Protein AF-0000000070115466 (afdb_homodimer)

InterPro domains:
  IPR029063 S-adenosyl-L-methionine-dependent methyltransferase superfamily [G3DSA:3.40.50.150] (13-193)
  IPR029063 S-adenosyl-L-methionine-dependent methyltransferase superfamily [SSF53335] (22-147)

Structure (mmCIF, N/CA/C/O backbone):
data_AF-0000000070115466-model_v1
#
loop_
_entity.id
_entity.type
_entity.pdbx_description
1 polymer 'Methyltransferase family protein'
#
loop_
_atom_site.group_PDB
_atom_site.id
_atom_site.type_symbol
_atom_site.label_atom_id
_atom_site.label_alt_id
_atom_site.label_comp_id
_atom_site.label_asym_id
_atom_site.label_entity_id
_atom_site.label_seq_id
_atom_site.pdbx_PDB_ins_code
_atom_site.Cartn_x
_atom_site.Cartn_y
_atom_site.Cartn_z
_atom_site.occupancy
_atom_site.B_iso_or_equiv
_atom_site.auth_seq_id
_atom_site.auth_comp_id
_atom_site.auth_asym_id
_atom_site.auth_atom_id
_atom_site.pdbx_PDB_model_num
ATOM 1 N N . MET A 1 1 ? -2.898 -36.812 -26.5 1 78.31 1 MET A N 1
ATOM 2 C CA . MET A 1 1 ? -4.352 -36.719 -26.578 1 78.31 1 MET A CA 1
ATOM 3 C C . MET A 1 1 ? -4.914 -36 -25.344 1 78.31 1 MET A C 1
ATOM 5 O O . MET A 1 1 ? -4.5 -36.281 -24.219 1 78.31 1 MET A O 1
ATOM 9 N N . ILE A 1 2 ? -5.73 -35.031 -25.594 1 93.19 2 ILE A N 1
ATOM 10 C CA . ILE A 1 2 ? -6.391 -34.219 -24.562 1 93.19 2 ILE A CA 1
ATOM 11 C C . ILE A 1 2 ? -7.605 -34.969 -24.031 1 93.19 2 ILE A C 1
ATOM 13 O O . ILE A 1 2 ? -8.352 -35.594 -24.797 1 93.19 2 ILE A O 1
ATOM 17 N N . GLN A 1 3 ? -7.77 -35.094 -22.781 1 96.62 3 GLN A N 1
ATOM 18 C CA . GLN A 1 3 ? -8.969 -35.656 -22.156 1 96.62 3 GLN A CA 1
ATOM 19 C C . GLN A 1 3 ? -9.859 -34.531 -21.625 1 96.62 3 GLN A C 1
ATOM 21 O O . GLN A 1 3 ? -9.43 -33.719 -20.797 1 96.62 3 GLN A O 1
ATOM 26 N N . LEU A 1 4 ? -11.078 -34.5 -22.109 1 96.62 4 LEU A N 1
ATOM 27 C CA . LEU A 1 4 ? -12.055 -33.531 -21.609 1 96.62 4 LEU A CA 1
ATOM 28 C C . LEU A 1 4 ? -12.75 -34.062 -20.359 1 96.62 4 LEU A C 1
ATOM 30 O O . LEU A 1 4 ? -13.359 -35.156 -20.391 1 96.62 4 LEU A O 1
ATOM 34 N N . ILE A 1 5 ? -12.727 -33.344 -19.266 1 95.25 5 ILE A N 1
ATOM 35 C CA . ILE A 1 5 ? -13.242 -33.906 -18.016 1 95.25 5 ILE A CA 1
ATOM 36 C C . ILE A 1 5 ? -14.508 -33.125 -17.609 1 95.25 5 ILE A C 1
ATOM 38 O O . ILE A 1 5 ? -15.133 -33.469 -16.594 1 95.25 5 ILE A O 1
ATOM 42 N N . GLY A 1 6 ? -14.844 -32.188 -18.312 1 93.94 6 GLY A N 1
ATOM 43 C CA . GLY A 1 6 ? -16.016 -31.391 -18.016 1 93.94 6 GLY A CA 1
ATOM 44 C C . GLY A 1 6 ? -15.672 -29.984 -17.547 1 93.94 6 GLY A C 1
ATOM 45 O O . GLY A 1 6 ? -14.711 -29.781 -16.812 1 93.94 6 GLY A O 1
ATOM 46 N N . GLY A 1 7 ? -16.438 -29 -18.016 1 91.12 7 GLY A N 1
ATOM 47 C CA . GLY A 1 7 ? -16.234 -27.609 -17.641 1 91.12 7 GLY A CA 1
ATOM 48 C C . GLY A 1 7 ? -15.227 -26.891 -18.5 1 91.12 7 GLY A C 1
ATOM 49 O O . GLY A 1 7 ? -14.703 -25.844 -18.125 1 91.12 7 GLY A O 1
ATOM 50 N N . GLU A 1 8 ? -14.883 -27.469 -19.594 1 91.62 8 GLU A N 1
ATOM 51 C CA . GLU A 1 8 ? -13.922 -26.828 -20.5 1 91.62 8 GLU A CA 1
ATOM 52 C C . GLU A 1 8 ? -14.516 -25.562 -21.125 1 91.62 8 GLU A C 1
ATOM 54 O O . GLU A 1 8 ? -15.734 -25.438 -21.234 1 91.62 8 GLU A O 1
ATOM 59 N N . MET A 1 9 ? -13.625 -24.672 -21.453 1 90.62 9 MET A N 1
ATOM 60 C CA . MET A 1 9 ? -14 -23.438 -22.141 1 90.62 9 MET A CA 1
ATOM 61 C C . MET A 1 9 ? -13.602 -23.484 -23.609 1 90.62 9 MET A C 1
ATOM 63 O O . MET A 1 9 ? -12.461 -23.156 -23.953 1 90.62 9 MET A O 1
ATOM 67 N N . PRO A 1 10 ? -14.477 -23.875 -24.422 1 90.44 10 PRO A N 1
ATOM 68 C CA . PRO A 1 10 ? -14.133 -24.266 -25.797 1 90.44 10 PRO A CA 1
ATOM 69 C C . PRO A 1 10 ? -13.555 -23.109 -26.609 1 90.44 10 PRO A C 1
ATOM 71 O O . PRO A 1 10 ? -12.672 -23.312 -27.438 1 90.44 10 PRO A O 1
ATOM 74 N N . GLU A 1 11 ? -13.984 -21.859 -26.391 1 87.75 11 GLU A N 1
ATOM 75 C CA . GLU A 1 11 ? -13.555 -20.766 -27.266 1 87.75 11 GLU A CA 1
ATOM 76 C C . GLU A 1 11 ? -12.805 -19.703 -26.469 1 87.75 11 GLU A C 1
ATOM 78 O O . GLU A 1 11 ? -12.562 -18.609 -26.984 1 87.75 11 GLU A O 1
ATOM 83 N N . TYR A 1 12 ? -12.398 -20.109 -25.328 1 86.75 12 TYR A N 1
ATOM 84 C CA . TYR A 1 12 ? -11.758 -19.109 -24.5 1 86.75 12 TYR A CA 1
ATOM 85 C C . TYR A 1 12 ? -10.266 -19.391 -24.344 1 86.75 12 TYR A C 1
ATOM 87 O O . TYR A 1 12 ? -9.875 -20.484 -23.938 1 86.75 12 TYR A O 1
ATOM 95 N N . ALA A 1 13 ? -9.477 -18.391 -24.719 1 87.5 13 ALA A N 1
ATOM 96 C CA . ALA A 1 13 ? -8.039 -18.438 -24.453 1 87.5 13 ALA A CA 1
ATOM 97 C C . ALA A 1 13 ? -7.652 -17.484 -23.328 1 87.5 13 ALA A C 1
ATOM 99 O O . ALA A 1 13 ? -8.156 -16.359 -23.25 1 87.5 13 ALA A O 1
ATOM 100 N N . GLU A 1 14 ? -6.828 -17.984 -22.453 1 86.88 14 GLU A N 1
ATOM 101 C CA . GLU A 1 14 ? -6.391 -17.125 -21.359 1 86.88 14 GLU A CA 1
ATOM 102 C C . GLU A 1 14 ? -5.734 -15.852 -21.875 1 86.88 14 GLU A C 1
ATOM 104 O O . GLU A 1 14 ? -4.871 -15.906 -22.75 1 86.88 14 GLU A O 1
ATOM 109 N N . GLU A 1 15 ? -6.047 -14.734 -21.297 1 76.88 15 GLU A N 1
ATOM 110 C CA . GLU A 1 15 ? -5.531 -13.445 -21.75 1 76.88 15 GLU A CA 1
ATOM 111 C C . GLU A 1 15 ? -4.262 -13.062 -20.984 1 76.88 15 GLU A C 1
ATOM 113 O O . GLU A 1 15 ? -3.373 -12.414 -21.531 1 76.88 15 GLU A O 1
ATOM 118 N N . LEU A 1 16 ? -4.254 -13.477 -19.797 1 80.81 16 LEU A N 1
ATOM 119 C CA . LEU A 1 16 ? -3.074 -13.172 -19 1 80.81 16 LEU A CA 1
ATOM 120 C C . LEU A 1 16 ? -1.989 -14.227 -19.203 1 80.81 16 LEU A C 1
ATOM 122 O O . LEU A 1 16 ? -2.293 -15.398 -19.453 1 80.81 16 LEU A O 1
ATOM 126 N N . PRO A 1 17 ? -0.834 -13.828 -19.094 1 87.5 17 PRO A N 1
ATOM 127 C CA . PRO A 1 17 ? 0.255 -14.789 -19.297 1 87.5 17 PRO A CA 1
ATOM 128 C C . PRO A 1 17 ? 0.232 -15.93 -18.281 1 87.5 17 PRO A C 1
ATOM 130 O O . PRO A 1 17 ? -0.164 -15.727 -17.125 1 87.5 17 PRO A O 1
ATOM 133 N N . PRO A 1 18 ? 0.605 -17.094 -18.734 1 94.38 18 PRO A N 1
ATOM 134 C CA . PRO A 1 18 ? 0.718 -18.219 -17.797 1 94.38 18 PRO A CA 1
ATOM 135 C C . PRO A 1 18 ? 1.887 -18.062 -16.828 1 94.38 18 PRO A C 1
ATOM 137 O O . PRO A 1 18 ? 2.783 -17.25 -17.062 1 94.38 18 PRO A O 1
ATOM 140 N N . ALA A 1 19 ? 1.821 -18.812 -15.734 1 97 19 ALA A N 1
ATOM 141 C CA . ALA A 1 19 ? 2.906 -18.781 -14.758 1 97 19 ALA A CA 1
ATOM 142 C C . ALA A 1 19 ? 4.176 -19.406 -15.328 1 97 19 ALA A C 1
ATOM 144 O O . ALA A 1 19 ? 4.109 -20.406 -16.062 1 97 19 ALA A O 1
ATOM 145 N N . GLY A 1 20 ? 5.273 -18.844 -15.047 1 97.56 20 GLY A N 1
ATOM 146 C CA . GLY A 1 20 ? 6.551 -19.359 -15.516 1 97.56 20 GLY A CA 1
ATOM 147 C C . GLY A 1 20 ? 7.727 -18.5 -15.102 1 97.56 20 GLY A C 1
ATOM 148 O O . GLY A 1 20 ? 7.711 -17.891 -14.031 1 97.56 20 GLY A O 1
ATOM 149 N N . GLY A 1 21 ? 8.828 -18.562 -15.938 1 95.5 21 GLY A N 1
ATOM 150 C CA . GLY A 1 21 ? 10.055 -17.844 -15.625 1 95.5 21 GLY A CA 1
ATOM 151 C C . GLY A 1 21 ? 11.133 -18.734 -15.031 1 95.5 21 GLY A C 1
ATOM 152 O O . GLY A 1 21 ? 10.875 -19.891 -14.688 1 95.5 21 GLY A O 1
ATOM 153 N N . PRO A 1 22 ? 12.258 -18.172 -14.953 1 95.31 22 PRO A N 1
ATOM 154 C CA . PRO A 1 22 ? 13.422 -18.969 -14.578 1 95.31 22 PRO A CA 1
ATOM 155 C C . PRO A 1 22 ? 13.328 -19.5 -13.148 1 95.31 22 PRO A C 1
ATOM 157 O O . PRO A 1 22 ? 13.75 -20.641 -12.875 1 95.31 22 PRO A O 1
ATOM 160 N N . LEU A 1 23 ? 12.812 -18.75 -12.25 1 97.12 23 LEU A N 1
ATOM 161 C CA . LEU A 1 23 ? 12.781 -19.188 -10.859 1 97.12 23 LEU A CA 1
ATOM 162 C C . LEU A 1 23 ? 11.781 -20.328 -10.672 1 97.12 23 LEU A C 1
ATOM 164 O O . LEU A 1 23 ? 12.086 -21.312 -10.008 1 97.12 23 LEU A O 1
ATOM 168 N N . LEU A 1 24 ? 10.609 -20.156 -11.258 1 97.56 24 LEU A N 1
ATOM 169 C CA . LEU A 1 24 ? 9.609 -21.219 -11.125 1 97.56 24 LEU A CA 1
ATOM 170 C C . LEU A 1 24 ? 10.07 -22.484 -11.828 1 97.56 24 LEU A C 1
ATOM 172 O O . LEU A 1 24 ? 9.844 -23.594 -11.336 1 97.56 24 LEU A O 1
ATOM 176 N N . ARG A 1 25 ? 10.742 -22.328 -12.969 1 95.56 25 ARG A N 1
ATOM 177 C CA . ARG A 1 25 ? 11.32 -23.484 -13.664 1 95.56 25 ARG A CA 1
ATOM 178 C C . ARG A 1 25 ? 12.359 -24.172 -12.789 1 95.56 25 ARG A C 1
ATOM 180 O O . ARG A 1 25 ? 12.383 -25.406 -12.711 1 95.56 25 ARG A O 1
ATOM 187 N N . HIS A 1 26 ? 13.172 -23.359 -12.172 1 94.56 26 HIS A N 1
ATOM 188 C CA . HIS A 1 26 ? 14.195 -23.891 -11.281 1 94.56 26 HIS A CA 1
ATOM 189 C C . HIS A 1 26 ? 13.586 -24.688 -10.141 1 94.56 26 HIS A C 1
ATOM 191 O O . HIS A 1 26 ? 14.047 -25.781 -9.828 1 94.56 26 HIS A O 1
ATOM 197 N N . LEU A 1 27 ? 12.547 -24.219 -9.5 1 94.94 27 LEU A N 1
ATOM 198 C CA . LEU A 1 27 ? 11.891 -24.906 -8.391 1 94.94 27 LEU A CA 1
ATOM 199 C C . LEU A 1 27 ? 11.188 -26.172 -8.867 1 94.94 27 LEU A C 1
ATOM 201 O O . LEU A 1 27 ? 11.258 -27.203 -8.211 1 94.94 27 LEU A O 1
ATOM 205 N N . ALA A 1 28 ? 10.516 -26.031 -9.984 1 93.75 28 ALA A N 1
ATOM 206 C CA . ALA A 1 28 ? 9.805 -27.172 -10.555 1 93.75 28 ALA A CA 1
ATOM 207 C C . ALA A 1 28 ? 10.766 -28.328 -10.836 1 93.75 28 ALA A C 1
ATOM 209 O O . ALA A 1 28 ? 10.438 -29.484 -10.602 1 93.75 28 ALA A O 1
ATOM 210 N N . ALA A 1 29 ? 11.914 -28 -11.273 1 90.88 29 ALA A N 1
ATOM 211 C CA . ALA A 1 29 ? 12.914 -29 -11.641 1 90.88 29 ALA A CA 1
ATOM 212 C C . ALA A 1 29 ? 13.438 -29.734 -10.414 1 90.88 29 ALA A C 1
ATOM 214 O O . ALA A 1 29 ? 14.07 -30.781 -10.539 1 90.88 29 ALA A O 1
ATOM 215 N N . ARG A 1 30 ? 13.125 -29.281 -9.281 1 92.25 30 ARG A N 1
ATOM 216 C CA . ARG A 1 30 ? 13.609 -29.891 -8.055 1 92.25 30 ARG A CA 1
ATOM 217 C C . ARG A 1 30 ? 12.672 -30.984 -7.574 1 92.25 30 ARG A C 1
ATOM 219 O O . ARG A 1 30 ? 13.008 -31.75 -6.668 1 92.25 30 ARG A O 1
ATOM 226 N N . VAL A 1 31 ? 11.516 -31.078 -8.148 1 95.06 31 VAL A N 1
ATOM 227 C CA . VAL A 1 31 ? 10.602 -32.156 -7.812 1 95.06 31 VAL A CA 1
ATOM 228 C C . VAL A 1 31 ? 11.25 -33.5 -8.18 1 95.06 31 VAL A C 1
ATOM 230 O O . VAL A 1 31 ? 11.812 -33.656 -9.266 1 95.06 31 VAL A O 1
ATOM 233 N N . PRO A 1 32 ? 11.141 -34.469 -7.367 1 93.62 32 PRO A N 1
ATOM 234 C CA . PRO A 1 32 ? 11.844 -35.75 -7.59 1 93.62 32 PRO A CA 1
ATOM 235 C C . PRO A 1 32 ? 11.398 -36.438 -8.875 1 93.62 32 PRO A C 1
ATOM 237 O O . PRO A 1 32 ? 10.219 -36.406 -9.227 1 93.62 32 PRO A O 1
ATOM 240 N N . THR A 1 33 ? 12.367 -37.062 -9.516 1 94.94 33 THR A N 1
ATOM 241 C CA . THR A 1 33 ? 12.047 -37.906 -10.656 1 94.94 33 THR A CA 1
ATOM 242 C C . THR A 1 33 ? 11.211 -39.125 -10.227 1 94.94 33 THR A C 1
ATOM 244 O O . THR A 1 33 ? 11.266 -39.531 -9.07 1 94.94 33 THR A O 1
ATOM 247 N N . GLY A 1 34 ? 10.438 -39.531 -11.094 1 96.12 34 GLY A N 1
ATOM 248 C CA . GLY A 1 34 ? 9.555 -40.656 -10.789 1 96.12 34 GLY A CA 1
ATOM 249 C C . GLY A 1 34 ? 8.219 -40.219 -10.219 1 96.12 34 GLY A C 1
ATOM 250 O O . GLY A 1 34 ? 7.316 -41.031 -10.055 1 96.12 34 GLY A O 1
ATOM 251 N N . SER A 1 35 ? 8.102 -38.969 -9.992 1 96.44 35 SER A N 1
ATOM 252 C CA . SER A 1 35 ? 6.883 -38.438 -9.391 1 96.44 35 SER A CA 1
ATOM 253 C C . SER A 1 35 ? 5.762 -38.312 -10.414 1 96.44 35 SER A C 1
ATOM 255 O O . SER A 1 35 ? 6.016 -38.094 -11.602 1 96.44 35 SER A O 1
ATOM 257 N N . ARG A 1 36 ? 4.555 -38.594 -9.922 1 98.06 36 ARG A N 1
ATOM 258 C CA . ARG A 1 36 ? 3.346 -38.188 -10.633 1 98.06 36 ARG A CA 1
ATOM 259 C C . ARG A 1 36 ? 2.92 -36.781 -10.227 1 98.06 36 ARG A C 1
ATOM 261 O O . ARG A 1 36 ? 2.635 -36.5 -9.055 1 98.06 36 ARG A O 1
ATOM 268 N N . ILE A 1 37 ? 2.867 -35.906 -11.258 1 98.25 37 ILE A N 1
ATOM 269 C CA . ILE A 1 37 ? 2.701 -34.469 -10.945 1 98.25 37 ILE A CA 1
ATOM 270 C C . ILE A 1 37 ? 1.421 -33.969 -11.586 1 98.25 37 ILE A C 1
ATOM 272 O O . ILE A 1 37 ? 1.152 -34.219 -12.766 1 98.25 37 ILE A O 1
ATOM 276 N N . LEU A 1 38 ? 0.608 -33.281 -10.773 1 98.62 38 LEU A N 1
ATOM 277 C CA . LEU A 1 38 ? -0.468 -32.469 -11.312 1 98.62 38 LEU A CA 1
ATOM 278 C C . LEU A 1 38 ? -0.023 -31 -11.453 1 98.62 38 LEU A C 1
ATOM 280 O O . LEU A 1 38 ? 0.347 -30.359 -10.469 1 98.62 38 LEU A O 1
ATOM 284 N N . LEU A 1 39 ? 0.036 -30.531 -12.648 1 98.56 39 LEU A N 1
ATOM 285 C CA . LEU A 1 39 ? 0.272 -29.125 -12.93 1 98.56 39 LEU A CA 1
ATOM 286 C C . LEU A 1 39 ? -1.045 -28.391 -13.148 1 98.56 39 LEU A C 1
ATOM 288 O O . LEU A 1 39 ? -1.637 -28.469 -14.227 1 98.56 39 LEU A O 1
ATOM 292 N N . ALA A 1 40 ? -1.477 -27.672 -12.117 1 98.12 40 ALA A N 1
ATOM 293 C CA . ALA A 1 40 ? -2.818 -27.094 -12.102 1 98.12 40 ALA A CA 1
ATOM 294 C C . ALA A 1 40 ? -2.801 -25.656 -12.609 1 98.12 40 ALA A C 1
ATOM 296 O O . ALA A 1 40 ? -2.178 -24.781 -12 1 98.12 40 ALA A O 1
ATOM 297 N N . GLY A 1 41 ? -3.52 -25.391 -13.695 1 96.38 41 GLY A N 1
ATOM 298 C CA . GLY A 1 41 ? -3.602 -24.062 -14.266 1 96.38 41 GLY A CA 1
ATOM 299 C C . GLY A 1 41 ? -2.617 -23.828 -15.391 1 96.38 41 GLY A C 1
ATOM 300 O O . GLY A 1 41 ? -1.885 -24.734 -15.781 1 96.38 41 GLY A O 1
ATOM 301 N N . PRO A 1 42 ? -2.67 -22.656 -15.969 1 95.69 42 PRO A N 1
ATOM 302 C CA . PRO A 1 42 ? -1.794 -22.344 -17.094 1 95.69 42 PRO A CA 1
ATOM 303 C C . PRO A 1 42 ? -0.341 -22.141 -16.672 1 95.69 42 PRO A C 1
ATOM 305 O O . PRO A 1 42 ? -0.066 -21.375 -15.742 1 95.69 42 PRO A O 1
ATOM 308 N N . HIS A 1 43 ? 0.573 -22.844 -17.328 1 97.62 43 HIS A N 1
ATOM 309 C CA . HIS A 1 43 ? 2.014 -22.688 -17.156 1 97.62 43 HIS A CA 1
ATOM 310 C C . HIS A 1 43 ? 2.727 -22.562 -18.484 1 97.62 43 HIS A C 1
ATOM 312 O O . HIS A 1 43 ? 2.262 -23.109 -19.5 1 97.62 43 HIS A O 1
ATOM 318 N N . GLU A 1 44 ? 3.803 -21.859 -18.469 1 97.12 44 GLU A N 1
ATOM 319 C CA . GLU A 1 44 ? 4.586 -21.672 -19.688 1 97.12 44 GLU A CA 1
ATOM 320 C C . GLU A 1 44 ? 5.086 -23 -20.234 1 97.12 44 GLU A C 1
ATOM 322 O O . GLU A 1 44 ? 5.422 -23.906 -19.469 1 97.12 44 GLU A O 1
ATOM 327 N N . ALA A 1 45 ? 5.191 -23.031 -21.562 1 95.94 45 ALA A N 1
ATOM 328 C CA . ALA A 1 45 ? 5.652 -24.234 -22.25 1 95.94 45 ALA A CA 1
ATOM 329 C C . ALA A 1 45 ? 7.047 -24.641 -21.781 1 95.94 45 ALA A C 1
ATOM 331 O O . ALA A 1 45 ? 7.336 -25.828 -21.609 1 95.94 45 ALA A O 1
ATOM 332 N N . ASP A 1 46 ? 7.879 -23.656 -21.547 1 94.06 46 ASP A N 1
ATOM 333 C CA . ASP A 1 46 ? 9.25 -23.922 -21.125 1 94.06 46 ASP A CA 1
ATOM 334 C C . ASP A 1 46 ? 9.273 -24.594 -19.734 1 94.06 46 ASP A C 1
ATOM 336 O O . ASP A 1 46 ? 10.141 -25.406 -19.453 1 94.06 46 ASP A O 1
ATOM 340 N N . LEU A 1 47 ? 8.383 -24.172 -18.891 1 96.81 47 LEU A N 1
ATOM 341 C CA . LEU A 1 47 ? 8.297 -24.781 -17.562 1 96.81 47 LEU A CA 1
ATOM 342 C C . LEU A 1 47 ? 7.848 -26.234 -17.641 1 96.81 47 LEU A C 1
ATOM 344 O O . LEU A 1 47 ? 8.422 -27.094 -16.984 1 96.81 47 LEU A O 1
ATOM 348 N N . VAL A 1 48 ? 6.871 -26.547 -18.469 1 97.31 48 VAL A N 1
ATOM 349 C CA . VAL A 1 48 ? 6.383 -27.906 -18.656 1 97.31 48 VAL A CA 1
ATOM 350 C C . VAL A 1 48 ? 7.5 -28.781 -19.219 1 97.31 48 VAL A C 1
ATOM 352 O O . VAL A 1 48 ? 7.719 -29.891 -18.734 1 97.31 48 VAL A O 1
ATOM 355 N N . ALA A 1 49 ? 8.211 -28.219 -20.172 1 94.5 49 ALA A N 1
ATOM 356 C CA . ALA A 1 49 ? 9.312 -28.953 -20.781 1 94.5 49 ALA A CA 1
ATOM 357 C C . ALA A 1 49 ? 10.406 -29.266 -19.766 1 94.5 49 ALA A C 1
ATOM 359 O O . ALA A 1 49 ? 11.016 -30.344 -19.812 1 94.5 49 ALA A O 1
ATOM 360 N N . ALA A 1 50 ? 10.648 -28.344 -18.891 1 92.56 50 ALA A N 1
ATOM 361 C CA . ALA A 1 50 ? 11.672 -28.531 -17.859 1 92.56 50 ALA A CA 1
ATOM 362 C C . ALA A 1 50 ? 11.234 -29.531 -16.797 1 92.56 50 ALA A C 1
ATOM 364 O O . ALA A 1 50 ? 12.062 -30.219 -16.203 1 92.56 50 ALA A O 1
ATOM 365 N N . LEU A 1 51 ? 10.008 -29.641 -16.578 1 95.81 51 LEU A N 1
ATOM 366 C CA . LEU A 1 51 ? 9.422 -30.469 -15.531 1 95.81 51 LEU A CA 1
ATOM 367 C C . LEU A 1 51 ? 9.289 -31.922 -15.992 1 95.81 51 LEU A C 1
ATOM 369 O O . LEU A 1 51 ? 9.453 -32.844 -15.195 1 95.81 51 LEU A O 1
ATOM 373 N N . ALA A 1 52 ? 9.125 -32.219 -17.188 1 95.81 52 ALA A N 1
ATOM 374 C CA . ALA A 1 52 ? 8.625 -33.469 -17.75 1 95.81 52 ALA A CA 1
ATOM 375 C C . ALA A 1 52 ? 9.672 -34.562 -17.656 1 95.81 52 ALA A C 1
ATOM 377 O O . ALA A 1 52 ? 9.359 -35.719 -17.312 1 95.81 52 ALA A O 1
ATOM 378 N N . PRO A 1 53 ? 10.922 -34.219 -17.922 1 94.94 53 PRO A N 1
ATOM 379 C CA . PRO A 1 53 ? 11.898 -35.312 -17.953 1 94.94 53 PRO A CA 1
ATOM 380 C C . PRO A 1 53 ? 11.938 -36.125 -16.656 1 94.94 53 PRO A C 1
ATOM 382 O O . PRO A 1 53 ? 12.227 -35.562 -15.594 1 94.94 53 PRO A O 1
ATOM 385 N N . GLY A 1 54 ? 11.602 -37.438 -16.781 1 95.56 54 GLY A N 1
ATOM 386 C CA . GLY A 1 54 ? 11.68 -38.375 -15.664 1 95.56 54 GLY A CA 1
ATOM 387 C C . GLY A 1 54 ? 10.461 -38.312 -14.758 1 95.56 54 GLY A C 1
ATOM 388 O O . GLY A 1 54 ? 10.461 -38.906 -13.68 1 95.56 54 GLY A O 1
ATOM 389 N N . ARG A 1 55 ? 9.438 -37.594 -15.133 1 96.88 55 ARG A N 1
ATOM 390 C CA . ARG A 1 55 ? 8.219 -37.469 -14.344 1 96.88 55 ARG A CA 1
ATOM 391 C C . ARG A 1 55 ? 6.98 -37.688 -15.219 1 96.88 55 ARG A C 1
ATOM 393 O O . ARG A 1 55 ? 7.066 -37.625 -16.453 1 96.88 55 ARG A O 1
ATOM 400 N N . GLU A 1 56 ? 5.934 -38.062 -14.609 1 97.5 56 GLU A N 1
ATOM 401 C CA . GLU A 1 56 ? 4.625 -38.062 -15.258 1 97.5 56 GLU A CA 1
ATOM 402 C C . GLU A 1 56 ? 3.824 -36.812 -14.922 1 97.5 56 GLU A C 1
ATOM 404 O O . GLU A 1 56 ? 3.379 -36.656 -13.789 1 97.5 56 GLU A O 1
ATOM 409 N N . VAL A 1 57 ? 3.639 -36.031 -15.961 1 98.06 57 VAL A N 1
ATOM 410 C CA . VAL A 1 57 ? 3.031 -34.719 -15.711 1 98.06 57 VAL A CA 1
ATOM 411 C C . VAL A 1 57 ? 1.626 -34.688 -16.312 1 98.06 57 VAL A C 1
ATOM 413 O O . VAL A 1 57 ? 1.431 -35.031 -17.484 1 98.06 57 VAL A O 1
ATOM 416 N N . THR A 1 58 ? 0.649 -34.375 -15.516 1 98.06 58 THR A N 1
ATOM 417 C CA . THR A 1 58 ? -0.716 -34.125 -15.953 1 98.06 58 THR A CA 1
ATOM 418 C C . THR A 1 58 ? -1.026 -32.625 -15.875 1 98.06 58 THR A C 1
ATOM 420 O O . THR A 1 58 ? -1.043 -32.031 -14.789 1 98.06 58 THR A O 1
ATOM 423 N N . CYS A 1 59 ? -1.31 -32.031 -16.984 1 98.38 59 CYS A N 1
ATOM 424 C CA . CYS A 1 59 ? -1.696 -30.609 -17.031 1 98.38 59 CYS A CA 1
ATOM 425 C C . CYS A 1 59 ? -3.209 -30.453 -16.938 1 98.38 59 CYS A C 1
ATOM 427 O O . CYS A 1 59 ? -3.949 -31.062 -17.703 1 98.38 59 CYS A O 1
ATOM 429 N N . LEU A 1 60 ? -3.648 -29.688 -15.984 1 98.19 60 LEU A N 1
ATOM 430 C CA . LEU A 1 60 ? -5.062 -29.344 -15.883 1 98.19 60 LEU A CA 1
ATOM 431 C C . LEU A 1 60 ? -5.309 -27.922 -16.375 1 98.19 60 LEU A C 1
ATOM 433 O O . LEU A 1 60 ? -4.855 -26.953 -15.758 1 98.19 60 LEU A O 1
ATOM 437 N N . LEU A 1 61 ? -6.059 -27.797 -17.484 1 97.19 61 LEU A N 1
ATOM 438 C CA . LEU A 1 61 ? -6.352 -26.516 -18.078 1 97.19 61 LEU A CA 1
ATOM 439 C C . LEU A 1 61 ? -7.848 -26.359 -18.344 1 97.19 61 LEU A C 1
ATOM 441 O O . LEU A 1 61 ? -8.492 -27.281 -18.844 1 97.19 61 LEU A O 1
ATOM 445 N N . ARG A 1 62 ? -8.383 -25.172 -18.047 1 93.88 62 ARG A N 1
ATOM 446 C CA . ARG A 1 62 ? -9.797 -24.922 -18.312 1 93.88 62 ARG A CA 1
ATOM 447 C C . ARG A 1 62 ? -10.023 -24.453 -19.734 1 93.88 62 ARG A C 1
ATOM 449 O O . ARG A 1 62 ? -11.078 -24.688 -20.328 1 93.88 62 ARG A O 1
ATOM 456 N N . SER A 1 63 ? -9.055 -23.797 -20.297 1 93.5 63 SER A N 1
ATOM 457 C CA . SER A 1 63 ? -9.102 -23.281 -21.672 1 93.5 63 SER A CA 1
ATOM 458 C C . SER A 1 63 ? -8.836 -24.391 -22.688 1 93.5 63 SER A C 1
ATOM 460 O O . SER A 1 63 ? -7.754 -24.969 -22.703 1 93.5 63 SER A O 1
ATOM 462 N N . HIS A 1 64 ? -9.766 -24.594 -23.578 1 95.62 64 HIS A N 1
ATOM 463 C CA . HIS A 1 64 ? -9.594 -25.641 -24.594 1 95.62 64 HIS A CA 1
ATOM 464 C C . HIS A 1 64 ? -8.516 -25.25 -25.594 1 95.62 64 HIS A C 1
ATOM 466 O O . HIS A 1 64 ? -7.66 -26.078 -25.938 1 95.62 64 HIS A O 1
ATOM 472 N N . PRO A 1 65 ? -8.516 -24.031 -26.062 1 95.5 65 PRO A N 1
ATOM 473 C CA . PRO A 1 65 ? -7.426 -23.625 -26.953 1 95.5 65 PRO A CA 1
ATOM 474 C C . PRO A 1 65 ? -6.047 -23.797 -26.328 1 95.5 65 PRO A C 1
ATOM 476 O O . PRO A 1 65 ? -5.105 -24.234 -27 1 95.5 65 PRO A O 1
ATOM 479 N N . ASP A 1 66 ? -5.918 -23.453 -25.094 1 96.06 66 ASP A N 1
ATOM 480 C CA . ASP A 1 66 ? -4.637 -23.594 -24.406 1 96.06 66 ASP A CA 1
ATOM 481 C C . ASP A 1 66 ? -4.277 -25.078 -24.219 1 96.06 66 ASP A C 1
ATOM 483 O O . ASP A 1 66 ? -3.107 -25.453 -24.312 1 96.06 66 ASP A O 1
ATOM 487 N N . ALA A 1 67 ? -5.285 -25.859 -23.969 1 97.31 67 ALA A N 1
ATOM 488 C CA . ALA A 1 67 ? -5.074 -27.312 -23.875 1 97.31 67 ALA A CA 1
ATOM 489 C C . ALA A 1 67 ? -4.586 -27.891 -25.203 1 97.31 67 ALA A C 1
ATOM 491 O O . ALA A 1 67 ? -3.656 -28.688 -25.219 1 97.31 67 ALA A O 1
ATOM 492 N N . LEU A 1 68 ? -5.195 -27.453 -26.25 1 96.44 68 LEU A N 1
ATOM 493 C CA . LEU A 1 68 ? -4.801 -27.891 -27.578 1 96.44 68 LEU A CA 1
ATOM 494 C C . LEU A 1 68 ? -3.361 -27.5 -27.875 1 96.44 68 LEU A C 1
ATOM 496 O O . LEU A 1 68 ? -2.594 -28.281 -28.422 1 96.44 68 LEU A O 1
ATOM 500 N N . ALA A 1 69 ? -3.096 -26.281 -27.547 1 96.25 69 ALA A N 1
ATOM 501 C CA . ALA A 1 69 ? -1.745 -25.781 -27.781 1 96.25 69 ALA A CA 1
ATOM 502 C C . ALA A 1 69 ? -0.709 -26.609 -27.047 1 96.25 69 ALA A C 1
ATOM 504 O O . ALA A 1 69 ? 0.338 -26.953 -27.594 1 96.25 69 ALA A O 1
ATOM 505 N N . GLN A 1 70 ? -0.99 -26.938 -25.812 1 96 70 GLN A N 1
ATOM 506 C CA . GLN A 1 70 ? -0.084 -27.75 -25.016 1 96 70 GLN A CA 1
ATOM 507 C C . GLN A 1 70 ? 0.029 -29.156 -25.578 1 96 70 GLN A C 1
ATOM 509 O O . GLN A 1 70 ? 1.123 -29.734 -25.641 1 96 70 GLN A O 1
ATOM 514 N N . ASP A 1 71 ? -1.022 -29.719 -25.969 1 95.69 71 ASP A N 1
ATOM 515 C CA . ASP A 1 71 ? -1.045 -31.062 -26.531 1 95.69 71 ASP A CA 1
ATOM 516 C C . ASP A 1 71 ? -0.229 -31.141 -27.812 1 95.69 71 ASP A C 1
ATOM 518 O O . ASP A 1 71 ? 0.465 -32.125 -28.062 1 95.69 71 ASP A O 1
ATOM 522 N N . ARG A 1 72 ? -0.326 -30.125 -28.594 1 95.31 72 ARG A N 1
ATOM 523 C CA . ARG A 1 72 ? 0.363 -30.078 -29.875 1 95.31 72 ARG A CA 1
ATOM 524 C C . ARG A 1 72 ? 1.876 -30.109 -29.688 1 95.31 72 ARG A C 1
ATOM 526 O O . ARG A 1 72 ? 2.607 -30.562 -30.562 1 95.31 72 ARG A O 1
ATOM 533 N N . ARG A 1 73 ? 2.334 -29.688 -28.594 1 94.75 73 ARG A N 1
ATOM 534 C CA . ARG A 1 73 ? 3.768 -29.672 -28.312 1 94.75 73 ARG A CA 1
ATOM 535 C C . ARG A 1 73 ? 4.305 -31.094 -28.141 1 94.75 73 ARG A C 1
ATOM 537 O O . ARG A 1 73 ? 5.508 -31.328 -28.25 1 94.75 73 ARG A O 1
ATOM 544 N N . ALA A 1 74 ? 3.553 -32.031 -27.812 1 92.31 74 ALA A N 1
ATOM 545 C CA . ALA A 1 74 ? 3.865 -33.438 -27.75 1 92.31 74 ALA A CA 1
ATOM 546 C C . ALA A 1 74 ? 5.07 -33.719 -26.844 1 92.31 74 ALA A C 1
ATOM 548 O O . ALA A 1 74 ? 6.008 -34.406 -27.234 1 92.31 74 ALA A O 1
ATOM 549 N N . VAL A 1 75 ? 5.051 -33.094 -25.719 1 94.5 75 VAL A N 1
ATOM 550 C CA . VAL A 1 75 ? 6.109 -33.312 -24.734 1 94.5 75 VAL A CA 1
ATOM 551 C C . VAL A 1 75 ? 5.969 -34.688 -24.125 1 94.5 75 VAL A C 1
ATOM 553 O O . VAL A 1 75 ? 4.918 -35.031 -23.578 1 94.5 75 VAL A O 1
ATOM 556 N N . PRO A 1 76 ? 6.992 -35.5 -24.234 1 94.06 76 PRO A N 1
ATOM 557 C CA . PRO A 1 76 ? 6.891 -36.844 -23.672 1 94.06 76 PRO A CA 1
ATOM 558 C C . PRO A 1 76 ? 6.582 -36.844 -22.172 1 94.06 76 PRO A C 1
ATOM 560 O O . PRO A 1 76 ? 7.141 -36.031 -21.422 1 94.06 76 PRO A O 1
ATOM 563 N N . GLY A 1 77 ? 5.688 -37.656 -21.75 1 94.56 77 GLY A N 1
ATOM 564 C CA . GLY A 1 77 ? 5.371 -37.812 -20.328 1 94.56 77 GLY A CA 1
ATOM 565 C C . GLY A 1 77 ? 4.312 -36.844 -19.844 1 94.56 77 GLY A C 1
ATOM 566 O O . GLY A 1 77 ? 3.963 -36.844 -18.672 1 94.56 77 GLY A O 1
ATOM 567 N N . VAL A 1 78 ? 3.812 -36.031 -20.797 1 97.25 78 VAL A N 1
ATOM 568 C CA . VAL A 1 78 ? 2.83 -35.031 -20.422 1 97.25 78 VAL A CA 1
ATOM 569 C C . VAL A 1 78 ? 1.459 -35.406 -20.984 1 97.25 78 VAL A C 1
ATOM 571 O O . VAL A 1 78 ? 1.327 -35.75 -22.156 1 97.25 78 VAL A O 1
ATOM 574 N N . ARG A 1 79 ? 0.531 -35.469 -20.203 1 96.19 79 ARG A N 1
ATOM 575 C CA . ARG A 1 79 ? -0.857 -35.562 -20.641 1 96.19 79 ARG A CA 1
ATOM 576 C C . ARG A 1 79 ? -1.652 -34.344 -20.25 1 96.19 79 ARG A C 1
ATOM 578 O O . ARG A 1 79 ? -1.288 -33.625 -19.312 1 96.19 79 ARG A O 1
ATOM 585 N N . VAL A 1 80 ? -2.762 -34.094 -20.938 1 98 80 VAL A N 1
ATOM 586 C CA . VAL A 1 80 ? -3.514 -32.844 -20.734 1 98 80 VAL A CA 1
ATOM 587 C C . VAL A 1 80 ? -4.965 -33.188 -20.391 1 98 80 VAL A C 1
ATOM 589 O O . VAL A 1 80 ? -5.629 -33.906 -21.125 1 98 80 VAL A O 1
ATOM 592 N N . LEU A 1 81 ? -5.387 -32.75 -19.266 1 98 81 LEU A N 1
ATOM 593 C CA . LEU A 1 81 ? -6.797 -32.719 -18.906 1 98 81 LEU A CA 1
ATOM 594 C C . LEU A 1 81 ? -7.387 -31.312 -19.125 1 98 81 LEU A C 1
ATOM 596 O O . LEU A 1 81 ? -6.777 -30.312 -18.734 1 98 81 LEU A O 1
ATOM 600 N N . CYS A 1 82 ? -8.508 -31.281 -19.75 1 97.62 82 CYS A N 1
ATOM 601 C CA . CYS A 1 82 ? -9.156 -30 -20 1 97.62 82 CYS A CA 1
ATOM 602 C C . CYS A 1 82 ? -10.508 -29.938 -19.281 1 97.62 82 CYS A C 1
ATOM 604 O O . CYS A 1 82 ? -11.391 -30.75 -19.547 1 97.62 82 CYS A O 1
ATOM 606 N N . GLY A 1 83 ? -10.594 -29.031 -18.375 1 95.19 83 GLY A N 1
ATOM 607 C CA . GLY A 1 83 ? -11.836 -28.844 -17.641 1 95.19 83 GLY A CA 1
ATOM 608 C C . GLY A 1 83 ? -11.664 -28.031 -16.359 1 95.19 83 GLY A C 1
ATOM 609 O O . GLY A 1 83 ? -10.641 -27.375 -16.188 1 95.19 83 GLY A O 1
ATOM 610 N N . THR A 1 84 ? -12.766 -28.078 -15.547 1 92.94 84 THR A N 1
ATOM 611 C CA . THR A 1 84 ? -12.789 -27.297 -14.305 1 92.94 84 THR A CA 1
ATOM 612 C C . THR A 1 84 ? -12.344 -28.156 -13.125 1 92.94 84 THR A C 1
ATOM 614 O O . THR A 1 84 ? -12.508 -29.375 -13.141 1 92.94 84 THR A O 1
ATOM 617 N N . LEU A 1 85 ? -11.75 -27.531 -12.078 1 94.19 85 LEU A N 1
ATOM 618 C CA . LEU A 1 85 ? -11.141 -28.219 -10.938 1 94.19 85 LEU A CA 1
ATOM 619 C C . LEU A 1 85 ? -12.164 -29.094 -10.227 1 94.19 85 LEU A C 1
ATOM 621 O O . LEU A 1 85 ? -11.867 -30.234 -9.867 1 94.19 85 LEU A O 1
ATOM 625 N N . PRO A 1 86 ? -13.406 -28.672 -10.047 1 92.06 86 PRO A N 1
ATOM 626 C CA . PRO A 1 86 ? -14.383 -29.484 -9.328 1 92.06 86 PRO A CA 1
ATOM 627 C C . PRO A 1 86 ? -14.656 -30.828 -10.016 1 92.06 86 PRO A C 1
ATOM 629 O O . PRO A 1 86 ? -15.156 -31.766 -9.391 1 92.06 86 PRO A O 1
ATOM 632 N N . LYS A 1 87 ? -14.352 -30.922 -11.266 1 94.69 87 LYS A N 1
ATOM 633 C CA . LYS A 1 87 ? -14.648 -32.125 -12.031 1 94.69 87 LYS A CA 1
ATOM 634 C C . LYS A 1 87 ? -13.469 -33.094 -12.023 1 94.69 87 LYS A C 1
ATOM 636 O O . LYS A 1 87 ? -13.57 -34.219 -12.5 1 94.69 87 LYS A O 1
ATOM 641 N N . LEU A 1 88 ? -12.359 -32.594 -11.492 1 95.12 88 LEU A N 1
ATOM 642 C CA . LEU A 1 88 ? -11.195 -33.469 -11.391 1 95.12 88 LEU A CA 1
ATOM 643 C C . LEU A 1 88 ? -11.438 -34.562 -10.367 1 95.12 88 LEU A C 1
ATOM 645 O O . LEU A 1 88 ? -11.688 -34.281 -9.188 1 95.12 88 LEU A O 1
ATOM 649 N N . ASP A 1 89 ? -11.445 -35.75 -10.766 1 91.12 89 ASP A N 1
ATOM 650 C CA . ASP A 1 89 ? -11.672 -36.906 -9.891 1 91.12 89 ASP A CA 1
ATOM 651 C C . ASP A 1 89 ? -10.438 -37.781 -9.836 1 91.12 89 ASP A C 1
ATOM 653 O O . ASP A 1 89 ? -10.438 -38.906 -10.391 1 91.12 89 ASP A O 1
ATOM 657 N N . ASP A 1 90 ? -9.422 -37.406 -9.211 1 92.44 90 ASP A N 1
ATOM 658 C CA . ASP A 1 90 ? -8.172 -38.156 -9.023 1 92.44 90 ASP A CA 1
ATOM 659 C C . ASP A 1 90 ? -7.727 -38.094 -7.562 1 92.44 90 ASP A C 1
ATOM 661 O O . ASP A 1 90 ? -6.699 -37.5 -7.238 1 92.44 90 ASP A O 1
ATOM 665 N N . PRO A 1 91 ? -8.453 -38.781 -6.723 1 94.88 91 PRO A N 1
ATOM 666 C CA . PRO A 1 91 ? -8.07 -38.719 -5.309 1 94.88 91 PRO A CA 1
ATOM 667 C C . PRO A 1 91 ? -6.734 -39.406 -5.031 1 94.88 91 PRO A C 1
ATOM 669 O O . PRO A 1 91 ? -6.484 -40.5 -5.535 1 94.88 91 PRO A O 1
ATOM 672 N N . GLU A 1 92 ? -5.906 -38.781 -4.336 1 96.56 92 GLU A N 1
ATOM 673 C CA . GLU A 1 92 ? -4.633 -39.312 -3.832 1 96.56 92 GLU A CA 1
ATOM 674 C C . GLU A 1 92 ? -3.809 -39.938 -4.949 1 96.56 92 GLU A C 1
ATOM 676 O O . GLU A 1 92 ? -3.254 -41.031 -4.777 1 96.56 92 GLU A O 1
ATOM 681 N N . ARG A 1 93 ? -3.756 -39.281 -6.031 1 97.25 93 ARG A N 1
ATOM 682 C CA . ARG A 1 93 ? -3.08 -39.812 -7.207 1 97.25 93 ARG A CA 1
ATOM 683 C C . ARG A 1 93 ? -1.68 -39.219 -7.352 1 97.25 93 ARG A C 1
ATOM 685 O O . ARG A 1 93 ? -0.777 -39.875 -7.875 1 97.25 93 ARG A O 1
ATOM 692 N N . TYR A 1 94 ? -1.526 -38.094 -6.945 1 97.94 94 TYR A N 1
ATOM 693 C CA . TYR A 1 94 ? -0.323 -37.344 -7.324 1 97.94 94 TYR A CA 1
ATOM 694 C C . TYR A 1 94 ? 0.648 -37.25 -6.152 1 97.94 94 TYR A C 1
ATOM 696 O O . TYR A 1 94 ? 0.231 -37.094 -5.004 1 97.94 94 TYR A O 1
ATOM 704 N N . ASP A 1 95 ? 1.95 -37.312 -6.504 1 96.75 95 ASP A N 1
ATOM 705 C CA . ASP A 1 95 ? 3.027 -37.125 -5.543 1 96.75 95 ASP A CA 1
ATOM 706 C C . ASP A 1 95 ? 3.273 -35.625 -5.305 1 96.75 95 ASP A C 1
ATOM 708 O O . ASP A 1 95 ? 3.811 -35.25 -4.266 1 96.75 95 ASP A O 1
ATOM 712 N N . ALA A 1 96 ? 2.932 -34.875 -6.281 1 97.56 96 ALA A N 1
ATOM 713 C CA . ALA A 1 96 ? 3.111 -33.438 -6.199 1 97.56 96 ALA A CA 1
ATOM 714 C C . ALA A 1 96 ? 2.031 -32.719 -6.988 1 97.56 96 ALA A C 1
ATOM 716 O O . ALA A 1 96 ? 1.612 -33.156 -8.055 1 97.56 96 ALA A O 1
ATOM 717 N N . VAL A 1 97 ? 1.587 -31.609 -6.43 1 98.38 97 VAL A N 1
ATOM 718 C CA . VAL A 1 97 ? 0.699 -30.688 -7.113 1 98.38 97 VAL A CA 1
ATOM 719 C C . VAL A 1 97 ? 1.365 -29.312 -7.207 1 98.38 97 VAL A C 1
ATOM 721 O O . VAL A 1 97 ? 1.774 -28.734 -6.191 1 98.38 97 VAL A O 1
ATOM 724 N N . LEU A 1 98 ? 1.535 -28.859 -8.391 1 98.56 98 LEU A N 1
ATOM 725 C CA . LEU A 1 98 ? 2.07 -27.531 -8.625 1 98.56 98 LEU A CA 1
ATOM 726 C C . LEU A 1 98 ? 0.983 -26.594 -9.141 1 98.56 98 LEU A C 1
ATOM 728 O O . LEU A 1 98 ? 0.465 -26.781 -10.242 1 98.56 98 LEU A O 1
ATOM 732 N N . ALA A 1 99 ? 0.591 -25.672 -8.352 1 98.12 99 ALA A N 1
ATOM 733 C CA . ALA A 1 99 ? -0.32 -24.594 -8.719 1 98.12 99 ALA A CA 1
ATOM 734 C C . ALA A 1 99 ? 0.379 -23.234 -8.648 1 98.12 99 ALA A C 1
ATOM 736 O O . ALA A 1 99 ? -0.035 -22.359 -7.891 1 98.12 99 ALA A O 1
ATOM 737 N N . LEU A 1 100 ? 1.309 -23.016 -9.547 1 98.12 100 LEU A N 1
ATOM 738 C CA . LEU A 1 100 ? 2.184 -21.859 -9.5 1 98.12 100 LEU A CA 1
ATOM 739 C C . LEU A 1 100 ? 1.479 -20.625 -10.078 1 98.12 100 LEU A C 1
ATOM 741 O O . LEU A 1 100 ? 1.943 -19.5 -9.891 1 98.12 100 LEU A O 1
ATOM 745 N N . ASP A 1 101 ? 0.352 -20.844 -10.742 1 94.88 101 ASP A N 1
ATOM 746 C CA . ASP A 1 101 ? -0.507 -19.766 -11.227 1 94.88 101 ASP A CA 1
ATOM 747 C C . ASP A 1 101 ? -1.617 -19.453 -10.227 1 94.88 101 ASP A C 1
ATOM 749 O O . ASP A 1 101 ? -2.477 -18.609 -10.484 1 94.88 101 ASP A O 1
ATOM 753 N N . GLY A 1 102 ? -1.614 -20.109 -9.148 1 93.56 102 GLY A N 1
ATOM 754 C CA . GLY A 1 102 ? -2.666 -19.938 -8.164 1 93.56 102 GLY A CA 1
ATOM 755 C C . GLY A 1 102 ? -3.895 -20.781 -8.438 1 93.56 102 GLY A C 1
ATOM 756 O O . GLY A 1 102 ? -3.822 -21.766 -9.172 1 93.56 102 GLY A O 1
ATOM 757 N N . THR A 1 103 ? -5.035 -20.391 -7.805 1 91.38 103 THR A N 1
ATOM 758 C CA . THR A 1 103 ? -6.238 -21.203 -7.918 1 91.38 103 THR A CA 1
ATOM 759 C C . THR A 1 103 ? -7.316 -20.469 -8.703 1 91.38 103 THR A C 1
ATOM 761 O O . THR A 1 103 ? -8.375 -21.031 -8.984 1 91.38 103 THR A O 1
ATOM 764 N N . THR A 1 104 ? -7.055 -19.266 -9.117 1 84.56 104 THR A N 1
ATOM 765 C CA . THR A 1 104 ? -8.086 -18.391 -9.672 1 84.56 104 THR A CA 1
ATOM 766 C C . THR A 1 104 ? -8.469 -18.844 -11.078 1 84.56 104 THR A C 1
ATOM 768 O O . THR A 1 104 ? -9.57 -18.547 -11.555 1 84.56 104 THR A O 1
ATOM 771 N N . ARG A 1 105 ? -7.617 -19.547 -11.758 1 89.31 105 ARG A N 1
ATOM 772 C CA . ARG A 1 105 ? -7.891 -19.938 -13.133 1 89.31 105 ARG A CA 1
ATOM 773 C C . ARG A 1 105 ? -8.094 -21.453 -13.242 1 89.31 105 ARG A C 1
ATOM 775 O O . ARG A 1 105 ? -7.758 -22.047 -14.266 1 89.31 105 ARG A O 1
ATOM 782 N N . LEU A 1 106 ? -8.672 -22 -12.188 1 92.25 106 LEU A N 1
ATOM 783 C CA . LEU A 1 106 ? -8.867 -23.453 -12.172 1 92.25 106 LEU A CA 1
ATOM 784 C C . LEU A 1 106 ? -10.344 -23.797 -12.367 1 92.25 106 LEU A C 1
ATOM 786 O O . LEU A 1 106 ? -10.68 -24.938 -12.648 1 92.25 106 LEU A O 1
ATOM 790 N N . CYS A 1 107 ? -11.156 -22.797 -12.234 1 87.12 107 CYS A N 1
ATOM 791 C CA . CYS A 1 107 ? -12.586 -23.031 -12.375 1 87.12 107 CYS A CA 1
ATOM 792 C C . CYS A 1 107 ? -13.133 -22.328 -13.609 1 87.12 107 CYS A C 1
ATOM 794 O O . CYS A 1 107 ? -12.695 -21.234 -13.961 1 87.12 107 CYS A O 1
ATOM 796 N N . SER A 1 108 ? -14.055 -23 -14.25 1 83.38 108 SER A N 1
ATOM 797 C CA . SER A 1 108 ? -14.781 -22.422 -15.383 1 83.38 108 SER A CA 1
ATOM 798 C C . SER A 1 108 ? -16.078 -21.766 -14.922 1 83.38 108 SER A C 1
ATOM 800 O O . SER A 1 108 ? -16.578 -22.047 -13.836 1 83.38 108 SER A O 1
ATOM 802 N N . PRO A 1 109 ? -16.594 -20.828 -15.758 1 72.5 109 PRO A N 1
ATOM 803 C CA . PRO A 1 109 ? -17.828 -20.125 -15.367 1 72.5 109 PRO A CA 1
ATOM 804 C C . PRO A 1 109 ? -19.047 -21.031 -15.32 1 72.5 109 PRO A C 1
ATOM 806 O O . PRO A 1 109 ? -20.031 -20.719 -14.648 1 72.5 109 PRO A O 1
ATOM 809 N N . GLU A 1 110 ? -19.156 -22.078 -16.109 1 69.88 110 GLU A N 1
ATOM 810 C CA . GLU A 1 110 ? -20.328 -22.922 -16.25 1 69.88 110 GLU A CA 1
ATOM 811 C C . GLU A 1 110 ? -20.484 -23.859 -15.062 1 69.88 110 GLU A C 1
ATOM 813 O O . GLU A 1 110 ? -21.562 -24.422 -14.844 1 69.88 110 GLU A O 1
ATOM 818 N N . GLY A 1 111 ? -19.625 -23.844 -14.125 1 68.25 111 GLY A N 1
ATOM 819 C CA . GLY A 1 111 ? -19.719 -24.734 -12.969 1 68.25 111 GLY A CA 1
ATOM 820 C C . GLY A 1 111 ? -19.625 -23.984 -11.648 1 68.25 111 GLY A C 1
ATOM 821 O O . GLY A 1 111 ? -19.672 -22.766 -11.617 1 68.25 111 GLY A O 1
ATOM 822 N N . PRO A 1 112 ? -19.781 -24.828 -10.617 1 71.5 112 PRO A N 1
ATOM 823 C CA . PRO A 1 112 ? -19.609 -24.203 -9.305 1 71.5 112 PRO A CA 1
ATOM 824 C C . PRO A 1 112 ? -18.297 -23.453 -9.172 1 71.5 112 PRO A C 1
ATOM 826 O O . PRO A 1 112 ? -17.266 -23.891 -9.703 1 71.5 112 PRO A O 1
ATOM 829 N N . GLN A 1 113 ? -18.391 -22.297 -8.594 1 74.19 113 GLN A N 1
ATOM 830 C CA . GLN A 1 113 ? -17.188 -21.516 -8.305 1 74.19 113 GLN A CA 1
ATOM 831 C C . GLN A 1 113 ? -16.641 -21.859 -6.922 1 74.19 113 GLN A C 1
ATOM 833 O O . GLN A 1 113 ? -17.406 -21.953 -5.953 1 74.19 113 GLN A O 1
ATOM 838 N N . LEU A 1 114 ? -15.367 -22.234 -6.902 1 81.19 114 LEU A N 1
ATOM 839 C CA . LEU A 1 114 ? -14.727 -22.516 -5.621 1 81.19 114 LEU A CA 1
ATOM 840 C C . LEU A 1 114 ? -14.023 -21.266 -5.086 1 81.19 114 LEU A C 1
ATOM 842 O O . LEU A 1 114 ? -13.336 -20.562 -5.832 1 81.19 114 LEU A O 1
ATOM 846 N N . ASP A 1 115 ? -14.305 -21.047 -3.795 1 79.56 115 ASP A N 1
ATOM 847 C CA . ASP A 1 115 ? -13.453 -20.047 -3.145 1 79.56 115 ASP A CA 1
ATOM 848 C C . ASP A 1 115 ? -12.086 -20.625 -2.809 1 79.56 115 ASP A C 1
ATOM 850 O O . ASP A 1 115 ? -11.805 -21.797 -3.111 1 79.56 115 ASP A O 1
ATOM 854 N N . TRP A 1 116 ? -11.25 -19.797 -2.305 1 87.75 116 TRP A N 1
ATOM 855 C CA . TRP A 1 116 ? -9.852 -20.188 -2.117 1 87.75 116 TRP A CA 1
ATOM 856 C C . TRP A 1 116 ? -9.742 -21.422 -1.229 1 87.75 116 TRP A C 1
ATOM 858 O O . TRP A 1 116 ? -9.07 -22.391 -1.58 1 87.75 116 TRP A O 1
ATOM 868 N N . PRO A 1 117 ? -10.477 -21.516 -0.05 1 90.38 117 PRO A N 1
ATOM 869 C CA . PRO A 1 117 ? -10.375 -22.734 0.776 1 90.38 117 PRO A CA 1
ATOM 870 C C . PRO A 1 117 ? -10.891 -23.969 0.066 1 90.38 117 PRO A C 1
ATOM 872 O O . PRO A 1 117 ? -10.305 -25.047 0.187 1 90.38 117 PRO A O 1
ATOM 875 N N . ASP A 1 118 ? -11.938 -23.781 -0.65 1 89.62 118 ASP A N 1
ATOM 876 C CA . ASP A 1 118 ? -12.516 -24.938 -1.356 1 89.62 118 ASP A CA 1
ATOM 877 C C . ASP A 1 118 ? -11.57 -25.422 -2.455 1 89.62 118 ASP A C 1
ATOM 879 O O . ASP A 1 118 ? -11.445 -26.625 -2.676 1 89.62 118 ASP A O 1
ATOM 883 N N . ALA A 1 119 ? -11.023 -24.484 -3.162 1 92.75 119 ALA A N 1
ATOM 884 C CA . ALA A 1 119 ? -10.039 -24.875 -4.18 1 92.75 119 ALA A CA 1
ATOM 885 C C . ALA A 1 119 ? -8.852 -25.594 -3.555 1 92.75 119 ALA A C 1
ATOM 887 O O . ALA A 1 119 ? -8.367 -26.594 -4.105 1 92.75 119 ALA A O 1
ATOM 888 N N . LEU A 1 120 ? -8.422 -25.141 -2.445 1 95.19 120 LEU A N 1
ATOM 889 C CA . LEU A 1 120 ? -7.324 -25.766 -1.722 1 95.19 120 LEU A CA 1
ATOM 890 C C . LEU A 1 120 ? -7.676 -27.203 -1.325 1 95.19 120 LEU A C 1
ATOM 892 O O . LEU A 1 120 ? -6.859 -28.109 -1.481 1 95.19 120 LEU A O 1
ATOM 896 N N . ARG A 1 121 ? -8.82 -27.359 -0.872 1 95.38 121 ARG A N 1
ATOM 897 C CA . ARG A 1 121 ? -9.266 -28.688 -0.467 1 95.38 121 ARG A CA 1
ATOM 898 C C . ARG A 1 121 ? -9.344 -29.641 -1.664 1 95.38 121 ARG A C 1
ATOM 900 O O . ARG A 1 121 ? -8.977 -30.812 -1.562 1 95.38 121 ARG A O 1
ATOM 907 N N . ALA A 1 122 ? -9.836 -29.062 -2.721 1 95.94 122 ALA A N 1
ATOM 908 C CA . ALA A 1 122 ? -9.898 -29.875 -3.943 1 95.94 122 ALA A CA 1
ATOM 909 C C . ALA A 1 122 ? -8.508 -30.328 -4.371 1 95.94 122 ALA A C 1
ATOM 911 O O . ALA A 1 122 ? -8.312 -31.484 -4.73 1 95.94 122 ALA A O 1
ATOM 912 N N . LEU A 1 123 ? -7.527 -29.469 -4.355 1 97.62 123 LEU A N 1
ATOM 913 C CA . LEU A 1 123 ? -6.152 -29.812 -4.707 1 97.62 123 LEU A CA 1
ATOM 914 C C . LEU A 1 123 ? -5.57 -30.812 -3.715 1 97.62 123 LEU A C 1
ATOM 916 O O . LEU A 1 123 ? -4.898 -31.766 -4.109 1 97.62 123 LEU A O 1
ATOM 920 N N . ARG A 1 124 ? -5.824 -30.594 -2.473 1 97.06 124 ARG A N 1
ATOM 921 C CA . ARG A 1 124 ? -5.32 -31.469 -1.427 1 97.06 124 ARG A CA 1
ATOM 922 C C . ARG A 1 124 ? -5.824 -32.906 -1.624 1 97.06 124 ARG A C 1
ATOM 924 O O . ARG A 1 124 ? -5.086 -33.875 -1.396 1 97.06 124 ARG A O 1
ATOM 931 N N . ARG A 1 125 ? -7.039 -33.062 -2.066 1 96.94 125 ARG A N 1
ATOM 932 C CA . ARG A 1 125 ? -7.652 -34.344 -2.254 1 96.94 125 ARG A CA 1
ATOM 933 C C . ARG A 1 125 ? -6.918 -35.156 -3.324 1 96.94 125 ARG A C 1
ATOM 935 O O . ARG A 1 125 ? -6.926 -36.406 -3.297 1 96.94 125 ARG A O 1
ATOM 942 N N . THR A 1 126 ? -6.297 -34.469 -4.207 1 97.81 126 THR A N 1
ATOM 943 C CA . THR A 1 126 ? -5.602 -35.156 -5.289 1 97.81 126 THR A CA 1
ATOM 944 C C . THR A 1 126 ? -4.207 -35.594 -4.848 1 97.81 126 THR A C 1
ATOM 946 O O . THR A 1 126 ? -3.578 -36.438 -5.496 1 97.81 126 THR A O 1
ATOM 949 N N . LEU A 1 127 ? -3.719 -35.031 -3.791 1 96.88 127 LEU A N 1
ATOM 950 C CA . LEU A 1 127 ? -2.375 -35.312 -3.289 1 96.88 127 LEU A CA 1
ATOM 951 C C . LEU A 1 127 ? -2.348 -36.562 -2.461 1 96.88 127 LEU A C 1
ATOM 953 O O . LEU A 1 127 ? -3.25 -36.812 -1.655 1 96.88 127 LEU A O 1
ATOM 957 N N . ARG A 1 128 ? -1.372 -37.375 -2.662 1 95.94 128 ARG A N 1
ATOM 958 C CA . ARG A 1 128 ? -1.116 -38.5 -1.754 1 95.94 128 ARG A CA 1
ATOM 959 C C . ARG A 1 128 ? -0.679 -38 -0.381 1 95.94 128 ARG A C 1
ATOM 961 O O . ARG A 1 128 ? -0.152 -36.875 -0.258 1 95.94 128 ARG A O 1
ATOM 968 N N . PRO A 1 129 ? -0.893 -38.875 0.627 1 94.69 129 PRO A N 1
ATOM 969 C CA . PRO A 1 129 ? -0.301 -38.531 1.915 1 94.69 129 PRO A CA 1
ATOM 970 C C . PRO A 1 129 ? 1.204 -38.281 1.826 1 94.69 129 PRO A C 1
ATOM 972 O O . PRO A 1 129 ? 1.92 -39.062 1.191 1 94.69 129 PRO A O 1
ATOM 975 N N . GLY A 1 130 ? 1.628 -37.156 2.324 1 94.12 130 GLY A N 1
ATOM 976 C CA . GLY A 1 130 ? 3.035 -36.781 2.248 1 94.12 130 GLY A CA 1
ATOM 977 C C . GLY A 1 130 ? 3.395 -36.031 0.978 1 94.12 130 GLY A C 1
ATOM 978 O O . GLY A 1 130 ? 4.527 -35.594 0.82 1 94.12 130 GLY A O 1
ATOM 979 N N . GLY A 1 131 ? 2.42 -35.938 0.112 1 96.19 131 GLY A N 1
ATOM 980 C CA . GLY A 1 131 ? 2.656 -35.312 -1.183 1 96.19 131 GLY A CA 1
ATOM 981 C C . GLY A 1 131 ? 2.977 -33.844 -1.089 1 96.19 131 GLY A C 1
ATOM 982 O O . GLY A 1 131 ? 2.625 -33.188 -0.106 1 96.19 131 GLY A O 1
ATOM 983 N N . LEU A 1 132 ? 3.648 -33.312 -2.125 1 96.38 132 LEU A N 1
ATOM 984 C CA . LEU A 1 132 ? 4.133 -31.922 -2.188 1 96.38 132 LEU A CA 1
ATOM 985 C C . LEU A 1 132 ? 3.113 -31.016 -2.867 1 96.38 132 LEU A C 1
ATOM 987 O O . LEU A 1 132 ? 2.559 -31.375 -3.91 1 96.38 132 LEU A O 1
ATOM 991 N N . LEU A 1 133 ? 2.83 -29.875 -2.213 1 97.38 133 LEU A N 1
ATOM 992 C CA . LEU A 1 133 ? 2.066 -28.812 -2.842 1 97.38 133 LEU A CA 1
ATOM 993 C C . LEU A 1 133 ? 2.924 -27.562 -3.008 1 97.38 133 LEU A C 1
ATOM 995 O O . LEU A 1 133 ? 3.436 -27.016 -2.025 1 97.38 133 LEU A O 1
ATOM 999 N N . LEU A 1 134 ? 3.188 -27.172 -4.207 1 97.94 134 LEU A N 1
ATOM 1000 C CA . LEU A 1 134 ? 3.715 -25.844 -4.523 1 97.94 134 LEU A CA 1
ATOM 1001 C C . LEU A 1 134 ? 2.596 -24.906 -4.965 1 97.94 134 LEU A C 1
ATOM 1003 O O . LEU A 1 134 ? 1.983 -25.109 -6.012 1 97.94 134 LEU A O 1
ATOM 1007 N N . LEU A 1 135 ? 2.359 -23.859 -4.148 1 98.06 135 LEU A N 1
ATOM 1008 C CA . LEU A 1 135 ? 1.195 -23.016 -4.375 1 98.06 135 LEU A CA 1
ATOM 1009 C C . LEU A 1 135 ? 1.586 -21.531 -4.348 1 98.06 135 LEU A C 1
ATOM 1011 O O . LEU A 1 135 ? 2.236 -21.078 -3.406 1 98.06 135 LEU A O 1
ATOM 1015 N N . THR A 1 136 ? 1.28 -20.812 -5.406 1 97.56 136 THR A N 1
ATOM 1016 C CA . THR A 1 136 ? 1.378 -19.359 -5.406 1 97.56 136 THR A CA 1
ATOM 1017 C C . THR A 1 136 ? 0.04 -18.734 -5.035 1 97.56 136 THR A C 1
ATOM 1019 O O . THR A 1 136 ? -1.012 -19.172 -5.504 1 97.56 136 THR A O 1
ATOM 1022 N N . VAL A 1 137 ? 0.055 -17.797 -4.168 1 96.31 137 VAL A N 1
ATOM 1023 C CA . VAL A 1 137 ? -1.137 -17.047 -3.783 1 96.31 137 VAL A CA 1
ATOM 1024 C C . VAL A 1 137 ? -0.931 -15.562 -4.074 1 96.31 137 VAL A C 1
ATOM 1026 O O . VAL A 1 137 ? -0.017 -14.938 -3.531 1 96.31 137 VAL A O 1
ATOM 1029 N N . GLU A 1 138 ? -1.743 -15.039 -4.918 1 93 138 GLU A N 1
ATOM 1030 C CA . GLU A 1 138 ? -1.658 -13.625 -5.246 1 93 138 GLU A CA 1
ATOM 1031 C C . GLU A 1 138 ? -2.1 -12.75 -4.074 1 93 138 GLU A C 1
ATOM 1033 O O . GLU A 1 138 ? -3.049 -13.094 -3.363 1 93 138 GLU A O 1
ATOM 1038 N N . ASN A 1 139 ? -1.407 -11.688 -3.951 1 94 139 ASN A N 1
ATOM 1039 C CA . ASN A 1 139 ? -1.682 -10.734 -2.875 1 94 139 ASN A CA 1
ATOM 1040 C C . ASN A 1 139 ? -2.504 -9.547 -3.369 1 94 139 ASN A C 1
ATOM 1042 O O . ASN A 1 139 ? -2.041 -8.773 -4.211 1 94 139 ASN A O 1
ATOM 1046 N N . GLU A 1 140 ? -3.645 -9.336 -2.783 1 86.69 140 GLU A N 1
ATOM 1047 C CA . GLU A 1 140 ? -4.527 -8.234 -3.152 1 86.69 140 GLU A CA 1
ATOM 1048 C C . GLU A 1 140 ? -3.852 -6.887 -2.922 1 86.69 140 GLU A C 1
ATOM 1050 O O . GLU A 1 140 ? -4.098 -5.93 -3.658 1 86.69 140 GLU A O 1
ATOM 1055 N N . LEU A 1 141 ? -3.02 -6.844 -1.929 1 92.5 141 LEU A N 1
ATOM 1056 C CA . LEU A 1 141 ? -2.395 -5.582 -1.559 1 92.5 141 LEU A CA 1
ATOM 1057 C C . LEU A 1 141 ? -0.954 -5.52 -2.055 1 92.5 141 LEU A C 1
ATOM 1059 O O . LEU A 1 141 ? -0.163 -4.699 -1.582 1 92.5 141 LEU A O 1
ATOM 1063 N N . GLY A 1 142 ? -0.632 -6.422 -2.941 1 95.06 142 GLY A N 1
ATOM 1064 C CA . GLY A 1 142 ? 0.707 -6.387 -3.51 1 95.06 142 GLY A CA 1
ATOM 1065 C C . GLY A 1 142 ? 0.976 -5.137 -4.328 1 95.06 142 GLY A C 1
ATOM 1066 O O . GLY A 1 142 ? 0.049 -4.531 -4.867 1 95.06 142 GLY A O 1
ATOM 1067 N N . VAL A 1 143 ? 2.205 -4.785 -4.438 1 94.56 143 VAL A N 1
ATOM 1068 C CA . VAL A 1 143 ? 2.625 -3.586 -5.156 1 94.56 143 VAL A CA 1
ATOM 1069 C C . VAL A 1 143 ? 2.09 -3.627 -6.586 1 94.56 143 VAL A C 1
ATOM 1071 O O . VAL A 1 143 ? 1.703 -2.596 -7.141 1 94.56 143 VAL A O 1
ATOM 1074 N N . HIS A 1 144 ? 1.992 -4.809 -7.199 1 91.06 144 HIS A N 1
ATOM 1075 C CA . HIS A 1 144 ? 1.518 -4.949 -8.57 1 91.06 144 HIS A CA 1
ATOM 1076 C C . HIS A 1 144 ? 0.073 -4.48 -8.703 1 91.06 144 HIS A C 1
ATOM 1078 O O . HIS A 1 144 ? -0.313 -3.932 -9.734 1 91.06 144 HIS A O 1
ATOM 1084 N N . ARG A 1 145 ? -0.676 -4.676 -7.672 1 88.06 145 ARG A N 1
ATOM 1085 C CA . ARG A 1 145 ? -2.064 -4.223 -7.691 1 88.06 145 ARG A CA 1
ATOM 1086 C C . ARG A 1 145 ? -2.16 -2.734 -7.375 1 88.06 145 ARG A C 1
ATOM 1088 O O . ARG A 1 145 ? -3.018 -2.033 -7.914 1 88.06 145 ARG A O 1
ATOM 1095 N N . LEU A 1 146 ? -1.29 -2.277 -6.508 1 88.06 146 LEU A N 1
ATOM 1096 C CA . LEU A 1 146 ? -1.315 -0.888 -6.066 1 88.06 146 LEU A CA 1
ATOM 1097 C C . LEU A 1 146 ? -0.936 0.051 -7.207 1 88.06 146 LEU A C 1
ATOM 1099 O O . LEU A 1 146 ? -1.369 1.205 -7.238 1 88.06 146 LEU A O 1
ATOM 1103 N N . VAL A 1 147 ? -0.156 -0.424 -8.141 1 84.19 147 VAL A N 1
ATOM 1104 C CA . VAL A 1 147 ? 0.316 0.471 -9.188 1 84.19 147 VAL A CA 1
ATOM 1105 C C . VAL A 1 147 ? -0.446 0.195 -10.484 1 84.19 147 VAL A C 1
ATOM 1107 O O . VAL A 1 147 ? -0.225 0.863 -11.5 1 84.19 147 VAL A O 1
ATOM 1110 N N . ASP A 1 148 ? -1.265 -0.816 -10.469 1 75.81 148 ASP A N 1
ATOM 1111 C CA . ASP A 1 148 ? -2 -1.224 -11.656 1 75.81 148 ASP A CA 1
ATOM 1112 C C . ASP A 1 148 ? -3.158 -0.269 -11.938 1 75.81 148 ASP A C 1
ATOM 1114 O O . ASP A 1 148 ? -4.066 -0.123 -11.117 1 75.81 148 ASP A O 1
ATOM 1118 N N . PRO A 1 149 ? -3.131 0.311 -13.078 1 66.88 149 PRO A N 1
ATOM 1119 C CA . PRO A 1 149 ? -4.254 1.197 -13.391 1 66.88 149 PRO A CA 1
ATOM 1120 C C . PRO A 1 149 ? -5.559 0.437 -13.633 1 66.88 149 PRO A C 1
ATOM 1122 O O . PRO A 1 149 ? -6.641 1.028 -13.586 1 66.88 149 PRO A O 1
ATOM 1125 N N . GLY A 1 150 ? -5.449 -0.824 -13.961 1 60.03 150 GLY A N 1
ATOM 1126 C CA . GLY A 1 150 ? -6.645 -1.619 -14.188 1 60.03 150 GLY A CA 1
ATOM 1127 C C . GLY A 1 150 ? -7.336 -2.041 -12.906 1 60.03 150 GLY A C 1
ATOM 1128 O O . GLY A 1 150 ? -6.691 -2.154 -11.859 1 60.03 150 GLY A O 1
ATOM 1129 N N . THR A 1 151 ? -8.664 -1.663 -12.734 1 52.44 151 THR A N 1
ATOM 1130 C CA . THR A 1 151 ? -9.398 -2.018 -11.523 1 52.44 151 THR A CA 1
ATOM 1131 C C . THR A 1 151 ? -9.562 -3.531 -11.414 1 52.44 151 THR A C 1
ATOM 1133 O O . THR A 1 151 ? -10.023 -4.18 -12.359 1 52.44 151 THR A O 1
ATOM 1136 N N . PRO A 1 152 ? -8.875 -4.066 -10.375 1 50.22 152 PRO A N 1
ATOM 1137 C CA . PRO A 1 152 ? -9.102 -5.504 -10.203 1 50.22 152 PRO A CA 1
ATOM 1138 C C . PRO A 1 152 ? -10.586 -5.875 -10.289 1 50.22 152 PRO A C 1
ATOM 1140 O O . PRO A 1 152 ? -10.914 -7.039 -10.516 1 50.22 152 PRO A O 1
ATOM 1143 N N . THR A 1 153 ? -11.5 -4.836 -10.023 1 49.34 153 THR A N 1
ATOM 1144 C CA . THR A 1 153 ? -12.93 -5.09 -9.93 1 49.34 153 THR A CA 1
ATOM 1145 C C . THR A 1 153 ? -13.609 -4.836 -11.273 1 49.34 153 THR A C 1
ATOM 1147 O O . THR A 1 153 ? -14.828 -5.004 -11.398 1 49.34 153 THR A O 1
ATOM 1150 N N . ALA A 1 154 ? -12.859 -4.223 -12.297 1 45.84 154 ALA A N 1
ATOM 1151 C CA . ALA A 1 154 ? -13.461 -3.883 -13.578 1 45.84 154 ALA A CA 1
ATOM 1152 C C . ALA A 1 154 ? -13.82 -5.141 -14.367 1 45.84 154 ALA A C 1
ATOM 1154 O O . ALA A 1 154 ? -13.117 -6.148 -14.297 1 45.84 154 ALA A O 1
ATOM 1155 N N . ALA A 1 155 ? -15.188 -5.02 -14.797 1 44.09 155 ALA A N 1
ATOM 1156 C CA . ALA A 1 155 ? -15.555 -6.043 -15.773 1 44.09 155 ALA A CA 1
ATOM 1157 C C . ALA A 1 155 ? -14.508 -6.141 -16.875 1 44.09 155 ALA A C 1
ATOM 1159 O O . ALA A 1 155 ? -14.062 -5.121 -17.422 1 44.09 155 ALA A O 1
ATOM 1160 N N . GLN A 1 156 ? -13.523 -6.855 -16.672 1 41.34 156 GLN A N 1
ATOM 1161 C CA . GLN A 1 156 ? -12.617 -7.031 -17.812 1 41.34 156 GLN A CA 1
ATOM 1162 C C . GLN A 1 156 ? -13.391 -7.199 -19.109 1 41.34 156 GLN A C 1
ATOM 1164 O O . GLN A 1 156 ? -14.367 -7.953 -19.172 1 41.34 156 GLN A O 1
ATOM 1169 N N . THR A 1 157 ? -13.703 -6.012 -19.625 1 38.69 157 THR A N 1
ATOM 1170 C CA . THR A 1 157 ? -14.375 -6.125 -20.922 1 38.69 157 THR A CA 1
ATOM 1171 C C . THR A 1 157 ? -14.195 -7.527 -21.5 1 38.69 157 THR A C 1
ATOM 1173 O O . THR A 1 157 ? -15.102 -8.055 -22.156 1 38.69 157 THR A O 1
ATOM 1176 N N . GLY A 1 158 ? -12.945 -7.793 -21.969 1 38.09 158 GLY A N 1
ATOM 1177 C CA . GLY A 1 158 ? -12.734 -9.039 -22.688 1 38.09 158 GLY A CA 1
ATOM 1178 C C . GLY A 1 158 ? -12.953 -10.273 -21.828 1 38.09 158 GLY A C 1
ATOM 1179 O O . GLY A 1 158 ? -13.359 -10.156 -20.656 1 38.09 158 GLY A O 1
ATOM 1180 N N . ASP A 1 159 ? -12.773 -11.539 -22.5 1 39.22 159 ASP A N 1
ATOM 1181 C CA . ASP A 1 159 ? -12.836 -12.953 -22.156 1 39.22 159 ASP A CA 1
ATOM 1182 C C . ASP A 1 159 ? -12.008 -13.25 -20.906 1 39.22 159 ASP A C 1
ATOM 1184 O O . ASP A 1 159 ? -11.773 -14.414 -20.578 1 39.22 159 ASP A O 1
ATOM 1188 N N . ALA A 1 160 ? -11.336 -12.266 -20.547 1 44.97 160 ALA A N 1
ATOM 1189 C CA . ALA A 1 160 ? -10.586 -12.758 -19.406 1 44.97 160 ALA A CA 1
ATOM 1190 C C . ALA A 1 160 ? -11.5 -13.008 -18.219 1 44.97 160 ALA A C 1
ATOM 1192 O O . ALA A 1 160 ? -12.047 -12.07 -17.625 1 44.97 160 ALA A O 1
ATOM 1193 N N . TRP A 1 161 ? -12.172 -14.094 -18.453 1 46.28 161 TRP A N 1
ATOM 1194 C CA . TRP A 1 161 ? -12.992 -14.523 -17.328 1 46.28 161 TRP A CA 1
ATOM 1195 C C . TRP A 1 161 ? -12.164 -14.594 -16.047 1 46.28 161 TRP A C 1
ATOM 1197 O O . TRP A 1 161 ? -11.18 -15.328 -15.984 1 46.28 161 TRP A O 1
ATOM 1207 N N . ARG A 1 162 ? -11.773 -13.484 -15.414 1 49.16 162 ARG A N 1
ATOM 1208 C CA . ARG A 1 162 ? -11.258 -13.68 -14.062 1 49.16 162 ARG A CA 1
ATOM 1209 C C . ARG A 1 162 ? -12.398 -13.805 -13.062 1 49.16 162 ARG A C 1
ATOM 1211 O O . ARG A 1 162 ? -13.352 -13.023 -13.086 1 49.16 162 ARG A O 1
ATOM 1218 N N . PRO A 1 163 ? -12.586 -14.977 -12.602 1 44.09 163 PRO A N 1
ATOM 1219 C CA . PRO A 1 163 ? -13.438 -14.805 -11.422 1 44.09 163 PRO A CA 1
ATOM 1220 C C . PRO A 1 163 ? -13.094 -13.539 -10.633 1 44.09 163 PRO A C 1
ATOM 1222 O O . PRO A 1 163 ? -11.938 -13.109 -10.625 1 44.09 163 PRO A O 1
ATOM 1225 N N . LEU A 1 164 ? -13.992 -12.672 -10.375 1 42.66 164 LEU A N 1
ATOM 1226 C CA . LEU A 1 164 ? -14.016 -11.352 -9.758 1 42.66 164 LEU A CA 1
ATOM 1227 C C . LEU A 1 164 ? -12.945 -11.234 -8.68 1 42.66 164 LEU A C 1
ATOM 1229 O O . LEU A 1 164 ? -12.539 -12.234 -8.086 1 42.66 164 LEU A O 1
ATOM 1233 N N . GLY A 1 165 ? -12.148 -10.156 -8.492 1 45.59 165 GLY A N 1
ATOM 1234 C CA . GLY A 1 165 ? -11.258 -9.328 -7.691 1 45.59 165 GLY A CA 1
ATOM 1235 C C . GLY A 1 165 ? -11.344 -9.633 -6.207 1 45.59 165 GLY A C 1
ATOM 1236 O O . GLY A 1 165 ? -10.797 -8.891 -5.387 1 45.59 165 GLY A O 1
ATOM 1237 N N . GLU A 1 166 ? -12.414 -10.391 -5.742 1 50.19 166 GLU A N 1
ATOM 1238 C CA . GLU A 1 166 ? -12.539 -10.406 -4.285 1 50.19 166 GLU A CA 1
ATOM 1239 C C . GLU A 1 166 ? -11.484 -11.297 -3.645 1 50.19 166 GLU A C 1
ATOM 1241 O O . GLU A 1 166 ? -11.391 -12.484 -3.967 1 50.19 166 GLU A O 1
ATOM 1246 N N . PHE A 1 167 ? -10.344 -10.766 -3.438 1 54.44 167 PHE A N 1
ATOM 1247 C CA . PHE A 1 167 ? -9.438 -11.477 -2.539 1 54.44 167 PHE A CA 1
ATOM 1248 C C . PHE A 1 167 ? -10.211 -12.188 -1.438 1 54.44 167 PHE A C 1
ATOM 1250 O O . PHE A 1 167 ? -9.625 -12.852 -0.589 1 54.44 167 PHE A O 1
ATOM 1257 N N . GLY A 1 168 ? -11.562 -12.523 -1.81 1 58.69 168 GLY A N 1
ATOM 1258 C CA . GLY A 1 168 ? -12.469 -13.367 -1.046 1 58.69 168 GLY A CA 1
ATOM 1259 C C . GLY A 1 168 ? -11.875 -13.852 0.263 1 58.69 168 GLY A C 1
ATOM 1260 O O . GLY A 1 168 ? -11.406 -13.055 1.073 1 58.69 168 GLY A O 1
ATOM 1261 N N . ALA A 1 169 ? -11.703 -15.109 0.427 1 70.19 169 ALA A N 1
ATOM 1262 C CA . ALA A 1 169 ? -11.312 -15.844 1.625 1 70.19 169 ALA A CA 1
ATOM 1263 C C . ALA A 1 169 ? -9.82 -16.172 1.605 1 70.19 169 ALA A C 1
ATOM 1265 O O . ALA A 1 169 ? -9.305 -16.797 2.541 1 70.19 169 ALA A O 1
ATOM 1266 N N . ALA A 1 170 ? -9.141 -15.672 0.521 1 80.75 170 ALA A N 1
ATOM 1267 C CA . ALA A 1 170 ? -7.703 -15.938 0.491 1 80.75 170 ALA A CA 1
ATOM 1268 C C . ALA A 1 170 ? -6.98 -15.188 1.604 1 80.75 170 ALA A C 1
ATOM 1270 O O . ALA A 1 170 ? -7.379 -14.078 1.976 1 80.75 170 ALA A O 1
ATOM 1271 N N . PRO A 1 171 ? -5.902 -15.867 2.068 1 87.81 171 PRO A N 1
ATOM 1272 C CA . PRO A 1 171 ? -5.148 -15.164 3.109 1 87.81 171 PRO A CA 1
ATOM 1273 C C . PRO A 1 171 ? -4.492 -13.883 2.6 1 87.81 171 PRO A C 1
ATOM 1275 O O . PRO A 1 171 ? -4.078 -13.82 1.438 1 87.81 171 PRO A O 1
ATOM 1278 N N . GLY A 1 172 ? -4.43 -12.883 3.342 1 88.38 172 GLY A N 1
ATOM 1279 C CA . GLY A 1 172 ? -3.949 -11.57 2.938 1 88.38 172 GLY A CA 1
ATOM 1280 C C . GLY A 1 172 ? -2.566 -11.258 3.473 1 88.38 172 GLY A C 1
ATOM 1281 O O . GLY A 1 172 ? -2.076 -10.133 3.314 1 88.38 172 GLY A O 1
ATOM 1282 N N . ARG A 1 173 ? -1.93 -12.195 4.09 1 94.12 173 ARG A N 1
ATOM 1283 C CA . ARG A 1 173 ? -0.588 -12.078 4.656 1 94.12 173 ARG A CA 1
ATOM 1284 C C . ARG A 1 173 ? 0.142 -13.414 4.621 1 94.12 173 ARG A C 1
ATOM 1286 O O . ARG A 1 173 ? -0.49 -14.477 4.609 1 94.12 173 ARG A O 1
ATOM 1293 N N . PRO A 1 174 ? 1.448 -13.328 4.641 1 96.75 174 PRO A N 1
ATOM 1294 C CA . PRO A 1 174 ? 2.193 -14.586 4.613 1 96.75 174 PRO A CA 1
ATOM 1295 C C . PRO A 1 174 ? 1.921 -15.461 5.84 1 96.75 174 PRO A C 1
ATOM 1297 O O . PRO A 1 174 ? 1.798 -16.688 5.719 1 96.75 174 PRO A O 1
ATOM 1300 N N . ASP A 1 175 ? 1.864 -14.836 7.02 1 95.44 175 ASP A N 1
ATOM 1301 C CA . ASP A 1 175 ? 1.627 -15.617 8.227 1 95.44 175 ASP A CA 1
ATOM 1302 C C . ASP A 1 175 ? 0.23 -16.234 8.219 1 95.44 175 ASP A C 1
ATOM 1304 O O . ASP A 1 175 ? 0.047 -17.375 8.648 1 95.44 175 ASP A O 1
ATOM 1308 N N . ARG A 1 176 ? -0.761 -15.531 7.727 1 94.75 176 ARG A N 1
ATOM 1309 C CA . ARG A 1 176 ? -2.119 -16.047 7.605 1 94.75 176 ARG A CA 1
ATOM 1310 C C . ARG A 1 176 ? -2.18 -17.188 6.594 1 94.75 176 ARG A C 1
ATOM 1312 O O . ARG A 1 176 ? -2.947 -18.141 6.766 1 94.75 176 ARG A O 1
ATOM 1319 N N . LEU A 1 177 ? -1.412 -17.062 5.516 1 96.94 177 LEU A N 1
ATOM 1320 C CA . LEU A 1 177 ? -1.347 -18.125 4.52 1 96.94 177 LEU A CA 1
ATOM 1321 C C . LEU A 1 177 ? -0.811 -19.406 5.137 1 96.94 177 LEU A C 1
ATOM 1323 O O . LEU A 1 177 ? -1.4 -20.484 4.965 1 96.94 177 LEU A O 1
ATOM 1327 N N . ALA A 1 178 ? 0.271 -19.297 5.863 1 97.44 178 ALA A N 1
ATOM 1328 C CA . ALA A 1 178 ? 0.85 -20.469 6.523 1 97.44 178 ALA A CA 1
ATOM 1329 C C . ALA A 1 178 ? -0.147 -21.094 7.488 1 97.44 178 ALA A C 1
ATOM 1331 O O . ALA A 1 178 ? -0.299 -22.328 7.516 1 97.44 178 ALA A O 1
ATOM 1332 N N . ALA A 1 179 ? -0.819 -20.281 8.227 1 95.94 179 ALA A N 1
ATOM 1333 C CA . ALA A 1 179 ? -1.801 -20.766 9.195 1 95.94 179 ALA A CA 1
ATOM 1334 C C . ALA A 1 179 ? -2.971 -21.453 8.492 1 95.94 179 ALA A C 1
ATOM 1336 O O . ALA A 1 179 ? -3.434 -22.5 8.922 1 95.94 179 ALA A O 1
ATOM 1337 N N . ALA A 1 180 ? -3.436 -20.844 7.441 1 95.5 180 ALA A N 1
ATOM 1338 C CA . ALA A 1 180 ? -4.562 -21.406 6.699 1 95.5 180 ALA A CA 1
ATOM 1339 C C . ALA A 1 180 ? -4.203 -22.75 6.098 1 95.5 180 ALA A C 1
ATOM 1341 O O . ALA A 1 180 ? -5 -23.703 6.156 1 95.5 180 ALA A O 1
ATOM 1342 N N . LEU A 1 181 ? -3.043 -22.859 5.477 1 97.06 181 LEU A N 1
ATOM 1343 C CA . LEU A 1 181 ? -2.588 -24.125 4.918 1 97.06 181 LEU A CA 1
ATOM 1344 C C . LEU A 1 181 ? -2.455 -25.172 6.008 1 97.06 181 LEU A C 1
ATOM 1346 O O . LEU A 1 181 ? -2.893 -26.312 5.832 1 97.06 181 LEU A O 1
ATOM 1350 N N . GLY A 1 182 ? -1.844 -24.766 7.125 1 95.94 182 GLY A N 1
ATOM 1351 C CA . GLY A 1 182 ? -1.728 -25.688 8.242 1 95.94 182 GLY A CA 1
ATOM 1352 C C . GLY A 1 182 ? -3.066 -26.203 8.734 1 95.94 182 GLY A C 1
ATOM 1353 O O . GLY A 1 182 ? -3.213 -27.406 9 1 95.94 182 GLY A O 1
ATOM 1354 N N . ALA A 1 183 ? -4.039 -25.375 8.828 1 95.06 183 ALA A N 1
ATOM 1355 C CA . ALA A 1 183 ? -5.375 -25.734 9.297 1 95.06 183 ALA A CA 1
ATOM 1356 C C . ALA A 1 183 ? -6.055 -26.719 8.352 1 95.06 183 ALA A C 1
ATOM 1358 O O . ALA A 1 183 ? -6.898 -27.516 8.773 1 95.06 183 ALA A O 1
ATOM 1359 N N . GLU A 1 184 ? -5.625 -26.672 7.09 1 94.94 184 GLU A N 1
ATOM 1360 C CA . GLU A 1 184 ? -6.191 -27.578 6.09 1 94.94 184 GLU A CA 1
ATOM 1361 C C . GLU A 1 184 ? -5.367 -28.859 5.965 1 94.94 184 GLU A C 1
ATOM 1363 O O . GLU A 1 184 ? -5.555 -29.625 5.027 1 94.94 184 GLU A O 1
ATOM 1368 N N . GLY A 1 185 ? -4.426 -29.016 6.832 1 95.31 185 GLY A N 1
ATOM 1369 C CA . GLY A 1 185 ? -3.627 -30.234 6.824 1 95.31 185 GLY A CA 1
ATOM 1370 C C . GLY A 1 185 ? -2.459 -30.172 5.855 1 95.31 185 GLY A C 1
ATOM 1371 O O . GLY A 1 185 ? -1.992 -31.203 5.375 1 95.31 185 GLY A O 1
ATOM 1372 N N . LEU A 1 186 ? -2.035 -29.047 5.504 1 96.75 186 LEU A N 1
ATOM 1373 C CA . LEU A 1 186 ? -0.897 -28.812 4.621 1 96.75 186 LEU A CA 1
ATOM 1374 C C . LEU A 1 186 ? 0.148 -27.938 5.309 1 96.75 186 LEU A C 1
ATOM 1376 O O . LEU A 1 186 ? 0.362 -26.781 4.91 1 96.75 186 LEU A O 1
ATOM 1380 N N . PRO A 1 187 ? 0.839 -28.484 6.246 1 95.75 187 PRO A N 1
ATOM 1381 C CA . PRO A 1 187 ? 1.86 -27.672 6.91 1 95.75 187 PRO A CA 1
ATOM 1382 C C . PRO A 1 187 ? 2.9 -27.125 5.941 1 95.75 187 PRO A C 1
ATOM 1384 O O . PRO A 1 187 ? 3.338 -27.828 5.031 1 95.75 187 PRO A O 1
ATOM 1387 N N . VAL A 1 188 ? 3.305 -25.891 6.188 1 96.31 188 VAL A N 1
ATOM 1388 C CA . VAL A 1 188 ? 4.199 -25.172 5.281 1 96.31 188 VAL A CA 1
ATOM 1389 C C . VAL A 1 188 ? 5.648 -25.438 5.676 1 96.31 188 VAL A C 1
ATOM 1391 O O . VAL A 1 188 ? 6.035 -25.219 6.828 1 96.31 188 VAL A O 1
ATOM 1394 N N . ALA A 1 189 ? 6.438 -25.906 4.719 1 95.5 189 ALA A N 1
ATOM 1395 C CA . ALA A 1 189 ? 7.859 -26.156 4.938 1 95.5 189 ALA A CA 1
ATOM 1396 C C . ALA A 1 189 ? 8.703 -24.969 4.473 1 95.5 189 ALA A C 1
ATOM 1398 O O . ALA A 1 189 ? 9.859 -24.828 4.867 1 95.5 189 ALA A O 1
ATOM 1399 N N . GLY A 1 190 ? 8.188 -24.219 3.65 1 96.5 190 GLY A N 1
ATOM 1400 C CA . GLY A 1 190 ? 8.828 -23.016 3.131 1 96.5 190 GLY A CA 1
ATOM 1401 C C . GLY A 1 190 ? 7.848 -22 2.58 1 96.5 190 GLY A C 1
ATOM 1402 O O . GLY A 1 190 ? 6.824 -22.375 2.002 1 96.5 190 GLY A O 1
ATOM 1403 N N . LEU A 1 191 ? 8.148 -20.766 2.787 1 98.12 191 LEU A N 1
ATOM 1404 C CA . LEU A 1 191 ? 7.316 -19.656 2.312 1 98.12 191 LEU A CA 1
ATOM 1405 C C . LEU A 1 191 ? 8.172 -18.5 1.804 1 98.12 191 LEU A C 1
ATOM 1407 O O . LEU A 1 191 ? 9.141 -18.109 2.459 1 98.12 191 LEU A O 1
ATOM 1411 N N . ALA A 1 192 ? 7.852 -18.031 0.601 1 98.62 192 ALA A N 1
ATOM 1412 C CA . ALA A 1 192 ? 8.625 -16.938 0.032 1 98.62 192 ALA A CA 1
ATOM 1413 C C . ALA A 1 192 ? 7.715 -15.867 -0.554 1 98.62 192 ALA A C 1
ATOM 1415 O O . ALA A 1 192 ? 6.672 -16.172 -1.136 1 98.62 192 ALA A O 1
ATOM 1416 N N . ALA A 1 193 ? 8.086 -14.617 -0.333 1 98.75 193 ALA A N 1
ATOM 1417 C CA . ALA A 1 193 ? 7.477 -13.5 -1.052 1 98.75 193 ALA A CA 1
ATOM 1418 C C . ALA A 1 193 ? 8.016 -13.406 -2.477 1 98.75 193 ALA A C 1
ATOM 1420 O O . ALA A 1 193 ? 9.227 -13.484 -2.695 1 98.75 193 ALA A O 1
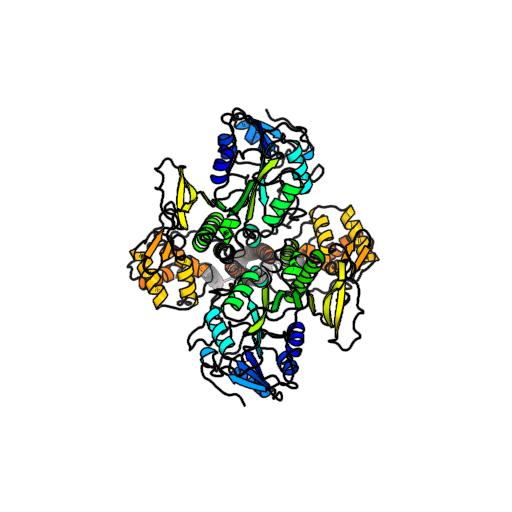ATOM 1421 N N . ALA A 1 194 ? 7.125 -13.266 -3.42 1 98.62 194 ALA A N 1
ATOM 1422 C CA . ALA A 1 194 ? 7.492 -13.266 -4.832 1 98.62 194 ALA A CA 1
ATOM 1423 C C . ALA A 1 194 ? 7.422 -11.859 -5.418 1 98.62 194 ALA A C 1
ATOM 1425 O O . ALA A 1 194 ? 6.391 -11.188 -5.312 1 98.62 194 ALA A O 1
ATOM 1426 N N . TRP A 1 195 ? 8.461 -11.359 -5.926 1 97.94 195 TRP A N 1
ATOM 1427 C CA . TRP A 1 195 ? 8.57 -10.086 -6.629 1 97.94 195 TRP A CA 1
ATOM 1428 C C . TRP A 1 195 ? 9.008 -10.305 -8.078 1 97.94 195 TRP A C 1
ATOM 1430 O O . TRP A 1 195 ? 9.758 -11.234 -8.367 1 97.94 195 TRP A O 1
ATOM 1440 N N . PRO A 1 196 ? 8.625 -9.562 -9.023 1 95.56 196 PRO A N 1
ATOM 1441 C CA . PRO A 1 196 ? 7.758 -8.383 -8.992 1 95.56 196 PRO A CA 1
ATOM 1442 C C . PRO A 1 196 ? 6.312 -8.703 -9.367 1 95.56 196 PRO A C 1
ATOM 1444 O O . PRO A 1 196 ? 5.422 -7.871 -9.156 1 95.56 196 PRO A O 1
ATOM 1447 N N . LEU A 1 197 ? 6.074 -9.906 -9.969 1 94.38 197 LEU A N 1
ATOM 1448 C CA . LEU A 1 197 ? 4.75 -10.305 -10.438 1 94.38 197 LEU A CA 1
ATOM 1449 C C . LEU A 1 197 ? 4.375 -11.68 -9.898 1 94.38 197 LEU A C 1
ATOM 1451 O O . LEU A 1 197 ? 5.242 -12.539 -9.719 1 94.38 197 LEU A O 1
ATOM 1455 N N . PRO A 1 198 ? 3.15 -11.961 -9.625 1 92.5 198 PRO A N 1
ATOM 1456 C CA . PRO A 1 198 ? 2.727 -13.234 -9.047 1 92.5 198 PRO A CA 1
ATOM 1457 C C . PRO A 1 198 ? 3.115 -14.43 -9.922 1 92.5 198 PRO A C 1
ATOM 1459 O O . PRO A 1 198 ? 3.6 -15.445 -9.406 1 92.5 198 PRO A O 1
ATOM 1462 N N . GLY A 1 199 ? 3.002 -14.43 -11.211 1 93.12 199 GLY A N 1
ATOM 1463 C CA . GLY A 1 199 ? 3.223 -15.578 -12.07 1 93.12 199 GLY A CA 1
ATOM 1464 C C . GLY A 1 199 ? 4.609 -15.609 -12.688 1 93.12 199 GLY A C 1
ATOM 1465 O O . GLY A 1 199 ? 4.961 -16.562 -13.391 1 93.12 199 GLY A O 1
ATOM 1466 N N . ARG A 1 200 ? 5.344 -14.609 -12.398 1 95.5 200 ARG A N 1
ATOM 1467 C CA . ARG A 1 200 ? 6.68 -14.523 -12.977 1 95.5 200 ARG A CA 1
ATOM 1468 C C . ARG A 1 200 ? 7.645 -13.828 -12.023 1 95.5 200 ARG A C 1
ATOM 1470 O O . ARG A 1 200 ? 8.148 -12.742 -12.328 1 95.5 200 ARG A O 1
ATOM 1477 N N . PRO A 1 201 ? 7.969 -14.516 -10.977 1 97.75 201 PRO A N 1
ATOM 1478 C CA . PRO A 1 201 ? 8.891 -13.898 -10.016 1 97.75 201 PRO A CA 1
ATOM 1479 C C . PRO A 1 201 ? 10.328 -13.883 -10.508 1 97.75 201 PRO A C 1
ATOM 1481 O O . PRO A 1 201 ? 10.766 -14.812 -11.195 1 97.75 201 PRO A O 1
ATOM 1484 N N . ALA A 1 202 ? 11.023 -12.836 -10.195 1 96.56 202 ALA A N 1
ATOM 1485 C CA . ALA A 1 202 ? 12.461 -12.719 -10.406 1 96.56 202 ALA A CA 1
ATOM 1486 C C . ALA A 1 202 ? 13.219 -12.773 -9.086 1 96.56 202 ALA A C 1
ATOM 1488 O O . ALA A 1 202 ? 14.445 -12.922 -9.07 1 96.56 202 ALA A O 1
ATOM 1489 N N . MET A 1 203 ? 12.453 -12.641 -8.109 1 96.81 203 MET A N 1
ATOM 1490 C CA . MET A 1 203 ? 13.008 -12.711 -6.762 1 96.81 203 MET A CA 1
ATOM 1491 C C . MET A 1 203 ? 12.047 -13.422 -5.816 1 96.81 203 MET A C 1
ATOM 1493 O O . MET A 1 203 ? 10.852 -13.125 -5.797 1 96.81 203 MET A O 1
ATOM 1497 N N . LEU A 1 204 ? 12.5 -14.406 -5.102 1 98.56 204 LEU A N 1
ATOM 1498 C CA . LEU A 1 204 ? 11.805 -15.07 -4.008 1 98.56 204 LEU A CA 1
ATOM 1499 C C . LEU A 1 204 ? 12.555 -14.898 -2.695 1 98.56 204 LEU A C 1
ATOM 1501 O O . LEU A 1 204 ? 13.734 -15.242 -2.602 1 98.56 204 LEU A O 1
ATOM 1505 N N . VAL A 1 205 ? 11.93 -14.297 -1.683 1 98.69 205 VAL A N 1
ATOM 1506 C CA . VAL A 1 205 ? 12.602 -14 -0.42 1 98.69 205 VAL A CA 1
ATOM 1507 C C . VAL A 1 205 ? 11.719 -14.438 0.747 1 98.69 205 VAL A C 1
ATOM 1509 O O . VAL A 1 205 ? 10.516 -14.156 0.769 1 98.69 205 VAL A O 1
ATOM 1512 N N . THR A 1 206 ? 12.266 -15.164 1.665 1 98.38 206 THR A N 1
ATOM 1513 C CA . THR A 1 206 ? 11.492 -15.547 2.838 1 98.38 206 THR A CA 1
ATOM 1514 C C . THR A 1 206 ? 11.078 -14.32 3.646 1 98.38 206 THR A C 1
ATOM 1516 O O . THR A 1 206 ? 11.812 -13.328 3.689 1 98.38 206 THR A O 1
ATOM 1519 N N . PRO A 1 207 ? 9.867 -14.359 4.27 1 97.94 207 PRO A N 1
ATOM 1520 C CA . PRO A 1 207 ? 9.438 -13.234 5.098 1 97.94 207 PRO A CA 1
ATOM 1521 C C . PRO A 1 207 ? 10.445 -12.883 6.188 1 97.94 207 PRO A C 1
ATOM 1523 O O . PRO A 1 207 ? 10.672 -11.703 6.477 1 97.94 207 PRO A O 1
ATOM 1526 N N . GLU A 1 208 ? 11.102 -13.844 6.789 1 96.19 208 GLU A N 1
ATOM 1527 C CA . GLU A 1 208 ? 12.102 -13.617 7.824 1 96.19 208 GLU A CA 1
ATOM 1528 C C . GLU A 1 208 ? 13.281 -12.812 7.281 1 96.19 208 GLU A C 1
ATOM 1530 O O . GLU A 1 208 ? 13.773 -11.898 7.945 1 96.19 208 GLU A O 1
ATOM 1535 N N . THR A 1 209 ? 13.719 -13.18 6.098 1 96.94 209 THR A N 1
ATOM 1536 C CA . THR A 1 209 ? 14.859 -12.492 5.492 1 96.94 209 THR A CA 1
ATOM 1537 C C . THR A 1 209 ? 14.492 -11.055 5.125 1 96.94 209 THR A C 1
ATOM 1539 O O . THR A 1 209 ? 15.328 -10.156 5.223 1 96.94 209 THR A O 1
ATOM 1542 N N . LEU A 1 210 ? 13.297 -10.828 4.719 1 96.69 210 LEU A N 1
ATOM 1543 C CA . LEU A 1 210 ? 12.844 -9.477 4.391 1 96.69 210 LEU A CA 1
ATOM 1544 C C . LEU A 1 210 ? 12.758 -8.609 5.645 1 96.69 210 LEU A C 1
ATOM 1546 O O . LEU A 1 210 ? 12.789 -7.383 5.555 1 96.69 210 LEU A O 1
ATOM 1550 N N . ARG A 1 211 ? 12.641 -9.258 6.758 1 91.5 211 ARG A N 1
ATOM 1551 C CA . ARG A 1 211 ? 12.508 -8.531 8.016 1 91.5 211 ARG A CA 1
ATOM 1552 C C . ARG A 1 211 ? 13.867 -8.289 8.656 1 91.5 211 ARG A C 1
ATOM 1554 O O . ARG A 1 211 ? 14.117 -7.227 9.227 1 91.5 211 ARG A O 1
ATOM 1561 N N . TYR A 1 212 ? 14.805 -9.297 8.602 1 89.38 212 TYR A N 1
ATOM 1562 C CA . TYR A 1 212 ? 16.016 -9.25 9.406 1 89.38 212 TYR A CA 1
ATOM 1563 C C . TYR A 1 212 ? 17.266 -9.336 8.531 1 89.38 212 TYR A C 1
ATOM 1565 O O . TYR A 1 212 ? 18.391 -9.234 9.023 1 89.38 212 TYR A O 1
ATOM 1573 N N . GLY A 1 213 ? 17.078 -9.508 7.23 1 91.94 213 GLY A N 1
ATOM 157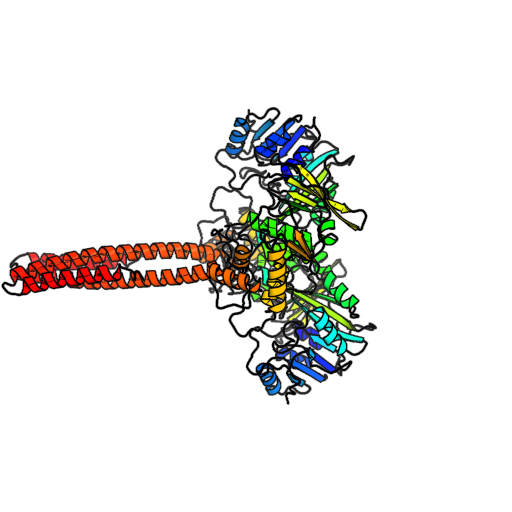4 C CA . GLY A 1 213 ? 18.219 -9.656 6.332 1 91.94 213 GLY A CA 1
ATOM 1575 C C . GLY A 1 213 ? 18.766 -8.328 5.844 1 91.94 213 GLY A C 1
ATOM 1576 O O . GLY A 1 213 ? 18.688 -7.32 6.555 1 91.94 213 GLY A O 1
ATOM 1577 N N . PRO A 1 214 ? 19.484 -8.359 4.746 1 90.19 214 PRO A N 1
ATOM 1578 C CA . PRO A 1 214 ? 20.031 -7.129 4.176 1 90.19 214 PRO A CA 1
ATOM 1579 C C . PRO A 1 214 ? 18.984 -6.293 3.453 1 90.19 214 PRO A C 1
ATOM 1581 O O . PRO A 1 214 ? 18.969 -6.25 2.221 1 90.19 214 PRO A O 1
ATOM 1584 N N . VAL A 1 215 ? 18.297 -5.559 4.141 1 88 215 VAL A N 1
ATOM 1585 C CA . VAL A 1 215 ? 17.062 -4.926 3.691 1 88 215 VAL A CA 1
ATOM 1586 C C . VAL A 1 215 ? 17.375 -3.891 2.611 1 88 215 VAL A C 1
ATOM 1588 O O . VAL A 1 215 ? 16.594 -3.705 1.677 1 88 215 VAL A O 1
ATOM 1591 N N . ASP A 1 216 ? 18.438 -3.154 2.75 1 83.25 216 ASP A N 1
ATOM 1592 C CA . ASP A 1 216 ? 18.781 -2.154 1.743 1 83.25 216 ASP A CA 1
ATOM 1593 C C . ASP A 1 216 ? 19.031 -2.807 0.385 1 83.25 216 ASP A C 1
ATOM 1595 O O . ASP A 1 216 ? 18.531 -2.344 -0.637 1 83.25 216 ASP A O 1
ATOM 1599 N N . ALA A 1 217 ? 19.766 -3.895 0.439 1 88.19 217 ALA A N 1
ATOM 1600 C CA . ALA A 1 217 ? 20.031 -4.625 -0.795 1 88.19 217 ALA A CA 1
ATOM 1601 C C . ALA A 1 217 ? 18.766 -5.246 -1.356 1 88.19 217 ALA A C 1
ATOM 1603 O O . ALA A 1 217 ? 18.516 -5.191 -2.564 1 88.19 217 ALA A O 1
ATOM 1604 N N . LEU A 1 218 ? 18 -5.832 -0.472 1 93.25 218 LEU A N 1
ATOM 1605 C CA . LEU A 1 218 ? 16.766 -6.477 -0.908 1 93.25 218 LEU A CA 1
ATOM 1606 C C . LEU A 1 218 ? 15.789 -5.453 -1.485 1 93.25 218 LEU A C 1
ATOM 1608 O O . LEU A 1 218 ? 15.102 -5.734 -2.471 1 93.25 218 LEU A O 1
ATOM 1612 N N . GLY A 1 219 ? 15.727 -4.277 -0.842 1 90.31 219 GLY A N 1
ATOM 1613 C CA . GLY A 1 219 ? 14.898 -3.205 -1.377 1 90.31 219 GLY A CA 1
ATOM 1614 C C . GLY A 1 219 ? 15.312 -2.775 -2.773 1 90.31 219 GLY A C 1
ATOM 1615 O O . GLY A 1 219 ? 14.461 -2.549 -3.635 1 90.31 219 GLY A O 1
ATOM 1616 N N . ALA A 1 220 ? 16.562 -2.723 -2.994 1 85.5 220 ALA A N 1
ATOM 1617 C CA . ALA A 1 220 ? 17.094 -2.352 -4.305 1 85.5 220 ALA A CA 1
ATOM 1618 C C . ALA A 1 220 ? 16.766 -3.418 -5.348 1 85.5 220 ALA A C 1
ATOM 1620 O O . ALA A 1 220 ? 16.391 -3.096 -6.477 1 85.5 220 ALA A O 1
ATOM 1621 N N . LEU A 1 221 ? 16.953 -4.629 -4.945 1 91.12 221 LEU A N 1
ATOM 1622 C CA . LEU A 1 221 ? 16.656 -5.734 -5.848 1 91.12 221 LEU A CA 1
ATOM 1623 C C . LEU A 1 221 ? 15.18 -5.766 -6.219 1 91.12 221 LEU A C 1
ATOM 1625 O O . LEU A 1 221 ? 14.828 -5.965 -7.387 1 91.12 221 LEU A O 1
ATOM 1629 N N . ALA A 1 222 ? 14.359 -5.578 -5.258 1 93.31 222 ALA A N 1
ATOM 1630 C CA . ALA A 1 222 ? 12.922 -5.527 -5.527 1 93.31 222 ALA A CA 1
ATOM 1631 C C . ALA A 1 222 ? 12.586 -4.371 -6.461 1 93.31 222 ALA A C 1
ATOM 1633 O O . ALA A 1 222 ? 11.812 -4.539 -7.41 1 93.31 222 ALA A O 1
ATOM 1634 N N . ALA A 1 223 ? 13.164 -3.186 -6.184 1 85.94 223 ALA A N 1
ATOM 1635 C CA . ALA A 1 223 ? 12.945 -2.014 -7.027 1 85.94 223 ALA A CA 1
ATOM 1636 C C . ALA A 1 223 ? 13.406 -2.271 -8.461 1 85.94 223 ALA A C 1
ATOM 1638 O O . ALA A 1 223 ? 12.727 -1.894 -9.414 1 85.94 223 ALA A O 1
ATOM 1639 N N . GLY A 1 224 ? 14.508 -2.916 -8.57 1 83.38 224 GLY A N 1
ATOM 1640 C CA . GLY A 1 224 ? 15.016 -3.26 -9.891 1 83.38 224 GLY A CA 1
ATOM 1641 C C . GLY A 1 224 ? 14.125 -4.23 -10.641 1 83.38 224 GLY A C 1
ATOM 1642 O O . GLY A 1 224 ? 13.891 -4.07 -11.844 1 83.38 224 GLY A O 1
ATOM 1643 N N . ALA A 1 225 ? 13.656 -5.223 -9.938 1 90.38 225 ALA A N 1
ATOM 1644 C CA . ALA A 1 225 ? 12.789 -6.227 -10.547 1 90.38 225 ALA A CA 1
ATOM 1645 C C . ALA A 1 225 ? 11.5 -5.598 -11.07 1 90.38 225 ALA A C 1
ATOM 1647 O O . ALA A 1 225 ? 11.055 -5.914 -12.172 1 90.38 225 ALA A O 1
ATOM 1648 N N . VAL A 1 226 ? 10.93 -4.727 -10.289 1 89.88 226 VAL A N 1
ATOM 1649 C CA . VAL A 1 226 ? 9.68 -4.098 -10.711 1 89.88 226 VAL A CA 1
ATOM 1650 C C . VAL A 1 226 ? 9.945 -3.146 -11.875 1 89.88 226 VAL A C 1
ATOM 1652 O O . VAL A 1 226 ? 9.117 -3.014 -12.781 1 89.88 226 VAL A O 1
ATOM 1655 N N . ALA A 1 227 ? 11.078 -2.418 -11.828 1 79 227 ALA A N 1
ATOM 1656 C CA . ALA A 1 227 ? 11.438 -1.524 -12.922 1 79 227 ALA A CA 1
ATOM 1657 C C . ALA A 1 227 ? 11.461 -2.27 -14.258 1 79 227 ALA A C 1
ATOM 1659 O O . ALA A 1 227 ? 10.93 -1.779 -15.258 1 79 227 ALA A O 1
ATOM 1660 N N . THR A 1 228 ? 12.039 -3.41 -14.211 1 81.75 228 THR A N 1
ATOM 1661 C CA . THR A 1 228 ? 12.133 -4.227 -15.422 1 81.75 228 THR A CA 1
ATOM 1662 C C . THR A 1 228 ? 10.75 -4.711 -15.859 1 81.75 228 THR A C 1
ATOM 1664 O O . THR A 1 228 ? 10.406 -4.641 -17.031 1 81.75 228 THR A O 1
ATOM 1667 N N . ALA A 1 229 ? 9.984 -5.145 -14.961 1 87.19 229 ALA A N 1
ATOM 1668 C CA . ALA A 1 229 ? 8.688 -5.738 -15.258 1 87.19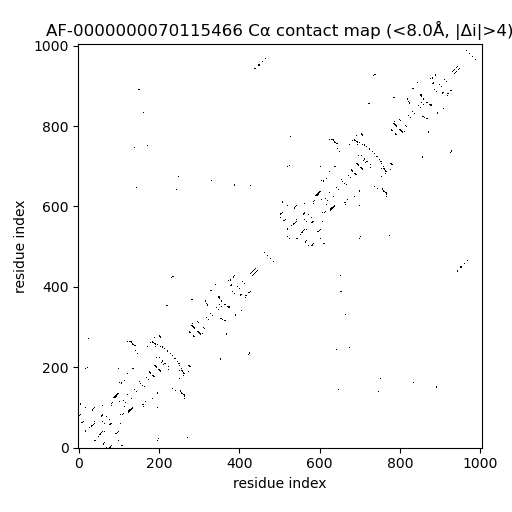 229 ALA A CA 1
ATOM 1669 C C . ALA A 1 229 ? 7.723 -4.695 -15.82 1 87.19 229 ALA A C 1
ATOM 1671 O O . ALA A 1 229 ? 6.891 -5.004 -16.672 1 87.19 229 ALA A O 1
ATOM 1672 N N . TYR A 1 230 ? 7.859 -3.447 -15.383 1 82.75 230 TYR A N 1
ATOM 1673 C CA . TYR A 1 230 ? 6.883 -2.432 -15.758 1 82.75 230 TYR A CA 1
ATOM 1674 C C . TYR A 1 230 ? 7.469 -1.456 -16.766 1 82.75 230 TYR A C 1
ATOM 1676 O O . TYR A 1 230 ? 6.902 -0.388 -17.016 1 82.75 230 TYR A O 1
ATOM 1684 N N . ALA A 1 231 ? 8.57 -1.84 -17.281 1 73.56 231 ALA A N 1
ATOM 1685 C CA . ALA A 1 231 ? 9.18 -0.984 -18.297 1 73.56 231 ALA A CA 1
ATOM 1686 C C . ALA A 1 231 ? 8.211 -0.716 -19.438 1 73.56 231 ALA A C 1
ATOM 1688 O O . ALA A 1 231 ? 7.715 -1.651 -20.078 1 73.56 231 ALA A O 1
ATOM 1689 N N . GLY A 1 232 ? 7.828 0.521 -19.594 1 66 232 GLY A N 1
ATOM 1690 C CA . GLY A 1 232 ? 6.98 0.898 -20.719 1 66 232 GLY A CA 1
ATOM 1691 C C . GLY A 1 232 ? 5.504 0.678 -20.438 1 66 232 GLY A C 1
ATOM 1692 O O . GLY A 1 232 ? 4.668 0.87 -21.328 1 66 232 GLY A O 1
ATOM 1693 N N . SER A 1 233 ? 5.152 0.224 -19.281 1 72.81 233 SER A N 1
ATOM 1694 C CA . SER A 1 233 ? 3.76 -0.019 -18.922 1 72.81 233 SER A CA 1
ATOM 1695 C C . SER A 1 233 ? 3.168 1.163 -18.172 1 72.81 233 SER A C 1
ATOM 1697 O O . SER A 1 233 ? 3.859 1.804 -17.375 1 72.81 233 SER A O 1
ATOM 1699 N N . PRO A 1 234 ? 1.968 1.433 -18.469 1 72.12 234 PRO A N 1
ATOM 1700 C CA . PRO A 1 234 ? 1.317 2.461 -17.656 1 72.12 234 PRO A CA 1
ATOM 1701 C C . PRO A 1 234 ? 1.126 2.029 -16.203 1 72.12 234 PRO A C 1
ATOM 1703 O O . PRO A 1 234 ? 0.807 0.868 -15.93 1 72.12 234 PRO A O 1
ATOM 1706 N N . VAL A 1 235 ? 1.472 2.912 -15.305 1 79.06 235 VAL A N 1
ATOM 1707 C CA . VAL A 1 235 ? 1.327 2.625 -13.883 1 79.06 235 VAL A CA 1
ATOM 1708 C C . VAL A 1 235 ? 0.717 3.83 -13.164 1 79.06 235 VAL A C 1
ATOM 1710 O O . VAL A 1 235 ? 0.783 4.953 -13.672 1 79.06 235 VAL A O 1
ATOM 1713 N N . LEU A 1 236 ? 0.042 3.607 -12.062 1 74.5 236 LEU A N 1
ATOM 1714 C CA . LEU A 1 236 ? -0.566 4.668 -11.266 1 74.5 236 LEU A CA 1
ATOM 1715 C C . LEU A 1 236 ? 0.5 5.496 -10.555 1 74.5 236 LEU A C 1
ATOM 1717 O O . LEU A 1 236 ? 0.341 6.707 -10.383 1 74.5 236 LEU A O 1
ATOM 1721 N N . SER A 1 237 ? 1.502 4.863 -10.07 1 75.56 237 SER A N 1
ATOM 1722 C CA . SER A 1 237 ? 2.637 5.473 -9.383 1 75.56 237 SER A CA 1
ATOM 1723 C C . SER A 1 237 ? 3.924 4.699 -9.656 1 75.56 237 SER A C 1
ATOM 1725 O O . SER A 1 237 ? 3.887 3.582 -10.18 1 75.56 237 SER A O 1
ATOM 1727 N N . ASP A 1 238 ? 5.031 5.293 -9.344 1 74.69 238 ASP A N 1
ATOM 1728 C CA . ASP A 1 238 ? 6.316 4.648 -9.602 1 74.69 238 ASP A CA 1
ATOM 1729 C C . ASP A 1 238 ? 6.461 3.367 -8.781 1 74.69 238 ASP A C 1
ATOM 1731 O O . ASP A 1 238 ? 6.625 3.416 -7.562 1 74.69 238 ASP A O 1
ATOM 1735 N N . PRO A 1 239 ? 6.465 2.275 -9.469 1 84.69 239 PRO A N 1
ATOM 1736 C CA . PRO A 1 239 ? 6.535 1.009 -8.734 1 84.69 239 PRO A CA 1
ATOM 1737 C C . PRO A 1 239 ? 7.871 0.811 -8.023 1 84.69 239 PRO A C 1
ATOM 1739 O O . PRO A 1 239 ? 7.941 0.109 -7.012 1 84.69 239 PRO A O 1
ATOM 1742 N N . ARG A 1 240 ? 8.984 1.385 -8.531 1 81.38 240 ARG A N 1
ATOM 1743 C CA . ARG A 1 240 ? 10.305 1.229 -7.93 1 81.38 240 ARG A CA 1
ATOM 1744 C C . ARG A 1 240 ? 10.336 1.8 -6.516 1 81.38 240 ARG A C 1
ATOM 1746 O O . ARG A 1 240 ? 10.828 1.152 -5.59 1 81.38 240 ARG A O 1
ATOM 1753 N N . ARG A 1 241 ? 9.781 2.949 -6.434 1 78.38 241 ARG A N 1
ATOM 1754 C CA . ARG A 1 241 ? 9.75 3.619 -5.137 1 78.38 241 ARG A CA 1
ATOM 1755 C C . ARG A 1 241 ? 8.922 2.828 -4.133 1 78.38 241 ARG A C 1
ATOM 1757 O O . ARG A 1 241 ? 9.336 2.652 -2.982 1 78.38 241 ARG A O 1
ATOM 1764 N N . LEU A 1 242 ? 7.805 2.412 -4.598 1 87 242 LEU A N 1
ATOM 1765 C CA . LEU A 1 242 ? 6.902 1.695 -3.703 1 87 242 LEU A CA 1
ATOM 1766 C C . LEU A 1 242 ? 7.504 0.36 -3.279 1 87 242 LEU A C 1
ATOM 1768 O O . LEU A 1 242 ? 7.441 -0.008 -2.104 1 87 242 LEU A O 1
ATOM 1772 N N . ALA A 1 243 ? 8.086 -0.34 -4.199 1 91.75 243 ALA A N 1
ATOM 1773 C CA . ALA A 1 243 ? 8.711 -1.62 -3.881 1 91.75 243 ALA A CA 1
ATOM 1774 C C . ALA A 1 243 ? 9.875 -1.435 -2.908 1 91.75 243 ALA A C 1
ATOM 1776 O O . ALA A 1 243 ? 9.977 -2.145 -1.904 1 91.75 243 ALA A O 1
ATOM 1777 N N . GLY A 1 244 ? 10.727 -0.503 -3.215 1 87.75 244 GLY A N 1
ATOM 1778 C CA . GLY A 1 244 ? 11.844 -0.217 -2.328 1 87.75 244 GLY A CA 1
ATOM 1779 C C . GLY A 1 244 ? 11.406 0.179 -0.93 1 87.75 244 GLY A C 1
ATOM 1780 O O . GLY A 1 244 ? 11.93 -0.335 0.06 1 87.75 244 GLY A O 1
ATOM 1781 N N . ALA A 1 245 ? 10.453 1.055 -0.874 1 87.56 245 ALA A N 1
ATOM 1782 C CA . ALA A 1 245 ? 9.938 1.516 0.414 1 87.56 245 ALA A CA 1
ATOM 1783 C C . ALA A 1 245 ? 9.305 0.368 1.194 1 87.56 245 ALA A C 1
ATOM 1785 O O . ALA A 1 245 ? 9.5 0.251 2.406 1 87.56 245 ALA A O 1
ATOM 1786 N N . ALA A 1 246 ? 8.523 -0.478 0.504 1 94.25 246 ALA A N 1
ATOM 1787 C CA . ALA A 1 246 ? 7.871 -1.611 1.158 1 94.25 246 ALA A CA 1
ATOM 1788 C C . ALA A 1 246 ? 8.891 -2.494 1.869 1 94.25 246 ALA A C 1
ATOM 1790 O O . ALA A 1 246 ? 8.703 -2.859 3.031 1 94.25 246 ALA A O 1
ATOM 1791 N N . VAL A 1 247 ? 9.992 -2.742 1.19 1 93.56 247 VAL A N 1
ATOM 1792 C CA . VAL A 1 247 ? 11.008 -3.621 1.763 1 93.56 247 VAL A CA 1
ATOM 1793 C C . VAL A 1 247 ? 11.75 -2.896 2.887 1 93.56 247 VAL A C 1
ATOM 1795 O O . VAL A 1 247 ? 11.891 -3.43 3.99 1 93.56 247 VAL A O 1
ATOM 1798 N N . ARG A 1 248 ? 12.125 -1.72 2.723 1 88.44 248 ARG A N 1
ATOM 1799 C CA . ARG A 1 248 ? 12.922 -0.979 3.689 1 88.44 248 ARG A CA 1
ATOM 1800 C C . ARG A 1 248 ? 12.125 -0.678 4.949 1 88.44 248 ARG A C 1
ATOM 1802 O O . ARG A 1 248 ? 12.68 -0.62 6.047 1 88.44 248 ARG A O 1
ATOM 1809 N N . ARG A 1 249 ? 10.875 -0.538 4.75 1 91.69 249 ARG A N 1
ATOM 1810 C CA . ARG A 1 249 ? 10.039 -0.176 5.887 1 91.69 249 ARG A CA 1
ATOM 1811 C C . ARG A 1 249 ? 9.5 -1.419 6.586 1 91.69 249 ARG A C 1
ATOM 1813 O O . ARG A 1 249 ? 8.695 -1.314 7.52 1 91.69 249 ARG A O 1
ATOM 1820 N N . GLY A 1 250 ? 9.859 -2.555 6.059 1 92.94 250 GLY A N 1
ATOM 1821 C CA . GLY A 1 250 ? 9.562 -3.793 6.758 1 92.94 250 GLY A CA 1
ATOM 1822 C C . GLY A 1 250 ? 8.266 -4.438 6.297 1 92.94 250 GLY A C 1
ATOM 1823 O O . GLY A 1 250 ? 7.688 -5.262 7.008 1 92.94 250 GLY A O 1
ATOM 1824 N N . LEU A 1 251 ? 7.77 -4.051 5.211 1 96.69 251 LEU A N 1
ATOM 1825 C CA . LEU A 1 251 ? 6.539 -4.633 4.676 1 96.69 251 LEU A CA 1
ATOM 1826 C C . LEU A 1 251 ? 6.805 -5.359 3.363 1 96.69 251 LEU A C 1
ATOM 1828 O O . LEU A 1 251 ? 5.906 -5.496 2.531 1 96.69 251 LEU A O 1
ATOM 1832 N N . GLY A 1 252 ? 8.023 -5.738 3.178 1 97.25 252 GLY A N 1
ATOM 1833 C CA . GLY A 1 252 ? 8.406 -6.387 1.935 1 97.25 252 GLY A CA 1
ATOM 1834 C C . GLY A 1 252 ? 7.629 -7.664 1.663 1 97.25 252 GLY A C 1
ATOM 1835 O O . GLY A 1 252 ? 7.32 -7.973 0.51 1 97.25 252 GLY A O 1
ATOM 1836 N N . ALA A 1 253 ? 7.359 -8.453 2.701 1 98.19 253 ALA A N 1
ATOM 1837 C CA . ALA A 1 253 ? 6.59 -9.688 2.535 1 98.19 253 ALA A CA 1
ATOM 1838 C C . ALA A 1 253 ? 5.098 -9.383 2.406 1 98.19 253 ALA A C 1
ATOM 1840 O O . ALA A 1 253 ? 4.402 -9.992 1.589 1 98.19 253 ALA A O 1
ATOM 1841 N N . GLU A 1 254 ? 4.652 -8.398 3.119 1 97.38 254 GLU A N 1
ATOM 1842 C CA . GLU A 1 254 ? 3.227 -8.094 3.207 1 97.38 254 GLU A CA 1
ATOM 1843 C C . GLU A 1 254 ? 2.732 -7.395 1.946 1 97.38 254 GLU A C 1
ATOM 1845 O O . GLU A 1 254 ? 1.557 -7.5 1.59 1 97.38 254 GLU A O 1
ATOM 1850 N N . LEU A 1 255 ? 3.639 -6.727 1.284 1 97.44 255 LEU A N 1
ATOM 1851 C CA . LEU A 1 255 ? 3.215 -6.012 0.086 1 97.44 255 LEU A CA 1
ATOM 1852 C C . LEU A 1 255 ? 3.791 -6.66 -1.168 1 97.44 255 LEU A C 1
ATOM 1854 O O . LEU A 1 255 ? 3.76 -6.066 -2.25 1 97.44 255 LEU A O 1
ATOM 1858 N N . ALA A 1 256 ? 4.324 -7.852 -1.006 1 98.25 256 ALA A N 1
ATOM 1859 C CA . ALA A 1 256 ? 4.766 -8.602 -2.182 1 98.25 256 ALA A CA 1
ATOM 1860 C C . ALA A 1 256 ? 3.582 -8.969 -3.072 1 98.25 256 ALA A C 1
ATOM 1862 O O . ALA A 1 256 ? 2.469 -9.18 -2.584 1 98.25 256 ALA A O 1
ATOM 1863 N N . PRO A 1 257 ? 3.787 -9.07 -4.371 1 96.44 257 PRO A N 1
ATOM 1864 C CA . PRO A 1 257 ? 2.699 -9.391 -5.297 1 96.44 257 PRO A CA 1
ATOM 1865 C C . PRO A 1 257 ? 2.068 -10.75 -5.016 1 96.44 257 PRO A C 1
ATOM 1867 O O . PRO A 1 257 ? 0.877 -10.945 -5.27 1 96.44 257 PRO A O 1
ATOM 1870 N N . ALA A 1 258 ? 2.885 -11.641 -4.559 1 97.12 258 ALA A N 1
ATOM 1871 C CA . ALA A 1 258 ? 2.391 -12.984 -4.258 1 97.12 258 ALA A CA 1
ATOM 1872 C C . ALA A 1 258 ? 3.287 -13.68 -3.234 1 97.12 258 ALA A C 1
ATOM 1874 O O . ALA A 1 258 ? 4.355 -13.172 -2.891 1 97.12 258 ALA A O 1
ATOM 1875 N N . TRP A 1 259 ? 2.77 -14.758 -2.771 1 98.38 259 TRP A N 1
ATOM 1876 C CA . TRP A 1 259 ? 3.541 -15.648 -1.914 1 98.38 259 TRP A CA 1
ATOM 1877 C C . TRP A 1 259 ? 3.58 -17.062 -2.492 1 98.38 259 TRP A C 1
ATOM 1879 O O . TRP A 1 259 ? 2.588 -17.531 -3.043 1 98.38 259 TRP A O 1
ATOM 1889 N N . LEU A 1 260 ? 4.711 -17.625 -2.479 1 98.44 260 LEU A N 1
ATOM 1890 C CA . LEU A 1 260 ? 4.887 -19.016 -2.875 1 98.44 260 LEU A CA 1
ATOM 1891 C C . LEU A 1 260 ? 5.086 -19.906 -1.654 1 98.44 260 LEU A C 1
ATOM 1893 O O . LEU A 1 260 ? 6 -19.688 -0.859 1 98.44 260 LEU A O 1
ATOM 1897 N N . ALA A 1 261 ? 4.25 -20.922 -1.509 1 97.81 261 ALA A N 1
ATOM 1898 C CA . ALA A 1 261 ? 4.312 -21.828 -0.362 1 97.81 261 ALA A CA 1
ATOM 1899 C C . ALA A 1 261 ? 4.738 -23.219 -0.79 1 97.81 261 ALA A C 1
ATOM 1901 O O . ALA A 1 261 ? 4.27 -23.734 -1.81 1 97.81 261 ALA A O 1
ATOM 1902 N N . VAL A 1 262 ? 5.668 -23.766 -0.095 1 97.31 262 VAL A N 1
ATOM 1903 C CA . VAL A 1 262 ? 6.012 -25.188 -0.147 1 97.31 262 VAL A CA 1
ATOM 1904 C C . VAL A 1 262 ? 5.348 -25.922 1.016 1 97.31 262 VAL A C 1
ATOM 1906 O O . VAL A 1 262 ? 5.727 -25.734 2.174 1 97.31 262 VAL A O 1
ATOM 1909 N N . ALA A 1 263 ? 4.379 -26.672 0.66 1 96.88 263 ALA A N 1
ATOM 1910 C CA . ALA A 1 263 ? 3.621 -27.375 1.692 1 96.88 263 ALA A CA 1
ATOM 1911 C C . ALA A 1 263 ? 3.518 -28.875 1.379 1 96.88 263 ALA A C 1
ATOM 1913 O O . ALA A 1 263 ? 3.738 -29.281 0.24 1 96.88 263 ALA A O 1
ATOM 1914 N N . HIS A 1 264 ? 3.252 -29.656 2.4 1 95.75 264 HIS A N 1
ATOM 1915 C CA . HIS A 1 264 ? 3.084 -31.109 2.258 1 95.75 264 HIS A CA 1
ATOM 1916 C C . HIS A 1 264 ? 1.822 -31.578 2.967 1 95.75 264 HIS A C 1
ATOM 1918 O O . HIS A 1 264 ? 1.495 -31.109 4.055 1 95.75 264 HIS A O 1
ATOM 1924 N N . ARG A 1 265 ? 1.231 -32.406 2.252 1 95.31 265 ARG A N 1
ATOM 1925 C CA . ARG A 1 265 ? 0.12 -33.031 2.957 1 95.31 265 ARG A CA 1
ATOM 1926 C C . ARG A 1 265 ? 0.62 -33.875 4.117 1 95.31 265 ARG A C 1
ATOM 1928 O O . ARG A 1 265 ? 1.572 -34.656 3.965 1 95.31 265 ARG A O 1
ATOM 1935 N N . ALA A 1 266 ? 0.036 -33.688 5.25 1 86.69 266 ALA A N 1
ATOM 1936 C CA . ALA A 1 266 ? 0.472 -34.438 6.434 1 86.69 266 ALA A CA 1
ATOM 1937 C C . ALA A 1 266 ? 0.433 -35.938 6.188 1 86.69 266 ALA A C 1
ATOM 1939 O O . ALA A 1 266 ? -0.444 -36.438 5.477 1 86.69 266 ALA A O 1
ATOM 1940 N N . PRO A 1 267 ? 1.404 -36.719 6.793 1 79.25 267 PRO A N 1
ATOM 1941 C CA . PRO A 1 267 ? 2.502 -36.344 7.691 1 79.25 267 PRO A CA 1
ATOM 1942 C C . PRO A 1 267 ? 3.744 -35.875 6.938 1 79.25 267 PRO A C 1
ATOM 1944 O O . PRO A 1 267 ? 4.023 -36.344 5.836 1 79.25 267 PRO A O 1
ATOM 1947 N N . VAL A 1 268 ? 4.367 -34.875 7.492 1 66.69 268 VAL A N 1
ATOM 1948 C CA . VAL A 1 268 ? 5.504 -34.25 6.809 1 66.69 268 VAL A CA 1
ATOM 1949 C C . VAL A 1 268 ? 6.75 -35.125 7.023 1 66.69 268 VAL A C 1
ATOM 1951 O O . VAL A 1 268 ? 7.074 -35.469 8.156 1 66.69 268 VAL A O 1
ATOM 1954 N N . THR A 1 269 ? 7.254 -35.625 5.961 1 68.69 269 THR A N 1
ATOM 1955 C CA . THR A 1 269 ? 8.578 -36.25 6.074 1 68.69 269 THR A CA 1
ATOM 1956 C C . THR A 1 269 ? 9.656 -35.25 5.68 1 68.69 269 THR A C 1
ATOM 1958 O O . THR A 1 269 ? 9.688 -34.125 6.188 1 68.69 269 THR A O 1
ATOM 1961 N N . THR A 1 270 ? 10.578 -35.438 4.738 1 75.44 270 THR A N 1
ATOM 1962 C CA . THR A 1 270 ? 11.609 -34.531 4.223 1 75.44 270 THR A CA 1
ATOM 1963 C C . THR A 1 270 ? 11.094 -33.75 3.029 1 75.44 270 THR A C 1
ATOM 1965 O O . THR A 1 270 ? 10.562 -34.312 2.078 1 75.44 270 THR A O 1
ATOM 1968 N N . PRO A 1 271 ? 11.242 -32.469 3.217 1 76.5 271 PRO A N 1
ATOM 1969 C CA . PRO A 1 271 ? 10.727 -31.672 2.094 1 76.5 271 PRO A CA 1
ATOM 1970 C C . PRO A 1 271 ? 11.477 -31.938 0.791 1 76.5 271 PRO A C 1
ATOM 1972 O O . PRO A 1 271 ? 12.711 -31.984 0.782 1 76.5 271 PRO A O 1
ATOM 1975 N N . ALA A 1 272 ? 10.781 -32.188 -0.2 1 77.69 272 ALA A N 1
ATOM 1976 C CA . ALA A 1 272 ? 11.328 -32.438 -1.528 1 77.69 272 ALA A CA 1
ATOM 1977 C C . ALA A 1 272 ? 11.914 -31.172 -2.139 1 77.69 272 ALA A C 1
ATOM 1979 O O . ALA A 1 272 ? 12.875 -31.219 -2.906 1 77.69 272 ALA A O 1
ATOM 1980 N N . VAL A 1 273 ? 11.312 -30.047 -1.832 1 89.31 273 VAL A N 1
ATOM 1981 C CA . VAL A 1 273 ? 11.734 -28.734 -2.338 1 89.31 273 VAL A CA 1
ATOM 1982 C C . VAL A 1 273 ? 11.992 -27.797 -1.169 1 89.31 273 VAL A C 1
ATOM 1984 O O . VAL A 1 273 ? 11.164 -27.672 -0.264 1 89.31 273 VAL A O 1
ATOM 1987 N N . THR A 1 274 ? 13.164 -27.219 -1.132 1 91.75 274 THR A N 1
ATOM 1988 C CA . THR A 1 274 ? 13.516 -26.25 -0.095 1 91.75 274 THR A CA 1
ATOM 1989 C C . THR A 1 274 ? 13.711 -24.859 -0.693 1 91.75 274 THR A C 1
ATOM 1991 O O . THR A 1 274 ? 14.109 -24.719 -1.851 1 91.75 274 THR A O 1
ATOM 1994 N N . LEU A 1 275 ? 13.344 -23.875 0.103 1 95.06 275 LEU A N 1
ATOM 1995 C CA . LEU A 1 275 ? 13.531 -22.484 -0.309 1 95.06 275 LEU A CA 1
ATOM 1996 C C . LEU A 1 275 ? 14.672 -21.844 0.461 1 95.06 275 LEU A C 1
ATOM 1998 O O . LEU A 1 275 ? 14.672 -21.828 1.693 1 95.06 275 LEU A O 1
ATOM 2002 N N . PRO A 1 276 ? 15.695 -21.391 -0.263 1 95.69 276 PRO A N 1
ATOM 2003 C CA . PRO A 1 276 ? 16.703 -20.578 0.421 1 95.69 276 PRO A CA 1
ATOM 2004 C C . PRO A 1 276 ? 16.156 -19.219 0.879 1 95.69 276 PRO A C 1
ATOM 2006 O O . PRO A 1 276 ? 15.039 -18.844 0.507 1 95.69 276 PRO A O 1
ATOM 2009 N N . PRO A 1 277 ? 16.953 -18.484 1.664 1 97.19 277 PRO A N 1
ATOM 2010 C CA . PRO A 1 277 ? 16.484 -17.172 2.131 1 97.19 277 PRO A CA 1
ATOM 2011 C C . PRO A 1 277 ? 16.125 -16.234 0.984 1 97.19 277 PRO A C 1
ATOM 2013 O O . PRO A 1 277 ? 15.125 -15.516 1.054 1 97.19 277 PRO A O 1
ATOM 2016 N N . VAL A 1 278 ? 16.984 -16.234 -0.038 1 97.69 278 VAL A N 1
ATOM 2017 C CA . VAL A 1 278 ? 16.75 -15.414 -1.221 1 97.69 278 VAL A CA 1
ATOM 2018 C C . VAL A 1 278 ? 17.062 -16.219 -2.48 1 97.69 278 VAL A C 1
ATOM 2020 O O . VAL A 1 278 ? 18.094 -16.891 -2.547 1 97.69 278 VAL A O 1
ATOM 2023 N N . LEU A 1 279 ? 16.219 -16.266 -3.391 1 97.62 279 LEU A N 1
ATOM 2024 C CA . LEU A 1 279 ? 16.438 -16.797 -4.734 1 97.62 279 LEU A CA 1
ATOM 2025 C C . LEU A 1 279 ? 16.234 -15.711 -5.781 1 97.62 279 LEU A C 1
ATOM 2027 O O . LEU A 1 279 ? 15.211 -15.016 -5.766 1 97.62 279 LEU A O 1
ATOM 2031 N N . LEU A 1 280 ? 17.219 -15.5 -6.672 1 95.56 280 LEU A N 1
ATOM 2032 C CA . LEU A 1 280 ? 17.203 -14.445 -7.672 1 95.56 280 LEU A CA 1
ATOM 2033 C C . LEU A 1 280 ? 17.359 -15.016 -9.078 1 95.56 280 LEU A C 1
ATOM 2035 O O . LEU A 1 280 ? 18.094 -15.984 -9.281 1 95.56 280 LEU A O 1
ATOM 2039 N N . ALA A 1 281 ? 16.625 -14.414 -9.953 1 94.12 281 ALA A N 1
ATOM 2040 C CA . ALA A 1 281 ? 16.812 -14.766 -11.359 1 94.12 281 ALA A CA 1
ATOM 2041 C C . ALA A 1 281 ? 17.188 -13.539 -12.188 1 94.12 281 ALA A C 1
ATOM 2043 O O . ALA A 1 281 ? 16.625 -12.461 -12 1 94.12 281 ALA A O 1
ATOM 2044 N N . SER A 1 282 ? 18.234 -13.711 -12.953 1 86.44 282 SER A N 1
ATOM 2045 C CA . SER A 1 282 ? 18.594 -12.773 -14.016 1 86.44 282 SER A CA 1
ATOM 2046 C C . SER A 1 282 ? 18.531 -13.438 -15.383 1 86.44 282 SER A C 1
ATOM 2048 O O . SER A 1 282 ? 18.094 -14.586 -15.5 1 86.44 282 SER A O 1
ATOM 2050 N N . ASP A 1 283 ? 18.828 -12.672 -16.406 1 83.44 283 ASP A N 1
ATOM 2051 C CA . ASP A 1 283 ? 18.859 -13.25 -17.75 1 83.44 283 ASP A CA 1
ATOM 2052 C C . ASP A 1 283 ? 19.984 -14.273 -17.875 1 83.44 283 ASP A C 1
ATOM 2054 O O . ASP A 1 283 ? 19.953 -15.125 -18.766 1 83.44 283 ASP A O 1
ATOM 2058 N N . ARG A 1 284 ? 20.844 -14.242 -16.891 1 86.69 284 ARG A N 1
ATOM 2059 C CA . ARG A 1 284 ? 22.047 -15.031 -17.062 1 86.69 284 ARG A CA 1
ATOM 2060 C C . ARG A 1 284 ? 22.062 -16.234 -16.125 1 86.69 284 ARG A C 1
ATOM 2062 O O . ARG A 1 284 ? 22.703 -17.25 -16.406 1 86.69 284 ARG A O 1
ATOM 2069 N N . ALA A 1 285 ? 21.359 -16.047 -14.984 1 91.56 285 ALA A N 1
ATOM 2070 C CA . ALA A 1 285 ? 21.547 -17.094 -13.992 1 91.56 285 ALA A CA 1
ATOM 2071 C C . ALA A 1 285 ? 20.469 -17.047 -12.922 1 91.56 285 ALA A C 1
ATOM 2073 O O . ALA A 1 285 ? 19.703 -16.078 -12.836 1 91.56 285 ALA A O 1
ATOM 2074 N N . VAL A 1 286 ? 20.344 -18.156 -12.227 1 94.56 286 VAL A N 1
ATOM 2075 C CA . VAL A 1 286 ? 19.641 -18.219 -10.945 1 94.56 286 VAL A CA 1
ATOM 2076 C C . VAL A 1 286 ? 20.656 -18.234 -9.805 1 94.56 286 VAL A C 1
ATOM 2078 O O . VAL A 1 286 ? 21.594 -19.031 -9.82 1 94.56 286 VAL A O 1
ATOM 2081 N N . ALA A 1 287 ? 20.531 -17.312 -8.891 1 94.56 287 ALA A N 1
ATOM 2082 C CA . ALA A 1 287 ? 21.438 -17.203 -7.758 1 94.56 287 ALA A CA 1
ATOM 2083 C C . ALA A 1 287 ? 20.688 -17.219 -6.43 1 94.56 287 ALA A C 1
ATOM 2085 O O . ALA A 1 287 ? 19.469 -17.031 -6.406 1 94.56 287 ALA A O 1
ATOM 2086 N N . GLU A 1 288 ? 21.406 -17.547 -5.395 1 95.5 288 GLU A N 1
ATOM 2087 C CA . GLU A 1 288 ? 20.828 -17.469 -4.051 1 95.5 288 GLU A CA 1
ATOM 2088 C C . GLU A 1 288 ? 21.688 -16.609 -3.135 1 95.5 288 GLU A C 1
ATOM 2090 O O . GLU A 1 288 ? 22.891 -16.469 -3.367 1 95.5 288 GLU A O 1
ATOM 2095 N N . LEU A 1 289 ? 21.078 -15.914 -2.227 1 94.62 289 LEU A N 1
ATOM 2096 C CA . LEU A 1 289 ? 21.781 -15.266 -1.121 1 94.62 289 LEU A CA 1
ATOM 2097 C C . LEU A 1 289 ? 21.625 -16.062 0.167 1 94.62 289 LEU A C 1
ATOM 2099 O O . LEU A 1 289 ? 20.5 -16.375 0.575 1 94.62 289 LEU A O 1
ATOM 2103 N N . VAL A 1 290 ? 22.734 -16.422 0.714 1 93.62 290 VAL A N 1
ATOM 2104 C CA . VAL A 1 290 ? 22.719 -17.188 1.952 1 93.62 290 VAL A CA 1
ATOM 2105 C C . VAL A 1 290 ? 23.562 -16.484 3.01 1 93.62 290 VAL A C 1
ATOM 2107 O O . VAL A 1 290 ? 24.406 -15.641 2.684 1 93.62 290 VAL A O 1
ATOM 2110 N N . SER A 1 291 ? 23.234 -16.766 4.262 1 90.06 291 SER A N 1
ATOM 2111 C CA . SER A 1 291 ? 24.016 -16.172 5.348 1 90.06 291 SER A CA 1
ATOM 2112 C C . SER A 1 291 ? 25.453 -16.688 5.348 1 90.06 291 SER A C 1
ATOM 2114 O O . SER A 1 291 ? 25.672 -17.891 5.168 1 90.06 291 SER A O 1
ATOM 2116 N N . GLY A 1 292 ? 26.375 -15.758 5.461 1 83.94 292 GLY A N 1
ATOM 2117 C CA . GLY A 1 292 ? 27.766 -16.141 5.547 1 83.94 292 GLY A CA 1
ATOM 2118 C C . GLY A 1 292 ? 28.234 -16.391 6.973 1 83.94 292 GLY A C 1
ATOM 2119 O O . GLY A 1 292 ? 27.516 -16.094 7.926 1 83.94 292 GLY A O 1
ATOM 2120 N N . PRO A 1 293 ? 29.391 -16.984 7.066 1 79.19 293 PRO A N 1
ATOM 2121 C CA . PRO A 1 293 ? 29.938 -17.312 8.383 1 79.19 293 PRO A CA 1
ATOM 2122 C C . PRO A 1 293 ? 30.219 -16.062 9.227 1 79.19 293 PRO A C 1
ATOM 2124 O O . PRO A 1 293 ? 30.188 -16.125 10.461 1 79.19 293 PRO A O 1
ATOM 2127 N N . ASP A 1 294 ? 30.453 -14.914 8.688 1 81.75 294 ASP A N 1
ATOM 2128 C CA . ASP A 1 294 ? 30.812 -13.688 9.406 1 81.75 294 ASP A CA 1
ATOM 2129 C C . ASP A 1 294 ? 29.594 -12.805 9.625 1 81.75 294 ASP A C 1
ATOM 2131 O O . ASP A 1 294 ? 29.719 -11.617 9.93 1 81.75 294 ASP A O 1
ATOM 2135 N N . GLY A 1 295 ? 28.438 -13.359 9.438 1 81.19 295 GLY A N 1
ATOM 2136 C CA . GLY A 1 295 ? 27.234 -12.57 9.641 1 81.19 295 GLY A CA 1
ATOM 2137 C C . GLY A 1 295 ? 26.812 -11.805 8.406 1 81.19 295 GLY A C 1
ATOM 2138 O O . GLY A 1 295 ? 25.734 -11.195 8.383 1 81.19 295 GLY A O 1
ATOM 2139 N N . GLY A 1 296 ? 27.672 -11.906 7.441 1 88.44 296 GLY A N 1
ATOM 2140 C CA . GLY A 1 296 ? 27.312 -11.281 6.18 1 88.44 296 GLY A CA 1
ATOM 2141 C C . GLY A 1 296 ? 26.516 -12.195 5.273 1 88.44 296 GLY A C 1
ATOM 2142 O O . GLY A 1 296 ? 25.938 -13.188 5.73 1 88.44 296 GLY A O 1
ATOM 2143 N N . TRP A 1 297 ? 26.312 -11.734 4.094 1 92.5 297 TRP A N 1
ATOM 2144 C CA . TRP A 1 297 ? 25.547 -12.5 3.109 1 92.5 297 TRP A CA 1
ATOM 2145 C C . TRP A 1 297 ? 26.438 -12.867 1.917 1 92.5 297 TRP A C 1
ATOM 2147 O O . TRP A 1 297 ? 27.281 -12.086 1.498 1 92.5 297 TRP A O 1
ATOM 2157 N N . LEU A 1 298 ? 26.234 -14.078 1.446 1 92.94 298 LEU A N 1
ATOM 2158 C CA . LEU A 1 298 ? 26.984 -14.602 0.306 1 92.94 298 LEU A CA 1
ATOM 2159 C C . LEU A 1 298 ? 26.062 -14.867 -0.875 1 92.94 298 LEU A C 1
ATOM 2161 O O . LEU A 1 298 ? 24.984 -15.453 -0.709 1 92.94 298 LEU A O 1
ATOM 2165 N N . ARG A 1 299 ? 26.469 -14.375 -2.016 1 92.81 299 ARG A N 1
ATOM 2166 C CA . ARG A 1 299 ? 25.781 -14.688 -3.258 1 92.81 299 ARG A CA 1
ATOM 2167 C C . ARG A 1 299 ? 26.391 -15.898 -3.941 1 92.81 299 ARG A C 1
ATOM 2169 O O . ARG A 1 299 ? 27.609 -15.945 -4.172 1 92.81 299 ARG A O 1
ATOM 2176 N N . ARG A 1 300 ? 25.547 -16.859 -4.324 1 93.06 300 ARG A N 1
ATOM 2177 C CA . ARG A 1 300 ? 25.969 -18.094 -4.988 1 93.06 300 ARG A CA 1
ATOM 2178 C C . ARG A 1 300 ? 25.141 -18.359 -6.238 1 93.06 300 ARG A C 1
ATOM 2180 O O . ARG A 1 300 ? 23.922 -18.375 -6.184 1 93.06 300 ARG A O 1
ATOM 2187 N N . THR A 1 301 ? 25.828 -18.609 -7.352 1 92.31 301 THR A N 1
ATOM 2188 C CA . THR A 1 301 ? 25.125 -19.016 -8.562 1 92.31 301 THR A CA 1
ATOM 2189 C C . THR A 1 301 ? 24.75 -20.484 -8.508 1 92.31 301 THR A C 1
ATOM 2191 O O . THR A 1 301 ? 25.609 -21.344 -8.266 1 92.31 301 THR A O 1
ATOM 2194 N N . VAL A 1 302 ? 23.531 -20.781 -8.703 1 92.31 302 VAL A N 1
ATOM 2195 C CA . VAL A 1 302 ? 23.094 -22.156 -8.57 1 92.31 302 VAL A CA 1
ATOM 2196 C C . VAL A 1 302 ? 22.812 -22.75 -9.953 1 92.31 302 VAL A C 1
ATOM 2198 O O . VAL A 1 302 ? 22.859 -23.969 -10.133 1 92.31 302 VAL A O 1
ATOM 2201 N N . ARG A 1 303 ? 22.5 -21.875 -10.93 1 90.44 303 ARG A N 1
ATOM 2202 C CA . ARG A 1 303 ? 22.234 -22.344 -12.289 1 90.44 303 ARG A CA 1
ATOM 2203 C C . ARG A 1 303 ? 22.562 -21.266 -13.312 1 90.44 303 ARG A C 1
ATOM 2205 O O . ARG A 1 303 ? 22.094 -20.125 -13.195 1 90.44 303 ARG A O 1
ATOM 2212 N N . ALA A 1 304 ? 23.312 -21.625 -14.32 1 89.62 304 ALA A N 1
ATOM 2213 C CA . ALA A 1 304 ? 23.547 -20.734 -15.453 1 89.62 304 ALA A CA 1
ATOM 2214 C C . ALA A 1 304 ? 22.453 -20.891 -16.516 1 89.62 304 ALA A C 1
ATOM 2216 O O . ALA A 1 304 ? 22.016 -22.016 -16.797 1 89.62 304 ALA A O 1
ATOM 2217 N N . LEU A 1 305 ? 22.031 -19.812 -17.094 1 86.38 305 LEU A N 1
ATOM 2218 C CA . LEU A 1 305 ? 20.922 -19.875 -18.031 1 86.38 305 LEU A CA 1
ATOM 2219 C C . LEU A 1 305 ? 21.391 -19.625 -19.453 1 86.38 305 LEU A C 1
ATOM 2221 O O . LEU A 1 305 ? 20.719 -20 -20.406 1 86.38 305 LEU A O 1
ATOM 2225 N N . ASP A 1 306 ? 22.438 -18.828 -19.672 1 82.31 306 ASP A N 1
ATOM 2226 C CA . ASP A 1 306 ? 22.844 -18.469 -21.016 1 82.31 306 ASP A CA 1
ATOM 2227 C C . ASP A 1 306 ? 24.094 -19.219 -21.438 1 82.31 306 ASP A C 1
ATOM 2229 O O . ASP A 1 306 ? 24.766 -18.828 -22.406 1 82.31 306 ASP A O 1
ATOM 2233 N N . GLY A 1 307 ? 24.5 -20.188 -20.859 1 79.38 307 GLY A N 1
ATOM 2234 C CA . GLY A 1 307 ? 25.641 -21.016 -21.219 1 79.38 307 GLY A CA 1
ATOM 2235 C C . GLY A 1 307 ? 26.969 -20.391 -20.844 1 79.38 307 GLY A C 1
ATOM 2236 O O . GLY A 1 307 ? 28.016 -21.031 -20.969 1 79.38 307 GLY A O 1
ATOM 2237 N N . ARG A 1 308 ? 27.016 -19.125 -20.469 1 80.5 308 ARG A N 1
ATOM 2238 C CA . ARG A 1 308 ? 28.25 -18.484 -20.031 1 80.5 308 ARG A CA 1
ATOM 2239 C C . ARG A 1 308 ? 28.609 -18.891 -18.609 1 80.5 308 ARG A C 1
ATOM 2241 O O . ARG A 1 308 ? 27.75 -19.312 -17.828 1 80.5 308 ARG A O 1
ATOM 2248 N N . PRO A 1 309 ? 29.859 -18.797 -18.297 1 80.31 309 PRO A N 1
ATOM 2249 C CA . PRO A 1 309 ? 30.266 -19.141 -16.938 1 80.31 309 PRO A CA 1
ATOM 2250 C C . PRO A 1 309 ? 29.578 -18.281 -15.875 1 80.31 309 PRO A C 1
ATOM 2252 O O . PRO A 1 309 ? 29.344 -17.094 -16.094 1 80.31 309 PRO A O 1
ATOM 2255 N N . ALA A 1 310 ? 29.297 -19.109 -14.828 1 77.5 310 ALA A N 1
ATOM 2256 C CA . ALA A 1 310 ? 28.625 -18.438 -13.719 1 77.5 310 ALA A CA 1
ATOM 2257 C C . ALA A 1 310 ? 29.547 -17.438 -13.023 1 77.5 310 ALA A C 1
ATOM 2259 O O . ALA A 1 310 ? 30.766 -17.641 -12.984 1 77.5 310 ALA A O 1
ATOM 2260 N N . VAL A 1 311 ? 29 -16.328 -12.594 1 81.19 311 VAL A N 1
ATOM 2261 C CA . VAL A 1 311 ? 29.734 -15.406 -11.734 1 81.19 311 VAL A CA 1
ATOM 2262 C C . VAL A 1 311 ? 30.156 -16.109 -10.445 1 81.19 311 VAL A C 1
ATOM 2264 O O . VAL A 1 311 ? 29.375 -16.859 -9.867 1 81.19 311 VAL A O 1
ATOM 2267 N N . PRO A 1 312 ? 31.391 -15.945 -10.094 1 83.12 312 PRO A N 1
ATOM 2268 C CA . PRO A 1 312 ? 31.844 -16.594 -8.859 1 83.12 312 PRO A CA 1
ATOM 2269 C C . PRO A 1 312 ? 31.047 -16.125 -7.637 1 83.12 312 PRO A C 1
ATOM 2271 O O . PRO A 1 312 ? 30.531 -15 -7.621 1 83.12 312 PRO A O 1
ATOM 2274 N N . ASP A 1 313 ? 31 -17.078 -6.684 1 87.75 313 ASP A N 1
ATOM 2275 C CA . ASP A 1 313 ? 30.391 -16.719 -5.402 1 87.75 313 ASP A CA 1
ATOM 2276 C C . ASP A 1 313 ? 31.078 -15.523 -4.77 1 87.75 313 ASP A C 1
ATOM 2278 O O . ASP A 1 313 ? 32.312 -15.43 -4.801 1 87.75 313 ASP A O 1
ATOM 2282 N N . ALA A 1 314 ? 30.359 -14.555 -4.352 1 88.31 314 ALA A N 1
ATOM 2283 C CA . ALA A 1 314 ? 30.938 -13.344 -3.771 1 88.31 314 ALA A CA 1
ATOM 2284 C C . ALA A 1 314 ? 30.062 -12.828 -2.627 1 88.31 314 ALA A C 1
ATOM 2286 O O . ALA A 1 314 ? 28.844 -13.023 -2.617 1 88.31 314 ALA A O 1
ATOM 2287 N N . PRO A 1 315 ? 30.781 -12.227 -1.696 1 90.44 315 PRO A N 1
ATOM 2288 C CA . PRO A 1 315 ? 30 -11.594 -0.636 1 90.44 315 PRO A CA 1
ATOM 2289 C C . PRO A 1 315 ? 29.141 -10.445 -1.149 1 90.44 315 PRO A C 1
ATOM 2291 O O . PRO A 1 315 ? 29.531 -9.742 -2.084 1 90.44 315 PRO A O 1
ATOM 2294 N N . LEU A 1 316 ? 27.922 -10.359 -0.588 1 90.06 316 LEU A N 1
ATOM 2295 C CA . LEU A 1 316 ? 27.109 -9.18 -0.857 1 90.06 316 LEU A CA 1
ATOM 2296 C C . LEU A 1 316 ? 27.75 -7.93 -0.263 1 90.06 316 LEU A C 1
ATOM 2298 O O . LEU A 1 316 ? 28.047 -7.887 0.936 1 90.06 316 LEU A O 1
ATOM 2302 N N . PRO A 1 317 ? 28.016 -6.953 -1.139 1 87.75 317 PRO A N 1
ATOM 2303 C CA . PRO A 1 317 ? 28.656 -5.746 -0.617 1 87.75 317 PRO A CA 1
ATOM 2304 C C . PRO A 1 317 ? 27.766 -4.98 0.366 1 87.75 317 PRO A C 1
ATOM 2306 O O . PRO A 1 317 ? 26.547 -4.957 0.211 1 87.75 317 PRO A O 1
ATOM 2309 N N . PRO A 1 318 ? 28.438 -4.422 1.319 1 83.75 318 PRO A N 1
ATOM 2310 C CA . PRO A 1 318 ? 27.672 -3.545 2.211 1 83.75 318 PRO A CA 1
ATOM 2311 C C . PRO A 1 318 ? 27.359 -2.191 1.579 1 83.75 318 PRO A C 1
ATOM 2313 O O . PRO A 1 318 ? 27.938 -1.835 0.552 1 83.75 318 PRO A O 1
ATOM 2316 N N . GLY A 1 319 ? 26.359 -1.508 2.176 1 83.5 319 GLY A N 1
ATOM 2317 C CA . GLY A 1 319 ? 26.109 -0.135 1.77 1 83.5 319 GLY A CA 1
ATOM 2318 C C . GLY A 1 319 ? 24.656 0.123 1.415 1 83.5 319 GLY A C 1
ATOM 2319 O O . GLY A 1 319 ? 23.797 -0.744 1.61 1 83.5 319 GLY A O 1
ATOM 2320 N N . ARG A 1 320 ? 24.469 1.393 0.957 1 83.5 320 ARG A N 1
ATOM 2321 C CA . ARG A 1 320 ? 23.141 1.849 0.554 1 83.5 320 ARG A CA 1
ATOM 2322 C C . ARG A 1 320 ? 23.062 2.016 -0.959 1 83.5 320 ARG A C 1
ATOM 2324 O O . ARG A 1 320 ? 24.078 2.217 -1.625 1 83.5 320 ARG A O 1
ATOM 2331 N N . LEU A 1 321 ? 21.875 1.862 -1.43 1 84.38 321 LEU A N 1
ATOM 2332 C CA . LEU A 1 321 ? 21.641 1.982 -2.865 1 84.38 321 LEU A CA 1
ATOM 2333 C C . LEU A 1 321 ? 21.953 3.396 -3.348 1 84.38 321 LEU A C 1
ATOM 2335 O O . LEU A 1 321 ? 21.453 4.371 -2.789 1 84.38 321 LEU A O 1
ATOM 2339 N N . LEU A 1 322 ? 22.734 3.488 -4.332 1 90.75 322 LEU A N 1
ATOM 2340 C CA . LEU A 1 322 ? 23.172 4.781 -4.863 1 90.75 322 LEU A CA 1
ATOM 2341 C C . LEU A 1 322 ? 21.969 5.594 -5.344 1 90.75 322 LEU A C 1
ATOM 2343 O O . LEU A 1 322 ? 21.875 6.793 -5.078 1 90.75 322 LEU A O 1
ATOM 2347 N N . GLU A 1 323 ? 21.094 4.926 -6.066 1 86.5 323 GLU A N 1
ATOM 2348 C CA . GLU A 1 323 ? 19.938 5.633 -6.602 1 86.5 323 GLU A CA 1
ATOM 2349 C C . GLU A 1 323 ? 19.172 6.355 -5.496 1 86.5 323 GLU A C 1
ATOM 2351 O O . GLU A 1 323 ? 18.781 7.512 -5.656 1 86.5 323 GLU A O 1
ATOM 2356 N N . GLU A 1 324 ? 18.969 5.727 -4.445 1 76.44 324 GLU A N 1
ATOM 2357 C CA . GLU A 1 324 ? 18.266 6.32 -3.318 1 76.44 324 GLU A CA 1
ATOM 2358 C C . GLU A 1 324 ? 19.031 7.5 -2.738 1 76.44 324 GLU A C 1
ATOM 2360 O O . GLU A 1 324 ? 18.438 8.516 -2.373 1 76.44 324 GLU A O 1
ATOM 2365 N N . LEU A 1 325 ? 20.328 7.285 -2.564 1 83.75 325 LEU A N 1
ATOM 2366 C CA . LEU A 1 325 ? 21.172 8.352 -2.037 1 83.75 325 LEU A CA 1
ATOM 2367 C C . LEU A 1 325 ? 21.141 9.57 -2.943 1 83.75 325 LEU A C 1
ATOM 2369 O O . LEU A 1 325 ? 21.031 10.703 -2.463 1 83.75 325 LEU A O 1
ATOM 2373 N N . LEU A 1 326 ? 21.203 9.305 -4.23 1 89.44 326 LEU A N 1
ATOM 2374 C CA . LEU A 1 326 ? 21.172 10.398 -5.195 1 89.44 326 LEU A CA 1
ATOM 2375 C C . LEU A 1 326 ? 19.812 11.109 -5.156 1 89.44 326 LEU A C 1
ATOM 2377 O O . LEU A 1 326 ? 19.766 12.336 -5.164 1 89.44 326 LEU A O 1
ATOM 2381 N N . LEU A 1 327 ? 18.797 10.383 -5.145 1 78.12 327 LEU A N 1
ATOM 2382 C CA . LEU A 1 327 ? 17.453 10.969 -5.098 1 78.12 327 LEU A CA 1
ATOM 2383 C C . LEU A 1 327 ? 17.266 11.781 -3.822 1 78.12 327 LEU A C 1
ATOM 2385 O O . LEU A 1 327 ? 16.703 12.883 -3.861 1 78.12 327 LEU A O 1
ATOM 2389 N N . THR A 1 328 ? 17.719 11.211 -2.721 1 73.94 328 THR A N 1
ATOM 2390 C CA . THR A 1 328 ? 17.625 11.914 -1.449 1 73.94 328 THR A CA 1
ATOM 2391 C C . THR A 1 328 ? 18.406 13.219 -1.491 1 73.94 328 THR A C 1
ATOM 2393 O O . THR A 1 328 ? 17.906 14.266 -1.064 1 73.94 328 THR A O 1
ATOM 2396 N N . ALA A 1 329 ? 19.609 13.164 -1.989 1 81.5 329 ALA A N 1
ATOM 2397 C CA . ALA A 1 329 ? 20.438 14.359 -2.098 1 81.5 329 ALA A CA 1
ATOM 2398 C C . ALA A 1 329 ? 19.781 15.391 -3.02 1 81.5 329 ALA A C 1
ATOM 2400 O O . ALA A 1 329 ? 19.844 16.594 -2.754 1 81.5 329 ALA A O 1
ATOM 2401 N N . ALA A 1 330 ? 19.203 14.914 -4.109 1 80.62 330 ALA A N 1
ATOM 2402 C CA . ALA A 1 330 ? 18.531 15.805 -5.047 1 80.62 330 ALA A CA 1
ATOM 2403 C C . ALA A 1 330 ? 17.312 16.469 -4.391 1 80.62 330 ALA A C 1
ATOM 2405 O O . ALA A 1 330 ? 17.141 17.688 -4.5 1 80.62 330 ALA A O 1
ATOM 2406 N N . LEU A 1 331 ? 16.594 15.727 -3.727 1 69.56 331 LEU A N 1
ATOM 2407 C CA . LEU A 1 331 ? 15.398 16.219 -3.057 1 69.56 331 LEU A CA 1
ATOM 2408 C C . LEU A 1 331 ? 15.758 17.266 -2.01 1 69.56 331 LEU A C 1
ATOM 2410 O O . LEU A 1 331 ? 15.031 18.25 -1.822 1 69.56 331 LEU A O 1
ATOM 2414 N N . ARG A 1 332 ? 16.891 17 -1.32 1 70.12 332 ARG A N 1
ATOM 2415 C CA . ARG A 1 332 ? 17.328 17.875 -0.243 1 70.12 332 ARG A CA 1
ATOM 2416 C C . ARG A 1 332 ? 18.188 19.016 -0.781 1 70.12 332 ARG A C 1
ATOM 2418 O O . ARG A 1 332 ? 18.719 19.828 -0.01 1 70.12 332 ARG A O 1
ATOM 2425 N N . HIS A 1 333 ? 18.422 19.047 -2.041 1 74.94 333 HIS A N 1
ATOM 2426 C CA . HIS A 1 333 ? 19.234 20.047 -2.711 1 74.94 333 HIS A CA 1
ATOM 2427 C C . HIS A 1 333 ? 20.641 20.109 -2.113 1 74.94 333 HIS A C 1
ATOM 2429 O O . HIS A 1 333 ? 21.188 21.203 -1.905 1 74.94 333 HIS A O 1
ATOM 2435 N N . GLU A 1 334 ? 21.094 18.969 -1.762 1 81.06 334 GLU A N 1
ATOM 2436 C CA . GLU A 1 334 ? 22.453 18.859 -1.248 1 81.06 334 GLU A CA 1
ATOM 2437 C C . GLU A 1 334 ? 23.469 18.688 -2.383 1 81.06 334 GLU A C 1
ATOM 2439 O O . GLU A 1 334 ? 23.984 17.594 -2.604 1 81.06 334 GLU A O 1
ATOM 2444 N N . LEU A 1 335 ? 23.828 19.75 -2.947 1 87.5 335 LEU A N 1
ATOM 2445 C CA . LEU A 1 335 ? 24.641 19.75 -4.16 1 87.5 335 LEU A CA 1
ATOM 2446 C C . LEU A 1 335 ? 26.016 19.141 -3.893 1 87.5 335 LEU A C 1
ATOM 2448 O O . LEU A 1 335 ? 26.531 18.359 -4.699 1 87.5 335 LEU A O 1
ATOM 2452 N N . PRO A 1 336 ? 26.641 19.406 -2.725 1 90.88 336 PRO A N 1
ATOM 2453 C CA . PRO A 1 336 ? 27.953 18.797 -2.498 1 90.88 336 PRO A CA 1
ATOM 2454 C C . PRO A 1 336 ? 27.875 17.266 -2.41 1 90.88 336 PRO A C 1
ATOM 2456 O O . PRO A 1 336 ? 28.75 16.578 -2.936 1 90.88 336 PRO A O 1
ATOM 2459 N N . VAL A 1 337 ? 26.844 16.828 -1.809 1 91.06 337 VAL A N 1
ATOM 2460 C CA . VAL A 1 337 ? 26.672 15.391 -1.68 1 91.06 337 VAL A CA 1
ATOM 2461 C C . VAL A 1 337 ? 26.375 14.781 -3.049 1 91.06 337 VAL A C 1
ATOM 2463 O O . VAL A 1 337 ? 26.922 13.727 -3.393 1 91.06 337 VAL A O 1
ATOM 2466 N N . LEU A 1 338 ? 25.531 15.422 -3.809 1 92.5 338 LEU A N 1
ATOM 2467 C CA . LEU A 1 338 ? 25.203 14.961 -5.152 1 92.5 338 LEU A CA 1
ATOM 2468 C C . LEU A 1 338 ? 26.469 14.867 -6.016 1 92.5 338 LEU A C 1
ATOM 2470 O O . LEU A 1 338 ? 26.688 13.852 -6.688 1 92.5 338 LEU A O 1
ATOM 2474 N N . ARG A 1 339 ? 27.219 15.883 -5.914 1 94.38 339 ARG A N 1
ATOM 2475 C CA . ARG A 1 339 ? 28.453 15.914 -6.707 1 94.38 339 ARG A CA 1
ATOM 2476 C C . ARG A 1 339 ? 29.391 14.789 -6.297 1 94.38 339 ARG A C 1
ATOM 2478 O O . ARG A 1 339 ? 29.969 14.117 -7.148 1 94.38 339 ARG A O 1
ATOM 2485 N N . ARG A 1 340 ? 29.5 14.617 -5.07 1 96.19 340 ARG A N 1
ATOM 2486 C CA . ARG A 1 340 ? 30.375 13.562 -4.562 1 96.19 340 ARG A CA 1
ATOM 2487 C C . ARG A 1 340 ? 29.906 12.188 -5.027 1 96.19 340 ARG A C 1
ATOM 2489 O O . ARG A 1 340 ? 30.703 11.375 -5.492 1 96.19 340 ARG A O 1
ATOM 2496 N N . LEU A 1 341 ? 28.625 11.938 -4.879 1 96.56 341 LEU A N 1
ATOM 2497 C CA . LEU A 1 341 ? 28.062 10.648 -5.254 1 96.56 341 LEU A CA 1
ATOM 2498 C C . LEU A 1 341 ? 28.172 10.422 -6.758 1 96.56 341 LEU A C 1
ATOM 2500 O O . LEU A 1 341 ? 28.531 9.328 -7.199 1 96.56 341 LEU A O 1
ATOM 2504 N N . LEU A 1 342 ? 27.906 11.469 -7.516 1 96.25 342 LEU A N 1
ATOM 2505 C CA . LEU A 1 342 ? 27.969 11.359 -8.969 1 96.25 342 LEU A CA 1
ATOM 2506 C C . LEU A 1 342 ? 29.391 11.133 -9.438 1 96.25 342 LEU A C 1
ATOM 2508 O O . LEU A 1 342 ? 29.641 10.281 -10.297 1 96.25 342 LEU A O 1
ATOM 2512 N N . SER A 1 343 ? 30.297 11.883 -8.891 1 95.81 343 SER A N 1
ATOM 2513 C CA . SER A 1 343 ? 31.703 11.742 -9.258 1 95.81 343 SER A CA 1
ATOM 2514 C C . SER A 1 343 ? 32.219 10.352 -8.898 1 95.81 343 SER A C 1
ATOM 2516 O O . SER A 1 343 ? 32.938 9.727 -9.695 1 95.81 343 SER A O 1
ATOM 2518 N N . GLY A 1 344 ? 31.969 9.891 -7.73 1 96.69 344 GLY A N 1
ATOM 2519 C CA . GLY A 1 344 ? 32.375 8.555 -7.32 1 96.69 344 GLY A CA 1
ATOM 2520 C C . GLY A 1 344 ? 31.797 7.461 -8.188 1 96.69 344 GLY A C 1
ATOM 2521 O O . GLY A 1 344 ? 32.5 6.516 -8.562 1 96.69 344 GLY A O 1
ATOM 2522 N N . TRP A 1 345 ? 30.531 7.617 -8.5 1 96.5 345 TRP A N 1
ATOM 2523 C CA . TRP A 1 345 ? 29.828 6.672 -9.359 1 96.5 345 TRP A CA 1
ATOM 2524 C C . TRP A 1 345 ? 30.484 6.574 -10.727 1 96.5 345 TRP A C 1
ATOM 2526 O O . TRP A 1 345 ? 30.844 5.48 -11.172 1 96.5 345 TRP A O 1
ATOM 2536 N N . MET A 1 346 ? 30.688 7.652 -11.352 1 94.44 346 MET A N 1
ATOM 2537 C CA . MET A 1 346 ? 31.203 7.672 -12.711 1 94.44 346 MET A CA 1
ATOM 2538 C C . MET A 1 346 ? 32.656 7.227 -12.75 1 94.44 346 MET A C 1
ATOM 2540 O O . MET A 1 346 ? 33.125 6.66 -13.742 1 94.44 346 MET A O 1
ATOM 2544 N N . ALA A 1 347 ? 33.344 7.402 -11.656 1 94.62 347 ALA A N 1
ATOM 2545 C CA . ALA A 1 347 ? 34.719 6.953 -11.57 1 94.62 347 ALA A CA 1
ATOM 2546 C C . ALA A 1 347 ? 34.812 5.445 -11.359 1 94.62 347 ALA A C 1
ATOM 2548 O O . ALA A 1 347 ? 35.656 4.77 -11.969 1 94.62 347 ALA A O 1
ATOM 2549 N N . ALA A 1 348 ? 33.969 4.875 -10.562 1 95.94 348 ALA A N 1
ATOM 2550 C CA . ALA A 1 348 ? 34.094 3.479 -10.148 1 95.94 348 ALA A CA 1
ATOM 2551 C C . ALA A 1 348 ? 33.312 2.564 -11.102 1 95.94 348 ALA A C 1
ATOM 2553 O O . ALA A 1 348 ? 33.812 1.499 -11.484 1 95.94 348 ALA A O 1
ATOM 2554 N N . LEU A 1 349 ? 32.094 2.955 -11.438 1 95.56 349 LEU A N 1
ATOM 2555 C CA . LEU A 1 349 ? 31.188 2.08 -12.18 1 95.56 349 LEU A CA 1
ATOM 2556 C C . LEU A 1 349 ? 30.375 2.873 -13.195 1 95.56 349 LEU A C 1
ATOM 2558 O O . LEU A 1 349 ? 29.141 2.902 -13.117 1 95.56 349 LEU A O 1
ATOM 2562 N N . PRO A 1 350 ? 30.969 3.4 -14.258 1 92.5 350 PRO A N 1
ATOM 2563 C CA . PRO A 1 350 ? 30.297 4.324 -15.172 1 92.5 350 PRO A CA 1
ATOM 2564 C C . PRO A 1 350 ? 29.219 3.641 -16.016 1 92.5 350 PRO A C 1
ATOM 2566 O O . PRO A 1 350 ? 28.359 4.316 -16.594 1 92.5 350 PRO A O 1
ATOM 2569 N N . THR A 1 351 ? 29.219 2.312 -16.078 1 92.56 351 THR A N 1
ATOM 2570 C CA . THR A 1 351 ? 28.266 1.636 -16.938 1 92.56 351 THR A CA 1
ATOM 2571 C C . THR A 1 351 ? 27.219 0.885 -16.109 1 92.56 351 THR A C 1
ATOM 2573 O O . THR A 1 351 ? 26.438 0.095 -16.656 1 92.56 351 THR A O 1
ATOM 2576 N N . ALA A 1 352 ? 27.25 1.076 -14.828 1 93.62 352 ALA A N 1
ATOM 2577 C CA . ALA A 1 352 ? 26.234 0.477 -13.969 1 93.62 352 ALA A CA 1
ATOM 2578 C C . ALA A 1 352 ? 25.125 1.472 -13.656 1 93.62 352 ALA A C 1
ATOM 2580 O O . ALA A 1 352 ? 25.391 2.631 -13.328 1 93.62 352 ALA A O 1
ATOM 2581 N N . ALA A 1 353 ? 23.906 1.016 -13.828 1 90.5 353 ALA A N 1
ATOM 2582 C CA . ALA A 1 353 ? 22.797 1.874 -13.445 1 90.5 353 ALA A CA 1
ATOM 2583 C C . ALA A 1 353 ? 22.844 2.211 -11.953 1 90.5 353 ALA A C 1
ATOM 2585 O O . ALA A 1 353 ? 23.312 1.411 -11.148 1 90.5 353 ALA A O 1
ATOM 2586 N N . ALA A 1 354 ? 22.266 3.373 -11.609 1 90.69 354 ALA A N 1
ATOM 2587 C CA . ALA A 1 354 ? 22.281 3.832 -10.227 1 90.69 354 ALA A CA 1
ATOM 2588 C C . ALA A 1 354 ? 21.547 2.848 -9.312 1 90.69 354 ALA A C 1
ATOM 2590 O O . ALA A 1 354 ? 21.859 2.732 -8.133 1 90.69 354 ALA A O 1
ATOM 2591 N N . GLY A 1 355 ? 20.625 2.084 -9.859 1 86.81 355 GLY A N 1
ATOM 2592 C CA . GLY A 1 355 ? 19.844 1.119 -9.094 1 86.81 355 GLY A CA 1
ATOM 2593 C C . GLY A 1 355 ? 20.578 -0.193 -8.875 1 86.81 355 GLY A C 1
ATOM 2594 O O . GLY A 1 355 ? 20.078 -1.074 -8.172 1 86.81 355 GLY A O 1
ATOM 2595 N N . ASN A 1 356 ? 21.781 -0.31 -9.391 1 90.56 356 ASN A N 1
ATOM 2596 C CA . ASN A 1 356 ? 22.578 -1.518 -9.227 1 90.56 356 ASN A CA 1
ATOM 2597 C C . ASN A 1 356 ? 23.906 -1.226 -8.516 1 90.56 356 ASN A C 1
ATOM 2599 O O . ASN A 1 356 ? 24.875 -1.972 -8.664 1 90.56 356 ASN A O 1
ATOM 2603 N N . VAL A 1 357 ? 23.953 -0.091 -7.855 1 93.5 357 VAL A N 1
ATOM 2604 C CA . VAL A 1 357 ? 25.203 0.285 -7.191 1 93.5 357 VAL A CA 1
ATOM 2605 C C . VAL A 1 357 ? 24.938 0.515 -5.703 1 93.5 357 VAL A C 1
ATOM 2607 O O . VAL A 1 357 ? 24 1.227 -5.332 1 93.5 357 VAL A O 1
ATOM 2610 N N . LEU A 1 358 ? 25.75 -0.132 -4.906 1 90.38 358 LEU A N 1
ATOM 2611 C CA . LEU A 1 358 ? 25.75 0.1 -3.467 1 90.38 358 LEU A CA 1
ATOM 2612 C C . LEU A 1 358 ? 26.922 0.982 -3.057 1 90.38 358 LEU A C 1
ATOM 2614 O O . LEU A 1 358 ? 28.031 0.839 -3.588 1 90.38 358 LEU A O 1
ATOM 2618 N N . VAL A 1 359 ? 26.594 1.884 -2.113 1 93.12 359 VAL A N 1
ATOM 2619 C CA . VAL A 1 359 ? 27.625 2.826 -1.672 1 93.12 359 VAL A CA 1
ATOM 2620 C C . VAL A 1 359 ? 27.859 2.67 -0.171 1 93.12 359 VAL A C 1
ATOM 2622 O O . VAL A 1 359 ? 26.906 2.695 0.617 1 93.12 359 VAL A O 1
ATOM 2625 N N . ASP A 1 360 ? 29.047 2.426 0.203 1 91.12 360 ASP A N 1
ATOM 2626 C CA . ASP A 1 360 ? 29.5 2.428 1.588 1 91.12 360 ASP A CA 1
ATOM 2627 C C . ASP A 1 360 ? 30.688 3.375 1.771 1 91.12 360 ASP A C 1
ATOM 2629 O O . ASP A 1 360 ? 31.828 2.992 1.542 1 91.12 360 ASP A O 1
ATOM 2633 N N . GLY A 1 361 ? 30.391 4.539 2.283 1 90.12 361 GLY A N 1
ATOM 2634 C CA . GLY A 1 361 ? 31.438 5.551 2.305 1 90.12 361 GLY A CA 1
ATOM 2635 C C . GLY A 1 361 ? 31.906 5.953 0.919 1 90.12 361 GLY A C 1
ATOM 2636 O O . GLY A 1 361 ? 31.125 6.449 0.111 1 90.12 361 GLY A O 1
ATOM 2637 N N . ASP A 1 362 ? 33.125 5.609 0.67 1 92.25 362 ASP A N 1
ATOM 2638 C CA . ASP A 1 362 ? 33.656 5.965 -0.631 1 92.25 362 ASP A CA 1
ATOM 2639 C C . ASP A 1 362 ? 33.75 4.75 -1.551 1 92.25 362 ASP A C 1
ATOM 2641 O O . ASP A 1 362 ? 34.25 4.836 -2.668 1 92.25 362 ASP A O 1
ATOM 2645 N N . ARG A 1 363 ? 33.156 3.766 -1.1 1 94.44 363 ARG A N 1
ATOM 2646 C CA . ARG A 1 363 ? 33.219 2.535 -1.886 1 94.44 363 ARG A CA 1
ATOM 2647 C C . ARG A 1 363 ? 31.922 2.344 -2.678 1 94.44 363 ARG A C 1
ATOM 2649 O O . ARG A 1 363 ? 30.828 2.484 -2.131 1 94.44 363 ARG A O 1
ATOM 2656 N N . TYR A 1 364 ? 32.094 2.074 -3.943 1 96 364 TYR A N 1
ATOM 2657 C CA . TYR A 1 364 ? 31.016 1.766 -4.855 1 96 364 TYR A CA 1
ATOM 2658 C C . TYR A 1 364 ? 31.125 0.337 -5.379 1 96 364 TYR A C 1
ATOM 2660 O O . TYR A 1 364 ? 32.156 -0.062 -5.898 1 96 364 TYR A O 1
ATOM 2668 N N . ALA A 1 365 ? 30.109 -0.423 -5.176 1 94.12 365 ALA A N 1
ATOM 2669 C CA . ALA A 1 365 ? 30.141 -1.823 -5.59 1 94.12 365 ALA A CA 1
ATOM 2670 C C . ALA A 1 365 ? 28.844 -2.217 -6.285 1 94.12 365 ALA A C 1
ATOM 2672 O O . ALA A 1 365 ? 27.797 -1.616 -6.039 1 94.12 365 ALA A O 1
ATOM 2673 N N . LEU A 1 366 ? 28.953 -3.232 -7.148 1 92.69 366 LEU A N 1
ATOM 2674 C CA . LEU A 1 366 ? 27.781 -3.729 -7.863 1 92.69 366 LEU A CA 1
ATOM 2675 C C . LEU A 1 366 ? 26.906 -4.578 -6.953 1 92.69 366 LEU A C 1
ATOM 2677 O O . LEU A 1 366 ? 27.406 -5.426 -6.211 1 92.69 366 LEU A O 1
ATOM 2681 N N . LEU A 1 367 ? 25.641 -4.324 -6.996 1 89.06 367 LEU A N 1
ATOM 2682 C CA . LEU A 1 367 ? 24.672 -5.152 -6.293 1 89.06 367 LEU A CA 1
ATOM 2683 C C . LEU A 1 367 ? 24.438 -6.473 -7.023 1 89.06 367 LEU A C 1
ATOM 2685 O O . LEU A 1 367 ? 24.516 -7.543 -6.418 1 89.06 367 LEU A O 1
ATOM 2689 N N . ASP A 1 368 ? 24.172 -6.395 -8.289 1 85.81 368 ASP A N 1
ATOM 2690 C CA . ASP A 1 368 ? 24 -7.555 -9.156 1 85.81 368 ASP A CA 1
ATOM 2691 C C . ASP A 1 368 ? 25.031 -7.555 -10.289 1 85.81 368 ASP A C 1
ATOM 2693 O O . ASP A 1 368 ? 24.859 -6.859 -11.289 1 85.81 368 ASP A O 1
ATOM 2697 N N . PRO A 1 369 ? 26.016 -8.336 -10.164 1 86.06 369 PRO A N 1
ATOM 2698 C CA . PRO A 1 369 ? 27.062 -8.375 -11.18 1 86.06 369 PRO A CA 1
ATOM 2699 C C . PRO A 1 369 ? 26.594 -8.922 -12.516 1 86.06 369 PRO A C 1
ATOM 2701 O O . PRO A 1 369 ? 27.266 -8.75 -13.539 1 86.06 369 PRO A O 1
ATOM 2704 N N . ASP A 1 370 ? 25.438 -9.547 -12.531 1 81.94 370 ASP A N 1
ATOM 2705 C CA . ASP A 1 370 ? 24.938 -10.141 -13.766 1 81.94 370 ASP A CA 1
ATOM 2706 C C . ASP A 1 370 ? 24.094 -9.141 -14.555 1 81.94 370 ASP A C 1
ATOM 2708 O O . ASP A 1 370 ? 23.688 -9.414 -15.68 1 81.94 370 ASP A O 1
ATOM 2712 N N . ALA A 1 371 ? 23.844 -8 -13.945 1 84.06 371 ALA A N 1
ATOM 2713 C CA . ALA A 1 371 ? 23.062 -6.988 -14.656 1 84.06 371 ALA A CA 1
ATOM 2714 C C . ALA A 1 371 ? 23.812 -6.465 -15.867 1 84.06 371 ALA A C 1
ATOM 2716 O O . ALA A 1 371 ? 25.031 -6.289 -15.82 1 84.06 371 ALA A O 1
ATOM 2717 N N . PRO A 1 372 ? 23.125 -6.219 -16.906 1 81.5 372 PRO A N 1
ATOM 2718 C CA . PRO A 1 372 ? 23.812 -5.75 -18.125 1 81.5 372 PRO A CA 1
ATOM 2719 C C . PRO A 1 372 ? 24.422 -4.359 -17.953 1 81.5 372 PRO A C 1
ATOM 2721 O O . PRO A 1 372 ? 23.906 -3.547 -17.172 1 81.5 372 PRO A O 1
ATOM 2724 N N . ASP A 1 373 ? 25.438 -4.156 -18.703 1 87.38 373 ASP A N 1
ATOM 2725 C CA . ASP A 1 373 ? 26.047 -2.83 -18.75 1 87.38 373 ASP A CA 1
ATOM 2726 C C . ASP A 1 373 ? 25.094 -1.812 -19.375 1 87.38 373 ASP A C 1
ATOM 2728 O O . ASP A 1 373 ? 24.406 -2.115 -20.359 1 87.38 373 ASP A O 1
ATOM 2732 N N . GLN A 1 374 ? 25.094 -0.675 -18.719 1 88.06 374 GLN A N 1
ATOM 2733 C CA . GLN A 1 374 ? 24.297 0.437 -19.219 1 88.06 374 GLN A CA 1
ATOM 2734 C C . GLN A 1 374 ? 25.156 1.676 -19.453 1 88.06 374 GLN A C 1
ATOM 2736 O O . GLN A 1 374 ? 25.266 2.533 -18.578 1 88.06 374 GLN A O 1
ATOM 2741 N N . PRO A 1 375 ? 25.625 1.814 -20.641 1 87.62 375 PRO A N 1
ATOM 2742 C CA . PRO A 1 375 ? 26.5 2.961 -20.906 1 87.62 375 PRO A CA 1
ATOM 2743 C C . PRO A 1 375 ? 25.781 4.297 -20.75 1 87.62 375 PRO A C 1
ATOM 2745 O O . PRO A 1 375 ? 26.438 5.336 -20.594 1 87.62 375 PRO A O 1
ATOM 2748 N N . ASP A 1 376 ? 24.5 4.211 -20.797 1 89.38 376 ASP A N 1
ATOM 2749 C CA . ASP A 1 376 ? 23.703 5.426 -20.641 1 89.38 376 ASP A CA 1
ATOM 2750 C C . ASP A 1 376 ? 23.172 5.559 -19.219 1 89.38 376 ASP A C 1
ATOM 2752 O O . ASP A 1 376 ? 22.062 6.047 -19 1 89.38 376 ASP A O 1
ATOM 2756 N N . ALA A 1 377 ? 23.969 5.09 -18.25 1 91.56 377 ALA A N 1
ATOM 2757 C CA . ALA A 1 377 ? 23.531 5.02 -16.859 1 91.56 377 ALA A CA 1
ATOM 2758 C C . ALA A 1 377 ? 23.141 6.402 -16.328 1 91.56 377 ALA A C 1
ATOM 2760 O O . ALA A 1 377 ? 22.109 6.559 -15.664 1 91.56 377 ALA A O 1
ATOM 2761 N N . LEU A 1 378 ? 23.891 7.398 -16.672 1 91.44 378 LEU A N 1
ATOM 2762 C CA . LEU A 1 378 ? 23.609 8.75 -16.188 1 91.44 378 LEU A CA 1
ATOM 2763 C C . LEU A 1 378 ? 22.312 9.289 -16.797 1 91.44 378 LEU A C 1
ATOM 2765 O O . LEU A 1 378 ? 21.531 9.938 -16.094 1 91.44 378 LEU A O 1
ATOM 2769 N N . ALA A 1 379 ? 22.141 9.016 -18.031 1 89.12 379 ALA A N 1
ATOM 2770 C CA . ALA A 1 379 ? 20.922 9.438 -18.703 1 89.12 379 ALA A CA 1
ATOM 2771 C C . ALA A 1 379 ? 19.688 8.75 -18.109 1 89.12 379 ALA A C 1
ATOM 2773 O O . ALA A 1 379 ? 18.625 9.359 -18 1 89.12 379 ALA A O 1
ATOM 2774 N N . ARG A 1 380 ? 19.922 7.543 -17.797 1 86.44 380 ARG A N 1
ATOM 2775 C CA . ARG A 1 380 ? 18.828 6.801 -17.172 1 86.44 380 ARG A CA 1
ATOM 2776 C C . ARG A 1 380 ? 18.438 7.414 -15.828 1 86.44 380 ARG A C 1
ATOM 2778 O O . ARG A 1 380 ? 17.266 7.484 -15.492 1 86.44 380 ARG A O 1
ATOM 2785 N N . PHE A 1 381 ? 19.422 7.867 -15.109 1 89.94 381 PHE A N 1
ATOM 2786 C CA . PHE A 1 381 ? 19.125 8.516 -13.836 1 89.94 381 PHE A CA 1
ATOM 2787 C C . PHE A 1 381 ? 18.422 9.852 -14.062 1 89.94 381 PHE A C 1
ATOM 2789 O O . PHE A 1 381 ? 17.484 10.195 -13.344 1 89.94 381 PHE A O 1
ATOM 2796 N N . ALA A 1 382 ? 18.859 10.57 -15.023 1 87.38 382 ALA A N 1
ATOM 2797 C CA . ALA A 1 382 ? 18.203 11.828 -15.375 1 87.38 382 ALA A CA 1
ATOM 2798 C C . ALA A 1 382 ? 16.734 11.602 -15.719 1 87.38 382 ALA A C 1
ATOM 2800 O O . ALA A 1 382 ? 15.875 12.391 -15.32 1 87.38 382 ALA A O 1
ATOM 2801 N N . ARG A 1 383 ? 16.562 10.625 -16.359 1 80.94 383 ARG A N 1
ATOM 2802 C CA . ARG A 1 383 ? 15.188 10.266 -16.734 1 80.94 383 ARG A CA 1
ATOM 2803 C C . ARG A 1 383 ? 14.359 9.945 -15.492 1 80.94 383 ARG A C 1
ATOM 2805 O O . ARG A 1 383 ? 13.188 10.328 -15.414 1 80.94 383 ARG A O 1
ATOM 2812 N N . THR A 1 384 ? 14.945 9.188 -14.633 1 77.12 384 THR A N 1
ATOM 2813 C CA . THR A 1 384 ? 14.266 8.867 -13.383 1 77.12 384 THR A CA 1
ATOM 2814 C C . THR A 1 384 ? 13.875 10.141 -12.633 1 77.12 384 THR A C 1
ATOM 2816 O O . THR A 1 384 ? 12.758 10.25 -12.125 1 77.12 384 THR A O 1
ATOM 2819 N N . LEU A 1 385 ? 14.727 11.094 -12.609 1 77.31 385 LEU A N 1
ATOM 2820 C CA . LEU A 1 385 ? 14.469 12.352 -11.914 1 77.31 385 LEU A CA 1
ATOM 2821 C C . LEU A 1 385 ? 13.312 13.102 -12.562 1 77.31 385 LEU A C 1
ATOM 2823 O O . LEU A 1 385 ? 12.438 13.633 -11.875 1 77.31 385 LEU A O 1
ATOM 2827 N N . THR A 1 386 ? 13.328 13.078 -13.836 1 71.25 386 THR A N 1
ATOM 2828 C CA . THR A 1 386 ? 12.359 13.883 -14.578 1 71.25 386 THR A CA 1
ATOM 2829 C C . THR A 1 386 ? 10.992 13.195 -14.602 1 71.25 386 THR A C 1
ATOM 2831 O O . THR A 1 386 ? 9.969 13.82 -14.305 1 71.25 386 THR A O 1
ATOM 2834 N N . THR A 1 387 ? 11.047 11.922 -14.914 1 64.12 387 THR A N 1
ATOM 2835 C CA . THR A 1 387 ? 9.781 11.203 -15.086 1 64.12 387 THR A CA 1
ATOM 2836 C C . THR A 1 387 ? 9.172 10.852 -13.727 1 64.12 387 THR A C 1
ATOM 2838 O O . THR A 1 387 ? 7.953 10.719 -13.609 1 64.12 387 THR A O 1
ATOM 2841 N N . GLY A 1 388 ? 10.008 10.656 -12.836 1 63.53 388 GLY A N 1
ATOM 2842 C CA . GLY A 1 388 ? 9.523 10.336 -11.508 1 63.53 388 GLY A CA 1
ATOM 2843 C C . GLY A 1 388 ? 8.984 11.539 -10.766 1 63.53 388 GLY A C 1
ATOM 2844 O O . GLY A 1 388 ? 8.352 11.398 -9.711 1 63.53 388 GLY A O 1
ATOM 2845 N N . GLY A 1 389 ? 9.156 12.68 -11.328 1 61.72 389 GLY A N 1
ATOM 2846 C CA . GLY A 1 389 ? 8.672 13.898 -10.695 1 61.72 389 GLY A CA 1
ATOM 2847 C C . GLY A 1 389 ? 9.43 14.258 -9.438 1 61.72 389 GLY A C 1
ATOM 2848 O O . GLY A 1 389 ? 8.867 14.859 -8.516 1 61.72 389 GLY A O 1
ATOM 2849 N N . TYR A 1 390 ? 10.633 13.867 -9.375 1 66.25 390 TYR A N 1
ATOM 2850 C CA . TYR A 1 390 ? 11.445 14.156 -8.195 1 66.25 390 TYR A CA 1
ATOM 2851 C C . TYR A 1 390 ? 11.945 15.602 -8.219 1 66.25 390 TYR A C 1
ATOM 2853 O O . TYR A 1 390 ? 12.375 16.094 -9.258 1 66.25 390 TYR A O 1
ATOM 2861 N N . ALA A 1 391 ? 11.75 16.25 -7.109 1 67.75 391 ALA A N 1
ATOM 2862 C CA . ALA A 1 391 ? 12.375 17.562 -6.98 1 67.75 391 ALA A CA 1
ATOM 2863 C C . ALA A 1 391 ? 13.898 17.453 -7.039 1 67.75 391 ALA A C 1
ATOM 2865 O O . ALA A 1 391 ? 14.477 16.516 -6.496 1 67.75 391 ALA A O 1
ATOM 2866 N N . HIS A 1 392 ? 14.477 18.297 -7.754 1 76.12 392 HIS A N 1
ATOM 2867 C CA . HIS A 1 392 ? 15.938 18.328 -7.871 1 76.12 392 HIS A CA 1
ATOM 2868 C C . HIS A 1 392 ? 16.438 19.766 -8.031 1 76.12 392 HIS A C 1
ATOM 2870 O O . HIS A 1 392 ? 15.656 20.688 -8.281 1 76.12 392 HIS A O 1
ATOM 2876 N N . PRO A 1 393 ? 17.719 19.984 -7.816 1 77.75 393 PRO A N 1
ATOM 2877 C CA . PRO A 1 393 ? 18.281 21.328 -7.742 1 77.75 393 PRO A CA 1
ATOM 2878 C C . PRO A 1 393 ? 18.141 22.094 -9.055 1 77.75 393 PRO A C 1
ATOM 2880 O O . PRO A 1 393 ? 18.344 23.312 -9.086 1 77.75 393 PRO A O 1
ATOM 2883 N N . TRP A 1 394 ? 17.734 21.469 -10.148 1 81.06 394 TRP A N 1
ATOM 2884 C CA . TRP A 1 394 ? 17.641 22.109 -11.453 1 81.06 394 TRP A CA 1
ATOM 2885 C C . TRP A 1 394 ? 16.219 22 -12.016 1 81.06 394 TRP A C 1
ATOM 2887 O O . TRP A 1 394 ? 16.016 21.422 -13.078 1 81.06 394 TRP A O 1
ATOM 2897 N N . PRO A 1 395 ? 15.266 22.688 -11.375 1 71.56 395 PRO A N 1
ATOM 2898 C CA . PRO A 1 395 ? 13.859 22.516 -11.75 1 71.56 395 PRO A CA 1
ATOM 2899 C C . PRO A 1 395 ? 13.547 23.062 -13.141 1 71.56 395 PRO A C 1
ATOM 2901 O O . PRO A 1 395 ? 12.578 22.641 -13.773 1 71.56 395 PRO A O 1
ATOM 2904 N N . ALA A 1 396 ? 14.328 23.906 -13.656 1 70.31 396 ALA A N 1
ATOM 2905 C CA . ALA A 1 396 ? 14.094 24.531 -14.953 1 70.31 396 ALA A CA 1
ATOM 2906 C C . ALA A 1 396 ? 14.445 23.594 -16.094 1 70.31 396 ALA A C 1
ATOM 2908 O O . ALA A 1 396 ? 14.023 23.781 -17.234 1 70.31 396 ALA A O 1
ATOM 2909 N N . ILE A 1 397 ? 15.219 22.641 -15.781 1 79.56 397 ILE A N 1
ATOM 2910 C CA . ILE A 1 397 ? 15.641 21.672 -16.797 1 79.56 397 ILE A CA 1
ATOM 2911 C C . ILE A 1 397 ? 14.648 20.516 -16.859 1 79.56 397 ILE A C 1
ATOM 2913 O O . ILE A 1 397 ? 14.617 19.672 -15.953 1 79.56 397 ILE A O 1
ATOM 2917 N N . THR A 1 398 ? 13.859 20.438 -17.922 1 73.06 398 THR A N 1
ATOM 2918 C CA . THR A 1 398 ? 12.828 19.406 -18.031 1 73.06 398 THR A CA 1
ATOM 2919 C C . THR A 1 398 ? 13.219 18.359 -19.062 1 73.06 398 THR A C 1
ATOM 2921 O O . THR A 1 398 ? 12.641 17.266 -19.094 1 73.06 398 THR A O 1
ATOM 2924 N N . GLU A 1 399 ? 14.164 18.734 -19.875 1 77.62 399 GLU A N 1
ATOM 2925 C CA . GLU A 1 399 ? 14.609 17.797 -20.891 1 77.62 399 GLU A CA 1
ATOM 2926 C C . GLU A 1 399 ? 15.664 16.828 -20.344 1 77.62 399 GLU A C 1
ATOM 2928 O O . GLU A 1 399 ? 16.625 17.25 -19.703 1 77.62 399 GLU A O 1
ATOM 2933 N N . VAL A 1 400 ? 15.5 15.602 -20.656 1 84.19 400 VAL A N 1
ATOM 2934 C CA . VAL A 1 400 ? 16.359 14.562 -20.109 1 84.19 400 VAL A CA 1
ATOM 2935 C C . VAL A 1 400 ? 17.797 14.773 -20.594 1 84.19 400 VAL A C 1
ATOM 2937 O O . VAL A 1 400 ? 18.75 14.633 -19.828 1 84.19 400 VAL A O 1
ATOM 2940 N N . ASP A 1 401 ? 17.922 15.18 -21.844 1 85.62 401 ASP A N 1
ATOM 2941 C CA . ASP A 1 401 ? 19.266 15.352 -22.406 1 85.62 401 ASP A CA 1
ATOM 2942 C C . ASP A 1 401 ? 20 16.484 -21.688 1 85.62 401 ASP A C 1
ATOM 2944 O O . ASP A 1 401 ? 21.188 16.344 -21.359 1 85.62 401 ASP A O 1
ATOM 2948 N N . ARG A 1 402 ? 19.297 17.484 -21.516 1 86.69 402 ARG A N 1
ATOM 2949 C CA . ARG A 1 402 ? 19.906 18.625 -20.828 1 86.69 402 ARG A CA 1
ATOM 2950 C C . ARG A 1 402 ? 20.234 18.297 -19.391 1 86.69 402 ARG A C 1
ATOM 2952 O O . ARG A 1 402 ? 21.297 18.688 -18.875 1 86.69 402 ARG A O 1
ATOM 2959 N N . LEU A 1 403 ? 19.359 17.625 -18.75 1 89.69 403 LEU A N 1
ATOM 2960 C CA . LEU A 1 403 ? 19.625 17.219 -17.359 1 89.69 403 LEU A CA 1
ATOM 2961 C C . LEU A 1 403 ? 20.797 16.266 -17.281 1 89.69 403 LEU A C 1
ATOM 2963 O O . LEU A 1 403 ? 21.578 16.312 -16.328 1 89.69 403 LEU A O 1
ATOM 2967 N N . THR A 1 404 ? 20.891 15.406 -18.266 1 91.88 404 THR A N 1
ATOM 2968 C CA . THR A 1 404 ? 22.016 14.484 -18.312 1 91.88 404 THR A CA 1
ATOM 2969 C C . THR A 1 404 ? 23.328 15.25 -18.391 1 91.88 404 THR A C 1
ATOM 2971 O O . THR A 1 404 ? 24.312 14.891 -17.734 1 91.88 404 THR A O 1
ATOM 2974 N N . GLU A 1 405 ? 23.297 16.281 -19.141 1 91.06 405 GLU A N 1
ATOM 2975 C CA . GLU A 1 405 ? 24.5 17.109 -19.281 1 91.06 405 GLU A CA 1
ATOM 2976 C C . GLU A 1 405 ? 24.844 17.781 -17.953 1 91.06 405 GLU A C 1
ATOM 2978 O O . GLU A 1 405 ? 26.031 17.875 -17.594 1 91.06 405 GLU A O 1
ATOM 2983 N N . VAL A 1 406 ? 23.891 18.219 -17.328 1 92.06 406 VAL A N 1
ATOM 2984 C CA . VAL A 1 406 ? 24.094 18.859 -16.047 1 92.06 406 VAL A CA 1
ATOM 2985 C C . VAL A 1 406 ? 24.672 17.859 -15.039 1 92.06 406 VAL A C 1
ATOM 2987 O O . VAL A 1 406 ? 25.594 18.172 -14.305 1 92.06 406 VAL A O 1
ATOM 2990 N N . LEU A 1 407 ? 24.094 16.719 -15.047 1 94.06 407 LEU A N 1
ATOM 2991 C CA . LEU A 1 407 ? 24.562 15.672 -14.141 1 94.06 407 LEU A CA 1
ATOM 2992 C C . LEU A 1 407 ? 26 15.266 -14.477 1 94.06 407 LEU A C 1
ATOM 2994 O O . LEU A 1 407 ? 26.797 14.992 -13.578 1 94.06 407 LEU A O 1
ATOM 2998 N N . ALA A 1 408 ? 26.266 15.25 -15.742 1 93.5 408 ALA A N 1
ATOM 2999 C CA . ALA A 1 408 ? 27.625 14.938 -16.172 1 93.5 408 ALA A CA 1
ATOM 3000 C C . ALA A 1 408 ? 28.609 15.992 -15.68 1 93.5 408 ALA A C 1
ATOM 3002 O O . ALA A 1 408 ? 29.703 15.656 -15.211 1 93.5 408 ALA A O 1
ATOM 3003 N N . GLY A 1 409 ? 28.219 17.141 -15.836 1 92 409 GLY A N 1
ATOM 3004 C CA . GLY A 1 409 ? 29.047 18.219 -15.32 1 92 409 GLY A CA 1
ATOM 3005 C C . GLY A 1 409 ? 29.281 18.125 -13.828 1 92 409 GLY A C 1
ATOM 3006 O O . GLY A 1 409 ? 30.406 18.328 -13.352 1 92 409 GLY A O 1
ATOM 3007 N N . ALA A 1 410 ? 28.281 17.859 -13.172 1 92.5 410 ALA A N 1
ATOM 3008 C CA . ALA A 1 410 ? 28.375 17.703 -11.727 1 92.5 410 ALA A CA 1
ATOM 3009 C C . ALA A 1 410 ? 29.281 16.547 -11.352 1 92.5 410 ALA A C 1
ATOM 3011 O O . ALA A 1 410 ? 29.938 16.562 -10.305 1 92.5 410 ALA A O 1
ATOM 3012 N N . ALA A 1 411 ? 29.281 15.523 -12.203 1 93.06 411 ALA A N 1
ATOM 3013 C CA . ALA A 1 411 ? 30.094 14.344 -11.969 1 93.06 411 ALA A CA 1
ATOM 3014 C C . ALA A 1 411 ? 31.547 14.586 -12.398 1 93.06 411 ALA A C 1
ATOM 3016 O O . ALA A 1 411 ? 32.438 13.797 -12.07 1 93.06 411 ALA A O 1
ATOM 3017 N N . GLY A 1 412 ? 31.781 15.602 -13.133 1 89.19 412 GLY A N 1
ATOM 3018 C CA . GLY A 1 412 ? 33.094 15.898 -13.641 1 89.19 412 GLY A CA 1
ATOM 3019 C C . GLY A 1 412 ? 33.469 15.109 -14.891 1 89.19 412 GLY A C 1
ATOM 3020 O O . GLY A 1 412 ? 34.625 14.773 -15.109 1 89.19 412 GLY A O 1
ATOM 3021 N N . VAL A 1 413 ? 32.469 14.586 -15.57 1 88.5 413 VAL A N 1
ATOM 3022 C CA . VAL A 1 413 ? 32.719 13.789 -16.766 1 88.5 413 VAL A CA 1
ATOM 3023 C C . VAL A 1 413 ? 32.375 14.586 -18.016 1 88.5 413 VAL A C 1
ATOM 3025 O O . VAL A 1 413 ? 31.453 15.414 -17.984 1 88.5 413 VAL A O 1
ATOM 3028 N N . ASP A 1 414 ? 33.219 14.367 -19 1 77.38 414 ASP A N 1
ATOM 3029 C CA . ASP A 1 414 ? 33 15.031 -20.281 1 77.38 414 ASP A CA 1
ATOM 3030 C C . ASP A 1 414 ? 32.094 14.203 -21.188 1 77.38 414 ASP A C 1
ATOM 3032 O O . ASP A 1 414 ? 32.375 13.039 -21.469 1 77.38 414 ASP A O 1
ATOM 3036 N N . GLY A 1 415 ? 30.953 14.57 -21.703 1 65.81 415 GLY A N 1
ATOM 3037 C CA . GLY A 1 415 ? 30.094 13.984 -22.703 1 65.81 415 GLY A CA 1
ATOM 3038 C C . GLY A 1 415 ? 29.281 12.812 -22.188 1 65.81 415 GLY A C 1
ATOM 3039 O O . GLY A 1 415 ? 29.75 12.055 -21.344 1 65.81 415 GLY A O 1
ATOM 3040 N N . ALA A 1 416 ? 28.062 12.789 -21.906 1 63.31 416 ALA A N 1
ATOM 3041 C CA . ALA A 1 416 ? 27.266 11.625 -21.531 1 63.31 416 ALA A CA 1
ATOM 3042 C C . ALA A 1 416 ? 26.656 10.953 -22.75 1 63.31 416 ALA A C 1
ATOM 3044 O O . ALA A 1 416 ? 26.156 11.625 -23.641 1 63.31 416 ALA A O 1
ATOM 3045 N N . PRO A 1 417 ? 27.031 9.625 -22.953 1 60.59 417 PRO A N 1
ATOM 3046 C CA . PRO A 1 417 ? 26.391 8.922 -24.062 1 60.59 417 PRO A CA 1
ATOM 3047 C C . PRO A 1 417 ? 24.891 9.172 -24.156 1 60.59 417 PRO A C 1
ATOM 3049 O O . PRO A 1 417 ? 24.234 9.328 -23.125 1 60.59 417 PRO A O 1
ATOM 3052 N N . GLN A 1 418 ? 24.469 9.664 -25.344 1 55.16 418 GLN A N 1
ATOM 3053 C CA . GLN A 1 418 ? 23.062 9.938 -25.625 1 55.16 418 GLN A CA 1
ATOM 3054 C C . GLN A 1 418 ? 22.203 8.68 -25.453 1 55.16 418 GLN A C 1
ATOM 3056 O O . GLN A 1 418 ? 22.672 7.57 -25.703 1 55.16 418 GLN A O 1
ATOM 3061 N N . VAL A 1 419 ? 21.125 8.734 -24.625 1 55.34 419 VAL A N 1
ATOM 3062 C CA . VAL A 1 419 ? 20.156 7.773 -24.125 1 55.34 419 VAL A CA 1
ATOM 3063 C C . VAL A 1 419 ? 19.312 7.238 -25.281 1 55.34 419 VAL A C 1
ATOM 3065 O O . VAL A 1 419 ? 18.797 8.008 -26.094 1 55.34 419 VAL A O 1
ATOM 3068 N N . ALA A 1 420 ? 19.484 6.02 -25.609 1 52.5 420 ALA A N 1
ATOM 3069 C CA . ALA A 1 420 ? 18.375 5.484 -26.375 1 52.5 420 ALA A CA 1
ATOM 3070 C C . ALA A 1 420 ? 17.047 5.719 -25.672 1 52.5 420 ALA A C 1
ATOM 3072 O O . ALA A 1 420 ? 16.969 5.602 -24.438 1 52.5 420 ALA A O 1
ATOM 3073 N N . PRO A 1 421 ? 16.016 6.332 -26.25 1 47.75 421 PRO A N 1
ATOM 3074 C CA . PRO A 1 421 ? 14.703 6.613 -25.641 1 47.75 421 PRO A CA 1
ATOM 3075 C C . PRO A 1 421 ? 14.078 5.379 -25 1 47.75 421 PRO A C 1
ATOM 3077 O O . PRO A 1 421 ? 13.914 4.352 -25.672 1 47.75 421 PRO A O 1
ATOM 3080 N N . GLU A 1 422 ? 14.516 4.922 -23.922 1 48.97 422 GLU A N 1
ATOM 3081 C CA . GLU A 1 422 ? 13.742 3.816 -23.359 1 48.97 422 GLU A CA 1
ATOM 3082 C C . GLU A 1 422 ? 12.406 4.305 -22.797 1 48.97 422 GLU A C 1
ATOM 3084 O O . GLU A 1 422 ? 12.359 5.316 -22.094 1 48.97 422 GLU A O 1
ATOM 3089 N N . PRO A 1 423 ? 11.266 3.723 -23.344 1 44.56 423 PRO A N 1
ATOM 3090 C CA . PRO A 1 423 ? 9.945 4.121 -22.844 1 44.56 423 PRO A CA 1
ATOM 3091 C C . PRO A 1 423 ? 9.797 3.914 -21.344 1 44.56 423 PRO A C 1
ATOM 3093 O O . PRO A 1 423 ? 10.195 2.871 -20.812 1 44.56 423 PRO A O 1
ATOM 3096 N N . LEU A 1 424 ? 9.922 4.797 -20.562 1 45.44 424 LEU A N 1
ATOM 3097 C CA . LEU A 1 424 ? 9.68 4.742 -19.125 1 45.44 424 LEU A CA 1
ATOM 3098 C C . LEU A 1 424 ? 8.211 4.473 -18.828 1 45.44 424 LEU A C 1
ATOM 3100 O O . LEU A 1 424 ? 7.34 4.781 -19.656 1 45.44 424 LEU A O 1
ATOM 3104 N N . PRO A 1 425 ? 7.953 3.75 -17.75 1 45.09 425 PRO A N 1
ATOM 3105 C CA . PRO A 1 425 ? 6.547 3.623 -17.359 1 45.09 425 PRO A CA 1
ATOM 3106 C C . PRO A 1 425 ? 5.828 4.969 -17.297 1 45.09 425 PRO A C 1
ATOM 3108 O O . PRO A 1 425 ? 6.434 5.98 -16.938 1 45.09 425 PRO A O 1
ATOM 3111 N N . GLU A 1 426 ? 4.801 5.215 -18.125 1 44.94 426 GLU A N 1
ATOM 3112 C CA . GLU A 1 426 ? 4 6.438 -18.141 1 44.94 426 GLU A CA 1
ATOM 3113 C C . GLU A 1 426 ? 3.232 6.617 -16.844 1 44.94 426 GLU A C 1
ATOM 3115 O O . GLU A 1 426 ? 2.48 5.734 -16.422 1 44.94 426 GLU A O 1
ATOM 3120 N N . HIS A 1 427 ? 3.74 7.332 -15.977 1 47.91 427 HIS A N 1
ATOM 3121 C CA . HIS A 1 427 ? 3.164 7.555 -14.656 1 47.91 427 HIS A CA 1
ATOM 3122 C C . HIS A 1 427 ? 1.918 8.43 -14.734 1 47.91 427 HIS A C 1
ATOM 3124 O O . HIS A 1 427 ? 1.769 9.219 -15.672 1 47.91 427 HIS A O 1
ATOM 3130 N N . ARG A 1 428 ? 0.943 8.242 -14.078 1 46.91 428 ARG A N 1
ATOM 3131 C CA . ARG A 1 428 ? -0.273 9.047 -14 1 46.91 428 ARG A CA 1
ATOM 3132 C C . ARG A 1 428 ? 0.058 10.531 -13.852 1 46.91 428 ARG A C 1
ATOM 3134 O O . ARG A 1 428 ? -0.649 11.383 -14.391 1 46.91 428 ARG A O 1
ATOM 3141 N N . ARG A 1 429 ? 1.072 10.781 -13.102 1 43.59 429 ARG A N 1
ATOM 3142 C CA . ARG A 1 429 ? 1.465 12.188 -13.008 1 43.59 429 ARG A CA 1
ATOM 3143 C C . ARG A 1 429 ? 1.782 12.758 -14.383 1 43.59 429 ARG A C 1
ATOM 3145 O O . ARG A 1 429 ? 1.421 13.898 -14.688 1 43.59 429 ARG A O 1
ATOM 3152 N N . GLU A 1 430 ? 2.441 11.953 -15.094 1 46.78 430 GLU A N 1
ATOM 3153 C CA . GLU A 1 430 ? 2.633 12.305 -16.5 1 46.78 430 GLU A CA 1
ATOM 3154 C C . GLU A 1 430 ? 1.296 12.438 -17.219 1 46.78 430 GLU A C 1
ATOM 3156 O O . GLU A 1 430 ? 1.117 13.328 -18.047 1 46.78 430 GLU A O 1
ATOM 3161 N N . HIS A 1 431 ? 0.465 11.664 -16.641 1 47.06 431 HIS A N 1
ATOM 3162 C CA . HIS A 1 431 ? -0.865 11.703 -17.25 1 47.06 431 HIS A CA 1
ATOM 3163 C C . HIS A 1 431 ? -1.59 13 -16.906 1 47.06 431 HIS A C 1
ATOM 3165 O O . HIS A 1 431 ? -2.205 13.617 -17.766 1 47.06 431 HIS A O 1
ATOM 3171 N N . GLU A 1 432 ? -1.464 13.242 -15.586 1 48.12 432 GLU A N 1
ATOM 3172 C CA . GLU A 1 432 ? -2.049 14.531 -15.227 1 48.12 432 GLU A CA 1
ATOM 3173 C C . GLU A 1 432 ? -1.341 15.68 -15.938 1 48.12 432 GLU A C 1
ATOM 3175 O O . GLU A 1 432 ? -1.987 16.625 -16.391 1 48.12 432 GLU A O 1
ATOM 3180 N N . GLU A 1 433 ? -0.082 15.531 -15.859 1 48.09 433 GLU A N 1
ATOM 3181 C CA . GLU A 1 433 ? 0.66 16.516 -16.656 1 48.09 433 GLU A CA 1
ATOM 3182 C C . GLU A 1 433 ? 0.312 16.406 -18.141 1 48.09 433 GLU A C 1
ATOM 3184 O O . GLU A 1 433 ? 0.188 17.422 -18.828 1 48.09 433 GLU A O 1
ATOM 3189 N N . GLN A 1 434 ? 0.113 15.227 -18.469 1 51.47 434 GLN A N 1
ATOM 3190 C CA . GLN A 1 434 ? -0.357 15.016 -19.828 1 51.47 434 GLN A CA 1
ATOM 3191 C C . GLN A 1 434 ? -1.764 15.57 -20.016 1 51.47 434 GLN A C 1
ATOM 3193 O O . GLN A 1 434 ? -2.055 16.203 -21.031 1 51.47 434 GLN A O 1
ATOM 3198 N N . LEU A 1 435 ? -2.441 15.273 -18.969 1 55.31 435 LEU A N 1
ATOM 3199 C CA . LEU A 1 435 ? -3.787 15.836 -19.016 1 55.31 435 LEU A CA 1
ATOM 3200 C C . LEU A 1 435 ? -3.738 17.359 -19.031 1 55.31 435 LEU A C 1
ATOM 3202 O O . LEU A 1 435 ? -4.434 18 -19.828 1 55.31 435 LEU A O 1
ATOM 3206 N N . ARG A 1 436 ? -2.945 17.719 -18.062 1 54.5 436 ARG A N 1
ATOM 3207 C CA . ARG A 1 436 ? -2.771 19.156 -18.062 1 54.5 436 ARG A CA 1
ATOM 3208 C C . ARG A 1 436 ? -2.174 19.641 -19.375 1 54.5 436 ARG A C 1
ATOM 3210 O O . ARG A 1 436 ? -2.613 20.656 -19.922 1 54.5 436 ARG A O 1
ATOM 3217 N N . ALA A 1 437 ? -1.196 18.906 -19.703 1 56.12 437 ALA A N 1
ATOM 3218 C CA . ALA A 1 437 ? -0.594 19.25 -21 1 56.12 437 ALA A CA 1
ATOM 3219 C C . ALA A 1 437 ? -1.604 19.109 -22.125 1 56.12 437 ALA A C 1
ATOM 3221 O O . ALA A 1 437 ? -1.677 19.969 -23.016 1 56.12 437 ALA A O 1
ATOM 3222 N N . LEU A 1 438 ? -2.354 18.125 -21.969 1 60.69 438 LEU A N 1
ATOM 3223 C CA . LEU A 1 438 ? -3.363 17.922 -23 1 60.69 438 LEU A CA 1
ATOM 3224 C C . LEU A 1 438 ? -4.461 18.969 -22.922 1 60.69 438 LEU A C 1
ATOM 3226 O O . LEU A 1 438 ? -4.945 19.453 -23.953 1 60.69 438 LEU A O 1
ATOM 3230 N N . ARG A 1 439 ? -4.688 19.203 -21.734 1 61.38 439 ARG A N 1
ATOM 3231 C CA . ARG A 1 439 ? -5.66 20.281 -21.547 1 61.38 439 ARG A CA 1
ATOM 3232 C C . ARG A 1 439 ? -5.113 21.609 -22.062 1 61.38 439 ARG A C 1
ATOM 3234 O O . ARG A 1 439 ? -5.836 22.375 -22.703 1 61.38 439 ARG A O 1
ATOM 3241 N N . ARG A 1 440 ? -3.934 21.781 -21.688 1 63.22 440 ARG A N 1
ATOM 3242 C CA . ARG A 1 440 ? -3.291 22.969 -22.234 1 63.22 440 ARG A CA 1
ATOM 3243 C C . ARG A 1 440 ? -3.223 22.922 -23.75 1 63.22 440 ARG A C 1
ATOM 3245 O O . ARG A 1 440 ? -3.523 23.906 -24.438 1 63.22 440 ARG A O 1
ATOM 3252 N N . ARG A 1 441 ? -2.834 21.797 -24.172 1 65.19 441 ARG A N 1
ATOM 3253 C CA . ARG A 1 441 ? -2.771 21.625 -25.609 1 65.19 441 ARG A CA 1
ATOM 3254 C C . ARG A 1 441 ? -4.16 21.734 -26.234 1 65.19 441 ARG A C 1
ATOM 3256 O O . ARG A 1 441 ? -4.312 22.281 -27.328 1 65.19 441 ARG A O 1
ATOM 3263 N N . LEU A 1 442 ? -5 21.188 -25.547 1 68.56 442 LEU A N 1
ATOM 3264 C CA . LEU A 1 442 ? -6.375 21.297 -26.016 1 68.56 442 LEU A CA 1
ATOM 3265 C C . LEU A 1 442 ? -6.84 22.75 -26 1 68.56 442 LEU A C 1
ATOM 3267 O O . LEU A 1 442 ? -7.457 23.234 -26.953 1 68.56 442 LEU A O 1
ATOM 3271 N N . ALA A 1 443 ? -6.547 23.25 -24.859 1 71.19 443 ALA A N 1
ATOM 3272 C CA . ALA A 1 443 ? -6.887 24.672 -24.797 1 71.19 443 ALA A CA 1
ATOM 3273 C C . ALA A 1 443 ? -6.203 25.453 -25.906 1 71.19 443 ALA A C 1
ATOM 3275 O O . ALA A 1 443 ? -6.82 26.312 -26.547 1 71.19 443 ALA A O 1
ATOM 3276 N N . ASP A 1 444 ? -5.004 25.109 -26.031 1 72.12 444 ASP A N 1
ATOM 3277 C CA . ASP A 1 444 ? -4.258 25.766 -27.109 1 72.12 444 ASP A CA 1
ATOM 3278 C C . ASP A 1 444 ? -4.859 25.422 -28.469 1 72.12 444 ASP A C 1
ATOM 3280 O O . ASP A 1 444 ? -4.992 26.297 -29.328 1 72.12 444 ASP A O 1
ATOM 3284 N N . ALA A 1 445 ? -5.18 24.219 -28.562 1 74.5 445 ALA A N 1
ATOM 3285 C CA . ALA A 1 445 ? -5.762 23.781 -29.828 1 74.5 445 ALA A CA 1
ATOM 3286 C C . ALA A 1 445 ? -7.141 24.406 -30.031 1 74.5 445 ALA A C 1
ATOM 3288 O O . ALA A 1 445 ? -7.48 24.812 -31.156 1 74.5 445 ALA A O 1
ATOM 3289 N N . GLU A 1 446 ? -7.75 24.438 -29 1 77.94 446 GLU A N 1
ATOM 3290 C CA . GLU A 1 446 ? -9.062 25.062 -29.094 1 77.94 446 GLU A CA 1
ATOM 3291 C C . GLU A 1 446 ? -8.938 26.562 -29.344 1 77.94 446 GLU A C 1
ATOM 3293 O O . GLU A 1 446 ? -9.703 27.125 -30.125 1 77.94 446 GLU A O 1
ATOM 3298 N N . ALA A 1 447 ? -8.023 27.078 -28.703 1 78.5 447 ALA A N 1
ATOM 3299 C CA . ALA A 1 447 ? -7.754 28.484 -28.969 1 78.5 447 ALA A CA 1
ATOM 3300 C C . ALA A 1 447 ? -7.328 28.703 -30.422 1 78.5 447 ALA A C 1
ATOM 3302 O O . ALA A 1 447 ? -7.781 29.641 -31.078 1 78.5 447 ALA A O 1
ATOM 3303 N N . ARG A 1 448 ? -6.477 27.844 -30.766 1 77.19 448 ARG A N 1
ATOM 3304 C CA . ARG A 1 448 ? -6.039 27.906 -32.156 1 77.19 448 ARG A CA 1
ATOM 3305 C C . ARG A 1 448 ? -7.211 27.703 -33.094 1 77.19 448 ARG A C 1
ATOM 3307 O O . ARG A 1 448 ? -7.336 28.406 -34.094 1 77.19 448 ARG A O 1
ATOM 3314 N N . ALA A 1 449 ? -7.961 26.766 -32.75 1 76.56 449 ALA A N 1
ATOM 3315 C CA . ALA A 1 449 ? -9.148 26.516 -33.562 1 76.56 449 ALA A CA 1
ATOM 3316 C C . ALA A 1 449 ? -10.086 27.734 -33.562 1 76.56 449 ALA A C 1
ATOM 3318 O O . ALA A 1 449 ? -10.609 28.125 -34.594 1 76.56 449 ALA A O 1
ATOM 3319 N N . GLY A 1 450 ? -10.234 28.156 -32.438 1 78 450 GLY A N 1
ATOM 3320 C CA . GLY A 1 450 ? -11.039 29.375 -32.344 1 78 450 GLY A CA 1
ATOM 3321 C C . GLY A 1 450 ? -10.469 30.531 -33.125 1 78 450 GLY A C 1
ATOM 3322 O O . GLY A 1 450 ? -11.211 31.25 -33.781 1 78 450 GLY A O 1
ATOM 3323 N N . PHE A 1 451 ? -9.25 30.719 -33.031 1 81.06 451 PHE A N 1
ATOM 3324 C CA . PHE A 1 451 ? -8.562 31.766 -33.781 1 81.06 451 PHE A CA 1
ATOM 3325 C C . PHE A 1 451 ? -8.773 31.578 -35.281 1 81.06 451 PHE A C 1
ATOM 3327 O O . PHE A 1 451 ? -9.164 32.531 -35.969 1 81.06 451 PHE A O 1
ATOM 3334 N N . PHE A 1 452 ? -8.539 30.391 -35.688 1 78.94 452 PHE A N 1
ATOM 3335 C CA . PHE A 1 452 ? -8.664 30.141 -37.125 1 78.94 452 PHE A CA 1
ATOM 3336 C C . PHE A 1 452 ? -10.117 30.25 -37.562 1 78.94 452 PHE A C 1
ATOM 3338 O O . PHE A 1 452 ? -10.398 30.719 -38.656 1 78.94 452 PHE A O 1
ATOM 3345 N N . GLU A 1 453 ? -10.867 29.844 -36.75 1 79.69 453 GLU A N 1
ATOM 3346 C CA . GLU A 1 453 ? -12.289 30 -37.062 1 79.69 453 GLU A CA 1
ATOM 3347 C C . GLU A 1 453 ? -12.68 31.469 -37.156 1 79.69 453 GLU A C 1
ATOM 3349 O O . GLU A 1 453 ? -13.398 31.859 -38.094 1 79.69 453 GLU A O 1
ATOM 3354 N N . HIS A 1 454 ? -12.234 32.188 -36.344 1 83.31 454 HIS A N 1
ATOM 3355 C CA . HIS A 1 454 ? -12.477 33.625 -36.375 1 83.31 454 HIS A CA 1
ATOM 3356 C C . HIS A 1 454 ? -11.859 34.25 -37.594 1 83.31 454 HIS A C 1
ATOM 3358 O O . HIS A 1 454 ? -12.508 35.062 -38.281 1 83.31 454 HIS A O 1
ATOM 3364 N N . GLU A 1 455 ? -10.688 33.906 -37.875 1 83.81 455 GLU A N 1
ATOM 3365 C CA . GLU A 1 455 ? -10.008 34.438 -39.062 1 83.81 455 GLU A CA 1
ATOM 3366 C C . GLU A 1 455 ? -10.711 34 -40.344 1 83.81 455 GLU A C 1
ATOM 3368 O O . GLU A 1 455 ? -10.812 34.781 -41.281 1 83.81 455 GLU A O 1
ATOM 3373 N N . LEU A 1 456 ? -11.117 32.875 -40.281 1 79.94 456 LEU A N 1
ATOM 3374 C CA . LEU A 1 456 ? -11.852 32.375 -41.438 1 79.94 456 LEU A CA 1
ATOM 3375 C C . LEU A 1 456 ? -13.141 33.156 -41.656 1 79.94 456 LEU A C 1
ATOM 3377 O O . LEU A 1 456 ? -13.469 33.531 -42.781 1 79.94 456 LEU A O 1
ATOM 3381 N N . ALA A 1 457 ? -13.742 33.406 -40.625 1 82 457 ALA A N 1
ATOM 3382 C CA . ALA A 1 457 ? -14.953 34.188 -40.719 1 82 457 ALA A CA 1
ATOM 3383 C C . ALA A 1 457 ? -14.656 35.594 -41.281 1 82 457 ALA A C 1
ATOM 3385 O O . ALA A 1 457 ? -15.406 36.125 -42.094 1 82 457 ALA A O 1
ATOM 3386 N N . LYS A 1 458 ? -13.641 36.125 -40.875 1 84.56 458 LYS A N 1
ATOM 3387 C CA . LYS A 1 458 ? -13.203 37.406 -41.406 1 84.56 458 LYS A CA 1
ATOM 3388 C C . LYS A 1 458 ? -12.898 37.344 -42.875 1 84.56 458 LYS A C 1
ATOM 3390 O O . LYS A 1 458 ? -13.305 38.219 -43.656 1 84.56 458 LYS A O 1
ATOM 3395 N N . ARG A 1 459 ? -12.266 36.312 -43.219 1 82.88 459 ARG A N 1
ATOM 3396 C CA . ARG A 1 459 ? -11.891 36.156 -44.625 1 82.88 459 ARG A CA 1
ATOM 3397 C C . ARG A 1 459 ? -13.117 35.906 -45.5 1 82.88 459 ARG A C 1
ATOM 3399 O O . ARG A 1 459 ? -13.211 36.375 -46.625 1 82.88 459 ARG A O 1
ATOM 3406 N N . ASP A 1 460 ? -13.922 35.281 -44.938 1 81.44 460 ASP A N 1
ATOM 3407 C CA . ASP A 1 460 ? -15.172 35.031 -45.656 1 81.44 460 ASP A CA 1
ATOM 3408 C C . ASP A 1 460 ? -15.938 36.344 -45.875 1 81.44 460 ASP A C 1
ATOM 3410 O O . ASP A 1 460 ? -16.484 36.562 -46.969 1 81.44 460 ASP A O 1
ATOM 3414 N N . ALA A 1 461 ? -15.914 37.094 -45 1 83.88 461 ALA A N 1
ATOM 3415 C CA . ALA A 1 461 ? -16.547 38.406 -45.125 1 83.88 461 ALA A CA 1
ATOM 3416 C C . ALA A 1 461 ? -15.844 39.281 -46.156 1 83.88 461 ALA A C 1
ATOM 3418 O O . ALA A 1 461 ? -16.484 39.938 -46.969 1 83.88 461 ALA A O 1
ATOM 3419 N N . GLU A 1 462 ? -14.648 39.188 -46.156 1 85.5 462 GLU A N 1
ATOM 3420 C CA . GLU A 1 462 ? -13.852 39.938 -47.125 1 85.5 462 GLU A CA 1
ATOM 3421 C C . GLU A 1 462 ? -14.086 39.406 -48.531 1 85.5 462 GLU A C 1
ATOM 3423 O O . GLU A 1 462 ? -14.195 40.188 -49.469 1 85.5 462 GLU A O 1
ATOM 3428 N N . LEU A 1 463 ? -14.102 38.219 -48.531 1 82.69 463 LEU A N 1
ATOM 3429 C CA . LEU A 1 463 ? -14.344 37.594 -49.844 1 82.69 463 LEU A CA 1
ATOM 3430 C C . LEU A 1 463 ? -15.742 37.938 -50.344 1 82.69 463 LEU A C 1
ATOM 3432 O O . LEU A 1 463 ? -15.93 38.156 -51.562 1 82.69 463 LEU A O 1
ATOM 3436 N N . GLY A 1 464 ? -16.625 37.938 -49.5 1 80.62 464 GLY A N 1
ATOM 3437 C CA . GLY A 1 464 ? -17.953 38.375 -49.875 1 80.62 464 GLY A CA 1
ATOM 3438 C C . GLY A 1 464 ? -18 39.781 -50.438 1 80.62 464 GLY A C 1
ATOM 3439 O O . GLY A 1 464 ? -18.641 40.031 -51.438 1 80.62 464 GLY A O 1
ATOM 3440 N N . ARG A 1 465 ? -17.297 40.625 -49.938 1 83.31 465 ARG A N 1
ATOM 3441 C CA . ARG A 1 465 ? -17.203 42 -50.406 1 83.31 465 ARG A CA 1
ATOM 3442 C C . ARG A 1 465 ? -16.516 42.062 -51.75 1 83.31 465 ARG A C 1
ATOM 3444 O O . ARG A 1 465 ? -16.953 42.812 -52.656 1 83.31 465 ARG A O 1
ATOM 3451 N N . ALA A 1 466 ? -15.547 41.25 -51.844 1 80.88 466 ALA A N 1
ATOM 3452 C CA . ALA A 1 466 ? -14.805 41.219 -53.094 1 80.88 466 ALA A CA 1
ATOM 3453 C C . ALA A 1 466 ? -15.672 40.688 -54.25 1 80.88 466 ALA A C 1
ATOM 3455 O O . ALA A 1 466 ? -15.641 41.25 -55.344 1 80.88 466 ALA A O 1
ATOM 3456 N N . ARG A 1 467 ? -16.438 39.844 -53.875 1 79.94 467 ARG A N 1
ATOM 3457 C CA . ARG A 1 467 ? -17.312 39.281 -54.906 1 79.94 467 ARG A CA 1
ATOM 3458 C C . ARG A 1 467 ? -18.375 40.281 -55.312 1 79.94 467 ARG A C 1
ATOM 3460 O O . ARG A 1 467 ? -18.719 40.375 -56.5 1 79.94 467 ARG A O 1
ATOM 3467 N N . ILE A 1 468 ? -18.781 41.062 -54.406 1 78.94 468 ILE A N 1
ATOM 3468 C CA . ILE A 1 468 ? -19.75 42.094 -54.719 1 78.94 468 ILE A CA 1
ATOM 3469 C C . ILE A 1 468 ? -19.094 43.156 -55.594 1 78.94 468 ILE A C 1
ATOM 3471 O O . ILE A 1 468 ? -19.688 43.625 -56.562 1 78.94 468 ILE A O 1
ATOM 3475 N N . GLN A 1 469 ? -17.938 43.5 -55.344 1 79.12 469 GLN A N 1
ATOM 3476 C CA . GLN A 1 469 ? -17.219 44.5 -56.125 1 79.12 469 GLN A CA 1
ATOM 3477 C C . GLN A 1 469 ? -16.938 44 -57.562 1 79.12 469 GLN A C 1
ATOM 3479 O O . GLN A 1 469 ? -17.109 44.75 -58.531 1 79.12 469 GLN A O 1
ATOM 3484 N N . ILE A 1 470 ? -16.609 42.875 -57.625 1 77.31 470 ILE A N 1
ATOM 3485 C CA . ILE A 1 470 ? -16.328 42.281 -58.938 1 77.31 470 ILE A CA 1
ATOM 3486 C C . ILE A 1 470 ? -17.609 42.219 -59.781 1 77.31 470 ILE A C 1
ATOM 3488 O O . ILE A 1 470 ? -17.594 42.562 -60.969 1 77.31 470 ILE A O 1
ATOM 3492 N N . ALA A 1 471 ? -18.641 41.906 -59.094 1 72.19 471 ALA A N 1
ATOM 3493 C CA . ALA A 1 471 ? -19.938 41.875 -59.75 1 72.19 471 ALA A CA 1
ATOM 3494 C C . ALA A 1 471 ? -20.359 43.25 -60.219 1 72.19 471 ALA A C 1
ATOM 3496 O O . ALA A 1 471 ? -20.922 43.406 -61.312 1 72.19 471 ALA A O 1
ATOM 3497 N N . ALA A 1 472 ? -20.141 44.281 -59.5 1 72.38 472 ALA A N 1
ATOM 3498 C CA . ALA A 1 472 ? -20.469 45.656 -59.844 1 72.38 472 ALA A CA 1
ATOM 3499 C C . ALA A 1 472 ? -19.688 46.094 -61.062 1 72.38 472 ALA A C 1
ATOM 3501 O O . ALA A 1 472 ? -20.219 46.812 -61.938 1 72.38 472 ALA A O 1
ATOM 3502 N N . PHE A 1 473 ? -18.547 45.75 -61.219 1 68.44 473 PHE A N 1
ATOM 3503 C CA . PHE A 1 473 ? -17.734 46.156 -62.344 1 68.44 473 PHE A CA 1
ATOM 3504 C C . PHE A 1 473 ? -18.094 45.344 -63.594 1 68.44 473 PHE A C 1
ATOM 3506 O O . PHE A 1 473 ? -17.969 45.812 -64.688 1 68.44 473 PHE A O 1
ATOM 3513 N N . SER A 1 474 ? -18.312 44.125 -63.219 1 63.72 474 SER A N 1
ATOM 3514 C CA . SER A 1 474 ? -18.609 43.281 -64.375 1 63.72 474 SER A CA 1
ATOM 3515 C C . SER A 1 474 ? -19.984 43.562 -64.938 1 63.72 474 SER A C 1
ATOM 3517 O O . SER A 1 474 ? -20.297 43.156 -66.062 1 63.72 474 SER A O 1
ATOM 3519 N N . GLY A 1 475 ? -20.859 44.5 -64.812 1 55.44 475 GLY A N 1
ATOM 3520 C CA . GLY A 1 475 ? -22.125 45 -65.312 1 55.44 475 GLY A CA 1
ATOM 3521 C C . GLY A 1 475 ? -23.328 44.281 -64.75 1 55.44 475 GLY A C 1
ATOM 3522 O O . GLY A 1 475 ? -24.109 44.844 -63.969 1 55.44 475 GLY A O 1
ATOM 3523 N N . THR A 1 476 ? -24.25 43.281 -65.5 1 47.94 476 THR A N 1
ATOM 3524 C CA . THR A 1 476 ? -25.672 42.969 -65.438 1 47.94 476 THR A CA 1
ATOM 3525 C C . THR A 1 476 ? -25.984 42.156 -64.125 1 47.94 476 THR A C 1
ATOM 3527 O O . THR A 1 476 ? -26.812 42.562 -63.344 1 47.94 476 THR A O 1
ATOM 3530 N N . LEU A 1 477 ? -26.547 40.625 -64.25 1 45.16 477 LEU A N 1
ATOM 3531 C CA . LEU A 1 477 ? -27.312 39.594 -63.562 1 45.16 477 LEU A CA 1
ATOM 3532 C C . LEU A 1 477 ? -26.531 39 -62.406 1 45.16 477 LEU A C 1
ATOM 3534 O O . LEU A 1 477 ? -27.109 38.375 -61.5 1 45.16 477 LEU A O 1
ATOM 3538 N N . GLY A 1 478 ? -25.375 39.219 -62.188 1 43.88 478 GLY A N 1
ATOM 3539 C CA . GLY A 1 478 ? -24.516 38.469 -61.312 1 43.88 478 GLY A CA 1
ATOM 3540 C C . GLY A 1 478 ? -24.516 39 -59.875 1 43.88 478 GLY A C 1
ATOM 3541 O O . GLY A 1 478 ? -24.078 38.312 -58.938 1 43.88 478 GLY A O 1
ATOM 3542 N N . TYR A 1 479 ? -24.828 40.219 -59.688 1 49.84 479 TYR A N 1
ATOM 3543 C CA . TYR A 1 479 ? -24.859 40.781 -58.375 1 49.84 479 TYR A CA 1
ATOM 3544 C C . TYR A 1 479 ? -25.906 40.125 -57.5 1 49.84 479 TYR A C 1
ATOM 3546 O O . TYR A 1 479 ? -25.641 39.812 -56.312 1 49.84 479 TYR A O 1
ATOM 3554 N N . ARG A 1 480 ? -27.109 39.812 -58.125 1 48.12 480 ARG A N 1
ATOM 3555 C CA . ARG A 1 480 ? -28.188 39.156 -57.406 1 48.12 480 ARG A CA 1
ATOM 3556 C C . ARG A 1 480 ? -27.781 37.75 -56.969 1 48.12 480 ARG A C 1
ATOM 3558 O O . ARG A 1 480 ? -28.156 37.281 -55.906 1 48.12 480 ARG A O 1
ATOM 3565 N N . ALA A 1 481 ? -26.984 37.094 -57.75 1 47.5 481 ALA A N 1
ATOM 3566 C CA . ALA A 1 481 ? -26.562 35.719 -57.469 1 47.5 481 ALA A CA 1
ATOM 3567 C C . ALA A 1 481 ? -25.516 35.656 -56.344 1 47.5 481 ALA A C 1
ATOM 3569 O O . ALA A 1 481 ? -25.531 34.75 -55.5 1 47.5 481 ALA A O 1
ATOM 3570 N N . VAL A 1 482 ? -24.703 36.625 -56.219 1 52.06 482 VAL A N 1
ATOM 3571 C CA . VAL A 1 482 ? -23.688 36.656 -55.188 1 52.06 482 VAL A CA 1
ATOM 3572 C C . VAL A 1 482 ? -24.312 37 -53.844 1 52.06 482 VAL A C 1
ATOM 3574 O O . VAL A 1 482 ? -23.984 36.375 -52.812 1 52.06 482 VAL A O 1
ATOM 3577 N N . LYS A 1 483 ? -25.281 37.875 -53.781 1 53.06 483 LYS A N 1
ATOM 3578 C CA . LYS A 1 483 ? -26.016 38.156 -52.562 1 53.06 483 LYS A CA 1
ATOM 3579 C C . LYS A 1 483 ? -26.766 36.906 -52.062 1 53.06 483 LYS A C 1
ATOM 3581 O O . LYS A 1 483 ? -26.797 36.656 -50.875 1 53.06 483 LYS A O 1
ATOM 3586 N N . ALA A 1 484 ? -27.281 36.125 -53.062 1 52.69 484 ALA A N 1
ATOM 3587 C CA . ALA A 1 484 ? -27.969 34.906 -52.719 1 52.69 484 ALA A CA 1
ATOM 3588 C C . ALA A 1 484 ? -27 33.844 -52.188 1 52.69 484 ALA A C 1
ATOM 3590 O O . ALA A 1 484 ? -27.312 33.094 -51.25 1 52.69 484 ALA A O 1
ATOM 3591 N N . GLY A 1 485 ? -25.844 33.812 -52.688 1 49.31 485 GLY A N 1
ATOM 3592 C CA . GLY A 1 485 ? -24.828 32.844 -52.25 1 49.31 485 GLY A CA 1
ATOM 3593 C C . GLY A 1 485 ? -24.266 33.188 -50.875 1 49.31 485 GLY A C 1
ATOM 3594 O O . GLY A 1 485 ? -24.031 32.281 -50.062 1 49.31 485 GLY A O 1
ATOM 3595 N N . LEU A 1 486 ? -24.047 34.406 -50.625 1 55.91 486 LEU A N 1
ATOM 3596 C CA . LEU A 1 486 ? -23.594 34.844 -49.281 1 55.91 486 LEU A CA 1
ATOM 3597 C C . LEU A 1 486 ? -24.641 34.531 -48.219 1 55.91 486 LEU A C 1
ATOM 3599 O O . LEU A 1 486 ? -24.297 34.125 -47.125 1 55.91 486 LEU A O 1
ATOM 3603 N N . ALA A 1 487 ? -25.891 34.625 -48.594 1 52.22 487 ALA A N 1
ATOM 3604 C CA . ALA A 1 487 ? -26.969 34.25 -47.688 1 52.22 487 ALA A CA 1
ATOM 3605 C C . ALA A 1 487 ? -26.969 32.75 -47.438 1 52.22 487 ALA A C 1
ATOM 3607 O O . ALA A 1 487 ? -27.188 32.312 -46.312 1 52.22 487 ALA A O 1
ATOM 3608 N N . ILE A 1 488 ? -26.594 31.953 -48.375 1 48.41 488 ILE A N 1
ATOM 3609 C CA . ILE A 1 488 ? -26.531 30.5 -48.219 1 48.41 488 ILE A CA 1
ATOM 3610 C C . ILE A 1 488 ? -25.328 30.125 -47.375 1 48.41 488 ILE A C 1
ATOM 3612 O O . ILE A 1 488 ? -25.438 29.266 -46.5 1 48.41 488 ILE A O 1
ATOM 3616 N N . ALA A 1 489 ? -24.281 30.812 -47.594 1 51.72 489 ALA A N 1
ATOM 3617 C CA . ALA A 1 489 ? -23.078 30.516 -46.812 1 51.72 489 ALA A CA 1
ATOM 3618 C C . ALA A 1 489 ? -23.25 30.906 -45.344 1 51.72 489 ALA A C 1
ATOM 3620 O O . ALA A 1 489 ? -22.828 30.188 -44.438 1 51.72 489 ALA A O 1
ATOM 3621 N N . ARG A 1 490 ? -23.875 32.031 -45.062 1 54.19 490 ARG A N 1
ATOM 3622 C CA . ARG A 1 490 ? -24.234 32.406 -43.719 1 54.19 490 ARG A CA 1
ATOM 3623 C C . ARG A 1 490 ? -25.188 31.391 -43.094 1 54.19 490 ARG A C 1
ATOM 3625 O O . ARG A 1 490 ? -25.062 31.047 -41.906 1 54.19 490 ARG A O 1
ATOM 3632 N N . LYS A 1 491 ? -26.094 30.844 -43.875 1 51.53 491 LYS A N 1
ATOM 3633 C CA . LYS A 1 491 ? -27.031 29.828 -43.375 1 51.53 491 LYS A CA 1
ATOM 3634 C C . LYS A 1 491 ? -26.297 28.516 -43.094 1 51.53 491 LYS A C 1
ATOM 3636 O O . LYS A 1 491 ? -26.594 27.844 -42.094 1 51.53 491 LYS A O 1
ATOM 3641 N N . ALA A 1 492 ? -25.344 28.188 -43.875 1 47.38 492 ALA A N 1
ATOM 3642 C CA . ALA A 1 492 ? -24.578 26.969 -43.625 1 47.38 492 ALA A CA 1
ATOM 3643 C C . ALA A 1 492 ? -23.703 27.094 -42.406 1 47.38 492 ALA A C 1
ATOM 3645 O O . ALA A 1 492 ? -23.562 26.141 -41.625 1 47.38 492 ALA A O 1
ATOM 3646 N N . ARG A 1 493 ? -23.141 28.172 -42.188 1 51.22 493 ARG A N 1
ATOM 3647 C CA . ARG A 1 493 ? -22.344 28.422 -41 1 51.22 493 ARG A CA 1
ATOM 3648 C C . ARG A 1 493 ? -23.219 28.359 -39.75 1 51.22 493 ARG A C 1
ATOM 3650 O O . ARG A 1 493 ? -22.812 27.766 -38.719 1 51.22 493 ARG A O 1
ATOM 3657 N N . ASN A 1 494 ? -24.406 28.938 -39.781 1 52.75 494 ASN A N 1
ATOM 3658 C CA . ASN A 1 494 ? -25.328 28.844 -38.656 1 52.75 494 ASN A CA 1
ATOM 3659 C C . ASN A 1 494 ? -25.719 27.391 -38.375 1 52.75 494 ASN A C 1
ATOM 3661 O O . ASN A 1 494 ? -25.922 27.016 -37.219 1 52.75 494 ASN A O 1
ATOM 3665 N N . ARG A 1 495 ? -25.781 26.578 -39.375 1 46.47 495 ARG A N 1
ATOM 3666 C CA . ARG A 1 495 ? -26.125 25.172 -39.188 1 46.47 495 ARG A CA 1
ATOM 3667 C C . ARG A 1 495 ? -24.984 24.422 -38.5 1 46.47 495 ARG A C 1
ATOM 3669 O O . ARG A 1 495 ? -25.219 23.453 -37.75 1 46.47 495 ARG A O 1
ATOM 3676 N N . LEU A 1 496 ? -23.797 24.703 -38.844 1 44.5 496 LEU A N 1
ATOM 3677 C CA . LEU A 1 496 ? -22.672 24.016 -38.219 1 44.5 496 LEU A CA 1
ATOM 3678 C C . LEU A 1 496 ? -22.5 24.422 -36.781 1 44.5 496 LEU A C 1
ATOM 3680 O O . LEU A 1 496 ? -22.031 23.641 -35.938 1 44.5 496 LEU A O 1
ATOM 3684 N N . THR A 1 497 ? -22.781 25.609 -36.5 1 45.53 497 THR A N 1
ATOM 3685 C CA . THR A 1 497 ? -22.703 26.031 -35.094 1 45.53 497 THR A CA 1
ATOM 3686 C C . THR A 1 497 ? -23.922 25.531 -34.312 1 45.53 497 THR A C 1
ATOM 3688 O O . THR A 1 497 ? -23.922 25.5 -33.094 1 45.53 497 THR A O 1
ATOM 3691 N N . ASP A 1 498 ? -25.156 25.359 -34.906 1 41.88 498 ASP A N 1
ATOM 3692 C CA . ASP A 1 498 ? -26.328 24.844 -34.188 1 41.88 498 ASP A CA 1
ATOM 3693 C C . ASP A 1 498 ? -26.219 23.344 -33.938 1 41.88 498 ASP A C 1
ATOM 3695 O O . ASP A 1 498 ? -26.156 22.547 -34.875 1 41.88 498 ASP A O 1
ATOM 3699 N N . GLY A 1 499 ? -25.344 22.938 -33.062 1 37.09 499 GLY A N 1
ATOM 3700 C CA . GLY A 1 499 ? -25.391 21.578 -32.562 1 37.09 499 GLY A CA 1
ATOM 3701 C C . GLY A 1 499 ? -26.797 21.016 -32.5 1 37.09 499 GLY A C 1
ATOM 3702 O O . GLY A 1 499 ? -27.781 21.766 -32.531 1 37.09 499 GLY A O 1
ATOM 3703 N N . PRO A 1 500 ? -27.031 19.781 -33.156 1 30.45 500 PRO A N 1
ATOM 3704 C CA . PRO A 1 500 ? -28.391 19.25 -33.094 1 30.45 500 PRO A CA 1
ATOM 3705 C C . PRO A 1 500 ? -29.031 19.422 -31.719 1 30.45 500 PRO A C 1
ATOM 3707 O O . PRO A 1 500 ? -28.391 19.141 -30.703 1 30.45 500 PRO A O 1
ATOM 3710 N N . LYS A 1 501 ? -29.953 20.375 -31.531 1 31.64 501 LYS A N 1
ATOM 3711 C CA . LYS A 1 501 ? -30.891 20.453 -30.422 1 31.64 501 LYS A CA 1
ATOM 3712 C C . LYS A 1 501 ? -31.625 19.125 -30.234 1 31.64 501 LYS A C 1
ATOM 3714 O O . LYS A 1 501 ? -32.531 19.016 -29.406 1 31.64 501 LYS A O 1
ATOM 3719 N N . ASP A 1 502 ? -31.234 17.953 -30.875 1 23.98 502 ASP A N 1
ATOM 3720 C CA . ASP A 1 502 ? -32 16.859 -30.266 1 23.98 502 ASP A CA 1
ATOM 3721 C C . ASP A 1 502 ? -31.438 16.469 -28.906 1 23.98 502 ASP A C 1
ATOM 3723 O O . ASP A 1 502 ? -30.219 16.391 -28.734 1 23.98 502 ASP A O 1
ATOM 3727 N N . MET B 1 1 ? 1.892 38.938 22.094 1 77.94 1 MET B N 1
ATOM 3728 C CA . MET B 1 1 ? 3.109 39.344 21.391 1 77.94 1 MET B CA 1
ATOM 3729 C C . MET B 1 1 ? 3.908 38.125 20.938 1 77.94 1 MET B C 1
ATOM 3731 O O . MET B 1 1 ? 4.07 37.188 21.688 1 77.94 1 MET B O 1
ATOM 3735 N N . ILE B 1 2 ? 4.262 38.125 19.703 1 93.12 2 ILE B N 1
ATOM 3736 C CA . ILE B 1 2 ? 5.039 37.062 19.062 1 93.12 2 ILE B CA 1
ATOM 3737 C C . ILE B 1 2 ? 6.52 37.25 19.391 1 93.12 2 ILE B C 1
ATOM 3739 O O . ILE B 1 2 ? 7.027 38.375 19.375 1 93.12 2 ILE B O 1
ATOM 3743 N N . GLN B 1 3 ? 7.207 36.281 19.797 1 96.56 3 GLN B N 1
ATOM 3744 C CA . GLN B 1 3 ? 8.656 36.281 19.969 1 96.56 3 GLN B CA 1
ATOM 3745 C C . GLN B 1 3 ? 9.352 35.594 18.797 1 96.56 3 GLN B C 1
ATOM 3747 O O . GLN B 1 3 ? 9.094 34.406 18.531 1 96.56 3 GLN B O 1
ATOM 3752 N N . LEU B 1 4 ? 10.203 36.344 18.141 1 96.69 4 LEU B N 1
ATOM 3753 C CA . LEU B 1 4 ? 11 35.75 17.062 1 96.69 4 LEU B CA 1
ATOM 3754 C C . LEU B 1 4 ? 12.258 35.094 17.625 1 96.69 4 LEU B C 1
ATOM 3756 O O . LEU B 1 4 ? 13.062 35.75 18.281 1 96.69 4 LEU B O 1
ATOM 3760 N N . ILE B 1 5 ? 12.484 33.844 17.328 1 95.31 5 ILE B N 1
ATOM 3761 C CA . ILE B 1 5 ? 13.586 33.125 17.969 1 95.31 5 ILE B CA 1
ATOM 3762 C C . ILE B 1 5 ? 14.656 32.781 16.922 1 95.31 5 ILE B C 1
ATOM 3764 O O . ILE B 1 5 ? 15.703 32.219 17.25 1 95.31 5 ILE B O 1
ATOM 3768 N N . GLY B 1 6 ? 14.406 33.094 15.766 1 94.06 6 GLY B N 1
ATOM 3769 C CA . GLY B 1 6 ? 15.344 32.781 14.688 1 94.06 6 GLY B CA 1
ATOM 3770 C C . GLY B 1 6 ? 14.859 31.703 13.75 1 94.06 6 GLY B C 1
ATOM 3771 O O . GLY B 1 6 ? 14.266 30.719 14.188 1 94.06 6 GLY B O 1
ATOM 3772 N N . GLY B 1 7 ? 15.062 31.875 12.469 1 91.25 7 GLY B N 1
ATOM 3773 C CA . GLY B 1 7 ? 14.672 30.906 11.461 1 91.25 7 GLY B CA 1
ATOM 3774 C C . GLY B 1 7 ? 13.234 31.078 10.992 1 91.25 7 GLY B C 1
ATOM 3775 O O . GLY B 1 7 ? 12.656 30.156 10.414 1 91.25 7 GLY B O 1
ATOM 3776 N N . GLU B 1 8 ? 12.656 32.156 11.297 1 91.62 8 GLU B N 1
ATOM 3777 C CA . GLU B 1 8 ? 11.281 32.406 10.859 1 91.62 8 GLU B CA 1
ATOM 3778 C C . GLU B 1 8 ? 11.195 32.562 9.344 1 91.62 8 GLU B C 1
ATOM 3780 O O . GLU B 1 8 ? 12.18 32.938 8.703 1 91.62 8 GLU B O 1
ATOM 3785 N N . MET B 1 9 ? 10.039 32.25 8.844 1 90.75 9 MET B N 1
ATOM 3786 C CA . MET B 1 9 ? 9.758 32.406 7.418 1 90.75 9 MET B CA 1
ATOM 3787 C C . MET B 1 9 ? 8.82 33.562 7.176 1 90.75 9 MET B C 1
ATOM 3789 O O . MET B 1 9 ? 7.598 33.438 7.254 1 90.75 9 MET B O 1
ATOM 3793 N N . PRO B 1 10 ? 9.359 34.688 6.918 1 90.12 10 PRO B N 1
ATOM 3794 C CA . PRO B 1 10 ? 8.602 35.938 6.973 1 90.12 10 PRO B CA 1
ATOM 3795 C C . PRO B 1 10 ? 7.461 36 5.957 1 90.12 10 PRO B C 1
ATOM 3797 O O . PRO B 1 10 ? 6.398 36.562 6.242 1 90.12 10 PRO B O 1
ATOM 3800 N N . GLU B 1 11 ? 7.586 35.375 4.773 1 87.62 11 GLU B N 1
ATOM 3801 C CA . GLU B 1 11 ? 6.57 35.531 3.74 1 87.62 11 GLU B CA 1
ATOM 3802 C C . GLU B 1 11 ? 5.953 34.188 3.354 1 87.62 11 GLU B C 1
ATOM 3804 O O . GLU B 1 11 ? 5.262 34.094 2.34 1 87.62 11 GLU B O 1
ATOM 3809 N N . TYR B 1 12 ? 6.148 33.281 4.223 1 86.88 12 TYR B N 1
ATOM 3810 C CA . TYR B 1 12 ? 5.656 31.953 3.867 1 86.88 12 TYR B CA 1
ATOM 3811 C C . TYR B 1 12 ? 4.492 31.547 4.762 1 86.88 12 TYR B C 1
ATOM 3813 O O . TYR B 1 12 ? 4.617 31.547 5.992 1 86.88 12 TYR B O 1
ATOM 3821 N N . ALA B 1 13 ? 3.393 31.219 4.109 1 87.62 13 ALA B N 1
ATOM 3822 C CA . ALA B 1 13 ? 2.256 30.641 4.812 1 87.62 13 ALA B CA 1
ATOM 3823 C C . ALA B 1 13 ? 2.119 29.156 4.492 1 87.62 13 ALA B C 1
ATOM 3825 O O . ALA B 1 13 ? 2.293 28.734 3.342 1 87.62 13 ALA B O 1
ATOM 3826 N N . GLU B 1 14 ? 1.872 28.391 5.527 1 86.94 14 GLU B N 1
ATOM 3827 C CA . GLU B 1 14 ? 1.703 26.953 5.301 1 86.94 14 GLU B CA 1
ATOM 3828 C C . GLU B 1 14 ? 0.577 26.688 4.309 1 86.94 14 GLU B C 1
ATOM 3830 O O . GLU B 1 14 ? -0.518 27.234 4.438 1 86.94 14 GLU B O 1
ATOM 3835 N N . GLU B 1 15 ? 0.786 25.781 3.396 1 77.06 15 GLU B N 1
ATOM 3836 C CA . GLU B 1 15 ? -0.198 25.469 2.361 1 77.06 15 GLU B CA 1
ATOM 3837 C C . GLU B 1 15 ? -1.094 24.312 2.779 1 77.06 15 GLU B C 1
ATOM 3839 O O . GLU B 1 15 ? -2.273 24.266 2.422 1 77.06 15 GLU B O 1
ATOM 3844 N N . LEU B 1 16 ? -0.519 23.469 3.494 1 81.25 16 LEU B N 1
ATOM 3845 C CA . LEU B 1 16 ? -1.303 22.328 3.957 1 81.25 16 LEU B CA 1
ATOM 3846 C C . LEU B 1 16 ? -2.051 22.672 5.242 1 81.25 16 LEU B C 1
ATOM 3848 O O . LEU B 1 16 ? -1.567 23.469 6.055 1 81.25 16 LEU B O 1
ATOM 3852 N N . PRO B 1 17 ? -3.113 22.094 5.398 1 87.81 17 PRO B N 1
ATOM 3853 C CA . PRO B 1 17 ? -3.885 22.391 6.605 1 87.81 17 PRO B CA 1
ATOM 3854 C C . PRO B 1 17 ? -3.145 22 7.887 1 87.81 17 PRO B C 1
ATOM 3856 O O . PRO B 1 17 ? -2.387 21.031 7.898 1 87.81 17 PRO B O 1
ATOM 3859 N N . PRO B 1 18 ? -3.336 22.797 8.906 1 94.44 18 PRO B N 1
ATOM 3860 C CA . PRO B 1 18 ? -2.75 22.438 10.203 1 94.44 18 PRO B CA 1
ATOM 3861 C C . PRO B 1 18 ? -3.416 21.219 10.844 1 94.44 18 PRO B C 1
ATOM 3863 O O . PRO B 1 18 ? -4.516 20.844 10.438 1 94.44 18 PRO B O 1
ATOM 3866 N N . ALA B 1 19 ? -2.717 20.625 11.797 1 97 19 ALA B N 1
ATOM 3867 C CA . ALA B 1 19 ? -3.275 19.484 12.516 1 97 19 ALA B CA 1
ATOM 3868 C C . ALA B 1 19 ? -4.445 19.906 13.398 1 97 19 ALA B C 1
ATOM 3870 O O . ALA B 1 19 ? -4.414 20.969 14.008 1 97 19 ALA B O 1
ATOM 3871 N N . GLY B 1 20 ? -5.426 19.125 13.445 1 97.56 20 GLY B N 1
ATOM 3872 C CA . GLY B 1 20 ? -6.594 19.406 14.273 1 97.56 20 GLY B CA 1
ATOM 3873 C C . GLY B 1 20 ? -7.684 18.359 14.133 1 97.56 20 GLY B C 1
ATOM 3874 O O . GLY B 1 20 ? -7.398 17.188 13.93 1 97.56 20 GLY B O 1
ATOM 3875 N N . GLY B 1 21 ? -8.969 18.797 14.383 1 95.5 21 GLY B N 1
ATOM 3876 C CA . GLY B 1 21 ? -10.102 17.891 14.359 1 95.5 21 GLY B CA 1
ATOM 3877 C C . GLY B 1 21 ? -10.562 17.469 15.742 1 95.5 21 GLY B C 1
ATOM 3878 O O . GLY B 1 21 ? -9.883 17.734 16.734 1 95.5 21 GLY B O 1
ATOM 3879 N N . PRO B 1 22 ? -11.672 16.859 15.742 1 95.25 22 PRO B N 1
ATOM 3880 C CA . PRO B 1 22 ? -12.312 16.578 17.031 1 95.25 22 PRO B CA 1
ATOM 3881 C C . PRO B 1 22 ? -11.508 15.602 17.875 1 95.25 22 PRO B C 1
ATOM 3883 O O . PRO B 1 22 ? -11.461 15.734 19.109 1 95.25 22 PRO B O 1
ATOM 3886 N N . LEU B 1 23 ? -10.898 14.641 17.281 1 97.06 23 LEU B N 1
ATOM 3887 C CA . LEU B 1 23 ? -10.188 13.641 18.062 1 97.06 23 LEU B CA 1
ATOM 3888 C C . LEU B 1 23 ? -8.93 14.234 18.703 1 97.06 23 LEU B C 1
ATOM 3890 O O . LEU B 1 23 ? -8.656 14.008 19.875 1 97.06 23 LEU B O 1
ATOM 3894 N N . LEU B 1 24 ? -8.188 14.977 17.891 1 97.5 24 LEU B N 1
ATOM 3895 C CA . LEU B 1 24 ? -6.98 15.586 18.438 1 97.5 24 LEU B CA 1
ATOM 3896 C C . LEU B 1 24 ? -7.328 16.609 19.516 1 97.5 24 LEU B C 1
ATOM 3898 O O . LEU B 1 24 ? -6.629 16.734 20.516 1 97.5 24 LEU B O 1
ATOM 3902 N N . ARG B 1 25 ? -8.414 17.359 19.312 1 95.5 25 ARG B N 1
ATOM 3903 C CA . ARG B 1 25 ? -8.891 18.281 20.328 1 95.5 25 ARG B CA 1
ATOM 3904 C C . ARG B 1 25 ? -9.25 17.547 21.625 1 95.5 25 ARG B C 1
ATOM 3906 O O . ARG B 1 25 ? -8.898 18 22.719 1 95.5 25 ARG B O 1
ATOM 3913 N N . HIS B 1 26 ? -9.93 16.438 21.422 1 94.5 26 HIS B N 1
ATOM 3914 C CA . HIS B 1 26 ? -10.32 15.625 22.578 1 94.5 26 HIS B CA 1
ATOM 3915 C C . HIS B 1 26 ? -9.102 15.148 23.359 1 94.5 26 HIS B C 1
ATOM 3917 O O . HIS B 1 26 ? -9.078 15.234 24.578 1 94.5 26 HIS B O 1
ATOM 3923 N N . LEU B 1 27 ? -8.07 14.68 22.719 1 94.88 27 LEU B N 1
ATOM 3924 C CA . LEU B 1 27 ? -6.859 14.195 23.375 1 94.88 27 LEU B CA 1
ATOM 3925 C C . LEU B 1 27 ? -6.098 15.336 24.031 1 94.88 27 LEU B C 1
ATOM 3927 O O . LEU B 1 27 ? -5.609 15.195 25.156 1 94.88 27 LEU B O 1
ATOM 3931 N N . ALA B 1 28 ? -5.996 16.422 23.297 1 93.69 28 ALA B N 1
ATOM 3932 C CA . ALA B 1 28 ? -5.301 17.594 23.828 1 93.69 28 ALA B CA 1
ATOM 3933 C C . ALA B 1 28 ? -5.938 18.078 25.125 1 93.69 28 ALA B C 1
ATOM 3935 O O . ALA B 1 28 ? -5.234 18.469 26.062 1 93.69 28 ALA B O 1
ATOM 3936 N N . ALA B 1 29 ? -7.203 18 25.188 1 90.75 29 ALA B N 1
ATOM 3937 C CA . ALA B 1 29 ? -7.953 18.484 26.344 1 90.75 29 ALA B CA 1
ATOM 3938 C C . ALA B 1 29 ? -7.711 17.594 27.562 1 90.75 29 ALA B C 1
ATOM 3940 O O . ALA B 1 29 ? -8.031 17.984 28.703 1 90.75 29 ALA B O 1
ATOM 3941 N N . ARG B 1 30 ? -7.098 16.516 27.391 1 92.25 30 ARG B N 1
ATOM 3942 C CA . ARG B 1 30 ? -6.859 15.578 28.484 1 92.25 30 ARG B CA 1
ATOM 3943 C C . ARG B 1 30 ? -5.547 15.898 29.188 1 92.25 30 ARG B C 1
ATOM 3945 O O . ARG B 1 30 ? -5.266 15.352 30.266 1 92.25 30 ARG B O 1
ATOM 3952 N N . VAL B 1 31 ? -4.746 16.734 28.625 1 95.06 31 VAL B N 1
ATOM 3953 C CA . VAL B 1 31 ? -3.523 17.156 29.297 1 95.06 31 VAL B CA 1
ATOM 3954 C C . VAL B 1 31 ? -3.875 17.875 30.594 1 95.06 31 VAL B C 1
ATOM 3956 O O . VAL B 1 31 ? -4.77 18.719 30.625 1 95.06 31 VAL B O 1
ATOM 3959 N N . PRO B 1 32 ? -3.186 17.641 31.625 1 93.69 32 PRO B N 1
ATOM 3960 C CA . PRO B 1 32 ? -3.549 18.188 32.938 1 93.69 32 PRO B CA 1
ATOM 3961 C C . PRO B 1 32 ? -3.494 19.703 32.969 1 93.69 32 PRO B C 1
ATOM 3963 O O . PRO B 1 32 ? -2.613 20.312 32.375 1 93.69 32 PRO B O 1
ATOM 3966 N N . THR B 1 33 ? -4.422 20.266 33.719 1 94.94 33 THR B N 1
ATOM 3967 C CA . THR B 1 33 ? -4.379 21.703 33.969 1 94.94 33 THR B CA 1
ATOM 3968 C C . THR B 1 33 ? -3.145 22.062 34.812 1 94.94 33 THR B C 1
ATOM 3970 O O . THR B 1 33 ? -2.609 21.234 35.531 1 94.94 33 THR B O 1
ATOM 3973 N N . GLY B 1 34 ? -2.717 23.203 34.594 1 96.06 34 GLY B N 1
ATOM 3974 C CA . GLY B 1 34 ? -1.521 23.641 35.281 1 96.06 34 GLY B CA 1
ATOM 3975 C C . GLY B 1 34 ? -0.241 23.328 34.531 1 96.06 34 GLY B C 1
ATOM 3976 O O . GLY B 1 34 ? 0.837 23.797 34.906 1 96.06 34 GLY B O 1
ATOM 3977 N N . SER B 1 35 ? -0.384 22.641 33.469 1 96.38 35 SER B N 1
ATOM 3978 C CA . SER B 1 35 ? 0.782 22.219 32.688 1 96.38 35 SER B CA 1
ATOM 3979 C C . SER B 1 35 ? 1.312 23.359 31.828 1 96.38 35 SER B C 1
ATOM 3981 O O . SER B 1 35 ? 0.541 24.203 31.359 1 96.38 35 SER B O 1
ATOM 3983 N N . ARG B 1 36 ? 2.623 23.375 31.719 1 98.06 36 ARG B N 1
ATOM 3984 C CA . ARG B 1 36 ? 3.277 24.141 30.656 1 98.06 36 ARG B CA 1
ATOM 3985 C C . ARG B 1 36 ? 3.432 23.297 29.391 1 98.06 36 ARG B C 1
ATOM 3987 O O . ARG B 1 36 ? 4.086 22.25 29.406 1 98.06 36 ARG B O 1
ATOM 3994 N N . ILE B 1 37 ? 2.822 23.828 28.297 1 98.25 37 ILE B N 1
ATOM 3995 C CA . ILE B 1 37 ? 2.711 22.984 27.109 1 98.25 37 ILE B CA 1
ATOM 3996 C C . ILE B 1 37 ? 3.422 23.672 25.938 1 98.25 37 ILE B C 1
ATOM 3998 O O . ILE B 1 37 ? 3.25 24.859 25.703 1 98.25 37 ILE B O 1
ATOM 4002 N N . LEU B 1 38 ? 4.277 22.891 25.266 1 98.62 38 LEU B N 1
ATOM 4003 C CA . LEU B 1 38 ? 4.77 23.297 23.953 1 98.62 38 LEU B CA 1
ATOM 4004 C C . LEU B 1 38 ? 3.932 22.672 22.844 1 98.62 38 LEU B C 1
ATOM 4006 O O . LEU B 1 38 ? 3.834 21.453 22.75 1 98.62 38 LEU B O 1
ATOM 4010 N N . LEU B 1 39 ? 3.271 23.484 22.109 1 98.56 39 LEU B N 1
ATOM 4011 C CA . LEU B 1 39 ? 2.57 23.062 20.906 1 98.56 39 LEU B CA 1
ATOM 4012 C C . LEU B 1 39 ? 3.432 23.281 19.656 1 98.56 39 LEU B C 1
ATOM 4014 O O . LEU B 1 39 ? 3.537 24.406 19.172 1 98.56 39 LEU B O 1
ATOM 4018 N N . ALA B 1 40 ? 4.031 22.219 19.188 1 98.19 40 ALA B N 1
ATOM 4019 C CA . ALA B 1 40 ? 5.051 22.312 18.141 1 98.19 40 ALA B CA 1
ATOM 4020 C C . ALA B 1 40 ? 4.441 22.125 16.75 1 98.19 40 ALA B C 1
ATOM 4022 O O . ALA B 1 40 ? 3.91 21.062 16.438 1 98.19 40 ALA B O 1
ATOM 4023 N N . GLY B 1 41 ? 4.562 23.141 15.914 1 96.44 41 GLY B N 1
ATOM 4024 C CA . GLY B 1 41 ? 4.043 23.078 14.555 1 96.44 41 GLY B CA 1
ATOM 4025 C C . GLY B 1 41 ? 2.658 23.688 14.422 1 96.44 41 GLY B C 1
ATOM 4026 O O . GLY B 1 41 ? 2.109 24.219 15.391 1 96.44 41 GLY B O 1
ATOM 4027 N N . PRO B 1 42 ? 2.154 23.688 13.219 1 95.81 42 PRO B N 1
ATOM 4028 C CA . PRO B 1 42 ? 0.844 24.281 12.961 1 95.81 42 PRO B CA 1
ATOM 4029 C C . PRO B 1 42 ? -0.308 23.438 13.5 1 95.81 42 PRO B C 1
ATOM 4031 O O . PRO B 1 42 ? -0.371 22.234 13.25 1 95.81 42 PRO B O 1
ATOM 4034 N N . HIS B 1 43 ? -1.183 24.062 14.297 1 97.69 43 HIS B N 1
ATOM 4035 C CA . HIS B 1 43 ? -2.404 23.469 14.805 1 97.69 43 HIS B CA 1
ATOM 4036 C C . HIS B 1 43 ? -3.607 24.375 14.586 1 97.69 43 HIS B C 1
ATOM 4038 O O . HIS B 1 43 ? -3.465 25.594 14.555 1 97.69 43 HIS B O 1
ATOM 4044 N N . GLU B 1 44 ? -4.734 23.766 14.414 1 97.19 44 GLU B N 1
ATOM 4045 C CA . GLU B 1 44 ? -5.969 24.516 14.203 1 97.19 44 GLU B CA 1
ATOM 4046 C C . GLU B 1 44 ? -6.266 25.422 15.383 1 97.19 44 GLU B C 1
ATOM 4048 O O . GLU B 1 44 ? -6.004 25.078 16.531 1 97.19 44 GLU B O 1
ATOM 4053 N N . ALA B 1 45 ? -6.891 26.562 15.047 1 95.88 45 ALA B N 1
ATOM 4054 C CA . ALA B 1 45 ? -7.246 27.547 16.062 1 95.88 45 ALA B CA 1
ATOM 4055 C C . ALA B 1 45 ? -8.164 26.938 17.125 1 95.88 45 ALA B C 1
ATOM 4057 O O . ALA B 1 45 ? -8.016 27.219 18.312 1 95.88 45 ALA B O 1
ATOM 4058 N N . ASP B 1 46 ? -9.062 26.094 16.688 1 94.06 46 ASP B N 1
ATOM 4059 C CA . ASP B 1 46 ? -10.008 25.469 17.609 1 94.06 46 ASP B CA 1
ATOM 4060 C C . ASP B 1 46 ? -9.289 24.562 18.609 1 94.06 46 ASP B C 1
ATOM 4062 O O . ASP B 1 46 ? -9.703 24.438 19.766 1 94.06 46 ASP B O 1
ATOM 4066 N N . LEU B 1 47 ? -8.266 23.891 18.156 1 96.81 47 LEU B N 1
ATOM 4067 C CA . LEU B 1 47 ? -7.488 23.031 19.047 1 96.81 47 LEU B CA 1
ATOM 4068 C C . LEU B 1 47 ? -6.734 23.844 20.078 1 96.81 47 LEU B C 1
ATOM 4070 O O . LEU B 1 47 ? -6.734 23.5 21.266 1 96.81 47 LEU B O 1
ATOM 4074 N N . VAL B 1 48 ? -6.125 24.953 19.688 1 97.31 48 VAL B N 1
ATOM 4075 C CA . VAL B 1 48 ? -5.41 25.828 20.609 1 97.31 48 VAL B CA 1
ATOM 4076 C C . VAL B 1 48 ? -6.375 26.391 21.656 1 97.31 48 VAL B C 1
ATOM 4078 O O . VAL B 1 48 ? -6.066 26.406 22.844 1 97.31 48 VAL B O 1
ATOM 4081 N N . ALA B 1 49 ? -7.539 26.781 21.172 1 94.5 49 ALA B N 1
ATOM 4082 C CA . ALA B 1 49 ? -8.555 27.344 22.078 1 94.5 49 ALA B CA 1
ATOM 4083 C C . ALA B 1 49 ? -9.008 26.297 23.094 1 94.5 49 ALA B C 1
ATOM 4085 O O . ALA B 1 49 ? -9.273 26.641 24.25 1 94.5 49 ALA B O 1
ATOM 4086 N N . ALA B 1 50 ? -9.117 25.078 22.672 1 92.69 50 ALA B N 1
ATOM 4087 C CA . ALA B 1 50 ? -9.555 24 23.547 1 92.69 50 ALA B CA 1
ATOM 4088 C C . ALA B 1 50 ? -8.461 23.625 24.547 1 92.69 50 ALA B C 1
ATOM 4090 O O . ALA B 1 50 ? -8.758 23.203 25.672 1 92.69 50 ALA B O 1
ATOM 4091 N N . LEU B 1 51 ? -7.262 23.812 24.219 1 95.81 51 LEU B N 1
ATOM 4092 C CA . LEU B 1 51 ? -6.102 23.422 25.016 1 95.81 51 LEU B CA 1
ATOM 4093 C C . LEU B 1 51 ? -5.777 24.469 26.062 1 95.81 51 LEU B C 1
ATOM 4095 O O . LEU B 1 51 ? -5.34 24.141 27.172 1 95.81 51 LEU B O 1
ATOM 4099 N N . ALA B 1 52 ? -6.047 25.688 25.891 1 95.75 52 ALA B N 1
ATOM 4100 C CA . ALA B 1 52 ? -5.496 26.828 26.594 1 95.75 52 ALA B CA 1
ATOM 4101 C C . ALA B 1 52 ? -6.078 26.953 28 1 95.75 52 ALA B C 1
ATOM 4103 O O . ALA B 1 52 ? -5.352 27.219 28.953 1 95.75 52 ALA B O 1
ATOM 4104 N N . PRO B 1 53 ? -7.363 26.688 28.141 1 94.88 53 PRO B N 1
ATOM 4105 C CA . PRO B 1 53 ? -7.93 26.922 29.469 1 94.88 53 PRO B CA 1
ATOM 4106 C C . PRO B 1 53 ? -7.219 26.141 30.578 1 94.88 53 PRO B C 1
ATOM 4108 O O . PRO B 1 53 ? -7.188 24.906 30.531 1 94.88 53 PRO B O 1
ATOM 4111 N N . GLY B 1 54 ? -6.617 26.922 31.547 1 95.56 54 GLY B N 1
ATOM 4112 C CA . GLY B 1 54 ? -5.98 26.312 32.719 1 95.56 54 GLY B CA 1
ATOM 4113 C C . GLY B 1 54 ? -4.566 25.844 32.438 1 95.56 54 GLY B C 1
ATOM 4114 O O . GLY B 1 54 ? -3.961 25.172 33.281 1 95.56 54 GLY B O 1
ATOM 4115 N N . ARG B 1 55 ? -4.023 26.125 31.297 1 96.81 55 ARG B N 1
ATOM 4116 C CA . ARG B 1 55 ? -2.674 25.719 30.922 1 96.81 55 ARG B CA 1
ATOM 4117 C C . ARG B 1 55 ? -1.897 26.891 30.328 1 96.81 55 ARG B C 1
ATOM 4119 O O . ARG B 1 55 ? -2.486 27.906 29.938 1 96.81 55 ARG B O 1
ATOM 4126 N N . GLU B 1 56 ? -0.635 26.812 30.406 1 97.44 56 GLU B N 1
ATOM 4127 C CA . GLU B 1 56 ? 0.248 27.734 29.703 1 97.44 56 GLU B CA 1
ATOM 4128 C C . GLU B 1 56 ? 0.742 27.125 28.391 1 97.44 56 GLU B C 1
ATOM 4130 O O . GLU B 1 56 ? 1.545 26.188 28.391 1 97.44 56 GLU B O 1
ATOM 4135 N N . VAL B 1 57 ? 0.269 27.719 27.312 1 98.06 57 VAL B N 1
ATOM 4136 C CA . VAL B 1 57 ? 0.547 27.109 26.016 1 98.06 57 VAL B CA 1
ATOM 4137 C C . VAL B 1 57 ? 1.521 27.984 25.234 1 98.06 57 VAL B C 1
ATOM 4139 O O . VAL B 1 57 ? 1.308 29.203 25.094 1 98.06 57 VAL B O 1
ATOM 4142 N N . THR B 1 58 ? 2.615 27.438 24.812 1 98.12 58 THR B N 1
ATOM 4143 C CA . THR B 1 58 ? 3.555 28.078 23.891 1 98.12 58 THR B CA 1
ATOM 4144 C C . THR B 1 58 ? 3.451 27.453 22.5 1 98.12 58 THR B C 1
ATOM 4146 O O . THR B 1 58 ? 3.748 26.266 22.312 1 98.12 58 THR B O 1
ATOM 4149 N N . CYS B 1 59 ? 3.082 28.219 21.516 1 98.38 59 CYS B N 1
ATOM 4150 C CA . CYS B 1 59 ? 3.021 27.766 20.141 1 98.38 59 CYS B CA 1
ATOM 4151 C C . CYS B 1 59 ? 4.34 28.016 19.422 1 98.38 59 CYS B C 1
ATOM 4153 O O . CYS B 1 59 ? 4.836 29.141 19.406 1 98.38 59 CYS B O 1
ATOM 4155 N N . LEU B 1 60 ? 4.902 27 18.859 1 98.19 60 LEU B N 1
ATOM 4156 C CA . LEU B 1 60 ? 6.086 27.141 18.016 1 98.19 60 LEU B CA 1
ATOM 4157 C C . LEU B 1 60 ? 5.715 27.016 16.531 1 98.19 60 LEU B C 1
ATOM 4159 O O . LEU B 1 60 ? 5.309 25.953 16.078 1 98.19 60 LEU B O 1
ATOM 4163 N N . LEU B 1 61 ? 5.891 28.109 15.805 1 97.25 61 LEU B N 1
ATOM 4164 C CA . LEU B 1 61 ? 5.555 28.156 14.383 1 97.25 61 LEU B CA 1
ATOM 4165 C C . LEU B 1 61 ? 6.715 28.719 13.57 1 97.25 61 LEU B C 1
ATOM 4167 O O . LEU B 1 61 ? 7.32 29.719 13.945 1 97.25 61 LEU B O 1
ATOM 4171 N N . ARG B 1 62 ? 6.984 28.094 12.422 1 94 62 ARG B N 1
ATOM 4172 C CA . ARG B 1 62 ? 8.055 28.594 11.562 1 94 62 ARG B CA 1
ATOM 4173 C C . ARG B 1 62 ? 7.535 29.688 10.625 1 94 62 ARG B C 1
ATOM 4175 O O . ARG B 1 62 ? 8.281 30.578 10.227 1 94 62 ARG B O 1
ATOM 4182 N N . SER B 1 63 ? 6.281 29.625 10.273 1 93.69 63 SER B N 1
ATOM 4183 C CA . SER B 1 63 ? 5.625 30.594 9.406 1 93.69 63 SER B CA 1
ATOM 4184 C C . SER B 1 63 ? 5.277 31.875 10.156 1 93.69 63 SER B C 1
ATOM 4186 O O . SER B 1 63 ? 4.484 31.859 11.102 1 93.69 63 SER B O 1
ATOM 4188 N N . HIS B 1 64 ? 5.793 33 9.688 1 95.5 64 HIS B N 1
ATOM 4189 C CA . HIS B 1 64 ? 5.512 34.281 10.352 1 95.5 64 HIS B CA 1
ATOM 4190 C C . HIS B 1 64 ? 4.059 34.688 10.156 1 95.5 64 HIS B C 1
ATOM 4192 O O . HIS B 1 64 ? 3.393 35.094 11.109 1 95.5 64 HIS B O 1
ATOM 4198 N N . PRO B 1 65 ? 3.533 34.562 8.953 1 95.5 65 PRO B N 1
ATOM 4199 C CA . PRO B 1 65 ? 2.111 34.844 8.781 1 95.5 65 PRO B CA 1
ATOM 4200 C C . PRO B 1 65 ? 1.212 34 9.688 1 95.5 65 PRO B C 1
ATOM 4202 O O . PRO B 1 65 ? 0.235 34.531 10.234 1 95.5 65 PRO B O 1
ATOM 4205 N N . ASP B 1 66 ? 1.501 32.75 9.812 1 96.19 66 ASP B N 1
ATOM 4206 C CA . ASP B 1 66 ? 0.701 31.891 10.664 1 96.19 66 ASP B CA 1
ATOM 4207 C C . ASP B 1 66 ? 0.854 32.281 12.141 1 96.19 66 ASP B C 1
ATOM 4209 O O . ASP B 1 66 ? -0.103 32.188 12.906 1 96.19 66 ASP B O 1
ATOM 4213 N N . ALA B 1 67 ? 2.053 32.688 12.484 1 97.25 67 ALA B N 1
ATOM 4214 C CA . ALA B 1 67 ? 2.297 33.156 13.844 1 97.25 67 ALA B CA 1
ATOM 4215 C C . ALA B 1 67 ? 1.483 34.406 14.141 1 97.25 67 ALA B C 1
ATOM 4217 O O . ALA B 1 67 ? 0.877 34.531 15.203 1 97.25 67 ALA B O 1
ATOM 4218 N N . LEU B 1 68 ? 1.472 35.312 13.195 1 96.38 68 LEU B N 1
ATOM 4219 C CA . LEU B 1 68 ? 0.708 36.531 13.336 1 96.38 68 LEU B CA 1
ATOM 4220 C C . LEU B 1 68 ? -0.781 36.25 13.477 1 96.38 68 LEU B C 1
ATOM 4222 O O . LEU B 1 68 ? -1.461 36.844 14.312 1 96.38 68 LEU B O 1
ATOM 4226 N N . ALA B 1 69 ? -1.207 35.344 12.656 1 96.38 69 ALA B N 1
ATOM 4227 C CA . ALA B 1 69 ? -2.619 34.969 12.695 1 96.38 69 ALA B CA 1
ATOM 4228 C C . ALA B 1 69 ? -2.996 34.406 14.07 1 96.38 69 ALA B C 1
ATOM 4230 O O . ALA B 1 69 ? -4.043 34.75 14.617 1 96.38 69 ALA B O 1
ATOM 4231 N N . GLN B 1 70 ? -2.16 33.562 14.609 1 96 70 GLN B N 1
ATOM 4232 C CA . GLN B 1 70 ? -2.408 32.969 15.922 1 96 70 GLN B CA 1
ATOM 4233 C C . GLN B 1 70 ? -2.359 34.031 17.016 1 96 70 GLN B C 1
ATOM 4235 O O . GLN B 1 70 ? -3.189 34.031 17.922 1 96 70 GLN B O 1
ATOM 4240 N N . ASP B 1 71 ? -1.448 34.906 16.953 1 95.56 71 ASP B N 1
ATOM 4241 C CA . ASP B 1 71 ? -1.298 35.969 17.938 1 95.56 71 ASP B CA 1
ATOM 4242 C C . ASP B 1 71 ? -2.516 36.906 17.938 1 95.56 71 ASP B C 1
ATOM 4244 O O . ASP B 1 71 ? -2.957 37.344 19 1 95.56 71 ASP B O 1
ATOM 4248 N N . ARG B 1 72 ? -3.016 37.156 16.797 1 95.31 72 ARG B N 1
ATOM 4249 C CA . ARG B 1 72 ? -4.156 38.031 16.641 1 95.31 72 ARG B CA 1
ATOM 4250 C C . ARG B 1 72 ? -5.391 37.5 17.344 1 95.31 72 ARG B C 1
ATOM 4252 O O . ARG B 1 72 ? -6.27 38.25 17.75 1 95.31 72 ARG B O 1
ATOM 4259 N N . ARG B 1 73 ? -5.457 36.25 17.516 1 94.75 73 ARG B N 1
ATOM 4260 C CA . ARG B 1 73 ? -6.598 35.594 18.156 1 94.75 73 ARG B CA 1
ATOM 4261 C C . ARG B 1 73 ? -6.609 35.906 19.656 1 94.75 73 ARG B C 1
ATOM 4263 O O . ARG B 1 73 ? -7.648 35.812 20.312 1 94.75 73 ARG B O 1
ATOM 4270 N N . ALA B 1 74 ? -5.559 36.25 20.25 1 92.25 74 ALA B N 1
ATOM 4271 C CA . ALA B 1 74 ? -5.418 36.719 21.625 1 92.25 74 ALA B CA 1
ATOM 4272 C C . ALA B 1 74 ? -6.035 35.75 22.609 1 92.25 74 ALA B C 1
ATOM 4274 O O . ALA B 1 74 ? -6.824 36.125 23.469 1 92.25 74 ALA B O 1
ATOM 4275 N N . VAL B 1 75 ? -5.73 34.469 22.406 1 94.5 75 VAL B N 1
ATOM 4276 C CA . VAL B 1 75 ? -6.195 33.438 23.328 1 94.5 75 VAL B CA 1
ATOM 4277 C C . VAL B 1 75 ? -5.445 33.562 24.656 1 94.5 75 VAL B C 1
ATOM 4279 O O . VAL B 1 75 ? -4.211 33.531 24.688 1 94.5 75 VAL B O 1
ATOM 4282 N N . PRO B 1 76 ? -6.164 33.719 25.719 1 93.88 76 PRO B N 1
ATOM 4283 C CA . PRO B 1 76 ? -5.48 33.844 27.016 1 93.88 76 PRO B CA 1
ATOM 4284 C C . PRO B 1 76 ? -4.605 32.625 27.344 1 93.88 76 PRO B C 1
ATOM 4286 O O . PRO B 1 76 ? -5.008 31.5 27.094 1 93.88 76 PRO B O 1
ATOM 4289 N N . GLY B 1 77 ? -3.416 32.875 27.812 1 94.38 77 GLY B N 1
ATOM 4290 C CA . GLY B 1 77 ? -2.527 31.812 28.25 1 94.38 77 GLY B CA 1
ATOM 4291 C C . GLY B 1 77 ? -1.672 31.25 27.125 1 94.38 77 GLY B C 1
ATOM 4292 O O . GLY B 1 77 ? -0.886 30.328 27.328 1 94.38 77 GLY B O 1
ATOM 4293 N N . VAL B 1 78 ? -1.843 31.859 25.938 1 97.25 78 VAL B N 1
ATOM 4294 C CA . VAL B 1 78 ? -1.106 31.375 24.781 1 97.25 78 VAL B CA 1
ATOM 4295 C C . VAL B 1 78 ? -0.033 32.375 24.375 1 97.25 78 VAL B C 1
ATOM 4297 O O . VAL B 1 78 ? -0.311 33.562 24.25 1 97.25 78 VAL B O 1
ATOM 4300 N N . ARG B 1 79 ? 1.113 31.984 24.281 1 96.19 79 ARG B N 1
ATOM 4301 C CA . ARG B 1 79 ? 2.176 32.781 23.672 1 96.19 79 ARG B CA 1
ATOM 4302 C C . ARG B 1 79 ? 2.693 32.125 22.391 1 96.19 79 ARG B C 1
ATOM 4304 O O . ARG B 1 79 ? 2.564 30.922 22.219 1 96.19 79 ARG B O 1
ATOM 4311 N N . VAL B 1 80 ? 3.307 32.906 21.516 1 98.06 80 VAL B N 1
ATOM 4312 C CA . VAL B 1 80 ? 3.711 32.406 20.219 1 98.06 80 VAL B CA 1
ATOM 4313 C C . VAL B 1 80 ? 5.207 32.656 20.016 1 98.06 80 VAL B C 1
ATOM 4315 O O . VAL B 1 80 ? 5.688 33.781 20.156 1 98.06 80 VAL B O 1
ATOM 4318 N N . LEU B 1 81 ? 5.91 31.609 19.797 1 98 81 LEU B N 1
ATOM 4319 C CA . LEU B 1 81 ? 7.281 31.656 19.297 1 98 81 LEU B CA 1
ATOM 4320 C C . LEU B 1 81 ? 7.328 31.406 17.797 1 98 81 LEU B C 1
ATOM 4322 O O . LEU B 1 81 ? 6.676 30.484 17.297 1 98 81 LEU B O 1
ATOM 4326 N N . CYS B 1 82 ? 8.047 32.219 17.109 1 97.62 82 CYS B N 1
ATOM 4327 C CA . CYS B 1 82 ? 8.172 32.062 15.672 1 97.62 82 CYS B CA 1
ATOM 4328 C C . CYS B 1 82 ? 9.617 31.781 15.281 1 97.62 82 CYS B C 1
ATOM 4330 O O . CYS B 1 82 ? 10.5 32.594 15.547 1 97.62 82 CYS B O 1
ATOM 4332 N N . GLY B 1 83 ? 9.836 30.641 14.75 1 95.19 83 GLY B N 1
ATOM 4333 C CA . GLY B 1 83 ? 11.164 30.25 14.305 1 95.19 83 GLY B CA 1
ATOM 4334 C C . GLY B 1 83 ? 11.312 28.766 14.062 1 95.19 83 GLY B C 1
ATOM 4335 O O . GLY B 1 83 ? 10.32 28.047 13.961 1 95.19 83 GLY B O 1
ATOM 4336 N N . THR B 1 84 ? 12.609 28.359 13.891 1 93 84 THR B N 1
ATOM 4337 C CA . THR B 1 84 ? 12.922 26.969 13.594 1 93 84 THR B CA 1
ATOM 4338 C C . THR B 1 84 ? 13.242 26.203 14.867 1 93 84 THR B C 1
ATOM 4340 O O . THR B 1 84 ? 13.719 26.781 15.844 1 93 84 THR B O 1
ATOM 4343 N N . LEU B 1 85 ? 12.984 24.859 14.875 1 94.31 85 LEU B N 1
ATOM 4344 C CA . LEU B 1 85 ? 13.102 24.016 16.047 1 94.31 85 LEU B CA 1
ATOM 4345 C C . LEU B 1 85 ? 14.516 24.047 16.609 1 94.31 85 LEU B C 1
ATOM 4347 O O . LEU B 1 85 ? 14.711 24.156 17.828 1 94.31 85 LEU B O 1
ATOM 4351 N N . PRO B 1 86 ? 15.562 24.047 15.797 1 92.25 86 PRO B N 1
ATOM 4352 C CA . PRO B 1 86 ? 16.922 24.047 16.328 1 92.25 86 PRO B CA 1
ATOM 4353 C C . PRO B 1 86 ? 17.25 25.297 17.156 1 92.25 86 PRO B C 1
ATOM 4355 O O . PRO B 1 86 ? 18.188 25.281 17.953 1 92.25 86 PRO B O 1
ATOM 4358 N N . LYS B 1 87 ? 16.5 26.328 16.984 1 94.75 87 LYS B N 1
ATOM 4359 C CA . LYS B 1 87 ? 16.781 27.594 17.672 1 94.75 87 LYS B CA 1
ATOM 4360 C C . LYS B 1 87 ? 16.016 27.672 18.984 1 94.75 87 LYS B C 1
ATOM 4362 O O . LYS B 1 87 ? 16.219 28.594 19.781 1 94.75 87 LYS B O 1
ATOM 4367 N N . LEU B 1 88 ? 15.117 26.688 19.172 1 95.12 88 LEU B N 1
ATOM 4368 C CA . LEU B 1 88 ? 14.375 26.672 20.438 1 95.12 88 LEU B CA 1
ATOM 4369 C C . LEU B 1 88 ? 15.305 26.328 21.594 1 95.12 88 LEU B C 1
ATOM 4371 O O . LEU B 1 88 ? 15.93 25.266 21.609 1 95.12 88 LEU B O 1
ATOM 4375 N N . ASP B 1 89 ? 15.469 27.188 22.484 1 91 89 ASP B N 1
ATOM 4376 C CA . ASP B 1 89 ? 16.328 26.984 23.656 1 91 89 ASP B CA 1
ATOM 4377 C C . ASP B 1 89 ? 15.523 27 24.938 1 91 89 ASP B C 1
ATOM 4379 O O . ASP B 1 89 ? 15.594 27.938 25.734 1 91 89 ASP B O 1
ATOM 4383 N N . ASP B 1 90 ? 14.789 26.016 25.234 1 92.44 90 ASP B N 1
ATOM 4384 C CA . ASP B 1 90 ? 13.969 25.828 26.422 1 92.44 90 ASP B CA 1
ATOM 4385 C C . ASP B 1 90 ? 14.164 24.422 27 1 92.44 90 ASP B C 1
ATOM 4387 O O . ASP B 1 90 ? 13.242 23.609 27 1 92.44 90 ASP B O 1
ATOM 4391 N N . PRO B 1 91 ? 15.328 24.188 27.531 1 94.94 91 PRO B N 1
ATOM 4392 C CA . PRO B 1 91 ? 15.555 22.844 28.062 1 94.94 91 PRO B CA 1
ATOM 4393 C C . PRO B 1 91 ? 14.688 22.531 29.281 1 94.94 91 PRO B C 1
ATOM 4395 O O . PRO B 1 91 ? 14.562 23.375 30.188 1 94.94 91 PRO B O 1
ATOM 4398 N N . GLU B 1 92 ? 14.094 21.453 29.312 1 96.62 92 GLU B N 1
ATOM 4399 C CA . GLU B 1 92 ? 13.328 20.891 30.422 1 96.62 92 GLU B CA 1
ATOM 4400 C C . GLU B 1 92 ? 12.32 21.906 30.969 1 96.62 92 GLU B C 1
ATOM 4402 O O . GLU B 1 92 ? 12.211 22.094 32.188 1 96.62 92 GLU B O 1
ATOM 4407 N N . ARG B 1 93 ? 11.648 22.547 30.094 1 97.25 93 ARG B N 1
ATOM 4408 C CA . ARG B 1 93 ? 10.727 23.609 30.484 1 97.25 93 ARG B CA 1
ATOM 4409 C C . ARG B 1 93 ? 9.289 23.109 30.5 1 97.25 93 ARG B C 1
ATOM 4411 O O . ARG B 1 93 ? 8.469 23.594 31.281 1 97.25 93 ARG B O 1
ATOM 4418 N N . TYR B 1 94 ? 9 22.219 29.703 1 97.94 94 TYR B N 1
ATOM 4419 C CA . TYR B 1 94 ? 7.598 21.922 29.438 1 97.94 94 TYR B CA 1
ATOM 4420 C C . TYR B 1 94 ? 7.199 20.609 30.109 1 97.94 94 TYR B C 1
ATOM 4422 O O . TYR B 1 94 ? 7.984 19.656 30.141 1 97.94 94 TYR B O 1
ATOM 4430 N N . ASP B 1 95 ? 5.953 20.594 30.609 1 96.75 95 ASP B N 1
ATOM 4431 C CA . ASP B 1 95 ? 5.348 19.375 31.156 1 96.75 95 ASP B CA 1
ATOM 4432 C C . ASP B 1 95 ? 4.832 18.469 30.047 1 96.75 95 ASP B C 1
ATOM 4434 O O . ASP B 1 95 ? 4.684 17.266 30.234 1 96.75 95 ASP B O 1
ATOM 4438 N N . ALA B 1 96 ? 4.52 19.078 28.969 1 97.5 96 ALA B N 1
ATOM 4439 C CA . ALA B 1 96 ? 4.004 18.344 27.812 1 97.5 96 ALA B CA 1
ATOM 4440 C C . ALA B 1 96 ? 4.43 19 26.5 1 97.5 96 ALA B C 1
ATOM 4442 O O . ALA B 1 96 ? 4.484 20.2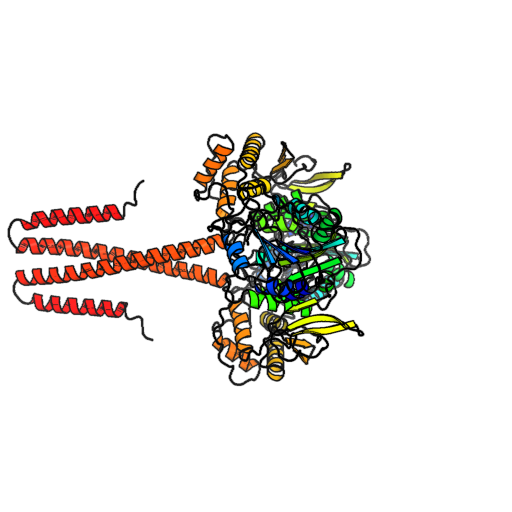34 26.406 1 97.5 96 ALA B O 1
ATOM 4443 N N . VAL B 1 97 ? 4.746 18.172 25.562 1 98.38 97 VAL B N 1
ATOM 4444 C CA . VAL B 1 97 ? 4.988 18.594 24.188 1 98.38 97 VAL B CA 1
ATOM 4445 C C . VAL B 1 97 ? 3.996 17.906 23.25 1 98.38 97 VAL B C 1
ATOM 4447 O O . VAL B 1 97 ? 3.9 16.688 23.219 1 98.38 97 VAL B O 1
ATOM 4450 N N . LEU B 1 98 ? 3.242 18.688 22.562 1 98.56 98 LEU B N 1
ATOM 4451 C CA . LEU B 1 98 ? 2.316 18.172 21.547 1 98.56 98 LEU B CA 1
ATOM 4452 C C . LEU B 1 98 ? 2.801 18.5 20.141 1 98.56 98 LEU B C 1
ATOM 4454 O O . LEU B 1 98 ? 2.854 19.672 19.766 1 98.56 98 LEU B O 1
ATOM 4458 N N . ALA B 1 99 ? 3.217 17.547 19.438 1 98.19 99 ALA B N 1
ATOM 4459 C CA . ALA B 1 99 ? 3.566 17.641 18.031 1 98.19 99 ALA B CA 1
ATOM 4460 C C . ALA B 1 99 ? 2.617 16.812 17.172 1 98.19 99 ALA B C 1
ATOM 4462 O O . ALA B 1 99 ? 3.047 15.883 16.469 1 98.19 99 ALA B O 1
ATOM 4463 N N . LEU B 1 100 ? 1.383 17.25 17.078 1 98.12 100 LEU B N 1
ATOM 4464 C CA . LEU B 1 100 ? 0.321 16.484 16.438 1 98.12 100 LEU B CA 1
ATOM 4465 C C . LEU B 1 100 ? 0.37 16.641 14.922 1 98.12 100 LEU B C 1
ATOM 4467 O O . LEU B 1 100 ? -0.272 15.883 14.195 1 98.12 100 LEU B O 1
ATOM 4471 N N . ASP B 1 101 ? 1.144 17.609 14.445 1 94.81 101 ASP B N 1
ATOM 4472 C CA . ASP B 1 101 ? 1.407 17.797 13.023 1 94.81 101 ASP B CA 1
ATOM 4473 C C . ASP B 1 101 ? 2.701 17.094 12.609 1 94.81 101 ASP B C 1
ATOM 4475 O O . ASP B 1 101 ? 3.123 17.203 11.453 1 94.81 101 ASP B O 1
ATOM 4479 N N . GLY B 1 102 ? 3.316 16.438 13.5 1 93.5 102 GLY B N 1
ATOM 4480 C CA . GLY B 1 102 ? 4.59 15.797 13.219 1 93.5 102 GLY B CA 1
ATOM 4481 C C . GLY B 1 102 ? 5.773 16.734 13.359 1 93.5 102 GLY B C 1
ATOM 4482 O O . GLY B 1 102 ? 5.676 17.781 14.008 1 93.5 102 GLY B O 1
ATOM 4483 N N . THR B 1 103 ? 6.926 16.328 12.75 1 91.44 103 THR B N 1
ATOM 4484 C CA . THR B 1 103 ? 8.148 17.094 12.93 1 91.44 103 THR B CA 1
ATOM 4485 C C . THR B 1 103 ? 8.57 17.75 11.617 1 91.44 103 THR B C 1
ATOM 4487 O O . THR B 1 103 ? 9.539 18.516 11.586 1 91.44 103 THR B O 1
ATOM 4490 N N . THR B 1 104 ? 7.844 17.516 10.562 1 84.62 104 THR B N 1
ATOM 4491 C CA . THR B 1 104 ? 8.289 17.891 9.227 1 84.62 104 THR B CA 1
ATOM 4492 C C . THR B 1 104 ? 8.164 19.406 9.023 1 84.62 104 THR B C 1
ATOM 4494 O O . THR B 1 104 ? 8.859 19.984 8.188 1 84.62 104 THR B O 1
ATOM 4497 N N . ARG B 1 105 ? 7.344 20.062 9.781 1 89.38 105 ARG B N 1
ATOM 4498 C CA . ARG B 1 105 ? 7.129 21.484 9.594 1 89.38 105 ARG B CA 1
ATOM 4499 C C . ARG B 1 105 ? 7.676 22.281 10.773 1 89.38 105 ARG B C 1
ATOM 4501 O O . ARG B 1 105 ? 7.125 23.328 11.133 1 89.38 105 ARG B O 1
ATOM 4508 N N . LEU B 1 106 ? 8.766 21.766 11.336 1 92.25 106 LEU B N 1
ATOM 4509 C CA . LEU B 1 106 ? 9.336 22.422 12.5 1 92.25 106 LEU B CA 1
ATOM 4510 C C . LEU B 1 106 ? 10.633 23.141 12.141 1 92.25 106 LEU B C 1
ATOM 4512 O O . LEU B 1 106 ? 11.133 23.969 12.906 1 92.25 106 LEU B O 1
ATOM 4516 N N . CYS B 1 107 ? 11.125 22.828 10.992 1 87.31 107 CYS B N 1
ATOM 4517 C CA . CYS B 1 107 ? 12.383 23.438 10.57 1 87.31 107 CYS B CA 1
ATOM 4518 C C . CYS B 1 107 ? 12.172 24.344 9.367 1 87.31 107 CYS B C 1
ATOM 4520 O O . CYS B 1 107 ? 11.344 24.047 8.492 1 87.31 107 CYS B O 1
ATOM 4522 N N . SER B 1 108 ? 12.898 25.438 9.383 1 83.44 108 SER B N 1
ATOM 4523 C CA . SER B 1 108 ? 12.922 26.359 8.25 1 83.44 108 SER B CA 1
ATOM 4524 C C . SER B 1 108 ? 14.062 26.031 7.293 1 83.44 108 SER B C 1
ATOM 4526 O O . SER B 1 108 ? 15.016 25.344 7.668 1 83.44 108 SER B O 1
ATOM 4528 N N . PRO B 1 109 ? 13.938 26.469 6.023 1 72.75 109 PRO B N 1
ATOM 4529 C CA . PRO B 1 109 ? 14.984 26.156 5.039 1 72.75 109 PRO B CA 1
ATOM 4530 C C . PRO B 1 109 ? 16.312 26.844 5.355 1 72.75 109 PRO B C 1
ATOM 4532 O O . PRO B 1 109 ? 17.359 26.391 4.891 1 72.75 109 PRO B O 1
ATOM 4535 N N . GLU B 1 110 ? 16.375 27.984 5.969 1 69.62 110 GLU B N 1
ATOM 4536 C CA . GLU B 1 110 ? 17.562 28.797 6.18 1 69.62 110 GLU B CA 1
ATOM 4537 C C . GLU B 1 110 ? 18.453 28.203 7.273 1 69.62 110 GLU B C 1
ATOM 4539 O O . GLU B 1 110 ? 19.625 28.547 7.379 1 69.62 110 GLU B O 1
ATOM 4544 N N . GLY B 1 111 ? 18.062 27.156 7.883 1 68.19 111 GLY B N 1
ATOM 4545 C CA . GLY B 1 111 ? 18.859 26.547 8.945 1 68.19 111 GLY B CA 1
ATOM 4546 C C . GLY B 1 111 ? 19.094 25.062 8.742 1 68.19 111 GLY B C 1
ATOM 4547 O O . GLY B 1 111 ? 18.812 24.531 7.672 1 68.19 111 GLY B O 1
ATOM 4548 N N . PRO B 1 112 ? 19.859 24.578 9.711 1 71.25 112 PRO B N 1
ATOM 4549 C CA . PRO B 1 112 ? 20.078 23.141 9.641 1 71.25 112 PRO B CA 1
ATOM 4550 C C . PRO B 1 112 ? 18.766 22.344 9.57 1 71.25 112 PRO B C 1
ATOM 4552 O O . PRO B 1 112 ? 17.781 22.719 10.211 1 71.25 112 PRO B O 1
ATOM 4555 N N . GLN B 1 113 ? 18.766 21.375 8.688 1 74.5 113 GLN B N 1
ATOM 4556 C CA . GLN B 1 113 ? 17.625 20.469 8.602 1 74.5 113 GLN B CA 1
ATOM 4557 C C . GLN B 1 113 ? 17.797 19.281 9.539 1 74.5 113 GLN B C 1
ATOM 4559 O O . GLN B 1 113 ? 18.875 18.672 9.594 1 74.5 113 GLN B O 1
ATOM 4564 N N . LEU B 1 114 ? 16.797 19.094 10.391 1 81.56 114 LEU B N 1
ATOM 4565 C CA . LEU B 1 114 ? 16.844 17.953 11.281 1 81.56 114 LEU B CA 1
ATOM 4566 C C . LEU B 1 114 ? 16.109 16.766 10.672 1 81.56 114 LEU B C 1
ATOM 4568 O O . LEU B 1 114 ? 15.016 16.922 10.117 1 81.56 114 LEU B O 1
ATOM 4572 N N . ASP B 1 115 ? 16.812 15.625 10.75 1 79.94 115 ASP B N 1
ATOM 4573 C CA . ASP B 1 115 ? 16.078 14.406 10.445 1 79.94 115 ASP B CA 1
ATOM 4574 C C . ASP B 1 115 ? 15.172 14 11.609 1 79.94 115 ASP B C 1
ATOM 4576 O O . ASP B 1 115 ? 15.125 14.688 12.633 1 79.94 115 ASP B O 1
ATOM 4580 N N . TRP B 1 116 ? 14.43 12.977 11.375 1 88 116 TRP B N 1
ATOM 4581 C CA . TRP B 1 116 ? 13.391 12.609 12.328 1 88 116 TRP B CA 1
ATOM 4582 C C . TRP B 1 116 ? 13.992 12.344 13.703 1 88 116 TRP B C 1
ATOM 4584 O O . TRP B 1 116 ? 13.516 12.883 14.711 1 88 116 TRP B O 1
ATOM 4594 N N . PRO B 1 117 ? 15.141 11.578 13.852 1 90.62 117 PRO B N 1
ATOM 4595 C CA . PRO B 1 117 ? 15.711 11.359 15.18 1 90.62 117 PRO B CA 1
ATOM 4596 C C . PRO B 1 117 ? 16.219 12.648 15.828 1 90.62 117 PRO B C 1
ATOM 4598 O O . PRO B 1 117 ? 16.047 12.844 17.031 1 90.62 117 PRO B O 1
ATOM 4601 N N . ASP B 1 118 ? 16.781 13.469 15.031 1 89.94 118 ASP B N 1
ATOM 4602 C CA . ASP B 1 118 ? 17.297 14.719 15.562 1 89.94 118 ASP B CA 1
ATOM 4603 C C . ASP B 1 118 ? 16.172 15.625 16.047 1 89.94 118 ASP B C 1
ATOM 4605 O O . ASP B 1 118 ? 16.297 16.297 17.062 1 89.94 118 ASP B O 1
ATOM 4609 N N . ALA B 1 119 ? 15.141 15.688 15.258 1 92.94 119 ALA B N 1
ATOM 4610 C CA . ALA B 1 119 ? 13.969 16.453 15.672 1 92.94 119 ALA B CA 1
ATOM 4611 C C . ALA B 1 119 ? 13.391 15.914 16.969 1 92.94 119 ALA B C 1
ATOM 4613 O O . ALA B 1 119 ? 13.008 16.672 17.859 1 92.94 119 ALA B O 1
ATOM 4614 N N . LEU B 1 120 ? 13.352 14.648 17.094 1 95.25 120 LEU B N 1
ATOM 4615 C CA . LEU B 1 120 ? 12.859 13.992 18.312 1 95.25 120 LEU B CA 1
ATOM 4616 C C . LEU B 1 120 ? 13.719 14.359 19.516 1 95.25 120 LEU B C 1
ATOM 4618 O O . LEU B 1 120 ? 13.188 14.664 20.578 1 95.25 120 LEU B O 1
ATOM 4622 N N . ARG B 1 121 ? 14.938 14.344 19.328 1 95.44 121 ARG B N 1
ATOM 4623 C CA . ARG B 1 121 ? 15.859 14.688 20.406 1 95.44 121 ARG B CA 1
ATOM 4624 C C . ARG B 1 121 ? 15.688 16.141 20.828 1 95.44 121 ARG B C 1
ATOM 4626 O O . ARG B 1 121 ? 15.727 16.469 22.016 1 95.44 121 ARG B O 1
ATOM 4633 N N . ALA B 1 122 ? 15.531 16.953 19.812 1 96.06 122 ALA B N 1
ATOM 4634 C CA . ALA B 1 122 ? 15.305 18.359 20.109 1 96.06 122 ALA B CA 1
ATOM 4635 C C . ALA B 1 122 ? 14.039 18.562 20.953 1 96.06 122 ALA B C 1
ATOM 4637 O O . ALA B 1 122 ? 14.039 19.312 21.922 1 96.06 122 ALA B O 1
ATOM 4638 N N . LEU B 1 123 ? 12.969 17.906 20.609 1 97.62 123 LEU B N 1
ATOM 4639 C CA . LEU B 1 123 ? 11.719 17.984 21.359 1 97.62 123 LEU B CA 1
ATOM 4640 C C . LEU B 1 123 ? 11.891 17.406 22.766 1 97.62 123 LEU B C 1
ATOM 4642 O O . LEU B 1 123 ? 11.398 17.984 23.734 1 97.62 123 LEU B O 1
ATOM 4646 N N . ARG B 1 124 ? 12.555 16.297 22.828 1 97.06 124 ARG B N 1
ATOM 4647 C CA . ARG B 1 124 ? 12.773 15.648 24.125 1 97.06 124 ARG B CA 1
ATOM 4648 C C . ARG B 1 124 ? 13.523 16.562 25.078 1 97.06 124 ARG B C 1
ATOM 4650 O O . ARG B 1 124 ? 13.234 16.594 26.281 1 97.06 124 ARG B O 1
ATOM 4657 N N . ARG B 1 125 ? 14.445 17.328 24.578 1 96.94 125 ARG B N 1
ATOM 4658 C CA . ARG B 1 125 ? 15.258 18.234 25.406 1 96.94 125 ARG B CA 1
ATOM 4659 C C . ARG B 1 125 ? 14.398 19.297 26.062 1 96.94 125 ARG B C 1
ATOM 4661 O O . ARG B 1 125 ? 14.75 19.797 27.141 1 96.94 125 ARG B O 1
ATOM 4668 N N . THR B 1 126 ? 13.305 19.609 25.469 1 97.81 126 THR B N 1
ATOM 4669 C CA . THR B 1 126 ? 12.445 20.656 26.016 1 97.81 126 THR B CA 1
ATOM 4670 C C . THR B 1 126 ? 11.531 20.078 27.094 1 97.81 126 THR B C 1
ATOM 4672 O O . THR B 1 126 ? 10.945 20.828 27.891 1 97.81 126 THR B O 1
ATOM 4675 N N . LEU B 1 127 ? 11.391 18.781 27.141 1 96.88 127 LEU B N 1
ATOM 4676 C CA . LEU B 1 127 ? 10.492 18.109 28.062 1 96.88 127 LEU B CA 1
ATOM 4677 C C . LEU B 1 127 ? 11.148 17.938 29.438 1 96.88 127 LEU B C 1
ATOM 4679 O O . LEU B 1 127 ? 12.336 17.609 29.516 1 96.88 127 LEU B O 1
ATOM 4683 N N . ARG B 1 128 ? 10.43 18.188 30.453 1 95.88 128 ARG B N 1
ATOM 4684 C CA . ARG B 1 128 ? 10.875 17.828 31.781 1 95.88 128 ARG B CA 1
ATOM 4685 C C . ARG B 1 128 ? 10.914 16.312 31.953 1 95.88 128 ARG B C 1
ATOM 4687 O O . ARG B 1 128 ? 10.211 15.586 31.25 1 95.88 128 ARG B O 1
ATOM 4694 N N . PRO B 1 129 ? 11.75 15.875 32.938 1 94.75 129 PRO B N 1
ATOM 4695 C CA . PRO B 1 129 ? 11.664 14.445 33.25 1 94.75 129 PRO B CA 1
ATOM 4696 C C . PRO B 1 129 ? 10.242 14.016 33.625 1 94.75 129 PRO B C 1
ATOM 4698 O O . PRO B 1 129 ? 9.57 14.703 34.406 1 94.75 129 PRO B O 1
ATOM 4701 N N . GLY B 1 130 ? 9.773 12.984 32.969 1 94.06 130 GLY B N 1
ATOM 4702 C CA . GLY B 1 130 ? 8.414 12.523 33.219 1 94.06 130 GLY B CA 1
ATOM 4703 C C . GLY B 1 130 ? 7.383 13.203 32.312 1 94.06 130 GLY B C 1
ATOM 4704 O O . GLY B 1 130 ? 6.207 12.836 32.344 1 94.06 130 GLY B O 1
ATOM 4705 N N . GLY B 1 131 ? 7.848 14.156 31.578 1 96.19 131 GLY B N 1
ATOM 4706 C CA . GLY B 1 131 ? 6.945 14.945 30.75 1 96.19 131 GLY B CA 1
ATOM 4707 C C . GLY B 1 131 ? 6.309 14.148 29.625 1 96.19 131 GLY B C 1
ATOM 4708 O O . GLY B 1 131 ? 6.84 13.117 29.219 1 96.19 131 GLY B O 1
ATOM 4709 N N . LEU B 1 132 ? 5.156 14.633 29.141 1 96.38 132 LEU B N 1
ATOM 4710 C CA . LEU B 1 132 ? 4.34 13.961 28.125 1 96.38 132 LEU B CA 1
ATOM 4711 C C . LEU B 1 132 ? 4.711 14.438 26.734 1 96.38 132 LEU B C 1
ATOM 4713 O O . LEU B 1 132 ? 4.871 15.633 26.5 1 96.38 132 LEU B O 1
ATOM 4717 N N . LEU B 1 133 ? 4.914 13.453 25.828 1 97.31 133 LEU B N 1
ATOM 4718 C CA . LEU B 1 133 ? 5.035 13.742 24.406 1 97.31 133 LEU B CA 1
ATOM 4719 C C . LEU B 1 133 ? 3.883 13.117 23.625 1 97.31 133 LEU B C 1
ATOM 4721 O O . LEU B 1 133 ? 3.695 11.898 23.656 1 97.31 133 LEU B O 1
ATOM 4725 N N . LEU B 1 134 ? 3.055 13.914 23.047 1 97.94 134 LEU B N 1
ATOM 4726 C CA . LEU B 1 134 ? 2.107 13.469 22.016 1 97.94 134 LEU B CA 1
ATOM 4727 C C . LEU B 1 134 ? 2.648 13.75 20.625 1 97.94 134 LEU B C 1
ATOM 4729 O O . LEU B 1 134 ? 2.809 14.906 20.234 1 97.94 134 LEU B O 1
ATOM 4733 N N . LEU B 1 135 ? 2.906 12.664 19.875 1 98.06 135 LEU B N 1
ATOM 4734 C CA . LEU B 1 135 ? 3.598 12.805 18.594 1 98.06 135 LEU B CA 1
ATOM 4735 C C . LEU B 1 135 ? 2.869 12.047 17.5 1 98.06 135 LEU B C 1
ATOM 4737 O O . LEU B 1 135 ? 2.561 10.867 17.656 1 98.06 135 LEU B O 1
ATOM 4741 N N . THR B 1 136 ? 2.514 12.734 16.438 1 97.56 136 THR B N 1
ATOM 4742 C CA . THR B 1 136 ? 2.033 12.094 15.219 1 97.56 136 THR B CA 1
ATOM 4743 C C . THR B 1 136 ? 3.182 11.859 14.242 1 97.56 136 THR B C 1
ATOM 4745 O O . THR B 1 136 ? 4.027 12.734 14.055 1 97.56 136 THR B O 1
ATOM 4748 N N . VAL B 1 137 ? 3.264 10.703 13.695 1 96.38 137 VAL B N 1
ATOM 4749 C CA . VAL B 1 137 ? 4.258 10.375 12.688 1 96.38 137 VAL B CA 1
ATOM 4750 C C . VAL B 1 137 ? 3.561 9.93 11.398 1 96.38 137 VAL B C 1
ATOM 4752 O O . VAL B 1 137 ? 2.818 8.945 11.398 1 96.38 137 VAL B O 1
ATOM 4755 N N . GLU B 1 138 ? 3.779 10.648 10.359 1 93.06 138 GLU B N 1
ATOM 4756 C CA . GLU B 1 138 ? 3.189 10.297 9.078 1 93.06 138 GLU B CA 1
ATOM 4757 C C . GLU B 1 138 ? 3.824 9.031 8.508 1 93.06 138 GLU B C 1
ATOM 4759 O O . GLU B 1 138 ? 5.031 8.828 8.633 1 93.06 138 GLU B O 1
ATOM 4764 N N . ASN B 1 139 ? 2.977 8.273 7.891 1 93.88 139 ASN B N 1
ATOM 4765 C CA . ASN B 1 139 ? 3.4 7.016 7.293 1 93.88 139 ASN B CA 1
ATOM 4766 C C . ASN B 1 139 ? 3.594 7.148 5.785 1 93.88 139 ASN B C 1
ATOM 4768 O O . ASN B 1 139 ? 2.639 7.41 5.051 1 93.88 139 ASN B O 1
ATOM 4772 N N . GLU B 1 140 ? 4.785 6.867 5.32 1 87.06 140 GLU B N 1
ATOM 4773 C CA . GLU B 1 140 ? 5.109 6.945 3.898 1 87.06 140 GLU B CA 1
ATOM 4774 C C . GLU B 1 140 ? 4.246 5.984 3.082 1 87.06 140 GLU B C 1
ATOM 4776 O O . GLU B 1 140 ? 3.902 6.277 1.935 1 87.06 140 GLU B O 1
ATOM 4781 N N . LEU B 1 141 ? 3.9 4.895 3.684 1 92.62 141 LEU B N 1
ATOM 4782 C CA . LEU B 1 141 ? 3.166 3.863 2.961 1 92.62 141 LEU B CA 1
ATOM 4783 C C . LEU B 1 141 ? 1.689 3.877 3.344 1 92.62 141 LEU B C 1
ATOM 4785 O O . LEU B 1 141 ? 0.97 2.906 3.098 1 92.62 141 LEU B O 1
ATOM 4789 N N . GLY B 1 142 ? 1.295 4.945 3.979 1 95.06 142 GLY B N 1
ATOM 4790 C CA . GLY B 1 142 ? -0.113 5.059 4.324 1 95.06 142 GLY B CA 1
ATOM 4791 C C . GLY B 1 142 ? -1.02 5.148 3.111 1 95.06 142 GLY B C 1
ATOM 4792 O O . GLY B 1 142 ? -0.596 5.605 2.047 1 95.06 142 GLY B O 1
ATOM 4793 N N . VAL B 1 143 ? -2.238 4.762 3.281 1 94.62 143 VAL B N 1
ATOM 4794 C CA . VAL B 1 143 ? -3.223 4.754 2.205 1 94.62 143 VAL B CA 1
ATOM 4795 C C . VAL B 1 143 ? -3.33 6.148 1.591 1 94.62 143 VAL B C 1
ATOM 4797 O O . VAL B 1 143 ? -3.5 6.289 0.377 1 94.62 143 VAL B O 1
ATOM 4800 N N . HIS B 1 144 ? -3.182 7.215 2.389 1 91.31 144 HIS B N 1
ATOM 4801 C CA . HIS B 1 144 ? -3.291 8.586 1.9 1 91.31 144 HIS B CA 1
ATOM 4802 C C . HIS B 1 144 ? -2.213 8.883 0.865 1 91.31 144 HIS B C 1
ATOM 4804 O O . HIS B 1 144 ? -2.447 9.648 -0.078 1 91.31 144 HIS B O 1
ATOM 4810 N N . ARG B 1 145 ? -1.08 8.289 1.032 1 88.31 145 ARG B N 1
ATOM 4811 C CA . ARG B 1 145 ? -0.001 8.484 0.071 1 88.31 145 ARG B CA 1
ATOM 4812 C C . ARG B 1 145 ? -0.19 7.594 -1.153 1 88.31 145 ARG B C 1
ATOM 4814 O O . ARG B 1 145 ? 0.151 7.984 -2.271 1 88.31 145 ARG B O 1
ATOM 4821 N N . LEU B 1 146 ? -0.72 6.418 -0.929 1 88 146 LEU B N 1
ATOM 4822 C CA . LEU B 1 146 ? -0.895 5.449 -2.004 1 88 146 LEU B CA 1
ATOM 4823 C C . LEU B 1 146 ? -1.941 5.926 -3.004 1 88 146 LEU B C 1
ATOM 4825 O O . LEU B 1 146 ? -1.879 5.582 -4.188 1 88 146 LEU B O 1
ATOM 4829 N N . VAL B 1 147 ? -2.875 6.723 -2.559 1 84.25 147 VAL B N 1
ATOM 4830 C CA . VAL B 1 147 ? -3.957 7.117 -3.455 1 84.25 147 VAL B CA 1
ATOM 4831 C C . VAL B 1 147 ? -3.736 8.555 -3.926 1 84.25 147 VAL B C 1
ATOM 4833 O O . VAL B 1 147 ? -4.508 9.07 -4.738 1 84.25 147 VAL B O 1
ATOM 4836 N N . ASP B 1 148 ? -2.76 9.203 -3.367 1 75.81 148 ASP B N 1
ATOM 4837 C CA . ASP B 1 148 ? -2.486 10.602 -3.684 1 75.81 148 ASP B CA 1
ATOM 4838 C C . ASP B 1 148 ? -1.851 10.734 -5.066 1 75.81 148 ASP B C 1
ATOM 4840 O O . ASP B 1 148 ? -0.768 10.195 -5.312 1 75.81 148 ASP B O 1
ATOM 4844 N N . PRO B 1 149 ? -2.492 11.445 -5.887 1 66.81 149 PRO B N 1
ATOM 4845 C CA . PRO B 1 149 ? -1.879 11.633 -7.207 1 66.81 149 PRO B CA 1
ATOM 4846 C C . PRO B 1 149 ? -0.633 12.516 -7.156 1 66.81 149 PRO B C 1
ATOM 4848 O O . PRO B 1 149 ? 0.169 12.508 -8.094 1 66.81 149 PRO B O 1
ATOM 4851 N N . GLY B 1 150 ? -0.52 13.336 -6.133 1 60.19 150 GLY B N 1
ATOM 4852 C CA . GLY B 1 150 ? 0.646 14.195 -6.012 1 60.19 150 GLY B CA 1
ATOM 4853 C C . GLY B 1 150 ? 1.885 13.461 -5.539 1 60.19 150 GLY B C 1
ATOM 4854 O O . GLY B 1 150 ? 1.784 12.422 -4.883 1 60.19 150 GLY B O 1
ATOM 4855 N N . THR B 1 151 ? 3.039 13.555 -6.324 1 52.09 151 THR B N 1
ATOM 4856 C CA . THR B 1 151 ? 4.273 12.883 -5.938 1 52.09 151 THR B CA 1
ATOM 4857 C C . THR B 1 151 ? 4.852 13.5 -4.672 1 52.09 151 THR B C 1
ATOM 4859 O O . THR B 1 151 ? 5.031 14.719 -4.594 1 52.09 151 THR B O 1
ATOM 4862 N N . PRO B 1 152 ? 4.797 12.641 -3.615 1 50.5 152 PRO B N 1
ATOM 4863 C CA . PRO B 1 152 ? 5.457 13.188 -2.43 1 50.5 152 PRO B CA 1
ATOM 4864 C C . PRO B 1 152 ? 6.812 13.82 -2.748 1 50.5 152 PRO B C 1
ATOM 4866 O O . PRO B 1 152 ? 7.328 14.617 -1.958 1 50.5 152 PRO B O 1
ATOM 4869 N N . THR B 1 153 ? 7.43 13.383 -3.936 1 49.88 153 THR B N 1
ATOM 4870 C CA . THR B 1 153 ? 8.781 13.797 -4.285 1 49.88 153 THR B CA 1
ATOM 4871 C C . THR B 1 153 ? 8.75 15.023 -5.199 1 49.88 153 THR B C 1
ATOM 4873 O O . THR B 1 153 ? 9.797 15.516 -5.617 1 49.88 153 THR B O 1
ATOM 4876 N N . ALA B 1 154 ? 7.5 15.422 -5.711 1 45.75 154 ALA B N 1
ATOM 4877 C CA . ALA B 1 154 ? 7.395 16.547 -6.641 1 45.75 154 ALA B CA 1
ATOM 4878 C C . ALA B 1 154 ? 7.703 17.859 -5.941 1 45.75 154 ALA B C 1
ATOM 4880 O O . ALA B 1 154 ? 7.379 18.047 -4.766 1 45.75 154 ALA B O 1
ATOM 4881 N N . ALA B 1 155 ? 8.688 18.562 -6.703 1 43.91 155 ALA B N 1
ATOM 4882 C CA . ALA B 1 155 ? 8.859 19.938 -6.27 1 43.91 155 ALA B CA 1
ATOM 4883 C C . ALA B 1 155 ? 7.512 20.656 -6.141 1 43.91 155 ALA B C 1
ATOM 4885 O O . ALA B 1 155 ? 6.664 20.547 -7.035 1 43.91 155 ALA B O 1
ATOM 4886 N N . GLN B 1 156 ? 6.859 20.484 -5.094 1 41.47 156 GLN B N 1
ATOM 4887 C CA . GLN B 1 156 ? 5.645 21.281 -4.988 1 41.47 156 GLN B CA 1
ATOM 4888 C C . GLN B 1 156 ? 5.863 22.688 -5.516 1 41.47 156 GLN B C 1
ATOM 4890 O O . GLN B 1 156 ? 6.898 23.297 -5.246 1 41.47 156 GLN B O 1
ATOM 4895 N N . THR B 1 157 ? 5.613 22.781 -6.797 1 38.88 157 THR B N 1
ATOM 4896 C CA . THR B 1 157 ? 5.738 24.125 -7.348 1 38.88 157 THR B CA 1
ATOM 4897 C C . THR B 1 157 ? 5.793 25.156 -6.23 1 38.88 157 THR B C 1
ATOM 4899 O O . THR B 1 157 ? 6.504 26.156 -6.34 1 38.88 157 THR B O 1
ATOM 4902 N N . GLY B 1 158 ? 4.609 25.391 -5.59 1 38.16 158 GLY B N 1
ATOM 4903 C CA . GLY B 1 158 ? 4.543 26.484 -4.641 1 38.16 158 GLY B CA 1
ATOM 4904 C C . GLY B 1 158 ? 5.453 26.297 -3.445 1 38.16 158 GLY B C 1
ATOM 4905 O O . GLY B 1 158 ? 6.211 25.328 -3.383 1 38.16 158 GLY B O 1
ATOM 4906 N N . ASP B 1 159 ? 5.473 27.406 -2.51 1 39.34 159 ASP B N 1
ATOM 4907 C CA . ASP B 1 159 ? 6.105 27.688 -1.225 1 39.34 159 ASP B CA 1
ATOM 4908 C C . ASP B 1 159 ? 5.926 26.516 -0.26 1 39.34 159 ASP B C 1
ATOM 4910 O O . ASP B 1 159 ? 6.172 26.641 0.94 1 39.34 159 ASP B O 1
ATOM 4914 N N . ALA B 1 160 ? 5.199 25.609 -0.741 1 45.16 160 ALA B N 1
ATOM 4915 C CA . ALA B 1 160 ? 5.109 24.609 0.33 1 45.16 160 ALA B CA 1
ATOM 4916 C C . ALA B 1 160 ? 6.453 23.922 0.551 1 45.16 160 ALA B C 1
ATOM 4918 O O . ALA B 1 160 ? 6.902 23.141 -0.292 1 45.16 160 ALA B O 1
ATOM 4919 N N . TRP B 1 161 ? 7.246 24.766 1.142 1 46.31 161 TRP B N 1
ATOM 4920 C CA . TRP B 1 161 ? 8.523 24.172 1.542 1 46.31 161 TRP B CA 1
ATOM 4921 C C . TRP B 1 161 ? 8.312 22.875 2.297 1 46.31 161 TRP B C 1
ATOM 4923 O O . TRP B 1 161 ? 7.691 22.859 3.359 1 46.31 161 TRP B O 1
ATOM 4933 N N . ARG B 1 162 ? 7.906 21.781 1.659 1 49.16 162 ARG B N 1
ATOM 4934 C CA . ARG B 1 162 ? 8.031 20.547 2.428 1 49.16 162 ARG B CA 1
ATOM 4935 C C . ARG B 1 162 ? 9.461 20.016 2.381 1 49.16 162 ARG B C 1
ATOM 4937 O O . ARG B 1 162 ? 10.07 19.938 1.311 1 49.16 162 ARG B O 1
ATOM 4944 N N . PRO B 1 163 ? 10.164 20.219 3.428 1 44.5 163 PRO B N 1
ATOM 4945 C CA . PRO B 1 163 ? 11.328 19.328 3.32 1 44.5 163 PRO B CA 1
ATOM 4946 C C . PRO B 1 163 ? 10.984 17.984 2.674 1 44.5 163 PRO B C 1
ATOM 4948 O O . PRO B 1 163 ? 9.898 17.438 2.914 1 44.5 163 PRO B O 1
ATOM 4951 N N . LEU B 1 164 ? 11.398 17.734 1.535 1 42.41 164 LEU B N 1
ATOM 4952 C CA . LEU B 1 164 ? 11.203 16.609 0.614 1 42.41 164 LEU B CA 1
ATOM 4953 C C . LEU B 1 164 ? 10.867 15.336 1.373 1 42.41 164 LEU B C 1
ATOM 4955 O O . LEU B 1 164 ? 11.172 15.219 2.562 1 42.41 164 LEU B O 1
ATOM 4959 N N . GLY B 1 165 ? 10.141 14.305 0.817 1 45.5 165 GLY B N 1
ATOM 4960 C CA . GLY B 1 165 ? 9.539 12.984 0.729 1 45.5 165 GLY B CA 1
ATOM 4961 C C . GLY B 1 165 ? 10.32 11.922 1.479 1 45.5 165 GLY B C 1
ATOM 4962 O O . GLY B 1 165 ? 10.008 10.727 1.387 1 45.5 165 GLY B O 1
ATOM 4963 N N . GLU B 1 166 ? 11.641 12.195 1.779 1 50.94 166 GLU B N 1
ATOM 4964 C CA . GLU B 1 166 ? 12.359 10.984 2.158 1 50.94 166 GLU B CA 1
ATOM 4965 C C . GLU B 1 166 ? 11.93 10.492 3.535 1 50.94 166 GLU B C 1
ATOM 4967 O O . GLU B 1 166 ? 12.078 11.203 4.531 1 50.94 166 GLU B O 1
ATOM 4972 N N . PHE B 1 167 ? 10.828 9.844 3.596 1 55.16 167 PHE B N 1
ATOM 4973 C CA . PHE B 1 167 ? 10.594 9.078 4.816 1 55.16 167 PHE B CA 1
ATOM 4974 C C . PHE B 1 167 ? 11.914 8.602 5.414 1 55.16 167 PHE B C 1
ATOM 4976 O O . PHE B 1 167 ? 11.922 7.844 6.387 1 55.16 167 PHE B O 1
ATOM 4983 N N . GLY B 1 168 ? 12.984 9.531 5.16 1 58.84 168 GLY B N 1
ATOM 4984 C CA . GLY B 1 168 ? 14.328 9.438 5.719 1 58.84 168 GLY B CA 1
ATOM 4985 C C . GLY B 1 168 ? 14.461 8.367 6.781 1 58.84 168 GLY B C 1
ATOM 4986 O O . GLY B 1 168 ? 14.148 7.199 6.535 1 58.84 168 GLY B O 1
ATOM 4987 N N . ALA B 1 169 ? 14.688 8.734 7.973 1 69.94 169 ALA B N 1
ATOM 4988 C CA . ALA B 1 169 ? 15.023 7.922 9.133 1 69.94 169 ALA B CA 1
ATOM 4989 C C . ALA B 1 169 ? 13.805 7.688 10.016 1 69.94 169 ALA B C 1
ATOM 4991 O O . ALA B 1 169 ? 13.891 7.02 11.047 1 69.94 169 ALA B O 1
ATOM 4992 N N . ALA B 1 170 ? 12.633 8.227 9.531 1 80.75 170 ALA B N 1
ATOM 4993 C CA . ALA B 1 170 ? 11.43 7.98 10.328 1 80.75 170 ALA B CA 1
ATOM 4994 C C . ALA B 1 170 ? 11.055 6.504 10.312 1 80.75 170 ALA B C 1
ATOM 4996 O O . ALA B 1 170 ? 11.266 5.812 9.312 1 80.75 170 ALA B O 1
ATOM 4997 N N . PRO B 1 171 ? 10.477 6.109 11.484 1 87.81 171 PRO B N 1
ATOM 4998 C CA . PRO B 1 171 ? 10.055 4.703 11.508 1 87.81 171 PRO B CA 1
ATOM 4999 C C . PRO B 1 171 ? 8.93 4.41 10.516 1 87.81 171 PRO B C 1
ATOM 5001 O O . PRO B 1 171 ? 8.078 5.27 10.266 1 87.81 171 PRO B O 1
ATOM 5004 N N . GLY B 1 172 ? 8.914 3.336 9.883 1 88.38 172 GLY B N 1
ATOM 5005 C CA . GLY B 1 172 ? 7.977 2.982 8.828 1 88.38 172 GLY B CA 1
ATOM 5006 C C . GLY B 1 172 ? 6.906 2.006 9.281 1 88.38 172 GLY B C 1
ATOM 5007 O O . GLY B 1 172 ? 6.113 1.524 8.469 1 88.38 172 GLY B O 1
ATOM 5008 N N . ARG B 1 173 ? 6.859 1.726 10.547 1 94.19 173 ARG B N 1
ATOM 5009 C CA . ARG B 1 173 ? 5.891 0.823 11.164 1 94.19 173 ARG B CA 1
ATOM 5010 C C . ARG B 1 173 ? 5.602 1.229 12.609 1 94.19 173 ARG B C 1
ATOM 5012 O O . ARG B 1 173 ? 6.434 1.866 13.258 1 94.19 173 ARG B O 1
ATOM 5019 N N . PRO B 1 174 ? 4.449 0.82 13.062 1 96.75 174 PRO B N 1
ATOM 5020 C CA . PRO B 1 174 ? 4.129 1.182 14.445 1 96.75 174 PRO B CA 1
ATOM 5021 C C . PRO B 1 174 ? 5.098 0.568 15.453 1 96.75 174 PRO B C 1
ATOM 5023 O O . PRO B 1 174 ? 5.484 1.227 16.422 1 96.75 174 PRO B O 1
ATOM 5026 N N . ASP B 1 175 ? 5.461 -0.706 15.25 1 95.44 175 ASP B N 1
ATOM 5027 C CA . ASP B 1 175 ? 6.371 -1.353 16.188 1 95.44 175 ASP B CA 1
ATOM 5028 C C . ASP B 1 175 ? 7.754 -0.703 16.156 1 95.44 175 ASP B C 1
ATOM 5030 O O . ASP B 1 175 ? 8.391 -0.537 17.203 1 95.44 175 ASP B O 1
ATOM 5034 N N . ARG B 1 176 ? 8.227 -0.302 15 1 94.81 176 ARG B N 1
ATOM 5035 C CA . ARG B 1 176 ? 9.5 0.392 14.859 1 94.81 176 ARG B CA 1
ATOM 5036 C C . ARG B 1 176 ? 9.453 1.77 15.516 1 94.81 176 ARG B C 1
ATOM 5038 O O . ARG B 1 176 ? 10.445 2.234 16.078 1 94.81 176 ARG B O 1
ATOM 5045 N N . LEU B 1 177 ? 8.305 2.438 15.375 1 96.94 177 LEU B N 1
ATOM 5046 C CA . LEU B 1 177 ? 8.125 3.732 16.016 1 96.94 177 LEU B CA 1
ATOM 5047 C C . LEU B 1 177 ? 8.258 3.605 17.531 1 96.94 177 LEU B C 1
ATOM 5049 O O . LEU B 1 177 ? 8.984 4.375 18.172 1 96.94 177 LEU B O 1
ATOM 5053 N N . ALA B 1 178 ? 7.586 2.639 18.094 1 97.5 178 ALA B N 1
ATOM 5054 C CA . ALA B 1 178 ? 7.664 2.414 19.547 1 97.5 178 ALA B CA 1
ATOM 5055 C C . ALA B 1 178 ? 9.094 2.121 19.969 1 97.5 178 ALA B C 1
ATOM 5057 O O . ALA B 1 178 ? 9.57 2.662 20.984 1 97.5 178 ALA B O 1
ATOM 5058 N N . ALA B 1 179 ? 9.758 1.312 19.219 1 96 179 ALA B N 1
ATOM 5059 C CA . ALA B 1 179 ? 11.141 0.952 19.531 1 96 179 ALA B CA 1
ATOM 5060 C C . ALA B 1 179 ? 12.055 2.166 19.422 1 96 179 ALA B C 1
ATOM 5062 O O . ALA B 1 179 ? 12.922 2.369 20.281 1 96 179 ALA B O 1
ATOM 5063 N N . ALA B 1 180 ? 11.875 2.934 18.406 1 95.56 180 ALA B N 1
ATOM 5064 C CA . ALA B 1 180 ? 12.711 4.117 18.203 1 95.56 180 ALA B CA 1
ATOM 5065 C C . ALA B 1 180 ? 12.516 5.121 19.328 1 95.56 180 ALA B C 1
ATOM 5067 O O . ALA B 1 180 ? 13.492 5.688 19.844 1 95.56 180 ALA B O 1
ATOM 5068 N N . LEU B 1 181 ? 11.273 5.379 19.703 1 97.06 181 LEU B N 1
ATOM 5069 C CA . LEU B 1 181 ? 10.992 6.285 20.812 1 97.06 181 LEU B CA 1
ATOM 5070 C C . LEU B 1 181 ? 11.609 5.766 22.094 1 97.06 181 LEU B C 1
ATOM 5072 O O . LEU B 1 181 ? 12.227 6.523 22.844 1 97.06 181 LEU B O 1
ATOM 5076 N N . GLY B 1 182 ? 11.422 4.469 22.344 1 95.94 182 GLY B N 1
ATOM 5077 C CA . GLY B 1 182 ? 12.031 3.865 23.516 1 95.94 182 GLY B CA 1
ATOM 5078 C C . GLY B 1 182 ? 13.531 4.031 23.562 1 95.94 182 GLY B C 1
ATOM 5079 O O . GLY B 1 182 ? 14.094 4.352 24.609 1 95.94 182 GLY B O 1
ATOM 5080 N N . ALA B 1 183 ? 14.195 3.863 22.484 1 95.12 183 ALA B N 1
ATOM 5081 C CA . ALA B 1 183 ? 15.648 3.965 22.391 1 95.12 183 ALA B CA 1
ATOM 5082 C C . ALA B 1 183 ? 16.125 5.387 22.672 1 95.12 183 ALA B C 1
ATOM 5084 O O . ALA B 1 183 ? 17.234 5.594 23.141 1 95.12 183 ALA B O 1
ATOM 5085 N N . GLU B 1 184 ? 15.219 6.34 22.438 1 94.94 184 GLU B N 1
ATOM 5086 C CA . GLU B 1 184 ? 15.547 7.742 22.672 1 94.94 184 GLU B CA 1
ATOM 5087 C C . GLU B 1 184 ? 15.117 8.172 24.078 1 94.94 184 GLU B C 1
ATOM 5089 O O . GLU B 1 184 ? 15.102 9.367 24.375 1 94.94 184 GLU B O 1
ATOM 5094 N N . GLY B 1 185 ? 14.711 7.238 24.859 1 95.25 185 GLY B N 1
ATOM 5095 C CA . GLY B 1 185 ? 14.336 7.555 26.234 1 95.25 185 GLY B CA 1
ATOM 5096 C C . GLY B 1 185 ? 12.906 8.047 26.359 1 95.25 185 GLY B C 1
ATOM 5097 O O . GLY B 1 185 ? 12.578 8.781 27.297 1 95.25 185 GLY B O 1
ATOM 5098 N N . LEU B 1 186 ? 12.078 7.746 25.453 1 96.75 186 LEU B N 1
ATOM 5099 C CA . LEU B 1 186 ? 10.664 8.102 25.438 1 96.75 186 LEU B CA 1
ATOM 5100 C C . LEU B 1 186 ? 9.789 6.852 25.328 1 96.75 186 LEU B C 1
ATOM 5102 O O . LEU B 1 186 ? 9.125 6.645 24.312 1 96.75 186 LEU B O 1
ATOM 5106 N N . PRO B 1 187 ? 9.719 6.09 26.375 1 95.75 187 PRO B N 1
ATOM 5107 C CA . PRO B 1 187 ? 8.883 4.891 26.297 1 95.75 187 PRO B CA 1
ATOM 5108 C C . PRO B 1 187 ? 7.43 5.211 25.953 1 95.75 187 PRO B C 1
ATOM 5110 O O . PRO B 1 187 ? 6.867 6.184 26.469 1 95.75 187 PRO B O 1
ATOM 5113 N N . VAL B 1 188 ? 6.832 4.371 25.125 1 96.31 188 VAL B N 1
ATOM 5114 C CA . VAL B 1 188 ? 5.492 4.609 24.594 1 96.31 188 VAL B CA 1
ATOM 5115 C C . VAL B 1 188 ? 4.453 3.986 25.531 1 96.31 188 VAL B C 1
ATOM 5117 O O . VAL B 1 188 ? 4.531 2.797 25.844 1 96.31 188 VAL B O 1
ATOM 5120 N N . ALA B 1 189 ? 3.508 4.809 25.969 1 95.44 189 ALA B N 1
ATOM 5121 C CA . ALA B 1 189 ? 2.42 4.344 26.828 1 95.44 189 ALA B CA 1
ATOM 5122 C C . ALA B 1 189 ? 1.18 4.004 26.016 1 95.44 189 ALA B C 1
ATOM 5124 O O . ALA B 1 189 ? 0.292 3.287 26.484 1 95.44 189 ALA B O 1
ATOM 5125 N N . GLY B 1 190 ? 1.085 4.516 24.891 1 96.44 190 GLY B N 1
ATOM 5126 C CA . GLY B 1 190 ? -0.011 4.277 23.969 1 96.44 190 GLY B CA 1
ATOM 5127 C C . GLY B 1 190 ? 0.35 4.578 22.531 1 96.44 190 GLY B C 1
ATOM 5128 O O . GLY B 1 190 ? 1.108 5.512 22.25 1 96.44 190 GLY B O 1
ATOM 5129 N N . LEU B 1 191 ? -0.154 3.797 21.641 1 98.12 191 LEU B N 1
ATOM 5130 C CA . LEU B 1 191 ? 0.084 3.957 20.219 1 98.12 191 LEU B CA 1
ATOM 5131 C C . LEU B 1 191 ? -1.183 3.666 19.422 1 98.12 191 LEU B C 1
ATOM 5133 O O . LEU B 1 191 ? -1.86 2.666 19.672 1 98.12 191 LEU B O 1
ATOM 5137 N N . ALA B 1 192 ? -1.516 4.582 18.531 1 98.62 192 ALA B N 1
ATOM 5138 C CA . ALA B 1 192 ? -2.721 4.391 17.719 1 98.62 192 ALA B CA 1
ATOM 5139 C C . ALA B 1 192 ? -2.451 4.688 16.25 1 98.62 192 ALA B C 1
ATOM 5141 O O . ALA B 1 192 ? -1.692 5.602 15.922 1 98.62 192 ALA B O 1
ATOM 5142 N N . ALA B 1 193 ? -3.031 3.863 15.391 1 98.75 193 ALA B N 1
ATOM 5143 C CA . ALA B 1 193 ? -3.094 4.172 13.969 1 98.75 193 ALA B CA 1
ATOM 5144 C C . ALA B 1 193 ? -4.168 5.215 13.68 1 98.75 193 ALA B C 1
ATOM 5146 O O . ALA B 1 193 ? -5.293 5.109 14.172 1 98.75 193 ALA B O 1
ATOM 5147 N N . ALA B 1 194 ? -3.811 6.207 12.906 1 98.62 194 ALA B N 1
ATOM 5148 C CA . ALA B 1 194 ? -4.711 7.328 12.625 1 98.62 194 ALA B CA 1
ATOM 5149 C C . ALA B 1 194 ? -5.266 7.242 11.211 1 98.62 194 ALA B C 1
ATOM 5151 O O . ALA B 1 194 ? -4.508 7.145 10.242 1 98.62 194 ALA B O 1
ATOM 5152 N N . TRP B 1 195 ? -6.52 7.188 11.047 1 97.94 195 TRP B N 1
ATOM 5153 C CA . TRP B 1 195 ? -7.254 7.219 9.789 1 97.94 195 TRP B CA 1
ATOM 5154 C C . TRP B 1 195 ? -8.164 8.438 9.719 1 97.94 195 TRP B C 1
ATOM 5156 O O . TRP B 1 195 ? -8.688 8.891 10.742 1 97.94 195 TRP B O 1
ATOM 5166 N N . PRO B 1 196 ? -8.414 9.047 8.641 1 95.5 196 PRO B N 1
ATOM 5167 C CA . PRO B 1 196 ? -7.969 8.742 7.281 1 95.5 196 PRO B CA 1
ATOM 5168 C C . PRO B 1 196 ? -6.773 9.594 6.848 1 95.5 196 PRO B C 1
ATOM 5170 O O . PRO B 1 196 ? -6.137 9.289 5.836 1 95.5 196 PRO B O 1
ATOM 5173 N N . LEU B 1 197 ? -6.48 10.688 7.605 1 94.44 197 LEU B N 1
ATOM 5174 C CA . LEU B 1 197 ? -5.406 11.617 7.262 1 94.44 197 LEU B CA 1
ATOM 5175 C C . LEU B 1 197 ? -4.488 11.852 8.461 1 94.44 197 LEU B C 1
ATOM 5177 O O . LEU B 1 197 ? -4.938 11.828 9.609 1 94.44 197 LEU B O 1
ATOM 5181 N N . PRO B 1 198 ? -3.234 12.055 8.281 1 92.25 198 PRO B N 1
ATOM 5182 C CA . PRO B 1 198 ? -2.287 12.227 9.383 1 92.25 198 PRO B CA 1
ATOM 5183 C C . PRO B 1 198 ? -2.662 13.383 10.305 1 92.25 198 PRO B C 1
ATOM 5185 O O . PRO B 1 198 ? -2.609 13.242 11.531 1 92.25 198 PRO B O 1
ATOM 5188 N N . GLY B 1 199 ? -3.08 14.531 9.867 1 93 199 GLY B N 1
ATOM 5189 C CA . GLY B 1 199 ? -3.312 15.711 10.695 1 93 199 GLY B CA 1
ATOM 5190 C C . GLY B 1 199 ? -4.766 15.883 11.094 1 93 199 GLY B C 1
ATOM 5191 O O . GLY B 1 199 ? -5.109 16.812 11.828 1 93 199 GLY B O 1
ATOM 5192 N N . ARG B 1 200 ? -5.555 14.992 10.625 1 95.44 200 ARG B N 1
ATOM 5193 C CA . ARG B 1 200 ? -6.98 15.094 10.922 1 95.44 200 ARG B CA 1
ATOM 5194 C C . ARG B 1 200 ? -7.625 13.711 11.008 1 95.44 200 ARG B C 1
ATOM 5196 O O . ARG B 1 200 ? -8.477 13.367 10.188 1 95.44 200 ARG B O 1
ATOM 5203 N N . PRO B 1 201 ? -7.297 13.023 12.047 1 97.75 201 PRO B N 1
ATOM 5204 C CA . PRO B 1 201 ? -7.875 11.68 12.18 1 97.75 201 PRO B CA 1
ATOM 5205 C C . PRO B 1 201 ? -9.344 11.711 12.602 1 97.75 201 PRO B C 1
ATOM 5207 O O . PRO B 1 201 ? -9.75 12.578 13.383 1 97.75 201 PRO B O 1
ATOM 5210 N N . ALA B 1 202 ? -10.086 10.812 12.078 1 96.56 202 ALA B N 1
ATOM 5211 C CA . ALA B 1 202 ? -11.461 10.562 12.5 1 96.56 202 ALA B CA 1
ATOM 5212 C C . ALA B 1 202 ? -11.57 9.234 13.25 1 96.56 202 ALA B C 1
ATOM 5214 O O . ALA B 1 202 ? -12.594 8.953 13.875 1 96.56 202 ALA B O 1
ATOM 5215 N N . MET B 1 203 ? -10.539 8.547 13.125 1 96.75 203 MET B N 1
ATOM 5216 C CA . MET B 1 203 ? -10.453 7.262 13.82 1 96.75 203 MET B CA 1
ATOM 5217 C C . MET B 1 203 ? -9.039 7.008 14.328 1 96.75 203 MET B C 1
ATOM 5219 O O . MET B 1 203 ? -8.07 7.195 13.586 1 96.75 203 MET B O 1
ATOM 5223 N N . LEU B 1 204 ? -8.883 6.688 15.57 1 98.5 204 LEU B N 1
ATOM 5224 C CA . LEU B 1 204 ? -7.645 6.219 16.188 1 98.5 204 LEU B CA 1
ATOM 5225 C C . LEU B 1 204 ? -7.816 4.809 16.734 1 98.5 204 LEU B C 1
ATOM 5227 O O . LEU B 1 204 ? -8.711 4.559 17.547 1 98.5 204 LEU B O 1
ATOM 5231 N N . VAL B 1 205 ? -7.012 3.852 16.281 1 98.69 205 VAL B N 1
ATOM 5232 C CA . VAL B 1 205 ? -7.16 2.455 16.672 1 98.69 205 VAL B CA 1
ATOM 5233 C C . VAL B 1 205 ? -5.797 1.875 17.047 1 98.69 205 VAL B C 1
ATOM 5235 O O . VAL B 1 205 ? -4.82 2.061 16.312 1 98.69 205 VAL B O 1
ATOM 5238 N N . THR B 1 206 ? -5.711 1.232 18.156 1 98.38 206 THR B N 1
ATOM 5239 C CA . THR B 1 206 ? -4.449 0.6 18.531 1 98.38 206 THR B CA 1
ATOM 5240 C C . THR B 1 206 ? -4.098 -0.514 17.547 1 98.38 206 THR B C 1
ATOM 5242 O O . THR B 1 206 ? -4.98 -1.176 17.016 1 98.38 206 THR B O 1
ATOM 5245 N N . PRO B 1 207 ? -2.775 -0.698 17.281 1 97.88 207 PRO B N 1
ATOM 5246 C CA . PRO B 1 207 ? -2.363 -1.781 16.375 1 97.88 207 PRO B CA 1
ATOM 5247 C C . PRO B 1 207 ? -2.896 -3.143 16.828 1 97.88 207 PRO B C 1
ATOM 5249 O O . PRO B 1 207 ? -3.291 -3.955 15.984 1 97.88 207 PRO B O 1
ATOM 5252 N N . GLU B 1 208 ? -2.955 -3.418 18.094 1 96.12 208 GLU B N 1
ATOM 5253 C CA . GLU B 1 208 ? -3.473 -4.676 18.625 1 96.12 208 GLU B CA 1
ATOM 5254 C C . GLU B 1 208 ? -4.938 -4.871 18.25 1 96.12 208 GLU B C 1
ATOM 5256 O O . GLU B 1 208 ? -5.344 -5.969 17.859 1 96.12 208 GLU B O 1
ATOM 5261 N N . THR B 1 209 ? -5.707 -3.811 18.391 1 96.88 209 THR B N 1
ATOM 5262 C CA . THR B 1 209 ? -7.133 -3.889 18.078 1 96.88 209 THR B CA 1
ATOM 5263 C C . THR B 1 209 ? -7.348 -4.094 16.578 1 96.88 209 THR B C 1
ATOM 5265 O O . THR B 1 209 ? -8.281 -4.789 16.172 1 96.88 209 THR B O 1
ATOM 5268 N N . LEU B 1 210 ? -6.543 -3.531 15.766 1 96.62 210 LEU B N 1
ATOM 5269 C CA . LEU B 1 210 ? -6.645 -3.707 14.32 1 96.62 210 LEU B CA 1
ATOM 5270 C C . LEU B 1 210 ? -6.293 -5.137 13.922 1 96.62 210 LEU B C 1
ATOM 5272 O O . LEU B 1 210 ? -6.676 -5.598 12.844 1 96.62 210 LEU B O 1
ATOM 5276 N N . ARG B 1 211 ? -5.547 -5.777 14.766 1 91.38 211 ARG B N 1
ATOM 5277 C CA . ARG B 1 211 ? -5.113 -7.137 14.461 1 91.38 211 ARG B CA 1
ATOM 5278 C C . ARG B 1 211 ? -6.102 -8.156 15.008 1 91.38 211 ARG B C 1
ATOM 5280 O O . ARG B 1 211 ? -6.387 -9.164 14.359 1 91.38 211 ARG B O 1
ATOM 5287 N N . TYR B 1 212 ? -6.672 -7.93 16.25 1 89.44 212 TYR B N 1
ATOM 5288 C CA . TYR B 1 212 ? -7.414 -8.969 16.953 1 89.44 212 TYR B CA 1
ATOM 5289 C C . TYR B 1 212 ? -8.836 -8.516 17.266 1 89.44 212 TYR B C 1
ATOM 5291 O O . TYR B 1 212 ? -9.641 -9.289 17.781 1 89.44 212 TYR B O 1
ATOM 5299 N N . GLY B 1 213 ? -9.156 -7.277 16.938 1 91.81 213 GLY B N 1
ATOM 5300 C CA . GLY B 1 213 ? -10.477 -6.746 17.25 1 91.81 213 GLY B CA 1
ATOM 5301 C C . GLY B 1 213 ? -11.508 -7.043 16.188 1 91.81 213 GLY B C 1
ATOM 5302 O O . GLY B 1 213 ? -11.422 -8.062 15.492 1 91.81 213 GLY B O 1
ATOM 5303 N N . PRO B 1 214 ? -12.594 -6.281 16.203 1 90.06 214 PRO B N 1
ATOM 5304 C CA . PRO B 1 214 ? -13.633 -6.469 15.188 1 90.06 214 PRO B CA 1
ATOM 5305 C C . PRO B 1 214 ? -13.234 -5.914 13.82 1 90.06 214 PRO B C 1
ATOM 5307 O O . PRO B 1 214 ? -13.734 -4.863 13.406 1 90.06 214 PRO B O 1
ATOM 5310 N N . VAL B 1 215 ? -12.562 -6.645 13.109 1 87.75 215 VAL B N 1
ATOM 5311 C CA . VAL B 1 215 ? -11.836 -6.191 11.93 1 87.75 215 VAL B CA 1
ATOM 5312 C C . VAL B 1 215 ? -12.828 -5.793 10.836 1 87.75 215 VAL B C 1
ATOM 5314 O O . VAL B 1 215 ? -12.578 -4.855 10.078 1 87.75 215 VAL B O 1
ATOM 5317 N N . ASP B 1 216 ? -13.898 -6.512 10.68 1 83.06 216 ASP B N 1
ATOM 5318 C CA . ASP B 1 216 ? -14.875 -6.168 9.656 1 83.06 216 ASP B CA 1
ATOM 5319 C C . ASP B 1 216 ? -15.477 -4.785 9.914 1 83.06 216 ASP B C 1
ATOM 5321 O O . ASP B 1 216 ? -15.57 -3.965 9 1 83.06 216 ASP B O 1
ATOM 5325 N N . ALA B 1 217 ? -15.797 -4.562 11.164 1 88.06 217 ALA B N 1
ATOM 5326 C CA . ALA B 1 217 ? -16.344 -3.258 11.531 1 88.06 217 ALA B CA 1
ATOM 5327 C C . ALA B 1 217 ? -15.289 -2.162 11.383 1 88.06 217 ALA B C 1
ATOM 5329 O O . ALA B 1 217 ? -15.578 -1.08 10.867 1 88.06 217 ALA B O 1
ATOM 5330 N N . LEU B 1 218 ? -14.102 -2.467 11.836 1 93.12 218 LEU B N 1
ATOM 5331 C CA . LEU B 1 218 ? -13.023 -1.481 11.758 1 93.12 218 LEU B CA 1
ATOM 5332 C C . LEU B 1 218 ? -12.695 -1.16 10.305 1 93.12 218 LEU B C 1
ATOM 5334 O O . LEU B 1 218 ? -12.414 -0.007 9.969 1 93.12 218 LEU B O 1
ATOM 5338 N N . GLY B 1 219 ? -12.695 -2.199 9.453 1 90.19 219 GLY B N 1
ATOM 5339 C CA . GLY B 1 219 ? -12.492 -1.979 8.031 1 90.19 219 GLY B CA 1
ATOM 5340 C C . GLY B 1 219 ? -13.531 -1.072 7.406 1 90.19 219 GLY B C 1
ATOM 5341 O O . GLY B 1 219 ? -13.203 -0.2 6.602 1 90.19 219 GLY B O 1
ATOM 5342 N N . ALA B 1 220 ? -14.719 -1.241 7.812 1 85 220 ALA B N 1
ATOM 5343 C CA . ALA B 1 220 ? -15.812 -0.416 7.312 1 85 220 ALA B CA 1
ATOM 5344 C C . ALA B 1 220 ? -15.672 1.028 7.785 1 85 220 ALA B C 1
ATOM 5346 O O . ALA B 1 220 ? -15.891 1.964 7.012 1 85 220 ALA B O 1
ATOM 5347 N N . LEU B 1 221 ? -15.336 1.157 9.023 1 91 221 LEU B N 1
ATOM 5348 C CA . LEU B 1 221 ? -15.156 2.49 9.586 1 91 221 LEU B CA 1
ATOM 5349 C C . LEU B 1 221 ? -14.016 3.223 8.891 1 91 221 LEU B C 1
ATOM 5351 O O . LEU B 1 221 ? -14.133 4.41 8.578 1 91 221 LEU B O 1
ATOM 5355 N N . ALA B 1 222 ? -12.953 2.535 8.688 1 93.19 222 ALA B N 1
ATOM 5356 C CA . ALA B 1 222 ? -11.828 3.135 7.977 1 93.19 222 ALA B CA 1
ATOM 5357 C C . ALA B 1 222 ? -12.227 3.533 6.559 1 93.19 222 ALA B C 1
ATOM 5359 O O . ALA B 1 222 ? -11.891 4.629 6.102 1 93.19 222 ALA B O 1
ATOM 5360 N N . ALA B 1 223 ? -12.938 2.633 5.863 1 85.75 223 ALA B N 1
ATOM 5361 C CA . ALA B 1 223 ? -13.406 2.912 4.508 1 85.75 223 ALA B CA 1
ATOM 5362 C C . ALA B 1 223 ? -14.328 4.133 4.484 1 85.75 223 ALA B C 1
ATOM 5364 O O . ALA B 1 223 ? -14.219 4.977 3.594 1 85.75 223 ALA B O 1
ATOM 5365 N N . GLY B 1 224 ? -15.164 4.211 5.449 1 83.06 224 GLY B N 1
ATOM 5366 C CA . GLY B 1 224 ? -16.047 5.355 5.555 1 83.06 224 GLY B CA 1
ATOM 5367 C C . GLY B 1 224 ? -15.32 6.66 5.801 1 83.06 224 GLY B C 1
ATOM 5368 O O . GLY B 1 224 ? -15.648 7.688 5.207 1 83.06 224 GLY B O 1
ATOM 5369 N N . ALA B 1 225 ? -14.352 6.605 6.668 1 90.19 225 ALA B N 1
ATOM 5370 C CA . ALA B 1 225 ? -13.57 7.797 6.996 1 90.19 225 ALA B CA 1
ATOM 5371 C C . ALA B 1 225 ? -12.836 8.32 5.77 1 90.19 225 ALA B C 1
ATOM 5373 O O . ALA B 1 225 ? -12.805 9.531 5.527 1 90.19 225 ALA B O 1
ATOM 5374 N N . VAL B 1 226 ? -12.258 7.438 5.023 1 89.88 226 VAL B N 1
ATOM 5375 C CA . VAL B 1 226 ? -11.508 7.859 3.844 1 89.88 226 VAL B CA 1
ATOM 5376 C C . VAL B 1 226 ? -12.477 8.383 2.781 1 89.88 226 VAL B C 1
ATOM 5378 O O . VAL B 1 226 ? -12.156 9.32 2.053 1 89.88 226 VAL B O 1
ATOM 5381 N N . ALA B 1 227 ? -13.625 7.727 2.631 1 78.62 227 ALA B N 1
ATOM 5382 C CA . ALA B 1 227 ? -14.625 8.188 1.676 1 78.62 227 ALA B CA 1
ATOM 5383 C C . ALA B 1 227 ? -14.992 9.648 1.921 1 78.62 227 ALA B C 1
ATOM 5385 O O . ALA B 1 227 ? -15.07 10.438 0.979 1 78.62 227 ALA B O 1
ATOM 5386 N N . THR B 1 228 ? -15.172 9.945 3.152 1 81.62 228 THR B N 1
ATOM 5387 C CA . THR B 1 228 ? -15.531 11.312 3.523 1 81.62 228 THR B CA 1
ATOM 5388 C C . THR B 1 228 ? -14.375 12.266 3.246 1 81.62 228 THR B C 1
ATOM 5390 O O . THR B 1 228 ? -14.578 13.344 2.688 1 81.62 228 THR B O 1
ATOM 5393 N N . ALA B 1 229 ? -13.219 11.891 3.582 1 87.38 229 ALA B N 1
ATOM 5394 C CA . ALA B 1 229 ? -12.047 12.758 3.473 1 87.38 229 ALA B CA 1
ATOM 5395 C C . ALA B 1 229 ? -11.719 13.047 2.01 1 87.38 229 ALA B C 1
ATOM 5397 O O . ALA B 1 229 ? -11.258 14.141 1.678 1 87.38 229 ALA B O 1
ATOM 5398 N N . TYR B 1 230 ? -11.992 12.086 1.134 1 82.88 230 TYR B N 1
ATOM 5399 C CA . TYR B 1 230 ? -11.562 12.234 -0.253 1 82.88 230 TYR B CA 1
ATOM 5400 C C . TYR B 1 230 ? -12.75 12.523 -1.163 1 82.88 230 TYR B C 1
ATOM 5402 O O . TYR B 1 230 ? -12.641 12.414 -2.387 1 82.88 230 TYR B O 1
ATOM 5410 N N . ALA B 1 231 ? -13.812 12.836 -0.535 1 73.69 231 ALA B N 1
ATOM 5411 C CA . ALA B 1 231 ? -14.992 13.172 -1.333 1 73.69 231 ALA B CA 1
ATOM 5412 C C . ALA B 1 231 ? -14.688 14.305 -2.307 1 73.69 231 ALA B C 1
ATOM 5414 O O . ALA B 1 231 ? -14.258 15.391 -1.897 1 73.69 231 ALA B O 1
ATOM 5415 N N . GLY B 1 232 ? -14.758 14.016 -3.594 1 66.62 232 GLY B N 1
ATOM 5416 C CA . GLY B 1 232 ? -14.57 15.039 -4.605 1 66.62 232 GLY B CA 1
ATOM 5417 C C . GLY B 1 232 ? -13.117 15.297 -4.934 1 66.62 232 GLY B C 1
ATOM 5418 O O . GLY B 1 232 ? -12.797 16.203 -5.707 1 66.62 232 GLY B O 1
ATOM 5419 N N . SER B 1 233 ? -12.219 14.602 -4.332 1 73.25 233 SER B 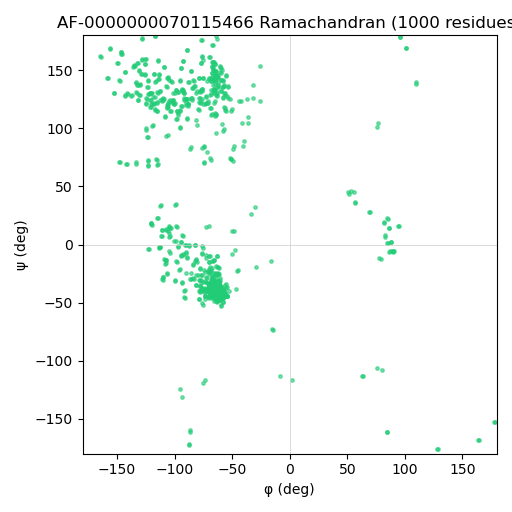N 1
ATOM 5420 C CA . SER B 1 233 ? -10.789 14.773 -4.582 1 73.25 233 SER B CA 1
ATOM 5421 C C . SER B 1 233 ? -10.281 13.766 -5.609 1 73.25 233 SER B C 1
ATOM 5423 O O . SER B 1 233 ? -10.727 12.617 -5.625 1 73.25 233 SER B O 1
ATOM 5425 N N . PRO B 1 234 ? -9.445 14.227 -6.418 1 72.25 234 PRO B N 1
ATOM 5426 C CA . PRO B 1 234 ? -8.82 13.258 -7.32 1 72.25 234 PRO B CA 1
ATOM 5427 C C . PRO B 1 234 ? -7.949 12.25 -6.586 1 72.25 234 PRO B C 1
ATOM 5429 O O . PRO B 1 234 ? -7.25 12.609 -5.633 1 72.25 234 PRO B O 1
ATOM 5432 N N . VAL B 1 235 ? -8.117 10.992 -6.945 1 79.19 235 VAL B N 1
ATOM 5433 C CA . VAL B 1 235 ? -7.336 9.93 -6.324 1 79.19 235 VAL B CA 1
ATOM 5434 C C . VAL B 1 235 ? -6.844 8.953 -7.395 1 79.19 235 VAL B C 1
ATOM 5436 O O . VAL B 1 235 ? -7.406 8.891 -8.492 1 79.19 235 VAL B O 1
ATOM 5439 N N . LEU B 1 236 ? -5.742 8.297 -7.141 1 74.38 236 LEU B N 1
ATOM 5440 C CA . LEU B 1 236 ? -5.176 7.316 -8.062 1 74.38 236 LEU B CA 1
ATOM 5441 C C . LEU B 1 236 ? -6.039 6.059 -8.117 1 74.38 236 LEU B C 1
ATOM 5443 O O . LEU B 1 236 ? -6.152 5.426 -9.164 1 74.38 236 LEU B O 1
ATOM 5447 N N . SER B 1 237 ? -6.539 5.664 -7.02 1 75.44 237 SER B N 1
ATOM 5448 C CA . SER B 1 237 ? -7.414 4.5 -6.867 1 75.44 237 SER B CA 1
ATOM 5449 C C . SER B 1 237 ? -8.438 4.719 -5.762 1 75.44 237 SER B C 1
ATOM 5451 O O . SER B 1 237 ? -8.32 5.664 -4.977 1 75.44 237 SER B O 1
ATOM 5453 N N . ASP B 1 238 ? -9.438 3.893 -5.727 1 74.6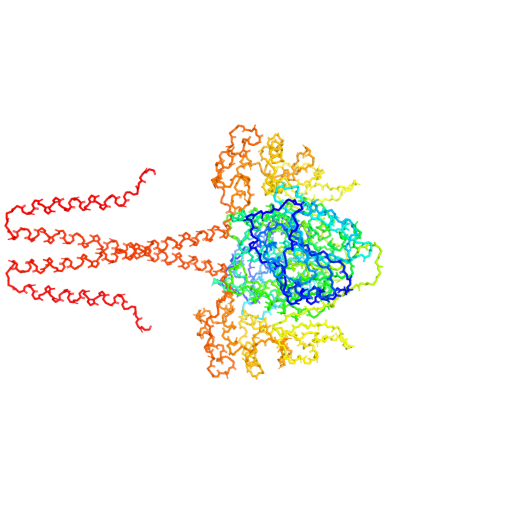2 238 ASP B N 1
ATOM 5454 C CA . ASP B 1 238 ? -10.492 4.043 -4.727 1 74.62 238 ASP B CA 1
ATOM 5455 C C . ASP B 1 238 ? -9.945 3.852 -3.314 1 74.62 238 ASP B C 1
ATOM 5457 O O . ASP B 1 238 ? -9.602 2.734 -2.92 1 74.62 238 ASP B O 1
ATOM 5461 N N . PRO B 1 239 ? -9.922 4.91 -2.582 1 84.88 239 PRO B N 1
ATOM 5462 C CA . PRO B 1 239 ? -9.336 4.809 -1.24 1 84.88 239 PRO B CA 1
ATOM 5463 C C . PRO B 1 239 ? -10.164 3.92 -0.309 1 84.88 239 PRO B C 1
ATOM 5465 O O . PRO B 1 239 ? -9.617 3.328 0.626 1 84.88 239 PRO B O 1
ATOM 5468 N N . ARG B 1 240 ? -11.484 3.805 -0.508 1 81 240 ARG B N 1
ATOM 5469 C CA . ARG B 1 240 ? -12.352 2.996 0.348 1 81 240 ARG B CA 1
ATOM 5470 C C . ARG B 1 240 ? -11.953 1.524 0.291 1 81 240 ARG B C 1
ATOM 5472 O O . ARG B 1 240 ? -11.828 0.869 1.328 1 81 240 ARG B O 1
ATOM 5479 N N . ARG B 1 241 ? -11.758 1.11 -0.896 1 78.31 241 ARG B N 1
ATOM 5480 C CA . ARG B 1 241 ? -11.383 -0.285 -1.097 1 78.31 241 ARG B CA 1
ATOM 5481 C C . ARG B 1 241 ? -10.031 -0.587 -0.448 1 78.31 241 ARG B C 1
ATOM 5483 O O . ARG B 1 241 ? -9.875 -1.613 0.217 1 78.31 241 ARG B O 1
ATOM 5490 N N . LEU B 1 242 ? -9.141 0.306 -0.686 1 86.94 242 LEU B N 1
ATOM 5491 C CA . LEU B 1 242 ? -7.793 0.089 -0.166 1 86.94 242 LEU B CA 1
ATOM 5492 C C . LEU B 1 242 ? -7.785 0.131 1.358 1 86.94 242 LEU B C 1
ATOM 5494 O O . LEU B 1 242 ? -7.145 -0.704 2.004 1 86.94 242 LEU B O 1
ATOM 5498 N N . ALA B 1 243 ? -8.477 1.069 1.92 1 91.75 243 ALA B N 1
ATOM 5499 C CA . ALA B 1 243 ? -8.547 1.173 3.375 1 91.75 243 ALA B CA 1
ATOM 5500 C C . ALA B 1 243 ? -9.219 -0.06 3.98 1 91.75 243 ALA B C 1
ATOM 5502 O O . ALA B 1 243 ? -8.695 -0.649 4.93 1 91.75 243 ALA B O 1
ATOM 5503 N N . GLY B 1 244 ? -10.328 -0.431 3.432 1 87.62 244 GLY B N 1
ATOM 5504 C CA . GLY B 1 244 ? -11.016 -1.622 3.906 1 87.62 244 GLY B CA 1
ATOM 5505 C C . GLY B 1 244 ? -10.172 -2.877 3.805 1 87.62 244 GLY B C 1
ATOM 5506 O O . GLY B 1 244 ? -10.086 -3.654 4.758 1 87.62 244 GLY B O 1
ATOM 5507 N N . ALA B 1 245 ? -9.555 -3.037 2.688 1 87.31 245 ALA B N 1
ATOM 5508 C CA . ALA B 1 245 ? -8.703 -4.207 2.469 1 87.31 245 ALA B CA 1
ATOM 5509 C C . ALA B 1 245 ? -7.523 -4.215 3.434 1 87.31 245 ALA B C 1
ATOM 5511 O O . ALA B 1 245 ? -7.164 -5.262 3.979 1 87.31 245 ALA B O 1
ATOM 5512 N N . ALA B 1 246 ? -6.891 -3.033 3.629 1 94.12 246 ALA B N 1
ATOM 5513 C CA . ALA B 1 246 ? -5.754 -2.934 4.539 1 94.12 246 ALA B CA 1
ATOM 5514 C C . ALA B 1 246 ? -6.117 -3.445 5.93 1 94.12 246 ALA B C 1
ATOM 5516 O O . ALA B 1 246 ? -5.379 -4.238 6.52 1 94.12 246 ALA B O 1
ATOM 5517 N N . VAL B 1 247 ? -7.289 -3.057 6.387 1 93.5 247 VAL B N 1
ATOM 5518 C CA . VAL B 1 247 ? -7.703 -3.445 7.73 1 93.5 247 VAL B CA 1
ATOM 5519 C C . VAL B 1 247 ? -8.086 -4.926 7.746 1 93.5 247 VAL B C 1
ATOM 5521 O O . VAL B 1 247 ? -7.613 -5.684 8.594 1 93.5 247 VAL B O 1
ATOM 5524 N N . ARG B 1 248 ? -8.797 -5.391 6.832 1 88.19 248 ARG B N 1
ATOM 5525 C CA . ARG B 1 248 ? -9.297 -6.762 6.812 1 88.19 248 ARG B CA 1
ATOM 5526 C C . ARG B 1 248 ? -8.164 -7.758 6.609 1 88.19 248 ARG B C 1
ATOM 5528 O O . ARG B 1 248 ? -8.211 -8.875 7.121 1 88.19 248 ARG B O 1
ATOM 5535 N N . ARG B 1 249 ? -7.203 -7.316 5.914 1 91.56 249 ARG B N 1
ATOM 5536 C CA . ARG B 1 249 ? -6.102 -8.219 5.602 1 91.56 249 ARG B CA 1
ATOM 5537 C C . ARG B 1 249 ? -5.012 -8.141 6.668 1 91.56 249 ARG B C 1
ATOM 5539 O O . ARG B 1 249 ? -3.961 -8.773 6.531 1 91.56 249 ARG B O 1
ATOM 5546 N N . GLY B 1 250 ? -5.242 -7.305 7.645 1 92.88 250 GLY B N 1
ATOM 5547 C CA . GLY B 1 250 ? -4.359 -7.293 8.805 1 92.88 250 GLY B CA 1
ATOM 5548 C C . GLY B 1 250 ? -3.246 -6.27 8.695 1 92.88 250 GLY B C 1
ATOM 5549 O O . GLY B 1 250 ? -2.232 -6.371 9.391 1 92.88 250 GLY B O 1
ATOM 5550 N N . LEU B 1 251 ? -3.354 -5.367 7.824 1 96.62 251 LEU B N 1
ATOM 5551 C CA . LEU B 1 251 ? -2.342 -4.328 7.664 1 96.62 251 LEU B CA 1
ATOM 5552 C C . LEU B 1 251 ? -2.914 -2.957 8.008 1 96.62 251 LEU B C 1
ATOM 5554 O O . LEU B 1 251 ? -2.436 -1.938 7.5 1 96.62 251 LEU B O 1
ATOM 5558 N N . GLY B 1 252 ? -3.943 -2.959 8.773 1 97.25 252 GLY B N 1
ATOM 5559 C CA . GLY B 1 252 ? -4.613 -1.715 9.117 1 97.25 252 GLY B CA 1
ATOM 5560 C C . GLY B 1 252 ? -3.703 -0.722 9.82 1 97.25 252 GLY B C 1
ATOM 5561 O O . GLY B 1 252 ? -3.822 0.488 9.617 1 97.25 252 GLY B O 1
ATOM 5562 N N . ALA B 1 253 ? -2.828 -1.203 10.703 1 98.19 253 ALA B N 1
ATOM 5563 C CA . ALA B 1 253 ? -1.89 -0.323 11.398 1 98.19 253 ALA B CA 1
ATOM 5564 C C . ALA B 1 253 ? -0.725 0.06 10.492 1 98.19 253 ALA B C 1
ATOM 5566 O O . ALA B 1 253 ? -0.289 1.214 10.484 1 98.19 253 ALA B O 1
ATOM 5567 N N . GLU B 1 254 ? -0.319 -0.849 9.672 1 97.38 254 GLU B N 1
ATOM 5568 C CA . GLU B 1 254 ? 0.878 -0.671 8.859 1 97.38 254 GLU B CA 1
ATOM 5569 C C . GLU B 1 254 ? 0.605 0.249 7.668 1 97.38 254 GLU B C 1
ATOM 5571 O O . GLU B 1 254 ? 1.515 0.921 7.176 1 97.38 254 GLU B O 1
ATOM 5576 N N . LEU B 1 255 ? -0.632 0.283 7.258 1 97.44 255 LEU B N 1
ATOM 5577 C CA . LEU B 1 255 ? -0.946 1.12 6.105 1 97.44 255 LEU B CA 1
ATOM 5578 C C . LEU B 1 255 ? -1.785 2.324 6.52 1 97.44 255 LEU B C 1
ATOM 5580 O O . LEU B 1 255 ? -2.363 3.006 5.672 1 97.44 255 LEU B O 1
ATOM 5584 N N . ALA B 1 256 ? -1.858 2.559 7.82 1 98.25 256 ALA B N 1
ATOM 5585 C CA . ALA B 1 256 ? -2.518 3.773 8.289 1 98.25 256 ALA B CA 1
ATOM 5586 C C . ALA B 1 256 ? -1.748 5.02 7.852 1 98.25 256 ALA B C 1
ATOM 5588 O O . ALA B 1 256 ? -0.521 4.984 7.73 1 98.25 256 ALA B O 1
ATOM 5589 N N . PRO B 1 257 ? -2.424 6.129 7.633 1 96.5 257 PRO B N 1
ATOM 5590 C CA . PRO B 1 257 ? -1.765 7.359 7.188 1 96.5 257 PRO B CA 1
ATOM 5591 C C . PRO B 1 257 ? -0.733 7.871 8.188 1 96.5 257 PRO B C 1
ATOM 5593 O O . PRO B 1 257 ? 0.254 8.5 7.797 1 96.5 257 PRO B O 1
ATOM 5596 N N . ALA B 1 258 ? -1.011 7.645 9.43 1 97.06 258 ALA B N 1
ATOM 5597 C CA . ALA B 1 258 ? -0.097 8.094 10.477 1 97.06 258 ALA B CA 1
ATOM 5598 C C . ALA B 1 258 ? -0.274 7.27 11.75 1 97.06 258 ALA B C 1
ATOM 5600 O O . ALA B 1 258 ? -1.203 6.465 11.852 1 97.06 258 ALA B O 1
ATOM 5601 N N . TRP B 1 259 ? 0.654 7.465 12.602 1 98.38 259 TRP B N 1
ATOM 5602 C CA . TRP B 1 259 ? 0.572 6.898 13.945 1 98.38 259 TRP B CA 1
ATOM 5603 C C . TRP B 1 259 ? 0.68 7.992 15 1 98.38 259 TRP B C 1
ATOM 5605 O O . TRP B 1 259 ? 1.446 8.945 14.844 1 98.38 259 TRP B O 1
ATOM 5615 N N . LEU B 1 260 ? -0.145 7.914 15.953 1 98.44 260 LEU B N 1
ATOM 5616 C CA . LEU B 1 260 ? -0.086 8.805 17.109 1 98.44 260 LEU B CA 1
ATOM 5617 C C . LEU B 1 260 ? 0.478 8.086 18.328 1 98.44 260 LEU B C 1
ATOM 5619 O O . LEU B 1 260 ? -0.058 7.055 18.75 1 98.44 260 LEU B O 1
ATOM 5623 N N . ALA B 1 261 ? 1.538 8.625 18.906 1 97.81 261 ALA B N 1
ATOM 5624 C CA . ALA B 1 261 ? 2.193 8 20.062 1 97.81 261 ALA B CA 1
ATOM 5625 C C . ALA B 1 261 ? 2.025 8.859 21.312 1 97.81 261 ALA B C 1
ATOM 5627 O O . ALA B 1 261 ? 2.156 10.086 21.25 1 97.81 261 ALA B O 1
ATOM 5628 N N . VAL B 1 262 ? 1.649 8.242 22.359 1 97.25 262 VAL B N 1
ATOM 5629 C CA . VAL B 1 262 ? 1.71 8.797 23.703 1 97.25 262 VAL B CA 1
ATOM 5630 C C . VAL B 1 262 ? 2.961 8.289 24.422 1 97.25 262 VAL B C 1
ATOM 5632 O O . VAL B 1 262 ? 3.047 7.113 24.766 1 97.25 262 VAL B O 1
ATOM 5635 N N . ALA B 1 263 ? 3.863 9.18 24.562 1 96.88 263 ALA B N 1
ATOM 5636 C CA . ALA B 1 263 ? 5.137 8.797 25.172 1 96.88 263 ALA B CA 1
ATOM 5637 C C . ALA B 1 263 ? 5.5 9.734 26.328 1 96.88 263 ALA B C 1
ATOM 5639 O O . ALA B 1 263 ? 4.945 10.828 26.438 1 96.88 263 ALA B O 1
ATOM 5640 N N . HIS B 1 264 ? 6.383 9.266 27.203 1 95.81 264 HIS B N 1
ATOM 5641 C CA . HIS B 1 264 ? 6.859 10.055 28.328 1 95.81 264 HIS B CA 1
ATOM 5642 C C . HIS B 1 264 ? 8.375 9.984 28.453 1 95.81 264 HIS B C 1
ATOM 5644 O O . HIS B 1 264 ? 8.977 8.938 28.219 1 95.81 264 HIS B O 1
ATOM 5650 N N . ARG B 1 265 ? 8.812 11.109 28.703 1 95.31 265 ARG B N 1
ATOM 5651 C CA . ARG B 1 265 ? 10.242 11.078 29 1 95.31 265 ARG B CA 1
ATOM 5652 C C . ARG B 1 265 ? 10.508 10.305 30.297 1 95.31 265 ARG B C 1
ATOM 5654 O O . ARG B 1 265 ? 9.82 10.516 31.297 1 95.31 265 ARG B O 1
ATOM 5661 N N . ALA B 1 266 ? 11.43 9.398 30.234 1 86.44 266 ALA B N 1
ATOM 5662 C CA . ALA B 1 266 ? 11.734 8.578 31.406 1 86.44 266 ALA B CA 1
ATOM 5663 C C . ALA B 1 266 ? 12.078 9.453 32.625 1 86.44 266 ALA B C 1
ATOM 5665 O O . ALA B 1 266 ? 12.688 10.508 32.469 1 86.44 266 ALA B O 1
ATOM 5666 N N . PRO B 1 267 ? 11.688 9.008 33.875 1 79.12 267 PRO B N 1
ATOM 5667 C CA . PRO B 1 267 ? 10.992 7.781 34.281 1 79.12 267 PRO B CA 1
ATOM 5668 C C . PRO B 1 267 ? 9.477 7.891 34.125 1 79.12 267 PRO B C 1
ATOM 5670 O O . PRO B 1 267 ? 8.914 8.969 34.312 1 79.12 267 PRO B O 1
ATOM 5673 N N . VAL B 1 268 ? 8.898 6.805 33.688 1 66.75 268 VAL B N 1
ATOM 5674 C CA . VAL B 1 268 ? 7.461 6.824 33.438 1 66.75 268 VAL B CA 1
ATOM 5675 C C . VAL B 1 268 ? 6.688 6.699 34.719 1 66.75 268 VAL B C 1
ATOM 5677 O O . VAL B 1 268 ? 6.953 5.801 35.531 1 66.75 268 VAL B O 1
ATOM 5680 N N . THR B 1 269 ? 5.98 7.715 35.031 1 68.94 269 THR B N 1
ATOM 5681 C CA . THR B 1 269 ? 5.012 7.551 36.125 1 68.94 269 THR B CA 1
ATOM 5682 C C . THR B 1 269 ? 3.643 7.168 35.562 1 68.94 269 THR B C 1
ATOM 5684 O O . THR B 1 269 ? 3.533 6.27 34.719 1 68.94 269 THR B O 1
ATOM 5687 N N . THR B 1 270 ? 2.482 7.781 35.906 1 75.19 270 THR B N 1
ATOM 5688 C CA . THR B 1 270 ? 1.133 7.551 35.406 1 75.19 270 THR B CA 1
ATOM 5689 C C . THR B 1 270 ? 0.877 8.375 34.125 1 75.19 270 THR B C 1
ATOM 5691 O O . THR B 1 270 ? 1.102 9.586 34.125 1 75.19 270 THR B O 1
ATOM 5694 N N . PRO B 1 271 ? 0.467 7.625 33.125 1 76 271 PRO B N 1
ATOM 5695 C CA . PRO B 1 271 ? 0.245 8.391 31.906 1 76 271 PRO B CA 1
ATOM 5696 C C . PRO B 1 271 ? -0.872 9.422 32.062 1 76 271 PRO B C 1
ATOM 5698 O O . PRO B 1 271 ? -1.938 9.117 32.594 1 76 271 PRO B O 1
ATOM 5701 N N . ALA B 1 272 ? -0.604 10.57 31.672 1 77.62 272 ALA B N 1
ATOM 5702 C CA . ALA B 1 272 ? -1.558 11.672 31.719 1 77.62 272 ALA B CA 1
ATOM 5703 C C . ALA B 1 272 ? -2.652 11.492 30.672 1 77.62 272 ALA B C 1
ATOM 5705 O O . ALA B 1 272 ? -3.793 11.914 30.875 1 77.62 272 ALA B O 1
ATOM 5706 N N . VAL B 1 273 ? -2.309 10.914 29.547 1 89.31 273 VAL B N 1
ATOM 5707 C CA . VAL B 1 273 ? -3.227 10.672 28.438 1 89.31 273 VAL B CA 1
ATOM 5708 C C . VAL B 1 273 ? -3.232 9.188 28.078 1 89.31 273 VAL B C 1
ATOM 5710 O O . VAL B 1 273 ? -2.172 8.578 27.922 1 89.31 273 VAL B O 1
ATOM 5713 N N . THR B 1 274 ? -4.395 8.578 28.062 1 91.69 274 THR B N 1
ATOM 5714 C CA . THR B 1 274 ? -4.543 7.176 27.703 1 91.69 274 THR B CA 1
ATOM 5715 C C . THR B 1 274 ? -5.328 7.039 26.406 1 91.69 274 THR B C 1
ATOM 5717 O O . THR B 1 274 ? -6.191 7.867 26.094 1 91.69 274 THR B O 1
ATOM 5720 N N . LEU B 1 275 ? -4.945 6.035 25.641 1 94.94 275 LEU B N 1
ATOM 5721 C CA . LEU B 1 275 ? -5.645 5.742 24.406 1 94.94 275 LEU B CA 1
ATOM 5722 C C . LEU B 1 275 ? -6.504 4.492 24.531 1 94.94 275 LEU B C 1
ATOM 5724 O O . LEU B 1 275 ? -6 3.426 24.891 1 94.94 275 LEU B O 1
ATOM 5728 N N . PRO B 1 276 ? -7.809 4.652 24.359 1 95.62 276 PRO B N 1
ATOM 5729 C CA . PRO B 1 276 ? -8.625 3.439 24.266 1 95.62 276 PRO B CA 1
ATOM 5730 C C . PRO B 1 276 ? -8.328 2.615 23.016 1 95.62 276 PRO B C 1
ATOM 5732 O O . PRO B 1 276 ? -7.609 3.076 22.125 1 95.62 276 PRO B O 1
ATOM 5735 N N . PRO B 1 277 ? -8.914 1.4 22.938 1 97.19 277 PRO B N 1
ATOM 5736 C CA . PRO B 1 277 ? -8.664 0.566 21.75 1 97.19 277 PRO B CA 1
ATOM 5737 C C . PRO B 1 277 ? -9.078 1.244 20.453 1 97.19 277 PRO B C 1
ATOM 5739 O O . PRO B 1 277 ? -8.367 1.148 19.453 1 97.19 277 PRO B O 1
ATOM 5742 N N . VAL B 1 278 ? -10.234 1.911 20.5 1 97.69 278 VAL B N 1
ATOM 5743 C CA . VAL B 1 278 ? -10.734 2.641 19.344 1 97.69 278 VAL B CA 1
ATOM 5744 C C . VAL B 1 278 ? -11.312 3.982 19.781 1 97.69 278 VAL B C 1
ATOM 5746 O O . VAL B 1 278 ? -12.055 4.051 20.766 1 97.69 278 VAL B O 1
ATOM 5749 N N . LEU B 1 279 ? -10.922 5.02 19.219 1 97.56 279 LEU B N 1
ATOM 5750 C CA . LEU B 1 279 ? -11.516 6.344 19.344 1 97.56 279 LEU B CA 1
ATOM 5751 C C . LEU B 1 279 ? -12.055 6.836 18.016 1 97.56 279 LEU B C 1
ATOM 5753 O O . LEU B 1 279 ? -11.352 6.793 17 1 97.56 279 LEU B O 1
ATOM 5757 N N . LEU B 1 280 ? -13.336 7.254 17.969 1 95.5 280 LEU B N 1
ATOM 5758 C CA . LEU B 1 280 ? -14.023 7.664 16.75 1 95.5 280 LEU B CA 1
ATOM 5759 C C . LEU B 1 280 ? -14.57 9.078 16.875 1 95.5 280 LEU B C 1
ATOM 5761 O O . LEU B 1 280 ? -15.039 9.469 17.953 1 95.5 280 LEU B O 1
ATOM 5765 N N . ALA B 1 281 ? -14.453 9.773 15.797 1 94 281 ALA B N 1
ATOM 5766 C CA . ALA B 1 281 ? -15.094 11.086 15.75 1 94 281 ALA B CA 1
ATOM 5767 C C . ALA B 1 281 ? -16.094 11.164 14.594 1 94 281 ALA B C 1
ATOM 5769 O O . ALA B 1 281 ? -15.82 10.68 13.492 1 94 281 ALA B O 1
ATOM 5770 N N . SER B 1 282 ? -17.266 11.617 14.93 1 86.31 282 SER B N 1
ATOM 5771 C CA . SER B 1 282 ? -18.266 12.031 13.953 1 86.31 282 SER B CA 1
ATOM 5772 C C . SER B 1 282 ? -18.594 13.516 14.086 1 86.31 282 SER B C 1
ATOM 5774 O O . SER B 1 282 ? -17.953 14.227 14.875 1 86.31 282 SER B O 1
ATOM 5776 N N . ASP B 1 283 ? -19.484 13.984 13.234 1 83.38 283 ASP B N 1
ATOM 5777 C CA . ASP B 1 283 ? -19.906 15.375 13.344 1 83.38 283 ASP B CA 1
ATOM 5778 C C . ASP B 1 283 ? -20.656 15.625 14.648 1 83.38 283 ASP B C 1
ATOM 5780 O O . ASP B 1 283 ? -20.766 16.766 15.102 1 83.38 283 ASP B O 1
ATOM 5784 N N . ARG B 1 284 ? -21.016 14.531 15.273 1 86.69 284 ARG B N 1
ATOM 5785 C CA . ARG B 1 284 ? -21.938 14.688 16.391 1 86.69 284 ARG B CA 1
ATOM 5786 C C . ARG B 1 284 ? -21.234 14.391 17.719 1 86.69 284 ARG B C 1
ATOM 5788 O O . ARG B 1 284 ? -21.641 14.898 18.766 1 86.69 284 ARG B O 1
ATOM 5795 N N . ALA B 1 285 ? -20.203 13.516 17.609 1 91.5 285 ALA B N 1
ATOM 5796 C CA . ALA B 1 285 ? -19.672 13.07 18.906 1 91.5 285 ALA B CA 1
ATOM 5797 C C . ALA B 1 285 ? -18.312 12.414 18.75 1 91.5 285 ALA B C 1
ATOM 5799 O O . ALA B 1 285 ? -17.875 12.125 17.625 1 91.5 285 ALA B O 1
ATOM 5800 N N . VAL B 1 286 ? -17.625 12.32 19.844 1 94.5 286 VAL B N 1
ATOM 5801 C CA . VAL B 1 286 ? -16.469 11.438 20.016 1 94.5 286 VAL B CA 1
ATOM 5802 C C . VAL B 1 286 ? -16.891 10.188 20.781 1 94.5 286 VAL B C 1
ATOM 5804 O O . VAL B 1 286 ? -17.5 10.289 21.844 1 94.5 286 VAL B O 1
ATOM 5807 N N . ALA B 1 287 ? -16.641 9.039 20.203 1 94.5 287 ALA B N 1
ATOM 5808 C CA . ALA B 1 287 ? -17 7.773 20.828 1 94.5 287 ALA B CA 1
ATOM 5809 C C . ALA B 1 287 ? -15.797 6.844 20.938 1 94.5 287 ALA B C 1
ATOM 5811 O O . ALA B 1 287 ? -14.773 7.078 20.297 1 94.5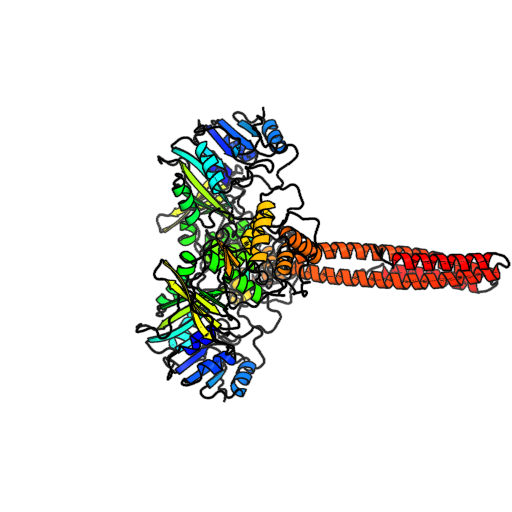 287 ALA B O 1
ATOM 5812 N N . GLU B 1 288 ? -15.914 5.898 21.828 1 95.5 288 GLU B N 1
ATOM 5813 C CA . GLU B 1 288 ? -14.891 4.863 21.938 1 95.5 288 GLU B CA 1
ATOM 5814 C C . GLU B 1 288 ? -15.5 3.471 21.828 1 95.5 288 GLU B C 1
ATOM 5816 O O . GLU B 1 288 ? -16.688 3.279 22.109 1 95.5 288 GLU B O 1
ATOM 5821 N N . LEU B 1 289 ? -14.773 2.553 21.25 1 94.62 289 LEU B N 1
ATOM 5822 C CA . LEU B 1 289 ? -15.109 1.133 21.312 1 94.62 289 LEU B CA 1
ATOM 5823 C C . LEU B 1 289 ? -14.227 0.409 22.328 1 94.62 289 LEU B C 1
ATOM 5825 O O . LEU B 1 289 ? -13 0.491 22.25 1 94.62 289 LEU B O 1
ATOM 5829 N N . VAL B 1 290 ? -14.891 -0.222 23.25 1 93.5 290 VAL B N 1
ATOM 5830 C CA . VAL B 1 290 ? -14.172 -0.953 24.281 1 93.5 290 VAL B CA 1
ATOM 5831 C C . VAL B 1 290 ? -14.664 -2.395 24.328 1 93.5 290 VAL B C 1
ATOM 5833 O O . VAL B 1 290 ? -15.758 -2.701 23.844 1 93.5 290 VAL B O 1
ATOM 5836 N N . SER B 1 291 ? -13.789 -3.266 24.828 1 89.94 291 SER B N 1
ATOM 5837 C CA . SER B 1 291 ? -14.188 -4.664 24.969 1 89.94 291 SER B CA 1
ATOM 5838 C C . SER B 1 291 ? -15.305 -4.82 25.984 1 89.94 291 SER B C 1
ATOM 5840 O O . SER B 1 291 ? -15.266 -4.203 27.062 1 89.94 291 SER B O 1
ATOM 5842 N N . GLY B 1 292 ? -16.297 -5.566 25.578 1 83.69 292 GLY B N 1
ATOM 5843 C CA . GLY B 1 292 ? -17.391 -5.848 26.5 1 83.69 292 GLY B CA 1
ATOM 5844 C C . GLY B 1 292 ? -17.172 -7.094 27.344 1 83.69 292 GLY B C 1
ATOM 5845 O O . GLY B 1 292 ? -16.219 -7.844 27.094 1 83.69 292 GLY B O 1
ATOM 5846 N N . PRO B 1 293 ? -18 -7.223 28.344 1 78.81 293 PRO B N 1
ATOM 5847 C CA . PRO B 1 293 ? -17.859 -8.367 29.25 1 78.81 293 PRO B CA 1
ATOM 5848 C C . PRO B 1 293 ? -18.094 -9.703 28.547 1 78.81 293 PRO B C 1
ATOM 5850 O O . PRO B 1 293 ? -17.547 -10.734 28.969 1 78.81 293 PRO B O 1
ATOM 5853 N N . ASP B 1 294 ? -18.812 -9.812 27.469 1 81.44 294 ASP B N 1
ATOM 5854 C CA . ASP B 1 294 ? -19.156 -11.055 26.781 1 81.44 294 ASP B CA 1
ATOM 5855 C C . ASP B 1 294 ? -18.234 -11.289 25.594 1 81.44 294 ASP B C 1
ATOM 5857 O O . ASP B 1 294 ? -18.547 -12.086 24.703 1 81.44 294 ASP B O 1
ATOM 5861 N N . GLY B 1 295 ? -17.141 -10.594 25.562 1 81.25 295 GLY B N 1
ATOM 5862 C CA . GLY B 1 295 ? -16.219 -10.781 24.453 1 81.25 295 GLY B CA 1
ATOM 5863 C C . GLY B 1 295 ? -16.547 -9.93 23.25 1 81.25 295 GLY B C 1
ATOM 5864 O O . GLY B 1 295 ? -15.781 -9.898 22.281 1 81.25 295 GLY B O 1
ATOM 5865 N N . GLY B 1 296 ? -17.672 -9.289 23.406 1 88.38 296 GLY B N 1
ATOM 5866 C CA . GLY B 1 296 ? -18.031 -8.375 22.344 1 88.38 296 GLY B CA 1
ATOM 5867 C C . GLY B 1 296 ? -17.453 -6.98 22.531 1 88.38 296 GLY B C 1
ATOM 5868 O O . GLY B 1 296 ? -16.5 -6.797 23.281 1 88.38 296 GLY B O 1
ATOM 5869 N N . TRP B 1 297 ? -17.891 -6.094 21.688 1 92.38 297 TRP B N 1
ATOM 5870 C CA . TRP B 1 297 ? -17.422 -4.715 21.75 1 92.38 297 TRP B CA 1
ATOM 5871 C C . TRP B 1 297 ? -18.578 -3.764 22.062 1 92.38 297 TRP B C 1
ATOM 5873 O O . TRP B 1 297 ? -19.703 -3.973 21.609 1 92.38 297 TRP B O 1
ATOM 5883 N N . LEU B 1 298 ? -18.281 -2.791 22.891 1 92.94 298 LEU B N 1
ATOM 5884 C CA . LEU B 1 298 ? -19.25 -1.782 23.312 1 92.94 298 LEU B CA 1
ATOM 5885 C C . LEU B 1 298 ? -18.844 -0.402 22.797 1 92.94 298 LEU B C 1
ATOM 5887 O O . LEU B 1 298 ? -17.688 -0.004 22.922 1 92.94 298 LEU B O 1
ATOM 5891 N N . ARG B 1 299 ? -19.812 0.25 22.188 1 92.81 299 ARG B N 1
ATOM 5892 C CA . ARG B 1 299 ? -19.625 1.643 21.797 1 92.81 299 ARG B CA 1
ATOM 5893 C C . ARG B 1 299 ? -20.109 2.59 22.891 1 92.81 299 ARG B C 1
ATOM 5895 O O . ARG B 1 299 ? -21.25 2.482 23.344 1 92.81 299 ARG B O 1
ATOM 5902 N N . ARG B 1 300 ? -19.266 3.574 23.266 1 93 300 ARG B N 1
ATOM 5903 C CA . ARG B 1 300 ? -19.578 4.555 24.297 1 93 300 ARG B CA 1
ATOM 5904 C C . ARG B 1 300 ? -19.297 5.973 23.812 1 93 300 ARG B C 1
ATOM 5906 O O . ARG B 1 300 ? -18.203 6.262 23.328 1 93 300 ARG B O 1
ATOM 5913 N N . THR B 1 301 ? -20.281 6.848 23.953 1 92.31 301 THR B N 1
ATOM 5914 C CA . THR B 1 301 ? -20.062 8.258 23.656 1 92.31 301 THR B CA 1
ATOM 5915 C C . THR B 1 301 ? -19.312 8.945 24.781 1 92.31 301 THR B C 1
ATOM 5917 O O . THR B 1 301 ? -19.719 8.867 25.953 1 92.31 301 THR B O 1
ATOM 5920 N N . VAL B 1 302 ? -18.25 9.57 24.484 1 92.25 302 VAL B N 1
ATOM 5921 C CA . VAL B 1 302 ? -17.438 10.172 25.531 1 92.25 302 VAL B CA 1
ATOM 5922 C C . VAL B 1 302 ? -17.609 11.688 25.5 1 92.25 302 VAL B C 1
ATOM 5924 O O . VAL B 1 302 ? -17.391 12.359 26.516 1 92.25 302 VAL B O 1
ATOM 5927 N N . ARG B 1 303 ? -17.969 12.234 24.328 1 90.31 303 ARG B N 1
ATOM 5928 C CA . ARG B 1 303 ? -18.172 13.68 24.203 1 90.31 303 ARG B CA 1
ATOM 5929 C C . ARG B 1 303 ? -19.156 14.008 23.094 1 90.31 303 ARG B C 1
ATOM 5931 O O . ARG B 1 303 ? -19.016 13.539 21.969 1 90.31 303 ARG B O 1
ATOM 5938 N N . ALA B 1 304 ? -20.109 14.828 23.406 1 89.38 304 ALA B N 1
ATOM 5939 C CA . ALA B 1 304 ? -21.031 15.352 22.391 1 89.38 304 ALA B CA 1
ATOM 5940 C C . ALA B 1 304 ? -20.469 16.625 21.766 1 89.38 304 ALA B C 1
ATOM 5942 O O . ALA B 1 304 ? -19.891 17.469 22.469 1 89.38 304 ALA B O 1
ATOM 5943 N N . LEU B 1 305 ? -20.625 16.781 20.484 1 86.38 305 LEU B N 1
ATOM 5944 C CA . LEU B 1 305 ? -20.016 17.906 19.812 1 86.38 305 LEU B CA 1
ATOM 5945 C C . LEU B 1 305 ? -21.078 18.891 19.344 1 86.38 305 LEU B C 1
ATOM 5947 O O . LEU B 1 305 ? -20.781 20.062 19.109 1 86.38 305 LEU B O 1
ATOM 5951 N N . ASP B 1 306 ? -22.297 18.453 19.016 1 82.12 306 ASP B N 1
ATOM 5952 C CA . ASP B 1 306 ? -23.297 19.344 18.453 1 82.12 306 ASP B CA 1
ATOM 5953 C C . ASP B 1 306 ? -24.359 19.703 19.5 1 82.12 306 ASP B C 1
ATOM 5955 O O . ASP B 1 306 ? -25.453 20.172 19.141 1 82.12 306 ASP B O 1
ATOM 5959 N N . GLY B 1 307 ? -24.219 19.516 20.656 1 79.12 307 GLY B N 1
ATOM 5960 C CA . GLY B 1 307 ? -25.141 19.875 21.719 1 79.12 307 GLY B CA 1
ATOM 5961 C C . GLY B 1 307 ? -26.297 18.922 21.859 1 79.12 307 GLY B C 1
ATOM 5962 O O . GLY B 1 307 ? -27.094 19.016 22.797 1 79.12 307 GLY B O 1
ATOM 5963 N N . ARG B 1 308 ? -26.531 18.031 20.906 1 80.19 308 ARG B N 1
ATOM 5964 C CA . ARG B 1 308 ? -27.609 17.031 20.984 1 80.19 308 ARG B CA 1
ATOM 5965 C C . ARG B 1 308 ? -27.219 15.898 21.922 1 80.19 308 ARG B C 1
ATOM 5967 O O . ARG B 1 308 ? -26.031 15.672 22.188 1 80.19 308 ARG B O 1
ATOM 5974 N N . PRO B 1 309 ? -28.234 15.258 22.422 1 80 309 PRO B N 1
ATOM 5975 C CA . PRO B 1 309 ? -27.938 14.133 23.312 1 80 309 PRO B CA 1
ATOM 5976 C C . PRO B 1 309 ? -27.125 13.039 22.625 1 80 309 PRO B C 1
ATOM 5978 O O . PRO B 1 309 ? -27.328 12.766 21.438 1 80 309 PRO B O 1
ATOM 5981 N N . ALA B 1 310 ? -26.234 12.57 23.531 1 77.31 310 ALA B N 1
ATOM 5982 C CA . ALA B 1 310 ? -25.375 11.508 23.016 1 77.31 310 ALA B CA 1
ATOM 5983 C C . ALA B 1 310 ? -26.156 10.234 22.75 1 77.31 310 ALA B C 1
ATOM 5985 O O . ALA B 1 310 ? -27.156 9.953 23.438 1 77.31 310 ALA B O 1
ATOM 5986 N N . VAL B 1 311 ? -25.812 9.531 21.703 1 81.38 311 VAL B N 1
ATOM 5987 C CA . VAL B 1 311 ? -26.344 8.195 21.469 1 81.38 311 VAL B CA 1
ATOM 5988 C C . VAL B 1 311 ? -25.984 7.273 22.625 1 81.38 311 VAL B C 1
ATOM 5990 O O . VAL B 1 311 ? -24.859 7.309 23.141 1 81.38 311 VAL B O 1
ATOM 5993 N N . PRO B 1 312 ? -26.969 6.562 23.109 1 83.06 312 PRO B N 1
ATOM 5994 C CA . PRO B 1 312 ? -26.688 5.652 24.203 1 83.06 312 PRO B CA 1
ATOM 5995 C C . PRO B 1 312 ? -25.625 4.609 23.859 1 83.06 312 PRO B C 1
ATOM 5997 O O . PRO B 1 312 ? -25.469 4.258 22.688 1 83.06 312 PRO B O 1
ATOM 6000 N N . ASP B 1 313 ? -24.922 4.219 24.938 1 87.75 313 ASP B N 1
ATOM 6001 C CA . ASP B 1 313 ? -23.969 3.129 24.781 1 87.75 313 ASP B CA 1
ATOM 6002 C C . ASP B 1 313 ? -24.641 1.878 24.219 1 87.75 313 ASP B C 1
ATOM 6004 O O . ASP B 1 313 ? -25.75 1.531 24.641 1 87.75 313 ASP B O 1
ATOM 6008 N N . ALA B 1 314 ? -24.109 1.309 23.234 1 88.38 314 ALA B N 1
ATOM 6009 C CA . ALA B 1 314 ? -24.688 0.133 22.594 1 88.38 314 ALA B CA 1
ATOM 6010 C C . ALA B 1 314 ? -23.609 -0.846 22.141 1 88.38 314 ALA B C 1
ATOM 6012 O O . ALA B 1 314 ? -22.5 -0.439 21.812 1 88.38 314 ALA B O 1
ATOM 6013 N N . PRO B 1 315 ? -24.031 -2.102 22.203 1 90.5 315 PRO B N 1
ATOM 6014 C CA . PRO B 1 315 ? -23.078 -3.076 21.656 1 90.5 315 PRO B CA 1
ATOM 6015 C C . PRO B 1 315 ? -22.844 -2.898 20.156 1 90.5 315 PRO B C 1
ATOM 6017 O O . PRO B 1 315 ? -23.766 -2.502 19.438 1 90.5 315 PRO B O 1
ATOM 6020 N N . LEU B 1 316 ? -21.562 -3.08 19.766 1 90 316 LEU B N 1
ATOM 6021 C CA . LEU B 1 316 ? -21.297 -3.143 18.328 1 90 316 LEU B CA 1
ATOM 6022 C C . LEU B 1 316 ? -21.953 -4.367 17.703 1 90 316 LEU B C 1
ATOM 6024 O O . LEU B 1 316 ? -21.734 -5.492 18.141 1 90 316 LEU B O 1
ATOM 6028 N N . PRO B 1 317 ? -22.781 -4.102 16.703 1 87.81 317 PRO B N 1
ATOM 6029 C CA . PRO B 1 317 ? -23.469 -5.246 16.094 1 87.81 317 PRO B CA 1
ATOM 6030 C C . PRO B 1 317 ? -22.5 -6.184 15.367 1 87.81 317 PRO B C 1
ATOM 6032 O O . PRO B 1 317 ? -21.5 -5.734 14.797 1 87.81 317 PRO B O 1
ATOM 6035 N N . PRO B 1 318 ? -22.844 -7.426 15.453 1 83.88 318 PRO B N 1
ATOM 6036 C CA . PRO B 1 318 ? -22.062 -8.367 14.664 1 83.88 318 PRO B CA 1
ATOM 6037 C C . PRO B 1 318 ? -22.406 -8.328 13.18 1 83.88 318 PRO B C 1
ATOM 6039 O O . PRO B 1 318 ? -23.422 -7.754 12.797 1 83.88 318 PRO B O 1
ATOM 6042 N N . GLY B 1 319 ? -21.484 -8.867 12.367 1 83.5 319 GLY B N 1
ATOM 6043 C CA . GLY B 1 319 ? -21.797 -9.047 10.961 1 83.5 319 GLY B CA 1
ATOM 6044 C C . GLY B 1 319 ? -20.75 -8.461 10.039 1 83.5 319 GLY B C 1
ATOM 6045 O O . GLY B 1 319 ? -19.688 -8.031 10.492 1 83.5 319 GLY B O 1
ATOM 6046 N N . ARG B 1 320 ? -21.125 -8.57 8.734 1 83.69 320 ARG B N 1
ATOM 6047 C CA . ARG B 1 320 ? -20.25 -8.062 7.676 1 83.69 320 ARG B CA 1
ATOM 6048 C C . ARG B 1 320 ? -20.844 -6.812 7.035 1 83.69 320 ARG B C 1
ATOM 6050 O O . ARG B 1 320 ? -22.062 -6.594 7.082 1 83.69 320 ARG B O 1
ATOM 6057 N N . LEU B 1 321 ? -19.953 -6.023 6.547 1 84.38 321 LEU B N 1
ATOM 6058 C CA . LEU B 1 321 ? -20.375 -4.777 5.914 1 84.38 321 LEU B CA 1
ATOM 6059 C C . LEU B 1 321 ? -21.219 -5.055 4.676 1 84.38 321 LEU B C 1
ATOM 6061 O O . LEU B 1 321 ? -20.812 -5.82 3.799 1 84.38 321 LEU B O 1
ATOM 6065 N N . LEU B 1 322 ? -22.328 -4.449 4.617 1 90.62 322 LEU B N 1
ATOM 6066 C CA . LEU B 1 322 ? -23.266 -4.664 3.52 1 90.62 322 LEU B CA 1
ATOM 6067 C C . LEU B 1 322 ? -22.641 -4.281 2.184 1 90.62 322 LEU B C 1
ATOM 6069 O O . LEU B 1 322 ? -22.781 -5.004 1.194 1 90.62 322 LEU B O 1
ATOM 6073 N N . GLU B 1 323 ? -21.984 -3.143 2.17 1 86.38 323 GLU B N 1
ATOM 6074 C CA . GLU B 1 323 ? -21.391 -2.678 0.925 1 86.38 323 GLU B CA 1
ATOM 6075 C C . GLU B 1 323 ? -20.469 -3.738 0.33 1 86.38 323 GLU B C 1
ATOM 6077 O O . GLU B 1 323 ? -20.5 -3.994 -0.875 1 86.38 323 GLU B O 1
ATOM 6082 N N . GLU B 1 324 ? -19.688 -4.328 1.107 1 76.31 324 GLU B N 1
ATOM 6083 C CA . GLU B 1 324 ? -18.781 -5.367 0.648 1 76.31 324 GLU B CA 1
ATOM 6084 C C . GLU B 1 324 ? -19.531 -6.586 0.13 1 76.31 324 GLU B C 1
ATOM 6086 O O . GLU B 1 324 ? -19.156 -7.184 -0.876 1 76.31 324 GLU B O 1
ATOM 6091 N N . LEU B 1 325 ? -20.531 -6.977 0.908 1 83.75 325 LEU B N 1
ATOM 6092 C CA . LEU B 1 325 ? -21.344 -8.117 0.5 1 83.75 325 LEU B CA 1
ATOM 6093 C C . LEU B 1 325 ? -22.016 -7.855 -0.846 1 83.75 325 LEU B C 1
ATOM 6095 O O . LEU B 1 325 ? -22.031 -8.727 -1.716 1 83.75 325 LEU B O 1
ATOM 6099 N N . LEU B 1 326 ? -22.531 -6.648 -0.973 1 89.25 326 LEU B N 1
ATOM 6100 C CA . LEU B 1 326 ? -23.188 -6.277 -2.223 1 89.25 326 LEU B CA 1
ATOM 6101 C C . LEU B 1 326 ? -22.188 -6.262 -3.375 1 89.25 326 LEU B C 1
ATOM 6103 O O . LEU B 1 326 ? -22.484 -6.773 -4.461 1 89.25 326 LEU B O 1
ATOM 6107 N N . LEU B 1 327 ? -21.094 -5.691 -3.172 1 77.94 327 LEU B N 1
ATOM 6108 C CA . LEU B 1 327 ? -20.062 -5.625 -4.207 1 77.94 327 LEU B CA 1
ATOM 6109 C C . LEU B 1 327 ? -19.594 -7.023 -4.602 1 77.94 327 LEU B C 1
ATOM 6111 O O . LEU B 1 327 ? -19.438 -7.32 -5.785 1 77.94 327 LEU B O 1
ATOM 6115 N N . THR B 1 328 ? -19.391 -7.855 -3.582 1 73.94 328 THR B N 1
ATOM 6116 C CA . THR B 1 328 ? -18.984 -9.227 -3.844 1 73.94 328 THR B CA 1
ATOM 6117 C C . THR B 1 328 ? -20.031 -9.969 -4.656 1 73.94 328 THR B C 1
ATOM 6119 O O . THR B 1 328 ? -19.719 -10.648 -5.629 1 73.94 328 THR B O 1
ATOM 6122 N N . ALA B 1 329 ? -21.281 -9.828 -4.258 1 81.69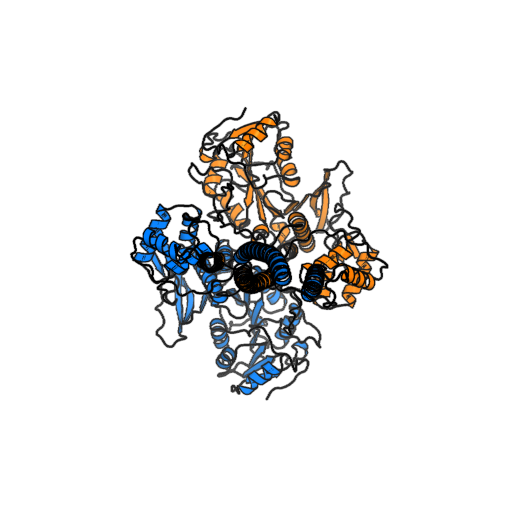 329 ALA B N 1
ATOM 6123 C CA . ALA B 1 329 ? -22.375 -10.477 -4.98 1 81.69 329 ALA B CA 1
ATOM 6124 C C . ALA B 1 329 ? -22.469 -9.953 -6.414 1 81.69 329 ALA B C 1
ATOM 6126 O O . ALA B 1 329 ? -22.75 -10.719 -7.34 1 81.69 329 ALA B O 1
ATOM 6127 N N . ALA B 1 330 ? -22.281 -8.656 -6.582 1 80.69 330 ALA B N 1
ATOM 6128 C CA . ALA B 1 330 ? -22.312 -8.055 -7.91 1 80.69 330 ALA B CA 1
ATOM 6129 C C . ALA B 1 330 ? -21.172 -8.586 -8.781 1 80.69 330 ALA B C 1
ATOM 6131 O O . ALA B 1 330 ? -21.391 -8.977 -9.93 1 80.69 330 ALA B O 1
ATOM 6132 N N . LEU B 1 331 ? -20.062 -8.641 -8.227 1 69.31 331 LEU B N 1
ATOM 6133 C CA . LEU B 1 331 ? -18.891 -9.125 -8.945 1 69.31 331 LEU B CA 1
ATOM 6134 C C . LEU B 1 331 ? -19.062 -10.57 -9.375 1 69.31 331 LEU B C 1
ATOM 6136 O O . LEU B 1 331 ? -18.625 -10.961 -10.461 1 69.31 331 LEU B O 1
ATOM 6140 N N . ARG B 1 332 ? -19.703 -11.352 -8.469 1 70.19 332 ARG B N 1
ATOM 6141 C CA . ARG B 1 332 ? -19.891 -12.781 -8.719 1 70.19 332 ARG B CA 1
ATOM 6142 C C . ARG B 1 332 ? -21.172 -13.039 -9.508 1 70.19 332 ARG B C 1
ATOM 6144 O O . ARG B 1 332 ? -21.531 -14.188 -9.75 1 70.19 332 ARG B O 1
ATOM 6151 N N . HIS B 1 333 ? -21.891 -12.023 -9.82 1 74.94 333 HIS B N 1
ATOM 6152 C CA . HIS B 1 333 ? -23.141 -12.102 -10.555 1 74.94 333 HIS B CA 1
ATOM 6153 C C . HIS B 1 333 ? -24.141 -13.016 -9.852 1 74.94 333 HIS B C 1
ATOM 6155 O O . HIS B 1 333 ? -24.828 -13.805 -10.5 1 74.94 333 HIS B O 1
ATOM 6161 N N . GLU B 1 334 ? -24.078 -12.945 -8.57 1 81.56 334 GLU B N 1
ATOM 6162 C CA . GLU B 1 334 ? -25.031 -13.695 -7.762 1 81.56 334 GLU B CA 1
ATOM 6163 C C . GLU B 1 334 ? -26.312 -12.914 -7.551 1 81.56 334 GLU B C 1
ATOM 6165 O O . GLU B 1 334 ? -26.562 -12.391 -6.461 1 81.56 334 GLU B O 1
ATOM 6170 N N . LEU B 1 335 ? -27.172 -13 -8.484 1 87.81 335 LEU B N 1
ATOM 6171 C CA . LEU B 1 335 ? -28.359 -12.164 -8.508 1 87.81 335 LEU B CA 1
ATOM 6172 C C . LEU B 1 335 ? -29.281 -12.5 -7.344 1 87.81 335 LEU B C 1
ATOM 6174 O O . LEU B 1 335 ? -29.844 -11.594 -6.711 1 87.81 335 LEU B O 1
ATOM 6178 N N . PRO B 1 336 ? -29.422 -13.773 -6.969 1 91.38 336 PRO B N 1
ATOM 6179 C CA . PRO B 1 336 ? -30.297 -14.047 -5.828 1 91.38 336 PRO B CA 1
ATOM 6180 C C . PRO B 1 336 ? -29.781 -13.445 -4.523 1 91.38 336 PRO B C 1
ATOM 6182 O O . PRO B 1 336 ? -30.578 -12.922 -3.729 1 91.38 336 PRO B O 1
ATOM 6185 N N . VAL B 1 337 ? -28.516 -13.508 -4.383 1 91.25 337 VAL B N 1
ATOM 6186 C CA . VAL B 1 337 ? -27.922 -12.945 -3.178 1 91.25 337 VAL B CA 1
ATOM 6187 C C . VAL B 1 337 ? -28.062 -11.43 -3.189 1 91.25 337 VAL B C 1
ATOM 6189 O O . VAL B 1 337 ? -28.375 -10.82 -2.166 1 91.25 337 VAL B O 1
ATOM 6192 N N . LEU B 1 338 ? -27.828 -10.812 -4.332 1 92.69 338 LEU B N 1
ATOM 6193 C CA . LEU B 1 338 ? -27.953 -9.367 -4.477 1 92.69 338 LEU B CA 1
ATOM 6194 C C . LEU B 1 338 ? -29.375 -8.922 -4.137 1 92.69 338 LEU B C 1
ATOM 6196 O O . LEU B 1 338 ? -29.562 -7.965 -3.383 1 92.69 338 LEU B O 1
ATOM 6200 N N . ARG B 1 339 ? -30.266 -9.656 -4.672 1 94.5 339 ARG B N 1
ATOM 6201 C CA . ARG B 1 339 ? -31.672 -9.312 -4.43 1 94.5 339 ARG B CA 1
ATOM 6202 C C . ARG B 1 339 ? -32 -9.43 -2.949 1 94.5 339 ARG B C 1
ATOM 6204 O O . ARG B 1 339 ? -32.688 -8.562 -2.393 1 94.5 339 ARG B O 1
ATOM 6211 N N . ARG B 1 340 ? -31.562 -10.445 -2.381 1 96.31 340 ARG B N 1
ATOM 6212 C CA . ARG B 1 340 ? -31.828 -10.656 -0.961 1 96.31 340 ARG B CA 1
ATOM 6213 C C . ARG B 1 340 ? -31.234 -9.531 -0.12 1 96.31 340 ARG B C 1
ATOM 6215 O O . ARG B 1 340 ? -31.891 -8.992 0.768 1 96.31 340 ARG B O 1
ATOM 6222 N N . LEU B 1 341 ? -29.984 -9.211 -0.389 1 96.56 341 LEU B N 1
ATOM 6223 C CA . LEU B 1 341 ? -29.281 -8.18 0.371 1 96.56 341 LEU B CA 1
ATOM 6224 C C . LEU B 1 341 ? -29.938 -6.816 0.156 1 96.56 341 LEU B C 1
ATOM 6226 O O . LEU B 1 341 ? -30.125 -6.059 1.108 1 96.56 341 LEU B O 1
ATOM 6230 N N . LEU B 1 342 ? -30.312 -6.547 -1.087 1 96.25 342 LEU B N 1
ATOM 6231 C CA . LEU B 1 342 ? -30.922 -5.262 -1.413 1 96.25 342 LEU B CA 1
ATOM 6232 C C . LEU B 1 342 ? -32.281 -5.141 -0.768 1 96.25 342 LEU B C 1
ATOM 6234 O O . LEU B 1 342 ? -32.625 -4.098 -0.202 1 96.25 342 LEU B O 1
ATOM 6238 N N . SER B 1 343 ? -33.062 -6.184 -0.876 1 95.88 343 SER B N 1
ATOM 6239 C CA . SER B 1 343 ? -34.406 -6.18 -0.286 1 95.88 343 SER B CA 1
ATOM 6240 C C . SER B 1 343 ? -34.344 -6.031 1.23 1 95.88 343 SER B C 1
ATOM 6242 O O . SER B 1 343 ? -35.094 -5.262 1.818 1 95.88 343 SER B O 1
ATOM 6244 N N . GLY B 1 344 ? -33.5 -6.766 1.871 1 96.69 344 GLY B N 1
ATOM 6245 C CA . GLY B 1 344 ? -33.312 -6.645 3.309 1 96.69 344 GLY B CA 1
ATOM 6246 C C . GLY B 1 344 ? -32.875 -5.266 3.742 1 96.69 344 GLY B C 1
ATOM 6247 O O . GLY B 1 344 ? -33.375 -4.719 4.727 1 96.69 344 GLY B O 1
ATOM 6248 N N . TRP B 1 345 ? -31.938 -4.723 2.99 1 96.5 345 TRP B N 1
ATOM 6249 C CA . TRP B 1 345 ? -31.406 -3.389 3.248 1 96.5 345 TRP B CA 1
ATOM 6250 C C . TRP B 1 345 ? -32.531 -2.342 3.188 1 96.5 345 TRP B C 1
ATOM 6252 O O . TRP B 1 345 ? -32.719 -1.58 4.137 1 96.5 345 TRP B O 1
ATOM 6262 N N . MET B 1 346 ? -33.25 -2.338 2.152 1 94.44 346 MET B N 1
ATOM 6263 C CA . MET B 1 346 ? -34.25 -1.311 1.934 1 94.44 346 MET B CA 1
ATOM 6264 C C . MET B 1 346 ? -35.438 -1.477 2.906 1 94.44 346 MET B C 1
ATOM 6266 O O . MET B 1 346 ? -36.062 -0.497 3.279 1 94.44 346 MET B O 1
ATOM 6270 N N . ALA B 1 347 ? -35.625 -2.67 3.381 1 94.56 347 ALA B N 1
ATOM 6271 C CA . ALA B 1 347 ? -36.688 -2.92 4.359 1 94.56 347 ALA B CA 1
ATOM 6272 C C . ALA B 1 347 ? -36.25 -2.469 5.754 1 94.56 347 ALA B C 1
ATOM 6274 O O . ALA B 1 347 ? -37.031 -1.877 6.492 1 94.56 347 ALA B O 1
ATOM 6275 N N . ALA B 1 348 ? -35.031 -2.693 6.137 1 95.88 348 ALA B N 1
ATOM 6276 C CA . ALA B 1 348 ? -34.594 -2.475 7.508 1 95.88 348 ALA B CA 1
ATOM 6277 C C . ALA B 1 348 ? -34.062 -1.056 7.688 1 95.88 348 ALA B C 1
ATOM 6279 O O . ALA B 1 348 ? -34.344 -0.399 8.688 1 95.88 348 ALA B O 1
ATOM 6280 N N . LEU B 1 349 ? -33.219 -0.609 6.758 1 95.44 349 LEU B N 1
ATOM 6281 C CA . LEU B 1 349 ? -32.5 0.651 6.914 1 95.44 349 LEU B CA 1
ATOM 6282 C C . LEU B 1 349 ? -32.406 1.397 5.586 1 95.44 349 LEU B C 1
ATOM 6284 O O . LEU B 1 349 ? -31.312 1.648 5.082 1 95.44 349 LEU B O 1
ATOM 6288 N N . PRO B 1 350 ? -33.531 1.918 5.062 1 92.44 350 PRO B N 1
ATOM 6289 C CA . PRO B 1 350 ? -33.562 2.484 3.711 1 92.44 350 PRO B CA 1
ATOM 6290 C C . PRO B 1 350 ? -32.781 3.791 3.6 1 92.44 350 PRO B C 1
ATOM 6292 O O . PRO B 1 350 ? -32.438 4.227 2.492 1 92.44 350 PRO B O 1
ATOM 6295 N N . THR B 1 351 ? -32.438 4.418 4.707 1 92.25 351 THR B N 1
ATOM 6296 C CA . THR B 1 351 ? -31.781 5.715 4.633 1 92.25 351 THR B CA 1
ATOM 6297 C C . THR B 1 351 ? -30.328 5.609 5.102 1 92.25 351 THR B C 1
ATOM 6299 O O . THR B 1 351 ? -29.656 6.629 5.301 1 92.25 351 THR B O 1
ATOM 6302 N N . ALA B 1 352 ? -29.891 4.402 5.332 1 93.5 352 ALA B N 1
ATOM 6303 C CA . ALA B 1 352 ? -28.484 4.191 5.695 1 93.5 352 ALA B CA 1
ATOM 6304 C C . ALA B 1 352 ? -27.656 3.791 4.477 1 93.5 352 ALA B C 1
ATOM 6306 O O . ALA B 1 352 ? -28.078 2.938 3.688 1 93.5 352 ALA B O 1
ATOM 6307 N N . ALA B 1 353 ? -26.547 4.465 4.328 1 90.25 353 ALA B N 1
ATOM 6308 C CA . ALA B 1 353 ? -25.656 4.066 3.248 1 90.25 353 ALA B CA 1
ATOM 6309 C C . ALA B 1 353 ? -25.188 2.625 3.428 1 90.25 353 ALA B C 1
ATOM 6311 O O . ALA B 1 353 ? -25.047 2.146 4.559 1 90.25 353 ALA B O 1
ATOM 6312 N N . ALA B 1 354 ? -24.844 1.983 2.299 1 90.5 354 ALA B N 1
ATOM 6313 C CA . ALA B 1 354 ? -24.422 0.59 2.33 1 90.5 354 ALA B CA 1
ATOM 6314 C C . ALA B 1 354 ? -23.141 0.434 3.15 1 90.5 354 ALA B C 1
ATOM 6316 O O . ALA B 1 354 ? -22.891 -0.624 3.736 1 90.5 354 ALA B O 1
ATOM 6317 N N . GLY B 1 355 ? -22.344 1.476 3.273 1 86.56 355 GLY B N 1
ATOM 6318 C CA . GLY B 1 355 ? -21.094 1.445 4.02 1 86.56 355 GLY B CA 1
ATOM 6319 C C . GLY B 1 355 ? -21.281 1.629 5.512 1 86.56 355 GLY B C 1
ATOM 6320 O O . GLY B 1 355 ? -20.328 1.538 6.281 1 86.56 355 GLY B O 1
ATOM 6321 N N . ASN B 1 356 ? -22.531 1.792 5.941 1 90.31 356 ASN B N 1
ATOM 6322 C CA . ASN B 1 356 ? -22.828 1.963 7.359 1 90.31 356 ASN B CA 1
ATOM 6323 C C . ASN B 1 356 ? -23.766 0.871 7.863 1 90.31 356 ASN B C 1
ATOM 6325 O O . ASN B 1 356 ? -24.469 1.062 8.859 1 90.31 356 ASN B O 1
ATOM 6329 N N . VAL B 1 357 ? -23.859 -0.197 7.105 1 93.31 357 VAL B N 1
ATOM 6330 C CA . VAL B 1 357 ? -24.766 -1.264 7.496 1 93.31 357 VAL B CA 1
ATOM 6331 C C . VAL B 1 357 ? -24 -2.576 7.645 1 93.31 357 VAL B C 1
ATOM 6333 O O . VAL B 1 357 ? -23.219 -2.953 6.762 1 93.31 357 VAL B O 1
ATOM 6336 N N . LEU B 1 358 ? -24.219 -3.207 8.766 1 90.38 358 LEU B N 1
ATOM 6337 C CA . LEU B 1 358 ? -23.688 -4.547 9.008 1 90.38 358 LEU B CA 1
ATOM 6338 C C . LEU B 1 358 ? -24.781 -5.598 8.859 1 90.38 358 LEU B C 1
ATOM 6340 O O . LEU B 1 358 ? -25.922 -5.375 9.273 1 90.38 358 LEU B O 1
ATOM 6344 N N . VAL B 1 359 ? -24.359 -6.703 8.25 1 93.12 359 VAL B N 1
ATOM 6345 C CA . VAL B 1 359 ? -25.328 -7.77 7.992 1 93.12 359 VAL B CA 1
ATOM 6346 C C . VAL B 1 359 ? -24.875 -9.055 8.68 1 93.12 359 VAL B C 1
ATOM 6348 O O . VAL B 1 359 ? -23.734 -9.492 8.508 1 93.12 359 VAL B O 1
ATOM 6351 N N . ASP B 1 360 ? -25.688 -9.594 9.484 1 91.12 360 ASP B N 1
ATOM 6352 C CA . ASP B 1 360 ? -25.531 -10.906 10.102 1 91.12 360 ASP B CA 1
ATOM 6353 C C . ASP B 1 360 ? -26.734 -11.797 9.828 1 91.12 360 ASP B C 1
ATOM 6355 O O . ASP B 1 360 ? -27.734 -11.742 10.562 1 91.12 360 ASP B O 1
ATOM 6359 N N . GLY B 1 361 ? -26.594 -12.641 8.852 1 90.25 361 GLY B N 1
ATOM 6360 C CA . GLY B 1 361 ? -27.766 -13.383 8.414 1 90.25 361 GLY B CA 1
ATOM 6361 C C . GLY B 1 361 ? -28.859 -12.484 7.844 1 90.25 361 GLY B C 1
ATOM 6362 O O . GLY B 1 361 ? -28.625 -11.797 6.848 1 90.25 361 GLY B O 1
ATOM 6363 N N . ASP B 1 362 ? -29.922 -12.453 8.57 1 92.25 362 ASP B N 1
ATOM 6364 C CA . ASP B 1 362 ? -31.031 -11.633 8.094 1 92.25 362 ASP B CA 1
ATOM 6365 C C . ASP B 1 362 ? -31.141 -10.336 8.891 1 92.25 362 ASP B C 1
ATOM 6367 O O . ASP B 1 362 ? -32.062 -9.547 8.68 1 92.25 362 ASP B O 1
ATOM 6371 N N . ARG B 1 363 ? -30.188 -10.148 9.633 1 94.38 363 ARG B N 1
ATOM 6372 C CA . ARG B 1 363 ? -30.203 -8.953 10.469 1 94.38 363 ARG B CA 1
ATOM 6373 C C . ARG B 1 363 ? -29.359 -7.84 9.867 1 94.38 363 ARG B C 1
ATOM 6375 O O . ARG B 1 363 ? -28.219 -8.078 9.469 1 94.38 363 ARG B O 1
ATOM 6382 N N . TYR B 1 364 ? -29.953 -6.684 9.789 1 96 364 TYR B N 1
ATOM 6383 C CA . TYR B 1 364 ? -29.297 -5.473 9.328 1 96 364 TYR B CA 1
ATOM 6384 C C . TYR B 1 364 ? -29.203 -4.438 10.438 1 96 364 TYR B C 1
ATOM 6386 O O . TYR B 1 364 ? -30.219 -4.094 11.055 1 96 364 TYR B O 1
ATOM 6394 N N . ALA B 1 365 ? -28.047 -4.023 10.75 1 94.12 365 ALA B N 1
ATOM 6395 C CA . ALA B 1 365 ? -27.844 -3.068 11.836 1 94.12 365 ALA B CA 1
ATOM 6396 C C . ALA B 1 365 ? -26.891 -1.951 11.43 1 94.12 365 ALA B C 1
ATOM 6398 O O . ALA B 1 365 ? -26.047 -2.141 10.562 1 94.12 365 ALA B O 1
ATOM 6399 N N . LEU B 1 366 ? -27.062 -0.787 12.078 1 92.69 366 LEU B N 1
ATOM 6400 C CA . LEU B 1 366 ? -26.203 0.358 11.805 1 92.69 366 LEU B CA 1
ATOM 6401 C C . LEU B 1 366 ? -24.844 0.177 12.453 1 92.69 366 LEU B C 1
ATOM 6403 O O . LEU B 1 366 ? -24.75 -0.227 13.609 1 92.69 366 LEU B O 1
ATOM 6407 N N . LEU B 1 367 ? -23.828 0.439 11.703 1 89 367 LEU B N 1
ATOM 6408 C CA . LEU B 1 367 ? -22.469 0.451 12.227 1 89 367 LEU B CA 1
ATOM 6409 C C . LEU B 1 367 ? -22.219 1.709 13.055 1 89 367 LEU B C 1
ATOM 6411 O O . LEU B 1 367 ? -21.75 1.628 14.188 1 89 367 LEU B O 1
ATOM 6415 N N . ASP B 1 368 ? -22.516 2.838 12.484 1 85.69 368 ASP B N 1
ATOM 6416 C CA . ASP B 1 368 ? -22.406 4.133 13.156 1 85.69 368 ASP B CA 1
ATOM 6417 C C . ASP B 1 368 ? -23.766 4.824 13.234 1 85.69 368 ASP B C 1
ATOM 6419 O O . ASP B 1 368 ? -24.203 5.434 12.266 1 85.69 368 ASP B O 1
ATOM 6423 N N . PRO B 1 369 ? -24.359 4.797 14.344 1 86.06 369 PRO B N 1
ATOM 6424 C CA . PRO B 1 369 ? -25.672 5.398 14.508 1 86.06 369 PRO B CA 1
ATOM 6425 C C . PRO B 1 369 ? -25.656 6.922 14.375 1 86.06 369 PRO B C 1
ATOM 6427 O O . PRO B 1 369 ? -26.703 7.547 14.195 1 86.06 369 PRO B O 1
ATOM 6430 N N . ASP B 1 370 ? -24.484 7.512 14.43 1 81.81 370 ASP B N 1
ATOM 6431 C CA . ASP B 1 370 ? -24.375 8.969 14.359 1 81.81 370 ASP B CA 1
ATOM 6432 C C . ASP B 1 370 ? -24.234 9.438 12.914 1 81.81 370 ASP B C 1
ATOM 6434 O O . ASP B 1 370 ? -24.266 10.641 12.641 1 81.81 370 ASP B O 1
ATOM 6438 N N . ALA B 1 371 ? -24.094 8.484 12.016 1 83.81 371 ALA B N 1
ATOM 6439 C CA . ALA B 1 371 ? -23.969 8.859 10.609 1 83.81 371 ALA B CA 1
ATOM 6440 C C . ALA B 1 371 ? -25.266 9.484 10.102 1 83.81 371 ALA B C 1
ATOM 6442 O O . ALA B 1 371 ? -26.359 9.039 10.461 1 83.81 371 ALA B O 1
ATOM 6443 N N . PRO B 1 372 ? -25.141 10.477 9.289 1 81.06 372 PRO B N 1
ATOM 6444 C CA . PRO B 1 372 ? -26.344 11.133 8.797 1 81.06 372 PRO B CA 1
ATOM 6445 C C . PRO B 1 372 ? -27.188 10.227 7.898 1 81.06 372 PRO B C 1
ATOM 6447 O O . PRO B 1 372 ? -26.656 9.344 7.23 1 81.06 372 PRO B O 1
ATOM 6450 N N . ASP B 1 373 ? -28.438 10.492 7.922 1 87 373 ASP B N 1
ATOM 6451 C CA . ASP B 1 373 ? -29.344 9.797 7.016 1 87 373 ASP B CA 1
ATOM 6452 C C . ASP B 1 373 ? -29.047 10.148 5.562 1 87 373 ASP B C 1
ATOM 6454 O O . ASP B 1 373 ? -28.766 11.305 5.242 1 87 373 ASP B O 1
ATOM 6458 N N . GLN B 1 374 ? -29.094 9.102 4.789 1 87.75 374 GLN B N 1
ATOM 6459 C CA . GLN B 1 374 ? -28.906 9.266 3.352 1 87.75 374 GLN B CA 1
ATOM 6460 C C . GLN B 1 374 ? -30.078 8.695 2.568 1 87.75 374 GLN B C 1
ATOM 6462 O O . GLN B 1 374 ? -30.062 7.539 2.148 1 87.75 374 GLN B O 1
ATOM 6467 N N . PRO B 1 375 ? -31.016 9.523 2.283 1 87.5 375 PRO B N 1
ATOM 6468 C CA . PRO B 1 375 ? -32.188 9.031 1.574 1 87.5 375 PRO B CA 1
ATOM 6469 C C . PRO B 1 375 ? -31.875 8.508 0.177 1 87.5 375 PRO B C 1
ATOM 6471 O O . PRO B 1 375 ? -32.656 7.758 -0.404 1 87.5 375 PRO B O 1
ATOM 6474 N N . ASP B 1 376 ? -30.766 8.938 -0.289 1 89.19 376 ASP B N 1
ATOM 6475 C CA . ASP B 1 376 ? -30.344 8.484 -1.613 1 89.19 376 ASP B CA 1
ATOM 6476 C C . ASP B 1 376 ? -29.328 7.34 -1.511 1 89.19 376 ASP B C 1
ATOM 6478 O O . ASP B 1 376 ? -28.406 7.242 -2.322 1 89.19 376 ASP B O 1
ATOM 6482 N N . ALA B 1 377 ? -29.5 6.492 -0.492 1 91.5 377 ALA B N 1
ATOM 6483 C CA . ALA B 1 377 ? -28.516 5.445 -0.189 1 91.5 377 ALA B CA 1
ATOM 6484 C C . ALA B 1 377 ? -28.359 4.496 -1.371 1 91.5 377 ALA B C 1
ATOM 6486 O O . ALA B 1 377 ? -27.234 4.129 -1.726 1 91.5 377 ALA B O 1
ATOM 6487 N N . LEU B 1 378 ? -29.406 4.168 -2.025 1 91.31 378 LEU B N 1
ATOM 6488 C CA . LEU B 1 378 ? -29.344 3.242 -3.15 1 91.31 378 LEU B CA 1
ATOM 6489 C C . LEU B 1 378 ? -28.609 3.869 -4.332 1 91.31 378 LEU B C 1
ATOM 6491 O O . LEU B 1 378 ? -27.812 3.201 -5 1 91.31 378 LEU B O 1
ATOM 6495 N N . ALA B 1 379 ? -28.906 5.098 -4.559 1 88.94 379 ALA B N 1
ATOM 6496 C CA . ALA B 1 379 ? -28.219 5.824 -5.633 1 88.94 379 ALA B CA 1
ATOM 6497 C C . ALA B 1 379 ? -26.719 5.934 -5.359 1 88.94 379 ALA B C 1
ATOM 6499 O O . ALA B 1 379 ? -25.922 5.867 -6.289 1 88.94 379 ALA B O 1
ATOM 6500 N N . ARG B 1 380 ? -26.453 6.133 -4.121 1 86.19 380 ARG B N 1
ATOM 6501 C CA . ARG B 1 380 ? -25.047 6.211 -3.742 1 86.19 380 ARG B CA 1
ATOM 6502 C C . ARG B 1 380 ? -24.328 4.895 -4.02 1 86.19 380 ARG B C 1
ATOM 6504 O O . ARG B 1 380 ? -23.188 4.891 -4.461 1 86.19 380 ARG B O 1
ATOM 6511 N N . PHE B 1 381 ? -25.016 3.818 -3.779 1 89.5 381 PHE B N 1
ATOM 6512 C CA . PHE B 1 381 ? -24.406 2.525 -4.07 1 89.5 381 PHE B CA 1
ATOM 6513 C C . PHE B 1 381 ? -24.266 2.322 -5.574 1 89.5 381 PHE B C 1
ATOM 6515 O O . PHE B 1 381 ? -23.234 1.81 -6.043 1 89.5 381 PHE B O 1
ATOM 6522 N N . ALA B 1 382 ? -25.234 2.711 -6.324 1 87.06 382 ALA B N 1
ATOM 6523 C CA . ALA B 1 382 ? -25.156 2.65 -7.781 1 87.06 382 ALA B CA 1
ATOM 6524 C C . ALA B 1 382 ? -23.953 3.436 -8.297 1 87.06 382 ALA B C 1
ATOM 6526 O O . ALA B 1 382 ? -23.25 2.98 -9.203 1 87.06 382 ALA B O 1
ATOM 6527 N N . ARG B 1 383 ? -23.797 4.473 -7.723 1 80.94 383 ARG B N 1
ATOM 6528 C CA . ARG B 1 383 ? -22.656 5.309 -8.094 1 80.94 383 ARG B CA 1
ATOM 6529 C C . ARG B 1 383 ? -21.328 4.605 -7.777 1 80.94 383 ARG B C 1
ATOM 6531 O O . ARG B 1 383 ? -20.375 4.684 -8.555 1 80.94 383 ARG B O 1
ATOM 6538 N N . THR B 1 384 ? -21.281 4.031 -6.621 1 77.06 384 THR B N 1
ATOM 6539 C CA . THR B 1 384 ? -20.094 3.281 -6.242 1 77.06 384 THR B CA 1
ATOM 6540 C C . THR B 1 384 ? -19.797 2.189 -7.266 1 77.06 384 THR B C 1
ATOM 6542 O O . THR B 1 384 ? -18.641 2.002 -7.66 1 77.06 384 THR B O 1
ATOM 6545 N N . LEU B 1 385 ? -20.781 1.529 -7.727 1 77.31 385 LEU B N 1
ATOM 6546 C CA . LEU B 1 385 ? -20.609 0.457 -8.703 1 77.31 385 LEU B CA 1
ATOM 6547 C C . LEU B 1 385 ? -20.078 1.001 -10.016 1 77.31 385 LEU B C 1
ATOM 6549 O O . LEU B 1 385 ? -19.172 0.406 -10.617 1 77.31 385 LEU B O 1
ATOM 6553 N N . THR B 1 386 ? -20.594 2.104 -10.391 1 71.62 386 THR B N 1
ATOM 6554 C CA . THR B 1 386 ? -20.266 2.65 -11.695 1 71.62 386 THR B CA 1
ATOM 6555 C C . THR B 1 386 ? -18.906 3.334 -11.68 1 71.62 386 THR B C 1
ATOM 6557 O O . THR B 1 386 ? -18.062 3.076 -12.539 1 71.62 386 THR B O 1
ATOM 6560 N N . THR B 1 387 ? -18.719 4.156 -10.648 1 64.25 387 THR B N 1
ATOM 6561 C CA . THR B 1 387 ? -17.5 4.953 -10.609 1 64.25 387 THR B CA 1
ATOM 6562 C C . THR B 1 387 ? -16.312 4.105 -10.141 1 64.25 387 THR B C 1
ATOM 6564 O O . THR B 1 387 ? -15.172 4.391 -10.484 1 64.25 387 THR B O 1
ATOM 6567 N N . GLY B 1 388 ? -16.641 3.193 -9.352 1 63.69 388 GLY B N 1
ATOM 6568 C CA . GLY B 1 388 ? -15.586 2.32 -8.875 1 63.69 388 GLY B CA 1
ATOM 6569 C C . GLY B 1 388 ? -15.133 1.302 -9.898 1 63.69 388 GLY B C 1
ATOM 6570 O O . GLY B 1 388 ? -14.117 0.63 -9.719 1 63.69 388 GLY B O 1
ATOM 6571 N N . GLY B 1 389 ? -15.828 1.236 -10.977 1 62.19 389 GLY B N 1
ATOM 6572 C CA . GLY B 1 389 ? -15.477 0.298 -12.031 1 62.19 389 GLY B CA 1
ATOM 6573 C C . GLY B 1 389 ? -15.727 -1.149 -11.648 1 62.19 389 GLY B C 1
ATOM 6574 O O . GLY B 1 389 ? -15.023 -2.049 -12.117 1 62.19 389 GLY B O 1
ATOM 6575 N N . TYR B 1 390 ? -16.641 -1.375 -10.805 1 65.88 390 TYR B N 1
ATOM 6576 C CA . TYR B 1 390 ? -16.953 -2.732 -10.367 1 65.88 390 TYR B CA 1
ATOM 6577 C C . TYR B 1 390 ? -17.781 -3.469 -11.406 1 65.88 390 TYR B C 1
ATOM 6579 O O . TYR B 1 390 ? -18.719 -2.896 -11.984 1 65.88 390 TYR B O 1
ATOM 6587 N N . ALA B 1 391 ? -17.359 -4.652 -11.688 1 67.62 391 ALA B N 1
ATOM 6588 C CA . ALA B 1 391 ? -18.203 -5.496 -12.523 1 67.62 391 ALA B CA 1
ATOM 6589 C C . ALA B 1 391 ? -19.531 -5.797 -11.82 1 67.62 391 ALA B C 1
ATOM 6591 O O . ALA B 1 391 ? -19.562 -6 -10.602 1 67.62 391 ALA B O 1
ATOM 6592 N N . HIS B 1 392 ? -20.578 -5.703 -12.539 1 75.94 392 HIS B N 1
ATOM 6593 C CA . HIS B 1 392 ? -21.891 -6 -12.008 1 75.94 392 HIS B CA 1
ATOM 6594 C C . HIS B 1 392 ? -22.797 -6.617 -13.07 1 75.94 392 HIS B C 1
ATOM 6596 O O . HIS B 1 392 ? -22.469 -6.594 -14.258 1 75.94 392 HIS B O 1
ATOM 6602 N N . PRO B 1 393 ? -23.875 -7.23 -12.68 1 78.44 393 PRO B N 1
ATOM 6603 C CA . PRO B 1 393 ? -24.703 -8.031 -13.578 1 78.44 393 PRO B CA 1
ATOM 6604 C C . PRO B 1 393 ? -25.328 -7.199 -14.695 1 78.44 393 PRO B C 1
ATOM 6606 O O . PRO B 1 393 ? -25.859 -7.754 -15.664 1 78.44 393 PRO B O 1
ATOM 6609 N N . TRP B 1 394 ? -25.25 -5.879 -14.664 1 80.88 394 TRP B N 1
ATOM 6610 C CA . TRP B 1 394 ? -25.875 -5.008 -15.656 1 80.88 394 TRP B CA 1
ATOM 6611 C C . TRP B 1 394 ? -24.844 -4.105 -16.312 1 80.88 394 TRP B C 1
ATOM 6613 O O . TRP B 1 394 ? -24.938 -2.877 -16.234 1 80.88 394 TRP B O 1
ATOM 6623 N N . PRO B 1 395 ? -23.953 -4.695 -17.109 1 72.12 395 PRO B N 1
ATOM 6624 C CA . PRO B 1 395 ? -22.828 -3.92 -17.656 1 72.12 395 PRO B CA 1
ATOM 6625 C C . PRO B 1 395 ? -23.281 -2.881 -18.688 1 72.12 395 PRO B C 1
ATOM 6627 O O . PRO B 1 395 ? -22.578 -1.894 -18.906 1 72.12 395 PRO B O 1
ATOM 6630 N N . ALA B 1 396 ? -24.391 -3.002 -19.234 1 71.38 396 ALA B N 1
ATOM 6631 C CA . ALA B 1 396 ? -24.891 -2.094 -20.266 1 71.38 396 ALA B CA 1
ATOM 6632 C C . ALA B 1 396 ? -25.391 -0.795 -19.641 1 71.38 396 ALA B C 1
ATOM 6634 O O . ALA B 1 396 ? -25.547 0.211 -20.344 1 71.38 396 ALA B O 1
ATOM 6635 N N . ILE B 1 397 ? -25.688 -0.86 -18.422 1 79.69 397 ILE B N 1
ATOM 6636 C CA . ILE B 1 397 ? -26.203 0.318 -17.734 1 79.69 397 ILE B CA 1
ATOM 6637 C C . ILE B 1 397 ? -25.047 1.137 -17.156 1 79.69 397 ILE B C 1
ATOM 6639 O O . ILE B 1 397 ? -24.422 0.735 -16.188 1 79.69 397 ILE B O 1
ATOM 6643 N N . THR B 1 398 ? -24.766 2.289 -17.75 1 73.56 398 THR B N 1
ATOM 6644 C CA . THR B 1 398 ? -23.625 3.102 -17.328 1 73.56 398 THR B CA 1
ATOM 6645 C C . THR B 1 398 ? -24.094 4.348 -16.578 1 73.56 398 THR B C 1
ATOM 6647 O O . THR B 1 398 ? -23.297 5 -15.898 1 73.56 398 THR B O 1
ATOM 6650 N N . GLU B 1 399 ? -25.359 4.633 -16.734 1 77.56 399 GLU B N 1
ATOM 6651 C CA . GLU B 1 399 ? -25.906 5.801 -16.047 1 77.56 399 GLU B CA 1
ATOM 6652 C C . GLU B 1 399 ? -26.328 5.461 -14.625 1 77.56 399 GLU B C 1
ATOM 6654 O O . GLU B 1 399 ? -27.031 4.469 -14.398 1 77.56 399 GLU B O 1
ATOM 6659 N N . VAL B 1 400 ? -25.969 6.285 -13.734 1 84.12 400 VAL B N 1
ATOM 6660 C CA . VAL B 1 400 ? -26.219 6.039 -12.312 1 84.12 400 VAL B CA 1
ATOM 6661 C C . VAL B 1 400 ? -27.734 5.98 -12.055 1 84.12 400 VAL B C 1
ATOM 6663 O O . VAL B 1 400 ? -28.203 5.125 -11.312 1 84.12 400 VAL B O 1
ATOM 6666 N N . ASP B 1 401 ? -28.453 6.852 -12.719 1 85.56 401 ASP B N 1
ATOM 6667 C CA . ASP B 1 401 ? -29.891 6.902 -12.492 1 85.56 401 ASP B CA 1
ATOM 6668 C C . ASP B 1 401 ? -30.562 5.605 -12.938 1 85.56 401 ASP B C 1
ATOM 6670 O O . ASP B 1 401 ? -31.422 5.07 -12.227 1 85.56 401 ASP B O 1
ATOM 6674 N N . ARG B 1 402 ? -30.156 5.203 -14.047 1 86.81 402 ARG B N 1
ATOM 6675 C CA . ARG B 1 402 ? -30.719 3.967 -14.562 1 86.81 402 ARG B CA 1
ATOM 6676 C C . ARG B 1 402 ? -30.328 2.771 -13.703 1 86.81 402 ARG B C 1
ATOM 6678 O O . ARG B 1 402 ? -31.156 1.887 -13.445 1 86.81 402 ARG B O 1
ATOM 6685 N N . LEU B 1 403 ? -29.125 2.738 -13.297 1 89.88 403 LEU B N 1
ATOM 6686 C CA . LEU B 1 403 ? -28.672 1.653 -12.43 1 89.88 403 LEU B CA 1
ATOM 6687 C C . LEU B 1 403 ? -29.406 1.684 -11.094 1 89.88 403 LEU B C 1
ATOM 6689 O O . LEU B 1 403 ? -29.703 0.633 -10.523 1 89.88 403 LEU B O 1
ATOM 6693 N N . THR B 1 404 ? -29.656 2.881 -10.617 1 91.81 404 THR B N 1
ATOM 6694 C CA . THR B 1 404 ? -30.406 3.018 -9.375 1 91.81 404 THR B CA 1
ATOM 6695 C C . THR B 1 404 ? -31.797 2.402 -9.516 1 91.81 404 THR B C 1
ATOM 6697 O O . THR B 1 404 ? -32.281 1.732 -8.594 1 91.81 404 THR B O 1
ATOM 6700 N N . GLU B 1 405 ? -32.375 2.625 -10.648 1 91.19 405 GLU B N 1
ATOM 6701 C CA . GLU B 1 405 ? -33.688 2.059 -10.914 1 91.19 405 GLU B CA 1
ATOM 6702 C C . GLU B 1 405 ? -33.625 0.534 -10.938 1 91.19 405 GLU B C 1
ATOM 6704 O O . GLU B 1 405 ? -34.531 -0.128 -10.414 1 91.19 405 GLU B O 1
ATOM 6709 N N . VAL B 1 406 ? -32.656 0.066 -11.516 1 92.06 406 VAL B N 1
ATOM 6710 C CA . VAL B 1 406 ? -32.5 -1.382 -11.594 1 92.06 406 VAL B CA 1
ATOM 6711 C C . VAL B 1 406 ? -32.312 -1.96 -10.195 1 92.06 406 VAL B C 1
ATOM 6713 O O . VAL B 1 406 ? -32.906 -2.984 -9.859 1 92.06 406 VAL B O 1
ATOM 6716 N N . LEU B 1 407 ? -31.484 -1.308 -9.453 1 94.12 407 LEU B N 1
ATOM 6717 C CA . LEU B 1 407 ? -31.25 -1.763 -8.094 1 94.12 407 LEU B CA 1
ATOM 6718 C C . LEU B 1 407 ? -32.531 -1.682 -7.254 1 94.12 407 LEU B C 1
ATOM 6720 O O . LEU B 1 407 ? -32.781 -2.553 -6.422 1 94.12 407 LEU B O 1
ATOM 6724 N N . ALA B 1 408 ? -33.281 -0.656 -7.512 1 93.56 408 ALA B N 1
ATOM 6725 C CA . ALA B 1 408 ? -34.531 -0.513 -6.812 1 93.56 408 ALA B CA 1
ATOM 6726 C C . ALA B 1 408 ? -35.5 -1.655 -7.16 1 93.56 408 ALA B C 1
ATOM 6728 O O . ALA B 1 408 ? -36.156 -2.207 -6.281 1 93.56 408 ALA B O 1
ATOM 6729 N N . GLY B 1 409 ? -35.531 -1.911 -8.359 1 92.19 409 GLY B N 1
ATOM 6730 C CA . GLY B 1 409 ? -36.344 -3.047 -8.797 1 92.19 409 GLY B CA 1
ATOM 6731 C C . GLY B 1 409 ? -35.906 -4.355 -8.164 1 92.19 409 GLY B C 1
ATOM 6732 O O . GLY B 1 409 ? -36.75 -5.148 -7.727 1 92.19 409 GLY B O 1
ATOM 6733 N N . ALA B 1 410 ? -34.688 -4.531 -8.141 1 92.94 410 ALA B N 1
ATOM 6734 C CA . ALA B 1 410 ? -34.125 -5.742 -7.535 1 92.94 410 ALA B CA 1
ATOM 6735 C C . ALA B 1 410 ? -34.438 -5.801 -6.043 1 92.94 410 ALA B C 1
ATOM 6737 O O . ALA B 1 410 ? -34.594 -6.883 -5.473 1 92.94 410 ALA B O 1
ATOM 6738 N N . ALA B 1 411 ? -34.531 -4.625 -5.422 1 93.19 411 ALA B N 1
ATOM 6739 C CA . ALA B 1 411 ? -34.812 -4.535 -3.996 1 93.19 411 ALA B CA 1
ATOM 6740 C C . ALA B 1 411 ? -36.312 -4.652 -3.734 1 93.19 411 ALA B C 1
ATOM 6742 O O . ALA B 1 411 ? -36.75 -4.832 -2.59 1 93.19 411 ALA B O 1
ATOM 6743 N N . GLY B 1 412 ? -37.094 -4.531 -4.738 1 89.56 412 GLY B N 1
ATOM 6744 C CA . GLY B 1 412 ? -38.531 -4.574 -4.602 1 89.56 412 GLY B CA 1
ATOM 6745 C C . GLY B 1 412 ? -39.156 -3.252 -4.16 1 89.56 412 GLY B C 1
ATOM 6746 O O . GLY B 1 412 ? -40.156 -3.227 -3.459 1 89.56 412 GLY B O 1
ATOM 6747 N N . VAL B 1 413 ? -38.438 -2.172 -4.316 1 88.62 413 VAL B N 1
ATOM 6748 C CA . VAL B 1 413 ? -38.938 -0.868 -3.893 1 88.62 413 VAL B CA 1
ATOM 6749 C C . VAL B 1 413 ? -39.344 -0.048 -5.113 1 88.62 413 VAL B C 1
ATOM 6751 O O . VAL B 1 413 ? -38.75 -0.195 -6.191 1 88.62 413 VAL B O 1
ATOM 6754 N N . ASP B 1 414 ? -40.406 0.68 -4.879 1 77.56 414 ASP B N 1
ATOM 6755 C CA . ASP B 1 414 ? -40.906 1.552 -5.934 1 77.56 414 ASP B CA 1
ATOM 6756 C C . ASP B 1 414 ? -40.281 2.936 -5.859 1 77.56 414 ASP B C 1
ATOM 6758 O O . ASP B 1 414 ? -40.312 3.588 -4.812 1 77.56 414 ASP B O 1
ATOM 6762 N N . GLY B 1 415 ? -39.594 3.545 -6.805 1 65.75 415 GLY B N 1
ATOM 6763 C CA . GLY B 1 415 ? -39.094 4.91 -6.957 1 65.75 415 GLY B CA 1
ATOM 6764 C C . GLY B 1 415 ? -37.875 5.203 -6.125 1 65.75 415 GLY B C 1
ATOM 6765 O O . GLY B 1 415 ? -37.75 4.742 -4.984 1 65.75 415 GLY B O 1
ATOM 6766 N N . ALA B 1 416 ? -36.688 5.234 -6.52 1 62.81 416 ALA B N 1
ATOM 6767 C CA . ALA B 1 416 ? -35.531 5.621 -5.723 1 62.81 416 ALA B CA 1
ATOM 6768 C C . ALA B 1 416 ? -35.281 7.125 -5.785 1 62.81 416 ALA B C 1
ATOM 6770 O O . ALA B 1 416 ? -35.406 7.734 -6.852 1 62.81 416 ALA B O 1
ATOM 6771 N N . PRO B 1 417 ? -35.344 7.793 -4.562 1 59.88 417 PRO B N 1
ATOM 6772 C CA . PRO B 1 417 ? -35.031 9.227 -4.57 1 59.88 417 PRO B CA 1
ATOM 6773 C C . PRO B 1 417 ? -33.844 9.586 -5.426 1 59.88 417 PRO B C 1
ATOM 6775 O O . PRO B 1 417 ? -32.875 8.797 -5.512 1 59.88 417 PRO B O 1
ATOM 6778 N N . GLN B 1 418 ? -34.062 10.5 -6.395 1 54.97 418 GLN B N 1
ATOM 6779 C CA . GLN B 1 418 ? -33.031 10.992 -7.285 1 54.97 418 GLN B CA 1
ATOM 6780 C C . GLN B 1 418 ? -31.875 11.633 -6.496 1 54.97 418 GLN B C 1
ATOM 6782 O O . GLN B 1 418 ? -32.094 12.227 -5.438 1 54.97 418 GLN B O 1
ATOM 6787 N N . VAL B 1 419 ? -30.625 11.195 -6.738 1 55.19 419 VAL B N 1
ATOM 6788 C CA . VAL B 1 419 ? -29.312 11.445 -6.145 1 55.19 419 VAL B CA 1
ATOM 6789 C C . VAL B 1 419 ? -28.875 12.883 -6.426 1 55.19 419 VAL B C 1
ATOM 6791 O O . VAL B 1 419 ? -28.938 13.344 -7.566 1 55.19 419 VAL B O 1
ATOM 6794 N N . ALA B 1 420 ? -28.828 13.672 -5.426 1 52 420 ALA B N 1
ATOM 6795 C CA . ALA B 1 420 ? -28 14.852 -5.684 1 52 420 ALA B CA 1
ATOM 6796 C C . ALA B 1 420 ? -26.609 14.445 -6.16 1 52 420 ALA B C 1
ATOM 6798 O O . ALA B 1 420 ? -26.047 13.469 -5.664 1 52 420 ALA B O 1
ATOM 6799 N N . PRO B 1 421 ? -26.062 14.906 -7.285 1 47.28 421 PRO B N 1
ATOM 6800 C CA . PRO B 1 421 ? -24.75 14.562 -7.832 1 47.28 421 PRO B CA 1
ATOM 6801 C C . PRO B 1 421 ? -23.625 14.734 -6.816 1 47.28 421 PRO B C 1
ATOM 6803 O O . PRO B 1 421 ? -23.484 15.812 -6.219 1 47.28 421 PRO B O 1
ATOM 6806 N N . GLU B 1 422 ? -23.484 13.906 -5.898 1 49.19 422 GLU B N 1
ATOM 6807 C CA . GLU B 1 422 ? -22.281 14.125 -5.094 1 49.19 422 GLU B CA 1
ATOM 6808 C C . GLU B 1 422 ? -21.031 13.742 -5.867 1 49.19 422 GLU B C 1
ATOM 6810 O O . GLU B 1 422 ? -20.984 12.695 -6.508 1 49.19 422 GLU B O 1
ATOM 6815 N N . PRO B 1 423 ? -20.094 14.766 -6.035 1 45.09 423 PRO B N 1
ATOM 6816 C CA . PRO B 1 423 ? -18.859 14.492 -6.773 1 45.09 423 PRO B CA 1
ATOM 6817 C C . PRO B 1 423 ? -18.047 13.344 -6.168 1 45.09 423 PRO B C 1
ATOM 6819 O O . PRO B 1 423 ? -17.875 13.289 -4.949 1 45.09 423 PRO B O 1
ATOM 6822 N N . LEU B 1 424 ? -18.094 12.211 -6.574 1 46.44 424 LEU B N 1
ATOM 6823 C CA . LEU B 1 424 ? -17.25 11.094 -6.168 1 46.44 424 LEU B CA 1
ATOM 6824 C C . LEU B 1 424 ? -15.789 11.359 -6.543 1 46.44 424 LEU B C 1
ATOM 6826 O O . LEU B 1 424 ? -15.508 12.117 -7.473 1 46.44 424 LEU B O 1
ATOM 6830 N N . PRO B 1 425 ? -14.883 10.805 -5.73 1 45.88 425 PRO B N 1
ATOM 6831 C CA . PRO B 1 425 ? -13.484 10.93 -6.137 1 45.88 425 PRO B CA 1
ATOM 6832 C C . PRO B 1 425 ? -13.242 10.484 -7.574 1 45.88 425 PRO B C 1
ATOM 6834 O O . PRO B 1 425 ? -13.875 9.531 -8.047 1 45.88 425 PRO B O 1
ATOM 6837 N N . GLU B 1 426 ? -12.852 11.352 -8.508 1 46 426 GLU B N 1
ATOM 6838 C CA . GLU B 1 426 ? -12.555 11.062 -9.906 1 46 426 GLU B CA 1
ATOM 6839 C C . GLU B 1 426 ? -11.438 10.023 -10.031 1 46 426 GLU B C 1
ATOM 6841 O O . GLU B 1 426 ? -10.352 10.203 -9.477 1 46 426 GLU B O 1
ATOM 6846 N N . HIS B 1 427 ? -11.812 8.852 -10.336 1 48.06 427 HIS B N 1
ATOM 6847 C CA . HIS B 1 427 ? -10.867 7.738 -10.438 1 48.06 427 HIS B CA 1
ATOM 6848 C C . HIS B 1 427 ? -10.055 7.82 -11.727 1 48.06 427 HIS B C 1
ATOM 6850 O O . HIS B 1 427 ? -10.445 8.508 -12.672 1 48.06 427 HIS B O 1
ATOM 6856 N N . ARG B 1 428 ? -8.914 7.25 -11.938 1 46.31 428 ARG B N 1
ATOM 6857 C CA . ARG B 1 428 ? -7.984 7.195 -13.062 1 46.31 428 ARG B CA 1
ATOM 6858 C C . ARG B 1 428 ? -8.695 6.754 -14.336 1 46.31 428 ARG B C 1
ATOM 6860 O O . ARG B 1 428 ? -8.398 7.262 -15.422 1 46.31 428 ARG B O 1
ATOM 6867 N N . ARG B 1 429 ? -9.57 5.824 -14.234 1 43.47 429 ARG B N 1
ATOM 6868 C CA . ARG B 1 429 ? -10.258 5.445 -15.461 1 43.47 429 ARG B CA 1
ATOM 6869 C C . ARG B 1 429 ? -10.977 6.645 -16.078 1 43.47 429 ARG B C 1
ATOM 6871 O O . ARG B 1 429 ? -10.945 6.832 -17.297 1 43.47 429 ARG B O 1
ATOM 6878 N N . GLU B 1 430 ? -11.508 7.297 -15.18 1 47.06 430 GLU B N 1
ATOM 6879 C CA . GLU B 1 430 ? -12.117 8.523 -15.672 1 47.06 430 GLU B CA 1
ATOM 6880 C C . GLU B 1 430 ? -11.07 9.477 -16.25 1 47.06 430 GLU B C 1
ATOM 6882 O O . GLU B 1 430 ? -11.297 10.117 -17.281 1 47.06 430 GLU B O 1
ATOM 6887 N N . HIS B 1 431 ? -9.977 9.297 -15.641 1 47.47 431 HIS B N 1
ATOM 6888 C CA . HIS B 1 431 ? -8.891 10.148 -16.125 1 47.47 431 HIS B CA 1
ATOM 6889 C C . HIS B 1 431 ? -8.383 9.68 -17.484 1 47.47 431 HIS B C 1
ATOM 6891 O O . HIS B 1 431 ? -8.148 10.5 -18.375 1 47.47 431 HIS B O 1
ATOM 6897 N N . GLU B 1 432 ? -8.234 8.383 -17.516 1 48.31 432 GLU B N 1
ATOM 6898 C CA . GLU B 1 432 ? -7.859 7.855 -18.812 1 48.31 432 GLU B CA 1
ATOM 6899 C C . GLU B 1 432 ? -8.938 8.133 -19.859 1 48.31 432 GLU B C 1
ATOM 6901 O O . GLU B 1 432 ? -8.633 8.477 -21 1 48.31 432 GLU B O 1
ATOM 6906 N N . GLU B 1 433 ? -10.039 7.887 -19.359 1 48.72 433 GLU B N 1
ATOM 6907 C CA . GLU B 1 433 ? -11.141 8.258 -20.234 1 48.72 433 GLU B CA 1
ATOM 6908 C C . GLU B 1 433 ? -11.133 9.758 -20.531 1 48.72 433 GLU B C 1
ATOM 6910 O O . GLU B 1 433 ? -11.398 10.172 -21.656 1 48.72 433 GLU B O 1
ATOM 6915 N N . GLN B 1 434 ? -10.75 10.391 -19.547 1 52.44 434 GLN B N 1
ATOM 6916 C CA . GLN B 1 434 ? -10.609 11.836 -19.75 1 52.44 434 GLN B CA 1
ATOM 6917 C C . GLN B 1 434 ? -9.445 12.156 -20.672 1 52.44 434 GLN B C 1
ATOM 6919 O O . GLN B 1 434 ? -9.562 13.016 -21.547 1 52.44 434 GLN B O 1
ATOM 6924 N N . LEU B 1 435 ? -8.477 11.383 -20.391 1 55.72 435 LEU B N 1
ATOM 6925 C CA . LEU B 1 435 ? -7.336 11.578 -21.281 1 55.72 435 LEU B CA 1
ATOM 6926 C C . LEU B 1 435 ? -7.691 11.203 -22.719 1 55.72 435 LEU B C 1
ATOM 6928 O O . LEU B 1 435 ? -7.367 11.938 -23.656 1 55.72 435 LEU B O 1
ATOM 6932 N N . ARG B 1 436 ? -8.281 10.055 -22.625 1 53.91 436 ARG B N 1
ATOM 6933 C CA . ARG B 1 436 ? -8.727 9.641 -23.953 1 53.91 436 ARG B CA 1
ATOM 6934 C C . ARG B 1 436 ? -9.711 10.656 -24.531 1 53.91 436 ARG B C 1
ATOM 6936 O O . ARG B 1 436 ? -9.633 11 -25.719 1 53.91 436 ARG B O 1
ATOM 6943 N N . ALA B 1 437 ? -10.531 11.016 -23.656 1 57.25 437 ALA B N 1
ATOM 6944 C CA . ALA B 1 437 ? -11.492 12.023 -24.109 1 57.25 437 ALA B CA 1
ATOM 6945 C C . ALA B 1 437 ? -10.789 13.32 -24.469 1 57.25 437 ALA B C 1
ATOM 6947 O O . ALA B 1 437 ? -11.117 13.938 -25.5 1 57.25 437 ALA B O 1
ATOM 6948 N N . LEU B 1 438 ? -9.844 13.586 -23.75 1 62.25 438 LEU B N 1
ATOM 6949 C CA . LEU B 1 438 ? -9.117 14.82 -24.031 1 62.25 438 LEU B CA 1
ATOM 6950 C C . LEU B 1 438 ? -8.258 14.672 -25.281 1 62.25 438 LEU B C 1
ATOM 6952 O O . LEU B 1 438 ? -8.148 15.602 -26.078 1 62.25 438 LEU B O 1
ATOM 6956 N N . ARG B 1 439 ? -7.797 13.539 -25.297 1 61.53 439 ARG B N 1
ATOM 6957 C CA . ARG B 1 439 ? -7.031 13.273 -26.516 1 61.53 439 ARG B CA 1
ATOM 6958 C C . ARG B 1 439 ? -7.934 13.297 -27.75 1 61.53 439 ARG B C 1
ATOM 6960 O O . ARG B 1 439 ? -7.551 13.82 -28.797 1 61.53 439 ARG B O 1
ATOM 6967 N N . ARG B 1 440 ? -8.984 12.695 -27.5 1 62.94 440 ARG B N 1
ATOM 6968 C CA . ARG B 1 440 ? -9.961 12.742 -28.594 1 62.94 440 ARG B CA 1
ATOM 6969 C C . ARG B 1 440 ? -10.391 14.18 -28.875 1 62.94 440 ARG B C 1
ATOM 6971 O O . ARG B 1 440 ? -10.469 14.594 -30.031 1 62.94 440 ARG B O 1
ATOM 6978 N N . ARG B 1 441 ? -10.625 14.789 -27.828 1 65.94 441 ARG B N 1
ATOM 6979 C CA . ARG B 1 441 ? -11.016 16.188 -27.984 1 65.94 441 ARG B CA 1
ATOM 6980 C C . ARG B 1 441 ? -9.883 17.016 -28.578 1 65.94 441 ARG B C 1
ATOM 6982 O O . ARG B 1 441 ? -10.109 17.906 -29.391 1 65.94 441 ARG B O 1
ATOM 6989 N N . LEU B 1 442 ? -8.812 16.688 -28.141 1 70.56 442 LEU B N 1
ATOM 6990 C CA . LEU B 1 442 ? -7.648 17.375 -28.688 1 70.56 442 LEU B CA 1
ATOM 6991 C C . LEU B 1 442 ? -7.473 17.031 -30.172 1 70.56 442 LEU B C 1
ATOM 6993 O O . LEU B 1 442 ? -7.227 17.906 -30.984 1 70.56 442 LEU B O 1
ATOM 6997 N N . ALA B 1 443 ? -7.555 15.766 -30.297 1 72.38 443 ALA B N 1
ATOM 6998 C CA . ALA B 1 443 ? -7.477 15.359 -31.703 1 72.38 443 ALA B CA 1
ATOM 6999 C C . ALA B 1 443 ? -8.547 16.047 -32.531 1 72.38 443 ALA B C 1
ATOM 7001 O O . ALA B 1 443 ? -8.281 16.516 -33.656 1 72.38 443 ALA B O 1
ATOM 7002 N N . ASP B 1 444 ? -9.648 16.031 -31.953 1 72.5 444 ASP B N 1
ATOM 7003 C CA . ASP B 1 444 ? -10.75 16.719 -32.625 1 72.5 444 ASP B CA 1
ATOM 7004 C C . ASP B 1 444 ? -10.453 18.203 -32.812 1 72.5 444 ASP B C 1
ATOM 7006 O O . ASP B 1 444 ? -10.703 18.781 -33.844 1 72.5 444 ASP B O 1
ATOM 7010 N N . ALA B 1 445 ? -9.938 18.688 -31.766 1 75.25 445 ALA B N 1
ATOM 7011 C CA . ALA B 1 445 ? -9.617 20.109 -31.812 1 75.25 445 ALA B CA 1
ATOM 7012 C C . ALA B 1 445 ? -8.484 20.391 -32.781 1 75.25 445 ALA B C 1
ATOM 7014 O O . ALA B 1 445 ? -8.516 21.391 -33.531 1 75.25 445 ALA B O 1
ATOM 7015 N N . GLU B 1 446 ? -7.641 19.547 -32.719 1 78.25 446 GLU B N 1
ATOM 7016 C CA . GLU B 1 446 ? -6.535 19.703 -33.656 1 78.25 446 GLU B CA 1
ATOM 7017 C C . GLU B 1 446 ? -7.004 19.484 -35.094 1 78.25 446 GLU B C 1
ATOM 7019 O O . GLU B 1 446 ? -6.574 20.203 -36 1 78.25 446 GLU B O 1
ATOM 7024 N N . ALA B 1 447 ? -7.797 18.531 -35.188 1 78.25 447 ALA B N 1
ATOM 7025 C CA . ALA B 1 447 ? -8.383 18.312 -36.5 1 78.25 447 ALA B CA 1
ATOM 7026 C C . ALA B 1 447 ? -9.195 19.531 -36.969 1 78.25 447 ALA B C 1
ATOM 7028 O O . ALA B 1 447 ? -9.109 19.953 -38.125 1 78.25 447 ALA B O 1
ATOM 7029 N N . ARG B 1 448 ? -9.891 19.953 -36 1 76.69 448 ARG B N 1
ATOM 7030 C CA . ARG B 1 448 ? -10.664 21.156 -36.281 1 76.69 448 ARG B CA 1
ATOM 7031 C C . ARG B 1 448 ? -9.75 22.328 -36.625 1 76.69 448 ARG B C 1
ATOM 7033 O O . ARG B 1 448 ? -10.016 23.078 -37.562 1 76.69 448 ARG B O 1
ATOM 7040 N N . ALA B 1 449 ? -8.781 22.406 -35.844 1 77.25 449 ALA B N 1
ATOM 7041 C CA . ALA B 1 449 ? -7.812 23.469 -36.125 1 77.25 449 ALA B CA 1
ATOM 7042 C C . ALA B 1 449 ? -7.156 23.266 -37.5 1 77.25 449 ALA B C 1
ATOM 7044 O O . ALA B 1 449 ? -7.004 24.234 -38.25 1 77.25 449 ALA B O 1
ATOM 7045 N N . GLY B 1 450 ? -6.812 22.125 -37.656 1 78.38 450 GLY B N 1
ATOM 7046 C CA . GLY B 1 450 ? -6.254 21.812 -38.969 1 78.38 450 GLY B CA 1
ATOM 7047 C C . GLY B 1 450 ? -7.211 22.094 -40.125 1 78.38 450 GLY B C 1
ATOM 7048 O O . GLY B 1 450 ? -6.812 22.641 -41.156 1 78.38 450 GLY B O 1
ATOM 7049 N N . PHE B 1 451 ? -8.375 21.719 -39.969 1 80.44 451 PHE B N 1
ATOM 7050 C CA . PHE B 1 451 ? -9.422 21.984 -40.969 1 80.44 451 PHE B CA 1
ATOM 7051 C C . PHE B 1 451 ? -9.57 23.469 -41.219 1 80.44 451 PHE B C 1
ATOM 7053 O O . PHE B 1 451 ? -9.562 23.922 -42.344 1 80.44 451 PHE B O 1
ATOM 7060 N N . PHE B 1 452 ? -9.672 24.172 -40.125 1 79.06 452 PHE B N 1
ATOM 7061 C CA . PHE B 1 452 ? -9.875 25.609 -40.281 1 79.06 452 PHE B CA 1
ATOM 7062 C C . PHE B 1 452 ? -8.641 26.281 -40.875 1 79.06 452 PHE B C 1
ATOM 7064 O O . PHE B 1 452 ? -8.75 27.219 -41.656 1 79.06 452 PHE B O 1
ATOM 7071 N N . GLU B 1 453 ? -7.645 25.797 -40.5 1 80.44 453 GLU B N 1
ATOM 7072 C CA . GLU B 1 453 ? -6.402 26.297 -41.062 1 80.44 453 GLU B CA 1
ATOM 7073 C C . GLU B 1 453 ? -6.355 26.047 -42.562 1 80.44 453 GLU B C 1
ATOM 7075 O O . GLU B 1 453 ? -5.984 26.938 -43.344 1 80.44 453 GLU B O 1
ATOM 7080 N N . HIS B 1 454 ? -6.695 24.969 -42.906 1 83.56 454 HIS B N 1
ATOM 7081 C CA . HIS B 1 454 ? -6.746 24.609 -44.344 1 83.56 454 HIS B CA 1
ATOM 7082 C C . HIS B 1 454 ? -7.773 25.453 -45.094 1 83.56 454 HIS B C 1
ATOM 7084 O O . HIS B 1 454 ? -7.496 25.969 -46.156 1 83.56 454 HIS B O 1
ATOM 7090 N N . GLU B 1 455 ? -8.875 25.594 -44.531 1 82.88 455 GLU B N 1
ATOM 7091 C CA . GLU B 1 455 ? -9.93 26.406 -45.125 1 82.88 455 GLU B CA 1
ATOM 7092 C C . GLU B 1 455 ? -9.516 27.875 -45.219 1 82.88 455 GLU B C 1
ATOM 7094 O O . GLU B 1 455 ? -9.812 28.547 -46.219 1 82.88 455 GLU B O 1
ATOM 7099 N N . LEU B 1 456 ? -8.906 28.219 -44.25 1 80.44 456 LEU B N 1
ATOM 7100 C CA . LEU B 1 456 ? -8.414 29.594 -44.25 1 80.44 456 LEU B CA 1
ATOM 7101 C C . LEU B 1 456 ? -7.414 29.812 -45.375 1 80.44 456 LEU B C 1
ATOM 7103 O O . LEU B 1 456 ? -7.461 30.828 -46.062 1 80.44 456 LEU B O 1
ATOM 7107 N N . ALA B 1 457 ? -6.621 28.891 -45.5 1 82.19 457 ALA B N 1
ATOM 7108 C CA . ALA B 1 457 ? -5.648 28.984 -46.594 1 82.19 457 ALA B CA 1
ATOM 7109 C C . ALA B 1 457 ? -6.344 29.031 -47.938 1 82.19 457 ALA B C 1
ATOM 7111 O O . ALA B 1 457 ? -5.945 29.797 -48.844 1 82.19 457 ALA B O 1
ATOM 7112 N N . LYS B 1 458 ? -7.324 28.328 -48.094 1 84.38 458 LYS B N 1
ATOM 7113 C CA . LYS B 1 458 ? -8.125 28.328 -49.312 1 84.38 458 LYS B CA 1
ATOM 7114 C C . LYS B 1 458 ? -8.789 29.672 -49.531 1 84.38 458 LYS B C 1
ATOM 7116 O O . LYS B 1 458 ? -8.766 30.219 -50.656 1 84.38 458 LYS B O 1
ATOM 7121 N N . ARG B 1 459 ? -9.258 30.172 -48.5 1 83.31 459 ARG B N 1
ATOM 7122 C CA . ARG B 1 459 ? -9.953 31.453 -48.594 1 83.31 459 ARG B CA 1
ATOM 7123 C C . ARG B 1 459 ? -8.977 32.562 -48.906 1 83.31 459 ARG B C 1
ATOM 7125 O O . ARG B 1 459 ? -9.281 33.5 -49.656 1 83.31 459 ARG B O 1
ATOM 7132 N N . ASP B 1 460 ? -7.965 32.375 -48.375 1 81.81 460 ASP B N 1
ATOM 7133 C CA . ASP B 1 460 ? -6.922 33.375 -48.656 1 81.81 460 ASP B CA 1
ATOM 7134 C C . ASP B 1 460 ? -6.508 33.344 -50.125 1 81.81 460 ASP B C 1
ATOM 7136 O O . ASP B 1 460 ? -6.324 34.406 -50.719 1 81.81 460 ASP B O 1
ATOM 7140 N N . ALA B 1 461 ? -6.438 32.281 -50.625 1 83.81 461 ALA B N 1
ATOM 7141 C CA . ALA B 1 461 ? -6.117 32.125 -52.031 1 83.81 461 ALA B CA 1
ATOM 7142 C C . ALA B 1 461 ? -7.23 32.719 -52.906 1 83.81 461 ALA B C 1
ATOM 7144 O O . ALA B 1 461 ? -6.961 33.406 -53.875 1 83.81 461 ALA B O 1
ATOM 7145 N N . GLU B 1 462 ? -8.344 32.5 -52.531 1 85.25 462 GLU B N 1
ATOM 7146 C CA . GLU B 1 462 ? -9.5 33 -53.25 1 85.25 462 GLU B CA 1
ATOM 7147 C C . GLU B 1 462 ? -9.555 34.531 -53.188 1 85.25 462 GLU B C 1
ATOM 7149 O O . GLU B 1 462 ? -9.844 35.188 -54.188 1 85.25 462 GLU B O 1
ATOM 7154 N N . LEU B 1 463 ? -9.32 34.906 -52.094 1 83.38 463 LEU B N 1
ATOM 7155 C CA . LEU B 1 463 ? -9.328 36.344 -51.906 1 83.38 463 LEU B CA 1
ATOM 7156 C C . LEU B 1 463 ? -8.203 37 -52.688 1 83.38 463 LEU B C 1
ATOM 7158 O O . LEU B 1 463 ? -8.391 38.094 -53.25 1 83.38 463 LEU B O 1
ATOM 7162 N N . GLY B 1 464 ? -7.156 36.375 -52.719 1 80.69 464 GLY B N 1
ATOM 7163 C CA . GLY B 1 464 ? -6.07 36.844 -53.594 1 80.69 464 GLY B CA 1
ATOM 7164 C C . GLY B 1 464 ? -6.461 36.938 -55.031 1 80.69 464 GLY B C 1
ATOM 7165 O O . GLY B 1 464 ? -6.172 37.938 -55.688 1 80.69 464 GLY B O 1
ATOM 7166 N N . ARG B 1 465 ? -7.164 36.094 -55.5 1 83.06 465 ARG B N 1
ATOM 7167 C CA . ARG B 1 465 ? -7.641 36.094 -56.875 1 83.06 465 ARG B CA 1
ATOM 7168 C C . ARG B 1 465 ? -8.672 37.219 -57.094 1 83.06 465 ARG B C 1
ATOM 7170 O O . ARG B 1 465 ? -8.648 37.906 -58.125 1 83.06 465 ARG B O 1
ATOM 7177 N N . ALA B 1 466 ? -9.445 37.312 -56.094 1 80.62 466 ALA B N 1
ATOM 7178 C CA . ALA B 1 466 ? -10.477 38.344 -56.188 1 80.62 466 ALA B CA 1
ATOM 7179 C C . ALA B 1 466 ? -9.859 39.75 -56.219 1 80.62 466 ALA B C 1
ATOM 7181 O O . ALA B 1 466 ? -10.305 40.594 -57 1 80.62 466 ALA B O 1
ATOM 7182 N N . ARG B 1 467 ? -8.906 39.812 -55.531 1 80.19 467 ARG B N 1
ATOM 7183 C CA . ARG B 1 467 ? -8.234 41.094 -55.5 1 80.19 467 ARG B CA 1
ATOM 7184 C C . ARG B 1 467 ? -7.539 41.406 -56.812 1 80.19 467 ARG B C 1
ATOM 7186 O O . ARG B 1 467 ? -7.562 42.562 -57.281 1 80.19 467 ARG B O 1
ATOM 7193 N N . ILE B 1 468 ? -7.074 40.406 -57.438 1 79 468 ILE B N 1
ATOM 7194 C CA . ILE B 1 468 ? -6.453 40.531 -58.75 1 79 468 ILE B CA 1
ATOM 7195 C C . ILE B 1 468 ? -7.516 40.906 -59.781 1 79 468 ILE B C 1
ATOM 7197 O O . ILE B 1 468 ? -7.301 41.812 -60.594 1 79 468 ILE B O 1
ATOM 7201 N N . GLN B 1 469 ? -8.617 40.375 -59.719 1 78.69 469 GLN B N 1
ATOM 7202 C CA . GLN B 1 469 ? -9.703 40.656 -60.656 1 78.69 469 GLN B CA 1
ATOM 7203 C C . GLN B 1 469 ? -10.242 42.062 -60.469 1 78.69 469 GLN B C 1
ATOM 7205 O O . GLN B 1 469 ? -10.492 42.75 -61.438 1 78.69 469 GLN B O 1
ATOM 7210 N N . ILE B 1 470 ? -10.383 42.375 -59.344 1 77.44 470 ILE B N 1
ATOM 7211 C CA . ILE B 1 470 ? -10.883 43.719 -59.062 1 77.44 470 ILE B CA 1
ATOM 7212 C C . ILE B 1 470 ? -9.891 44.75 -59.531 1 77.44 470 ILE B C 1
ATOM 7214 O O . ILE B 1 470 ? -10.281 45.781 -60.125 1 77.44 470 ILE B O 1
ATOM 7218 N N . ALA B 1 471 ? -8.688 44.438 -59.344 1 72.5 471 ALA B N 1
ATOM 7219 C CA . ALA B 1 471 ? -7.641 45.344 -59.812 1 72.5 471 ALA B CA 1
ATOM 7220 C C . ALA B 1 471 ? -7.637 45.438 -61.344 1 72.5 471 ALA B C 1
ATOM 7222 O O . ALA B 1 471 ? -7.434 46.5 -61.906 1 72.5 471 ALA B O 1
ATOM 7223 N N . ALA B 1 472 ? -7.891 44.406 -62.062 1 72.31 472 ALA B N 1
ATOM 7224 C CA . ALA B 1 472 ? -7.941 44.375 -63.5 1 72.31 472 ALA B CA 1
ATOM 7225 C C . ALA B 1 472 ? -9.102 45.188 -64.062 1 72.31 472 ALA B C 1
ATOM 7227 O O . ALA B 1 472 ? -8.977 45.875 -65.062 1 72.31 472 ALA B O 1
ATOM 7228 N N . PHE B 1 473 ? -10.172 45.188 -63.438 1 68.56 473 PHE B N 1
ATOM 7229 C CA . PHE B 1 473 ? -11.344 45.938 -63.875 1 68.56 473 PHE B CA 1
ATOM 7230 C C . PHE B 1 473 ? -11.203 47.406 -63.531 1 68.56 473 PHE B C 1
ATOM 7232 O O . PHE B 1 473 ? -11.711 48.281 -64.25 1 68.56 473 PHE B O 1
ATOM 7239 N N . SER B 1 474 ? -10.703 47.531 -62.375 1 63.62 474 SER B N 1
ATOM 7240 C CA . SER B 1 474 ? -10.594 48.906 -61.969 1 63.62 474 SER B CA 1
ATOM 7241 C C . SER B 1 474 ? -9.516 49.656 -62.75 1 63.62 474 SER B C 1
ATOM 7243 O O . SER B 1 474 ? -9.453 50.875 -62.719 1 63.62 474 SER B O 1
ATOM 7245 N N . GLY B 1 475 ? -8.922 49.344 -63.844 1 55.53 475 GLY B N 1
ATOM 7246 C CA . GLY B 1 475 ? -7.973 49.938 -64.75 1 55.53 475 GLY B CA 1
ATOM 7247 C C . GLY B 1 475 ? -6.543 49.938 -64.25 1 55.53 475 GLY B C 1
ATOM 7248 O O . GLY B 1 475 ? -5.66 49.375 -64.938 1 55.53 475 GLY B O 1
ATOM 7249 N N . THR B 1 476 ? -5.781 51.094 -63.75 1 47.69 476 THR B N 1
ATOM 7250 C CA . THR B 1 476 ? -4.367 51.469 -63.812 1 47.69 476 THR B CA 1
ATOM 7251 C C . THR B 1 476 ? -3.559 50.625 -62.812 1 47.69 476 THR B C 1
ATOM 7253 O O . THR B 1 476 ? -2.684 49.844 -63.25 1 47.69 476 THR B O 1
ATOM 7256 N N . LEU B 1 477 ? -2.736 51.312 -61.594 1 45.12 477 LEU B N 1
ATOM 7257 C CA . LEU B 1 477 ? -1.604 51.156 -60.688 1 45.12 477 LEU B CA 1
ATOM 7258 C C . LEU B 1 477 ? -1.89 50.094 -59.625 1 45.12 477 LEU B C 1
ATOM 7260 O O . LEU B 1 477 ? -0.97 49.625 -58.969 1 45.12 477 LEU B O 1
ATOM 7264 N N . GLY B 1 478 ? -2.984 49.625 -59.438 1 44.19 478 GLY B N 1
ATOM 7265 C CA . GLY B 1 478 ? -3.379 48.844 -58.281 1 44.19 478 GLY B CA 1
ATOM 7266 C C . GLY B 1 478 ? -3.062 47.375 -58.406 1 44.19 478 GLY B C 1
ATOM 7267 O O . GLY B 1 478 ? -3.088 46.625 -57.438 1 44.19 478 GLY B O 1
ATOM 7268 N N . TYR B 1 479 ? -2.961 46.875 -59.594 1 49.41 479 TYR B N 1
ATOM 7269 C CA . TYR B 1 479 ? -2.65 45.469 -59.812 1 49.41 479 TYR B CA 1
ATOM 7270 C C . TYR B 1 479 ? -1.285 45.125 -59.219 1 49.41 479 TYR B C 1
ATOM 7272 O O . TYR B 1 479 ? -1.122 44.062 -58.594 1 49.41 479 TYR B O 1
ATOM 7280 N N . ARG B 1 480 ? -0.29 46.062 -59.406 1 48.44 480 ARG B N 1
ATOM 7281 C CA . ARG B 1 480 ? 1.059 45.844 -58.875 1 48.44 480 ARG B CA 1
ATOM 7282 C C . ARG B 1 480 ? 1.062 45.812 -57.375 1 48.44 480 ARG B C 1
ATOM 7284 O O . ARG B 1 480 ? 1.809 45.031 -56.75 1 48.44 480 ARG B O 1
ATOM 7291 N N . ALA B 1 481 ? 0.196 46.531 -56.719 1 47.88 481 ALA B N 1
ATOM 7292 C CA . ALA B 1 481 ? 0.134 46.625 -55.281 1 47.88 481 ALA B CA 1
ATOM 7293 C C . ALA B 1 481 ? -0.519 45.375 -54.688 1 47.88 481 ALA B C 1
ATOM 7295 O O . ALA B 1 481 ? -0.087 44.875 -53.656 1 47.88 481 ALA B O 1
ATOM 7296 N N . VAL B 1 482 ? -1.438 44.781 -55.344 1 51.94 482 VAL B N 1
ATOM 7297 C CA . VAL B 1 482 ? -2.107 43.594 -54.844 1 51.94 482 VAL B CA 1
ATOM 7298 C C . VAL B 1 482 ? -1.176 42.375 -55 1 51.94 482 VAL B C 1
ATOM 7300 O O . VAL B 1 482 ? -1.093 41.562 -54.094 1 51.94 482 VAL B O 1
ATOM 7303 N N . LYS B 1 483 ? -0.423 42.281 -56.031 1 52.5 483 LYS B N 1
ATOM 7304 C CA . LYS B 1 483 ? 0.58 41.219 -56.188 1 52.5 483 LYS B CA 1
ATOM 7305 C C . LYS B 1 483 ? 1.646 41.312 -55.094 1 52.5 483 LYS B C 1
ATOM 7307 O O . LYS B 1 483 ? 2.08 40.312 -54.562 1 52.5 483 LYS B O 1
ATOM 7312 N N . ALA B 1 484 ? 1.99 42.594 -54.75 1 52.56 484 ALA B N 1
ATOM 7313 C CA . ALA B 1 484 ? 2.971 42.812 -53.688 1 52.56 484 ALA B CA 1
ATOM 7314 C C . ALA B 1 484 ? 2.396 42.438 -52.344 1 52.56 484 ALA B C 1
ATOM 7316 O O . ALA B 1 484 ? 3.092 41.875 -51.5 1 52.56 484 ALA B O 1
ATOM 7317 N N . GLY B 1 485 ? 1.149 42.656 -52.125 1 49.03 485 GLY B N 1
ATOM 7318 C CA . GLY B 1 485 ? 0.502 42.312 -50.875 1 49.03 485 GLY B CA 1
ATOM 7319 C C . GLY B 1 485 ? 0.305 40.812 -50.688 1 49.03 485 GLY B C 1
ATOM 7320 O O . GLY B 1 485 ? 0.486 40.312 -49.562 1 49.03 485 GLY B O 1
ATOM 7321 N N . LEU B 1 486 ? -0.058 40.156 -51.719 1 55.31 486 LEU B N 1
ATOM 7322 C CA . LEU B 1 486 ? -0.183 38.688 -51.656 1 55.31 486 LEU B CA 1
ATOM 7323 C C . LEU B 1 486 ? 1.167 38.031 -51.375 1 55.31 486 LEU B C 1
ATOM 7325 O O . LEU B 1 486 ? 1.243 37.062 -50.625 1 55.31 486 LEU B O 1
ATOM 7329 N N . ALA B 1 487 ? 2.201 38.625 -51.875 1 52.09 487 ALA B N 1
ATOM 7330 C CA . ALA B 1 487 ? 3.551 38.156 -51.594 1 52.09 487 ALA B CA 1
ATOM 7331 C C . ALA B 1 487 ? 3.891 38.375 -50.094 1 52.09 487 ALA B C 1
ATOM 7333 O O . ALA B 1 487 ? 4.504 37.531 -49.469 1 52.09 487 ALA B O 1
ATOM 7334 N N . ILE B 1 488 ? 3.389 39.438 -49.5 1 47.94 488 ILE B N 1
ATOM 7335 C CA . ILE B 1 488 ? 3.635 39.719 -48.094 1 47.94 488 ILE B CA 1
ATOM 7336 C C . ILE B 1 488 ? 2.811 38.781 -47.219 1 47.94 488 ILE B C 1
ATOM 7338 O O . ILE B 1 488 ? 3.312 38.25 -46.219 1 47.94 488 ILE B O 1
ATOM 7342 N N . ALA B 1 489 ? 1.635 38.531 -47.625 1 51.75 489 ALA B N 1
ATOM 7343 C CA . ALA B 1 489 ? 0.785 37.625 -46.844 1 51.75 489 ALA B CA 1
ATOM 7344 C C . ALA B 1 489 ? 1.31 36.188 -46.906 1 51.75 489 ALA B C 1
ATOM 7346 O O . ALA B 1 489 ? 1.291 35.469 -45.875 1 51.75 489 ALA B O 1
ATOM 7347 N N . ARG B 1 490 ? 1.764 35.719 -48.031 1 53.38 490 ARG B N 1
ATOM 7348 C CA . ARG B 1 490 ? 2.432 34.438 -48.125 1 53.38 490 ARG B CA 1
ATOM 7349 C C . ARG B 1 490 ? 3.688 34.406 -47.25 1 53.38 490 ARG B C 1
ATOM 7351 O O . ARG B 1 490 ? 3.969 33.406 -46.594 1 53.38 490 ARG B O 1
ATOM 7358 N N . LYS B 1 491 ? 4.379 35.5 -47.156 1 50.81 491 LYS B N 1
ATOM 7359 C CA . LYS B 1 491 ? 5.57 35.594 -46.312 1 50.81 491 LYS B CA 1
ATOM 7360 C C . LYS B 1 491 ? 5.195 35.562 -44.812 1 50.81 491 LYS B C 1
ATOM 7362 O O . LYS B 1 491 ? 5.875 34.938 -44 1 50.81 491 LYS B O 1
ATOM 7367 N N . ALA B 1 492 ? 4.129 36.156 -44.5 1 47.16 492 ALA B N 1
ATOM 7368 C CA . ALA B 1 492 ? 3.676 36.156 -43.125 1 47.16 492 ALA B CA 1
ATOM 7369 C C . ALA B 1 492 ? 3.182 34.781 -42.688 1 47.16 492 ALA B C 1
ATOM 7371 O O . ALA B 1 492 ? 3.441 34.312 -41.594 1 47.16 492 ALA B O 1
ATOM 7372 N N . ARG B 1 493 ? 2.51 34.094 -43.5 1 50.84 493 ARG B N 1
ATOM 7373 C CA . ARG B 1 493 ? 2.078 32.719 -43.25 1 50.84 493 ARG B CA 1
ATOM 7374 C C . ARG B 1 493 ? 3.277 31.797 -43.062 1 50.84 493 ARG B C 1
ATOM 7376 O O . ARG B 1 493 ? 3.297 30.953 -42.156 1 50.84 493 ARG B O 1
ATOM 7383 N N . ASN B 1 494 ? 4.254 31.938 -43.906 1 51.84 494 ASN B N 1
ATOM 7384 C CA . ASN B 1 494 ? 5.469 31.156 -43.75 1 51.84 494 ASN B CA 1
ATOM 7385 C C . ASN B 1 494 ? 6.168 31.453 -42.438 1 51.84 494 ASN B C 1
ATOM 7387 O O . ASN B 1 494 ? 6.77 30.562 -41.844 1 51.84 494 ASN B O 1
ATOM 7391 N N . ARG B 1 495 ? 6.043 32.656 -41.938 1 45.38 495 ARG B N 1
ATOM 7392 C CA . ARG B 1 495 ? 6.66 33 -40.656 1 45.38 495 ARG B CA 1
ATOM 7393 C C . ARG B 1 495 ? 5.918 32.344 -39.5 1 45.38 495 ARG B C 1
ATOM 7395 O O . ARG B 1 495 ? 6.52 32.031 -38.469 1 45.38 495 ARG B O 1
ATOM 7402 N N . LEU B 1 496 ? 4.629 32.281 -39.594 1 44.09 496 LEU B N 1
ATOM 7403 C CA . LEU B 1 496 ? 3.865 31.672 -38.5 1 44.09 496 LEU B CA 1
ATOM 7404 C C . LEU B 1 496 ? 4.078 30.156 -38.469 1 44.09 496 LEU B C 1
ATOM 7406 O O . LEU B 1 496 ? 4.012 29.547 -37.406 1 44.09 496 LEU B O 1
ATOM 7410 N N . THR B 1 497 ? 4.176 29.578 -39.594 1 45.69 497 THR B N 1
ATOM 7411 C CA . THR B 1 497 ? 4.48 28.156 -39.594 1 45.69 497 THR B CA 1
ATOM 7412 C C . THR B 1 497 ? 5.941 27.906 -39.219 1 45.69 497 THR B C 1
ATOM 7414 O O . THR B 1 497 ? 6.32 26.781 -38.875 1 45.69 497 THR B O 1
ATOM 7417 N N . ASP B 1 498 ? 6.891 28.797 -39.531 1 41.19 498 ASP B N 1
ATOM 7418 C CA . ASP B 1 498 ? 8.289 28.609 -39.156 1 41.19 498 ASP B CA 1
ATOM 7419 C C . ASP B 1 498 ? 8.484 28.875 -37.656 1 41.19 498 ASP B C 1
ATOM 7421 O O . ASP B 1 498 ? 8.266 29.984 -37.188 1 41.19 498 ASP B O 1
ATOM 7425 N N . GLY B 1 499 ? 7.961 27.984 -36.812 1 37.94 499 GLY B N 1
ATOM 7426 C CA . GLY B 1 499 ? 8.367 28.031 -35.438 1 37.94 499 GLY B CA 1
ATOM 7427 C C . GLY B 1 499 ? 9.75 28.641 -35.219 1 37.94 499 GLY B C 1
ATOM 7428 O O . GLY B 1 499 ? 10.555 28.672 -36.156 1 37.94 499 GLY B O 1
ATOM 7429 N N . PRO B 1 500 ? 9.844 29.719 -34.375 1 31.47 500 PRO B N 1
ATOM 7430 C CA . PRO B 1 500 ? 11.195 30.281 -34.188 1 31.47 500 PRO B CA 1
ATOM 7431 C C . PRO B 1 500 ? 12.273 29.203 -34.188 1 31.47 500 PRO B C 1
ATOM 7433 O O . PRO B 1 500 ? 12.109 28.156 -33.531 1 31.47 500 PRO B O 1
ATOM 7436 N N . LYS B 1 501 ? 13.039 29.062 -35.281 1 31.66 501 LYS B N 1
ATOM 7437 C CA . LYS B 1 501 ? 14.336 28.406 -35.312 1 31.66 501 LYS B CA 1
ATOM 7438 C C . LYS B 1 501 ? 15.227 28.906 -34.188 1 31.66 501 LYS B C 1
ATOM 7440 O O . LYS B 1 501 ? 16.391 28.516 -34.062 1 31.66 501 LYS B O 1
ATOM 7445 N N . ASP B 1 502 ? 14.797 29.703 -33.094 1 24.44 502 ASP B N 1
ATOM 7446 C CA . ASP B 1 502 ? 15.93 29.656 -32.156 1 24.44 502 ASP B CA 1
ATOM 7447 C C . ASP B 1 502 ? 15.977 28.328 -31.406 1 24.44 502 ASP B C 1
ATOM 7449 O O . ASP B 1 502 ? 14.945 27.812 -30.984 1 24.44 502 ASP B O 1
#

Nearest PDB structures (foldseek):
  2p7h-assembly1_A  TM=6.000E-01  e=1.559E-06  Pectobacterium atrosepticum SCRI1043
  5cm2-assembly1_Z  TM=7.897E-01  e=4.146E-05  Yarrowia lipolytica CLIB122
  3d2l-assembly1_A  TM=6.679E-01  e=5.262E-05  Exiguobacterium sibiricum 255-15
  1vlm-assembly1_A  TM=6.272E-01  e=4.146E-05  Thermotoga maritima MSB8
  6d6y-assembly1_A  TM=6.301E-01  e=1.077E-04  Moorena bouillonii

Foldseek 3Di:
DEAELAAADEPFDAPDDFFDEDVLLVQLLLFDAPWEEEEAEGHDLVSCLSNQVRYQYEYEARYPVSQVVSVVVVRPNYYYYYRALVRDDAFQPGLEYEALVAQQRRGHPVDDDDDRLRSVLSRLRNHHAQHKYKHKFFALQALCNVWDPDDLQDPPPDSNPGPGSPCPPPDRAQVSNQVSCVVSQWHFPAKWFFPDASRYGQKTAGLVCLQPNQQQLVLLVRLVRNQVVCFQHATQARSSVVQSCCSNVSNNRNRGRIMITIITRPPHDDGSGDDARMWGDDCFFIWGWHQDPVRFIKIGTDGTDPPDDDDHIDTQDDAHQQLVQLLVCFLVQVLVSNLLSLQLCCVPPQFDASSQWGDDPSDIDGSDPPDDTHLQRLLVSLCCCQQNVRHGPCVVDNDSVVSSVVSCVSNVHDDRPDDDPRNGHRHCVVVVVVVVVVVVVVVVVVVVVVVVVVVVVVVLVVVLVVQCVVVVVVDDDCNVVSVVVNVVVVVVVVVVVPDPPD/DEAEQAAADEPDDAPDDFFDEDVLLVQLLLFDAPWEEEEAEGHDLVSCLSNQVRYQYEYEARYPVSQVVSVVVVRPNYYYYYRALVSDDAFQPGLEYEALVAQQRRGHPVDDDDDRLRSVLSRLRNHHAQHKYKHKFFALQALCNVWDPDDLQDPPPDPNPGPGSPCPPPDRAQVSNQVSCVVSQWHFPAKWFFPDASRYGQKTAGLVCLQPNPQQLVLLQRLVRNQVVCFQHATQARSSVVQSCCSNVSNNRNRGRIMITIITRPPHDDGSGDDARMWGDDCFFIWGWHQDPVRFIKIGTDGTDPPDDDDHIDTQDDAHQQLVQLLVCFLVQVLVSNLLSLQLCCVPPQFDASSQWGDDPSDIDGSDPPDDTHQQNLLVSLCCCQQNVRHGPCVVDNDSVVSSVVSCVSNVHDDRPDDDPRNGHRYCVNVVVVVVVVVVVVVVVVVVVVVVVVVVVVVLVVVLVVQCVVVVVVDDDRNVVSVVVSVVVVVVVVVVVPDPPD

Organism: Actinoplanes teichomyceticus (NCBI:txid1867)

Secondary structure (DSSP, 8-state):
-EEEEE--BTT----SPPB--HHHHHHHTTSPTT-EEEEES-B-HHHHHHH-TTSEEEEEESBHHHHHHHHHT--TTEEEEEE-GGG---TT-EEEEEETT-STTS--TTSPPP-HHHHHHHHHHHEEEEEEEEEEEE-TTSHHHHS-SS-TTS--SSS-----S--TTS-SSHHHHHHHHHHTT--EEEEEEEES-TTS-SEEE-HHHHHHS-HHHHHHHHHHHHHHHTTT--BSS-HHHHHHHHHHTT-TTTTSSEEEEEEEPSSP-S-SS---SEEEE-SSEEEEEEE-TTSSEEEEEEEESSSSPPPPPEEPPPSEEHHHHHHHHHHTT-HHHHHHHHHHHHHH-TTS-GGGEEEETTEEEES-TTSPP-TTHHHHHHHHHHHTT---S-TT---HHHHHHHHHHHHT-S------------BHHHHHHHHHHHHHHHHHHHHHHHHHHHHHHHHHHHHHHHHHHHHHHH-SSHHHHHHHHHHHHHHHHHHHHS----/-EEEEE--BTT----SPPB--HHHHHHHTTSPTT-EEEEES-B-HHHHHHH-TTSEEEEEESBHHHHHHHHHT--TTEEEEEE-GGG---TT-EEEEEETT-STTS--TTSPPP-HHHHHHHHHHHEEEEEEEEEEEE-TTSHHHHS--S-TTS--SSS-----S--TTS-SSHHHHHHHHHHTT--EEEEEEEES-TTS-SEEE-HHHHHHS-HHHHHHHHHHHHHHHTTT---SS-HHHHHHHHHHTT-TTTTSSEEEEEEEPSS--S-SS---SEEEE-SSEEEEEEE-TTSSEEEEEEEESSSSPPPPPEEPPPSEEHHHHHHHHHHTT-HHHHHHHHHHHHHH-TTS-GGGEEEETTEEEES-TTSPP-TTHHHHHHHHHHHTT---S-TT---HHHHHHHHHHHHT-S-------------HHHHHHHHHHHHHHHHHHHHHHHHHHHHHHHHHHHHHHHHHHHHHHH-SSHHHHHHHHHHHHHHHHHHHHS----

pLDDT: mean 83.25, std 16.44, range [23.98, 98.75]

Solvent-accessible surface area (backbone atoms only — not comparable to full-atom values): 50751 Å² total; per-residue (Å²): 120,75,42,79,58,44,50,50,31,75,87,39,54,80,72,65,81,49,15,27,52,66,47,51,34,54,56,50,50,46,53,62,68,72,32,35,31,36,35,39,28,56,56,31,68,68,37,52,62,59,42,18,74,62,24,41,31,37,35,37,23,24,26,37,52,53,41,49,55,55,52,70,64,63,52,72,50,55,42,39,38,25,17,17,54,89,53,63,84,50,70,48,62,18,46,27,35,40,21,52,50,24,70,69,59,30,54,30,87,92,48,80,77,66,53,51,66,56,45,50,51,56,55,52,45,25,33,22,81,45,12,39,36,38,39,26,44,69,31,74,67,1,51,54,52,69,21,38,69,67,52,68,41,34,57,54,84,60,78,49,77,56,72,53,56,64,58,69,77,48,54,53,32,65,70,49,38,44,50,54,35,38,75,71,45,25,45,61,79,30,57,24,21,18,29,43,35,54,37,45,31,39,32,34,32,18,52,66,40,40,66,72,46,66,29,55,58,51,10,35,51,42,16,48,42,31,45,62,74,37,54,52,34,70,23,46,45,67,55,34,59,52,39,22,47,30,17,60,40,57,34,32,42,56,33,18,16,10,34,40,35,33,24,22,28,54,64,75,78,80,77,71,66,83,71,63,50,26,38,38,43,57,87,48,30,34,32,33,42,41,82,37,94,85,74,44,41,30,35,37,62,77,42,62,63,65,82,54,83,67,65,73,67,41,68,57,72,69,52,40,45,36,40,58,52,46,50,50,25,28,41,67,54,33,61,71,57,36,26,50,53,41,27,51,41,54,69,70,44,49,32,47,38,46,70,38,27,22,34,44,90,90,43,73,43,64,68,52,84,82,57,73,80,26,71,32,16,61,33,53,51,28,36,47,39,56,72,62,36,40,26,43,80,56,77,84,56,73,49,45,69,60,37,22,48,50,50,26,53,52,29,70,46,84,80,66,57,81,57,72,87,66,66,57,48,48,32,38,52,53,41,48,47,39,37,47,45,39,45,48,45,26,48,46,24,41,47,47,23,49,50,32,45,50,52,32,53,50,46,49,52,50,37,52,51,42,52,48,52,41,27,63,71,69,60,86,77,55,50,66,54,49,57,52,47,52,53,49,52,55,52,51,52,51,52,69,67,51,60,79,85,117,119,75,41,79,58,46,50,50,31,75,87,40,57,79,74,64,80,50,15,28,52,66,46,51,35,55,56,50,52,45,53,61,69,71,33,34,31,37,34,40,26,55,58,32,71,68,36,52,62,60,43,19,74,62,21,41,32,36,36,38,23,23,28,36,50,53,40,50,55,56,53,72,64,63,53,71,51,55,43,40,37,26,15,17,54,90,52,62,84,49,70,49,63,18,45,27,36,39,19,50,50,25,69,71,58,31,52,29,87,91,50,80,79,65,53,52,65,54,44,49,49,56,55,52,46,25,32,22,81,46,11,38,36,38,38,27,43,66,29,75,66,1,52,54,50,69,22,38,61,66,52,68,41,33,56,54,83,60,80,50,77,55,74,52,57,63,58,68,76,46,54,52,32,66,70,49,39,44,50,52,35,36,74,71,44,25,45,60,79,31,56,24,21,19,29,42,35,54,37,47,32,40,32,35,31,19,52,66,39,39,67,70,45,64,29,55,58,50,10,36,51,42,15,48,41,31,45,63,74,38,54,54,35,71,26,50,46,67,54,33,59,51,39,22,47,30,18,62,41,58,34,33,44,56,34,17,18,12,35,40,36,34,24,24,28,54,64,75,76,80,76,71,65,81,72,65,50,27,39,38,42,58,89,48,30,34,30,33,42,41,81,34,94,84,75,43,41,30,35,38,61,76,42,61,64,64,81,54,82,67,67,73,67,41,69,57,71,68,52,40,45,37,40,60,52,46,49,52,25,28,40,65,55,35,58,70,59,38,28,51,54,39,27,52,40,55,71,70,44,51,33,47,37,44,70,39,27,23,34,43,91,90,42,73,42,64,69,52,83,81,57,74,81,28,71,32,17,61,32,51,50,28,37,48,39,58,68,62,35,41,26,44,81,54,76,85,55,76,49,44,70,61,38,22,50,51,50,27,54,51,27,70,48,83,79,66,57,81,57,73,86,66,63,57,47,49,34,43,62,56,42,47,47,39,38,48,45,41,46,48,47,25,48,47,25,40,47,47,23,49,49,31,46,52,50,34,53,51,47,50,53,51,38,51,51,41,51,49,51,42,25,62,71,69,57,84,78,54,44,66,52,49,57,52,47,52,52,48,52,55,50,50,53,52,50,68,68,46,58,79,85,118

Radius of gyration: 33.45 Å; Cα contacts (8 Å, |Δi|>4): 2133; chains: 2; bounding box: 76×92×102 Å

Sequence (1004 aa):
MIQLIGGEMPEYAEELPPAGGPLLRHLAARVPTGSRILLAGPHEADLVAALAPGREVTCLLRSHPDALAQDRRAVPGVRVLCGTLPKLDDPERYDAVLALDGTTRLCSPEGPQLDWPDALRALRRTLRPGGLLLLTVENELGVHRLVDPGTPTAAQTGDAWRPLGEFGAAPGRPDRLAAALGAEGLPVAGLAAAWPLPGRPAMLVTPETLRYGPVDALGALAAGAVATAYAGSPVLSDPRRLAGAAVRRGLGAELAPAWLAVAHRAPVTTPAVTLPPVLLASDRAVAELVSGPDGGWLRRTVRALDGRPAVPDAPLPPGRLLEELLLTAALRHELPVLRRLLSGWMAALPTAAAGNVLVDGDRYALLDPDAPDQPDALARFARTLTTGGYAHPWPAITEVDRLTEVLAGAAGVDGAPQVAPEPLPEHRREHEEQLRALRRRLADAEARAGFFEHELAKRDAELGRARIQIAAFSGTLGYRAVKAGLAIARKARNRLTDGPKDMIQLIGGEMPEYAEELPPAGGPLLRHLAARVPTGSRILLAGPHEADLVAALAPGREVTCLLRSHPDALAQDRRAVPGVRVLCGTLPKLDDPERYDAVLALDGTTRLCSPEGPQLDWPDALRALRRTLRPGGLLLLTVENELGVHRLVDPGTPTAAQTGDAWRPLGEFGAAPGRPDRLAAALGAEGLPVAGLAAAWPLPGRPAMLVTPETLRYGPVDALGALAAGAVATAYAGSPVLSDPRRLAGAAVRRGLGAELAPAWLAVAHRAPVTTPAVTLPPVLLASDRAVAELVSGPDGGWLRRTVRALDGRPAVPDAPLPPGRLLEELLLTAALRHELPVLRRLLSGWMAALPTAAAGNVLVDGDRYALLDPDAPDQPDALARFARTLTTGGYAHPWPAITEVDRLTEVLAGAAGVDGAPQVAPEPLPEHRREHEEQLRALRRRLADAEARAGFFEHELAKRDAELGRARIQIAAFSGTLGYRAVKAGLAIARKARNRLTDGPKD